Protein AF-0000000087239636 (afdb_homodimer)

Solvent-accessible surface area (backbone atoms only — not comparable to full-atom values): 55950 Å² total; per-residue (Å²): 143,91,92,87,86,74,82,86,79,92,82,90,76,90,77,84,86,87,84,78,79,79,79,90,83,82,78,82,91,84,83,82,78,88,88,88,77,83,84,79,74,84,72,77,82,78,76,79,67,70,75,72,63,36,63,81,48,81,76,76,79,69,88,56,81,91,77,60,37,50,24,34,42,52,69,35,76,38,72,22,85,84,66,43,61,43,68,26,36,24,16,64,66,66,44,73,73,48,64,28,27,37,25,31,50,69,42,42,49,53,30,48,52,30,9,44,47,19,49,77,70,35,60,63,55,71,46,54,41,63,57,53,19,52,31,32,41,43,25,22,51,50,49,59,74,41,32,66,47,46,13,38,43,48,18,47,31,32,14,37,24,30,64,50,29,47,69,46,47,49,52,47,35,28,50,38,28,42,52,28,26,64,41,25,77,66,76,72,60,46,78,48,77,46,91,48,65,40,48,35,37,37,47,80,71,53,84,44,27,32,33,35,38,37,41,50,74,50,42,57,54,48,44,41,71,50,51,31,56,39,48,38,51,37,30,15,28,37,32,31,38,22,63,55,35,44,53,40,58,47,49,53,49,53,47,36,43,73,33,59,51,62,58,8,34,58,17,40,43,35,26,48,58,84,43,23,46,44,39,51,47,38,35,78,80,40,47,27,37,40,38,39,44,51,55,70,57,47,29,51,44,42,32,33,15,25,73,48,70,59,36,54,72,47,79,44,51,53,27,65,8,35,26,37,38,44,71,68,33,60,58,72,59,48,39,54,49,49,48,47,36,24,35,46,64,38,9,43,41,51,60,20,32,31,39,27,35,27,22,59,89,42,32,66,62,47,53,53,52,40,45,55,51,46,67,66,56,39,60,30,50,24,76,42,86,82,34,63,22,22,26,36,60,36,69,67,58,37,53,49,38,54,51,43,46,50,48,34,51,75,70,62,28,42,76,71,38,63,70,42,71,41,69,90,54,39,30,29,61,36,57,22,36,32,35,72,42,52,78,85,40,65,63,61,68,51,67,68,62,33,37,57,39,32,29,27,72,41,86,45,73,70,56,49,49,54,57,58,52,68,53,99,46,40,51,25,34,31,38,31,56,73,45,66,69,58,52,56,50,49,68,68,66,52,65,35,28,28,35,19,35,67,46,71,89,78,80,44,80,73,58,65,72,80,81,41,33,32,40,38,33,57,51,79,85,62,92,68,115,150,71,91,93,85,80,85,91,78,91,81,89,82,90,80,88,86,89,77,86,89,83,82,88,89,82,86,84,90,88,79,84,94,88,75,87,84,80,91,77,78,87,74,78,85,73,78,79,68,70,73,74,63,36,66,79,49,81,75,77,78,69,86,57,80,91,77,59,37,51,25,34,42,52,70,35,77,36,72,23,85,85,66,43,61,44,68,27,36,24,15,65,65,65,45,72,73,47,63,27,26,37,26,31,49,68,43,42,50,54,28,48,52,31,9,43,47,20,48,77,71,36,59,63,56,72,46,54,41,63,58,54,19,50,31,33,41,43,26,23,51,50,50,58,74,42,31,66,47,47,12,38,44,47,19,48,32,32,14,38,23,29,64,51,28,47,69,46,48,50,52,46,35,29,50,38,27,44,52,27,24,64,42,26,77,64,74,71,61,46,78,48,78,47,90,49,65,40,49,35,38,36,48,80,71,55,84,43,28,32,32,36,37,38,41,50,74,49,41,56,53,48,43,39,71,48,51,29,56,39,48,39,52,37,30,14,28,39,32,31,38,23,63,54,35,43,51,42,58,47,49,51,49,52,47,36,43,72,34,59,52,62,55,7,33,58,17,38,42,35,24,48,60,86,42,24,46,43,40,51,49,38,34,78,80,41,49,28,40,40,38,38,45,52,55,69,57,47,28,51,45,43,31,33,15,25,73,48,70,59,36,57,71,46,79,44,52,53,25,66,7,33,25,38,38,44,72,69,34,59,57,72,57,48,40,53,49,48,48,47,37,22,35,46,66,36,8,42,41,50,60,22,30,30,38,27,36,25,24,57,88,42,32,66,61,47,52,53,50,40,45,54,52,45,66,66,56,40,60,31,51,24,76,43,86,80,36,62,24,22,26,35,61,36,68,68,59,37,52,50,38,53,51,44,45,49,48,33,51,74,71,63,28,42,76,73,40,63,70,42,71,39,68,90,54,40,30,28,62,37,58,20,36,31,36,72,42,51,78,86,38,64,64,61,67,49,69,69,61,33,38,54,38,32,30,28,73,40,88,46,74,70,55,49,51,54,57,58,50,68,50,98,46,40,51,23,35,31,38,30,58,71,46,66,68,56,51,55,50,48,67,68,66,50,66,35,29,30,33,20,35,67,46,70,90,79,81,44,81,75,59,66,71,81,82,42,33,32,41,38,31,57,50,78,85,61,94,67,114

Structure (mmCIF, N/CA/C/O backbone):
data_AF-0000000087239636-model_v1
#
loop_
_entity.id
_entity.type
_entity.pdbx_description
1 polymer 'Aldehyde dehydrogenase domain-containing protein'
#
loop_
_atom_site.group_PDB
_atom_site.id
_atom_site.type_symbol
_atom_site.label_atom_id
_atom_site.label_alt_id
_atom_site.label_comp_id
_atom_site.label_asym_id
_atom_site.label_entity_id
_atom_site.label_seq_id
_atom_site.pdbx_PDB_ins_code
_atom_site.Cartn_x
_atom_site.Cartn_y
_atom_site.Cartn_z
_atom_site.occupancy
_atom_site.B_iso_or_equiv
_atom_site.auth_seq_id
_atom_site.auth_comp_id
_atom_site.auth_asym_id
_atom_site.auth_atom_id
_atom_site.pdbx_PDB_model_num
ATOM 1 N N . MET A 1 1 ? -4.008 -42.906 54.188 1 15.11 1 MET A N 1
ATOM 2 C CA . MET A 1 1 ? -4.32 -42 55.281 1 15.11 1 MET A CA 1
ATOM 3 C C . MET A 1 1 ? -4.051 -40.562 54.906 1 15.11 1 MET A C 1
ATOM 5 O O . MET A 1 1 ? -3.043 -40.25 54.25 1 15.11 1 MET A O 1
ATOM 9 N N . ALA A 1 2 ? -5.16 -39.594 55 1 17.3 2 ALA A N 1
ATOM 10 C CA . ALA A 1 2 ? -6.555 -39.312 54.656 1 17.3 2 ALA A CA 1
ATOM 11 C C . ALA A 1 2 ? -6.871 -37.812 54.844 1 17.3 2 ALA A C 1
ATOM 13 O O . ALA A 1 2 ? -8.023 -37.406 54.719 1 17.3 2 ALA A O 1
ATOM 14 N N . ALA A 1 3 ? -5.672 -36.906 55.312 1 15.58 3 ALA A N 1
ATOM 15 C CA . ALA A 1 3 ? -5.449 -35.938 56.406 1 15.58 3 ALA A CA 1
ATOM 16 C C . ALA A 1 3 ? -6.086 -34.594 56.062 1 15.58 3 ALA A C 1
ATOM 18 O O . ALA A 1 3 ? -5.84 -34.031 54.969 1 15.58 3 ALA A O 1
ATOM 19 N N . ALA A 1 4 ? -6.949 -33.875 56.875 1 15.89 4 ALA A N 1
ATOM 20 C CA . ALA A 1 4 ? -8.148 -33.188 57.375 1 15.89 4 ALA A CA 1
ATOM 21 C C . ALA A 1 4 ? -7.918 -31.672 57.438 1 15.89 4 ALA A C 1
ATOM 23 O O . ALA A 1 4 ? -6.805 -31.234 57.719 1 15.89 4 ALA A O 1
ATOM 24 N N . ALA A 1 5 ? -8.93 -30.703 57.125 1 16.06 5 ALA A N 1
ATOM 25 C CA . ALA A 1 5 ? -9.555 -29.469 56.656 1 16.06 5 ALA A CA 1
ATOM 26 C C . ALA A 1 5 ? -9.555 -28.406 57.75 1 16.06 5 ALA A C 1
ATOM 28 O O . ALA A 1 5 ? -10 -27.266 57.531 1 16.06 5 ALA A O 1
ATOM 29 N N . THR A 1 6 ? -9.359 -28.719 59.156 1 15.34 6 THR A N 1
ATOM 30 C CA . THR A 1 6 ? -10.172 -28.016 60.156 1 15.34 6 THR A CA 1
ATOM 31 C C . THR A 1 6 ? -9.594 -26.625 60.438 1 15.34 6 THR A C 1
ATOM 33 O O . THR A 1 6 ? -10.055 -25.938 61.344 1 15.34 6 THR A O 1
ATOM 36 N N . ARG A 1 7 ? -8.789 -25.984 59.656 1 15.04 7 ARG A N 1
ATOM 37 C CA . ARG A 1 7 ? -7.949 -25.141 60.5 1 15.04 7 ARG A CA 1
ATOM 38 C C . ARG A 1 7 ? -8.781 -24.141 61.281 1 15.04 7 ARG A C 1
ATOM 40 O O . ARG A 1 7 ? -9.828 -23.688 60.781 1 15.04 7 ARG A O 1
ATOM 47 N N . ARG A 1 8 ? -8.461 -23.734 62.5 1 14.34 8 ARG A N 1
ATOM 48 C CA . ARG A 1 8 ? -8.641 -23.25 63.844 1 14.34 8 ARG A CA 1
ATOM 49 C C . ARG A 1 8 ? -9.102 -21.797 63.844 1 14.34 8 ARG A C 1
ATOM 51 O O . ARG A 1 8 ? -8.977 -21.094 62.844 1 14.34 8 ARG A O 1
ATOM 58 N N . ALA A 1 9 ? -8.984 -21 64.938 1 14.69 9 ALA A N 1
ATOM 59 C CA . ALA A 1 9 ? -9.617 -20.391 66.062 1 14.69 9 ALA A CA 1
ATOM 60 C C . ALA A 1 9 ? -9.5 -18.875 66.062 1 14.69 9 ALA A C 1
ATOM 62 O O . ALA A 1 9 ? -10.445 -18.172 66.375 1 14.69 9 ALA A O 1
ATOM 63 N N . ALA A 1 10 ? -8.312 -18.266 65.875 1 14.41 10 ALA A N 1
ATOM 64 C CA . ALA A 1 10 ? -7.902 -17.422 67 1 14.41 10 ALA A CA 1
ATOM 65 C C . ALA A 1 10 ? -8.719 -16.141 67 1 14.41 10 ALA A C 1
ATOM 67 O O . ALA A 1 10 ? -9.211 -15.672 66 1 14.41 10 ALA A O 1
ATOM 68 N N . SER A 1 11 ? -8.734 -15.289 68.188 1 14.64 11 SER A N 1
ATOM 69 C CA . SER A 1 11 ? -9.383 -14.555 69.25 1 14.64 11 SER A CA 1
ATOM 70 C C . SER A 1 11 ? -9.508 -13.078 68.938 1 14.64 11 SER A C 1
ATOM 72 O O . SER A 1 11 ? -10.594 -12.5 69 1 14.64 11 SER A O 1
ATOM 74 N N . SER A 1 12 ? -8.422 -12.172 69.062 1 14.97 12 SER A N 1
ATOM 75 C CA . SER A 1 12 ? -8.438 -11.219 70.188 1 14.97 12 SER A CA 1
ATOM 76 C C . SER A 1 12 ? -9.172 -9.938 69.812 1 14.97 12 SER A C 1
ATOM 78 O O . SER A 1 12 ? -9.398 -9.68 68.625 1 14.97 12 SER A O 1
ATOM 80 N N . LEU A 1 13 ? -9.102 -8.781 70.688 1 14.69 13 LEU A N 1
ATOM 81 C CA . LEU A 1 13 ? -9.805 -7.82 71.562 1 14.69 13 LEU A CA 1
ATOM 82 C C . LEU A 1 13 ? -9.844 -6.445 70.875 1 14.69 13 LEU A C 1
ATOM 84 O O . LEU A 1 13 ? -10.695 -5.621 71.188 1 14.69 13 LEU A O 1
ATOM 88 N N . ALA A 1 14 ? -8.844 -5.992 70.062 1 14.68 14 ALA A N 1
ATOM 89 C CA . ALA A 1 14 ? -8.398 -4.695 70.562 1 14.68 14 ALA A CA 1
ATOM 90 C C . ALA A 1 14 ? -9.484 -3.637 70.375 1 14.68 14 ALA A C 1
ATOM 92 O O . ALA A 1 14 ? -10.125 -3.566 69.312 1 14.68 14 ALA A O 1
ATOM 93 N N . SER A 1 15 ? -9.766 -2.707 71.375 1 13.91 15 SER A N 1
ATOM 94 C CA . SER A 1 15 ? -10.688 -1.779 72.062 1 13.91 15 SER A CA 1
ATOM 95 C C . SER A 1 15 ? -10.773 -0.463 71.25 1 13.91 15 SER A C 1
ATOM 97 O O . SER A 1 15 ? -11.844 0.151 71.188 1 13.91 15 SER A O 1
ATOM 99 N N . ARG A 1 16 ? -9.656 0.141 70.75 1 14.48 16 ARG A N 1
ATOM 100 C CA . ARG A 1 16 ? -9.484 1.444 71.375 1 14.48 16 ARG A CA 1
ATOM 101 C C . ARG A 1 16 ? -10.578 2.412 70.938 1 14.48 16 ARG A C 1
ATOM 103 O O . ARG A 1 16 ? -11.258 2.184 69.938 1 14.48 16 ARG A O 1
ATOM 110 N N . CYS A 1 17 ? -10.125 3.865 70.812 1 14.55 17 CYS A N 1
ATOM 111 C CA . CYS A 1 17 ? -10.438 5.098 71.562 1 14.55 17 CYS A CA 1
ATOM 112 C C . CYS A 1 17 ? -11.469 5.922 70.812 1 14.55 17 CYS A C 1
ATOM 114 O O . CYS A 1 17 ? -11.758 5.645 69.625 1 14.55 17 CYS A O 1
ATOM 116 N N . LEU A 1 18 ? -11.102 7.25 70.5 1 14.93 18 LEU A N 1
ATOM 117 C CA . LEU A 1 18 ? -11.562 8.461 71.188 1 14.93 18 LEU A CA 1
ATOM 118 C C . LEU A 1 18 ? -12.656 9.148 70.375 1 14.93 18 LEU A C 1
ATOM 120 O O . LEU A 1 18 ? -12.852 8.844 69.188 1 14.93 18 LEU A O 1
ATOM 124 N N . LEU A 1 19 ? -12.523 10.555 70.312 1 14.55 19 LEU A N 1
ATOM 125 C CA . LEU A 1 19 ? -13.219 11.742 70.812 1 14.55 19 LEU A CA 1
ATOM 126 C C . LEU A 1 19 ? -14.078 12.367 69.688 1 14.55 19 LEU A C 1
ATOM 128 O O . LEU A 1 19 ? -13.719 12.328 68.5 1 14.55 19 LEU A O 1
ATOM 132 N N . ALA A 1 20 ? -15.289 12.711 69.938 1 15.23 20 ALA A N 1
ATOM 133 C CA . ALA A 1 20 ? -16.625 13.195 69.625 1 15.23 20 ALA A CA 1
ATOM 134 C C . ALA A 1 20 ? -16.578 14.641 69.125 1 15.23 20 ALA A C 1
ATOM 136 O O . ALA A 1 20 ? -17.609 15.242 68.812 1 15.23 20 ALA A O 1
ATOM 137 N N . ARG A 1 21 ? -15.297 15.328 68.938 1 14.8 21 ARG A N 1
ATOM 138 C CA . ARG A 1 21 ? -15.609 16.672 69.438 1 14.8 21 ARG A CA 1
ATOM 139 C C . ARG A 1 21 ? -16.781 17.266 68.688 1 14.8 21 ARG A C 1
ATOM 141 O O . ARG A 1 21 ? -17.047 16.891 67.5 1 14.8 21 ARG A O 1
ATOM 148 N N . PRO A 1 22 ? -17.375 18.453 69.25 1 15.51 22 PRO A N 1
ATOM 149 C CA . PRO A 1 22 ? -18.625 19.219 69.312 1 15.51 22 PRO A CA 1
ATOM 150 C C . PRO A 1 22 ? -18.75 20.219 68.125 1 15.51 22 PRO A C 1
ATOM 152 O O . PRO A 1 22 ? -19.781 20.906 68.062 1 15.51 22 PRO A O 1
ATOM 155 N N . ALA A 1 23 ? -17.766 20.016 67.125 1 13.84 23 ALA A N 1
ATOM 156 C CA . ALA A 1 23 ? -17.562 21.422 66.812 1 13.84 23 ALA A CA 1
ATOM 157 C C . ALA A 1 23 ? -18.891 22.156 66.625 1 13.84 23 ALA A C 1
ATOM 159 O O . ALA A 1 23 ? -19.922 21.531 66.375 1 13.84 23 ALA A O 1
ATOM 160 N N . ALA A 1 24 ? -18.609 23.547 66.125 1 14.71 24 ALA A N 1
ATOM 161 C CA . ALA A 1 24 ? -18.875 24.953 66.375 1 14.71 24 ALA A CA 1
ATOM 162 C C . ALA A 1 24 ? -20.219 25.375 65.75 1 14.71 24 ALA A C 1
ATOM 164 O O . ALA A 1 24 ? -20.75 24.703 64.875 1 14.71 24 ALA A O 1
ATOM 165 N N . SER A 1 25 ? -20.219 26.797 65.688 1 14.62 25 SER A N 1
ATOM 166 C CA . SER A 1 25 ? -21.047 27.938 66.062 1 14.62 25 SER A CA 1
ATOM 167 C C . SER A 1 25 ? -21.922 28.391 64.875 1 14.62 25 SER A C 1
ATOM 169 O O . SER A 1 25 ? -21.562 28.172 63.719 1 14.62 25 SER A O 1
ATOM 171 N N . PRO A 1 26 ? -23.047 28.938 65.188 1 16.83 26 PRO A N 1
ATOM 172 C CA . PRO A 1 26 ? -24.328 29.375 64.625 1 16.83 26 PRO A CA 1
ATOM 173 C C . PRO A 1 26 ? -24.219 30.641 63.812 1 16.83 26 PRO A C 1
ATOM 175 O O . PRO A 1 26 ? -25.234 31.156 63.344 1 16.83 26 PRO A O 1
ATOM 178 N N . ALA A 1 27 ? -22.797 31.078 63.719 1 14.95 27 ALA A N 1
ATOM 179 C CA . ALA A 1 27 ? -22.938 32.531 63.781 1 14.95 27 ALA A CA 1
ATOM 180 C C . ALA A 1 27 ? -24.031 33.031 62.844 1 14.95 27 ALA A C 1
ATOM 182 O O . ALA A 1 27 ? -24.406 32.312 61.906 1 14.95 27 ALA A O 1
ATOM 183 N N . ALA A 1 28 ? -23.828 34.375 62.594 1 15.34 28 ALA A N 1
ATOM 184 C CA . ALA A 1 28 ? -24.438 35.688 62.75 1 15.34 28 ALA A CA 1
ATOM 185 C C . ALA A 1 28 ? -25.078 36.156 61.438 1 15.34 28 ALA A C 1
ATOM 187 O O . ALA A 1 28 ? -26.234 36.531 61.406 1 15.34 28 ALA A O 1
ATOM 188 N N . VAL A 1 29 ? -24.266 37.094 60.531 1 15.99 29 VAL A N 1
ATOM 189 C CA . VAL A 1 29 ? -24.609 38.5 60.531 1 15.99 29 VAL A CA 1
ATOM 190 C C . VAL A 1 29 ? -25.625 38.812 59.438 1 15.99 29 VAL A C 1
ATOM 192 O O . VAL A 1 29 ? -25.766 38.031 58.469 1 15.99 29 VAL A O 1
ATOM 195 N N . PRO A 1 30 ? -25.516 40.094 58.938 1 16.41 30 PRO A N 1
ATOM 196 C CA . PRO A 1 30 ? -26.375 41.281 58.938 1 16.41 30 PRO A CA 1
ATOM 197 C C . PRO A 1 30 ? -27.062 41.5 57.594 1 16.41 30 PRO A C 1
ATOM 199 O O . PRO A 1 30 ? -28.281 41.594 57.5 1 16.41 30 PRO A O 1
ATOM 202 N N . SER A 1 31 ? -26.5 42.531 56.844 1 15.21 31 SER A N 1
ATOM 203 C CA . SER A 1 31 ? -27 43.844 56.438 1 15.21 31 SER A CA 1
ATOM 204 C C . SER A 1 31 ? -27.547 43.812 55 1 15.21 31 SER A C 1
ATOM 206 O O . SER A 1 31 ? -26.922 43.25 54.094 1 15.21 31 SER A O 1
ATOM 208 N N . ALA A 1 32 ? -28.812 43.938 54.875 1 17.52 32 ALA A N 1
ATOM 209 C CA . ALA A 1 32 ? -29.891 44.094 53.938 1 17.52 32 ALA A CA 1
ATOM 210 C C . ALA A 1 32 ? -29.641 45.281 53 1 17.52 32 ALA A C 1
ATOM 212 O O . ALA A 1 32 ? -30.281 46.312 53.094 1 17.52 32 ALA A O 1
ATOM 213 N N . LEU A 1 33 ? -28.266 45.469 52.562 1 15.98 33 LEU A N 1
ATOM 214 C CA . LEU A 1 33 ? -28.094 46.781 51.938 1 15.98 33 LEU A CA 1
ATOM 215 C C . LEU A 1 33 ? -29.109 47 50.812 1 15.98 33 LEU A C 1
ATOM 217 O O . LEU A 1 33 ? -29.594 46.031 50.219 1 15.98 33 LEU A O 1
ATOM 221 N N . ARG A 1 34 ? -29.062 48.281 50.219 1 17.22 34 ARG A N 1
ATOM 222 C CA . ARG A 1 34 ? -29.75 49.5 49.75 1 17.22 34 ARG A CA 1
ATOM 223 C C . ARG A 1 34 ? -30.172 49.344 48.281 1 17.22 34 ARG A C 1
ATOM 225 O O . ARG A 1 34 ? -29.719 48.438 47.594 1 17.22 34 ARG A O 1
ATOM 232 N N . ARG A 1 35 ? -29.953 50.375 47.406 1 16.45 35 ARG A N 1
ATOM 233 C CA . ARG A 1 35 ? -30.703 51.375 46.656 1 16.45 35 ARG A CA 1
ATOM 234 C C . ARG A 1 35 ? -30.891 50.969 45.219 1 16.45 35 ARG A C 1
ATOM 236 O O . ARG A 1 35 ? -30.078 50.219 44.688 1 16.45 35 ARG A O 1
ATOM 243 N N . ALA A 1 36 ? -31.922 51.469 44.625 1 18.31 36 ALA A N 1
ATOM 244 C CA . ALA A 1 36 ? -32.938 51.438 43.562 1 18.31 36 ALA A CA 1
ATOM 245 C C . ALA A 1 36 ? -32.344 51.594 42.188 1 18.31 36 ALA A C 1
ATOM 247 O O . ALA A 1 36 ? -32.438 50.688 41.344 1 18.31 36 ALA A O 1
ATOM 248 N N . ASP A 1 37 ? -32.625 52.688 41.375 1 17.73 37 ASP A N 1
ATOM 249 C CA . ASP A 1 37 ? -33.375 52.938 40.156 1 17.73 37 ASP A CA 1
ATOM 250 C C . ASP A 1 37 ? -32.438 53.281 39 1 17.73 37 ASP A C 1
ATOM 252 O O . ASP A 1 37 ? -32.812 53.188 37.844 1 17.73 37 ASP A O 1
ATOM 256 N N . GLY A 1 38 ? -31.359 54.062 39.125 1 17.42 38 GLY A N 1
ATOM 257 C CA . GLY A 1 38 ? -31.25 55.188 38.188 1 17.42 38 GLY A CA 1
ATOM 258 C C . GLY A 1 38 ? -30.984 54.75 36.781 1 17.42 38 GLY A C 1
ATOM 259 O O . GLY A 1 38 ? -30.578 53.594 36.531 1 17.42 38 GLY A O 1
ATOM 260 N N . ALA A 1 39 ? -31.344 55.656 35.75 1 23.52 39 ALA A N 1
ATOM 261 C CA . ALA A 1 39 ? -31.469 56.125 34.375 1 23.52 39 ALA A CA 1
ATOM 262 C C . ALA A 1 39 ? -30.141 56.062 33.656 1 23.52 39 ALA A C 1
ATOM 264 O O . ALA A 1 39 ? -29.5 57.094 33.438 1 23.52 39 ALA A O 1
ATOM 265 N N . ARG A 1 40 ? -29.078 55.125 34.031 1 20.47 40 ARG A N 1
ATOM 266 C CA . ARG A 1 40 ? -27.797 55.594 33.5 1 20.47 40 ARG A CA 1
ATOM 267 C C . ARG A 1 40 ? -27.781 55.562 31.984 1 20.47 40 ARG A C 1
ATOM 269 O O . ARG A 1 40 ? -28.547 54.812 31.359 1 20.47 40 ARG A O 1
ATOM 276 N N . GLY A 1 41 ? -27.016 56.562 31.469 1 21.22 41 GLY A N 1
ATOM 277 C CA . GLY A 1 41 ? -26.547 57.156 30.234 1 21.22 41 GLY A CA 1
ATOM 278 C C . GLY A 1 41 ? -25.969 56.156 29.266 1 21.22 41 GLY A C 1
ATOM 279 O O . GLY A 1 41 ? -25.453 55.125 29.672 1 21.22 41 GLY A O 1
ATOM 280 N N . LEU A 1 42 ? -26.438 56.219 28.016 1 24.45 42 LEU A N 1
ATOM 281 C CA . LEU A 1 42 ? -26.188 55.562 26.734 1 24.45 42 LEU A CA 1
ATOM 282 C C . LEU A 1 42 ? -24.688 55.438 26.469 1 24.45 42 LEU A C 1
ATOM 284 O O . LEU A 1 42 ? -24.016 56.438 26.203 1 24.45 42 LEU A O 1
ATOM 288 N N . LEU A 1 43 ? -23.906 54.719 27.359 1 23 43 LEU A N 1
ATOM 289 C CA . LEU A 1 43 ? -22.5 54.812 27.016 1 23 43 LEU A CA 1
ATOM 290 C C . LEU A 1 43 ? -22.266 54.375 25.578 1 23 43 LEU A C 1
ATOM 292 O O . LEU A 1 43 ? -22.922 53.469 25.062 1 23 43 LEU A O 1
ATOM 296 N N . PRO A 1 44 ? -21.516 55.25 24.812 1 27.34 44 PRO A N 1
ATOM 297 C CA . PRO A 1 44 ? -21.078 55.156 23.422 1 27.34 44 PRO A CA 1
ATOM 298 C C . PRO A 1 44 ? -20.484 53.812 23.078 1 27.34 44 PRO A C 1
ATOM 300 O O . PRO A 1 44 ? -19.969 53.094 23.953 1 27.34 44 PRO A O 1
ATOM 303 N N . GLY A 1 45 ? -21.062 53.062 22.094 1 25.61 45 GLY A N 1
ATOM 304 C CA . GLY A 1 45 ? -20.75 51.781 21.484 1 25.61 45 GLY A CA 1
ATOM 305 C C . GLY A 1 45 ? -19.25 51.594 21.297 1 25.61 45 GLY A C 1
ATOM 306 O O . GLY A 1 45 ? -18.594 52.406 20.672 1 25.61 45 GLY A O 1
ATOM 307 N N . LEU A 1 46 ? -18.469 51.062 22.328 1 25.14 46 LEU A N 1
ATOM 308 C CA . LEU A 1 46 ? -17.062 50.719 22.219 1 25.14 46 LEU A CA 1
ATOM 309 C C . LEU A 1 46 ? -16.797 49.906 20.953 1 25.14 46 LEU A C 1
ATOM 311 O O . LEU A 1 46 ? -17.266 48.781 20.797 1 25.14 46 LEU A O 1
ATOM 315 N N . LEU A 1 47 ? -16.719 50.531 19.781 1 28.81 47 LEU A N 1
ATOM 316 C CA . LEU A 1 47 ? -16.078 50.031 18.562 1 28.81 47 LEU A CA 1
ATOM 317 C C . LEU A 1 47 ? -14.852 49.188 18.906 1 28.81 47 LEU A C 1
ATOM 319 O O . LEU A 1 47 ? -13.891 49.688 19.484 1 28.81 47 LEU A O 1
ATOM 323 N N . GLN A 1 48 ? -15.031 47.938 19.328 1 30.05 48 GLN A N 1
ATOM 324 C CA . GLN A 1 48 ? -14.039 46.906 19.625 1 30.05 48 GLN A CA 1
ATOM 325 C C . GLN A 1 48 ? -12.953 46.875 18.562 1 30.05 48 GLN A C 1
ATOM 327 O O . GLN A 1 48 ? -13.242 46.594 17.391 1 30.05 48 GLN A O 1
ATOM 332 N N . ARG A 1 49 ? -11.953 47.781 18.609 1 32.44 49 ARG A N 1
ATOM 333 C CA . ARG A 1 49 ? -10.719 47.938 17.844 1 32.44 49 ARG A CA 1
ATOM 334 C C . ARG A 1 49 ? -9.984 46.594 17.703 1 32.44 49 ARG A C 1
ATOM 336 O O . ARG A 1 49 ? -9.609 46 18.688 1 32.44 49 ARG A O 1
ATOM 343 N N . PHE A 1 50 ? -10.273 45.75 16.766 1 37.34 50 PHE A N 1
ATOM 344 C CA . PHE A 1 50 ? -9.234 44.812 16.391 1 37.34 50 PHE A CA 1
ATOM 345 C C . PHE A 1 50 ? -7.852 45.406 16.609 1 37.34 50 PHE A C 1
ATOM 347 O O . PHE A 1 50 ? -7.586 46.531 16.172 1 37.34 50 PHE A O 1
ATOM 354 N N . GLY A 1 51 ? -7.352 45.438 17.797 1 34.97 51 GLY A N 1
ATOM 355 C CA . GLY A 1 51 ? -6.016 45.969 17.984 1 34.97 51 GLY A CA 1
ATOM 356 C C . GLY A 1 51 ? -5.141 45.844 16.75 1 34.97 51 GLY A C 1
ATOM 357 O O . GLY A 1 51 ? -4.832 44.719 16.312 1 34.97 51 GLY A O 1
ATOM 358 N N . THR A 1 52 ? -5.305 46.719 15.742 1 39.88 52 THR A N 1
ATOM 359 C CA . THR A 1 52 ? -4.445 46.938 14.594 1 39.88 52 THR A CA 1
ATOM 360 C C . THR A 1 52 ? -2.98 47.031 15.016 1 39.88 52 THR A C 1
ATOM 362 O O . THR A 1 52 ? -2.314 48.031 14.758 1 39.88 52 THR A O 1
ATOM 365 N N . ALA A 1 53 ? -2.637 46.625 16.094 1 43.19 53 ALA A N 1
ATOM 366 C CA . ALA A 1 53 ? -1.209 46.75 16.375 1 43.19 53 ALA A CA 1
ATOM 367 C C . ALA A 1 53 ? -0.378 46.094 15.273 1 43.19 53 ALA A C 1
ATOM 369 O O . ALA A 1 53 ? 0.838 46.281 15.211 1 43.19 53 ALA A O 1
ATOM 370 N N . ALA A 1 54 ? -0.8 45.188 14.594 1 48.69 54 ALA A N 1
ATOM 371 C CA . ALA A 1 54 ? -0.009 44.188 13.875 1 48.69 54 ALA A CA 1
ATOM 372 C C . ALA A 1 54 ? 0.7 44.812 12.68 1 48.69 54 ALA A C 1
ATOM 374 O O . ALA A 1 54 ? 1.872 44.531 12.422 1 48.69 54 ALA A O 1
ATOM 375 N N . ALA A 1 55 ? -0.112 45.469 11.758 1 49.75 55 ALA A N 1
ATOM 376 C CA . ALA A 1 55 ? 0.45 45.719 10.43 1 49.75 55 ALA A CA 1
ATOM 377 C C . ALA A 1 55 ? 1.492 46.844 10.477 1 49.75 55 ALA A C 1
ATOM 379 O O . ALA A 1 55 ? 2.355 46.938 9.602 1 49.75 55 ALA A O 1
ATOM 380 N N . ALA A 1 56 ? 1.293 47.75 11.445 1 50.81 56 ALA A N 1
ATOM 381 C CA . ALA A 1 56 ? 2.033 49 11.273 1 50.81 56 ALA A CA 1
ATOM 382 C C . ALA A 1 56 ? 3.416 48.906 11.914 1 50.81 56 ALA A C 1
ATOM 384 O O . ALA A 1 56 ? 4.281 49.75 11.656 1 50.81 56 ALA A O 1
ATOM 385 N N . GLU A 1 57 ? 3.531 47.812 12.703 1 68.69 57 GLU A N 1
ATOM 386 C CA . GLU A 1 57 ? 4.816 47.844 13.391 1 68.69 57 GLU A CA 1
ATOM 387 C C . GLU A 1 57 ? 5.852 47 12.633 1 68.69 57 GLU A C 1
ATOM 389 O O . GLU A 1 57 ? 5.5 46.062 11.93 1 68.69 57 GLU A O 1
ATOM 394 N N . GLU A 1 58 ? 7.062 47.469 12.547 1 83.19 58 GLU A N 1
ATOM 395 C CA . GLU A 1 58 ? 8.188 46.781 11.945 1 83.19 58 GLU A CA 1
ATOM 396 C C . GLU A 1 58 ? 8.297 45.344 12.469 1 83.19 58 GLU A C 1
ATOM 398 O O . GLU A 1 58 ? 8.234 45.125 13.68 1 83.19 58 GLU A O 1
ATOM 403 N N . PRO A 1 59 ? 8.359 44.375 11.57 1 91.06 59 PRO A N 1
ATOM 404 C CA . PRO A 1 59 ? 8.461 42.969 11.992 1 91.06 59 PRO A CA 1
ATOM 405 C C . PRO A 1 59 ? 9.703 42.719 12.844 1 91.06 59 PRO A C 1
ATOM 407 O O . PRO A 1 59 ? 10.758 43.312 12.617 1 91.06 59 PRO A O 1
ATOM 410 N N . ILE A 1 60 ? 9.57 41.875 13.789 1 95 60 ILE A N 1
ATOM 411 C CA . ILE A 1 60 ? 10.68 41.438 14.633 1 95 60 ILE A CA 1
ATOM 412 C C . ILE A 1 60 ? 11.664 40.625 13.82 1 95 60 ILE A C 1
ATOM 414 O O . ILE A 1 60 ? 11.266 39.688 13.102 1 95 60 ILE A O 1
ATOM 418 N N . SER A 1 61 ? 12.945 41 13.953 1 93.62 61 SER A N 1
ATOM 419 C CA . SER A 1 61 ? 13.969 40.25 13.25 1 93.62 61 SER A CA 1
ATOM 420 C C . SER A 1 61 ? 14.219 38.906 13.938 1 93.62 61 SER A C 1
ATOM 422 O O . SER A 1 61 ? 14.461 38.844 15.141 1 93.62 61 SER A O 1
ATOM 424 N N . PRO A 1 62 ? 14.164 37.812 13.164 1 94.06 62 PRO A N 1
ATOM 425 C CA . PRO A 1 62 ? 14.438 36.5 13.773 1 94.06 62 PRO A CA 1
ATOM 426 C C . PRO A 1 62 ? 15.859 36.406 14.312 1 94.06 62 PRO A C 1
ATOM 428 O O . PRO A 1 62 ? 16.797 36.938 13.727 1 94.06 62 PRO A O 1
ATOM 431 N N . SER A 1 63 ? 16.016 35.656 15.375 1 90.75 63 SER A N 1
ATOM 432 C CA . SER A 1 63 ? 17.312 35.469 16.031 1 90.75 63 SER A CA 1
ATOM 433 C C . SER A 1 63 ? 18.062 34.281 15.477 1 90.75 63 SER A C 1
ATOM 435 O O . SER A 1 63 ? 18.516 33.406 16.234 1 90.75 63 SER A O 1
ATOM 437 N N . VAL A 1 64 ? 18.141 34.125 14.242 1 93.69 64 VAL A N 1
ATOM 438 C CA . VAL A 1 64 ? 18.844 33.031 13.602 1 93.69 64 VAL A CA 1
ATOM 439 C C . VAL A 1 64 ? 19.422 33.5 12.266 1 93.69 64 VAL A C 1
ATOM 441 O O . VAL A 1 64 ? 18.906 34.406 11.648 1 93.69 64 VAL A O 1
ATOM 444 N N . GLN A 1 65 ? 20.578 32.938 11.961 1 92.75 65 GLN A N 1
ATOM 445 C CA . GLN A 1 65 ? 21.156 33.188 10.641 1 92.75 65 GLN A CA 1
ATOM 446 C C . GLN A 1 65 ? 20.938 31.969 9.727 1 92.75 65 GLN A C 1
ATOM 448 O O . GLN A 1 65 ? 21.047 30.828 10.164 1 92.75 65 GLN A O 1
ATOM 453 N N . VAL A 1 66 ? 20.547 32.312 8.484 1 94.12 66 VAL A N 1
ATOM 454 C CA . VAL A 1 66 ? 20.391 31.25 7.504 1 94.12 66 VAL A CA 1
ATOM 455 C C . VAL A 1 66 ? 21.766 30.828 6.988 1 94.12 66 VAL A C 1
ATOM 457 O O . VAL A 1 66 ? 22.5 31.625 6.43 1 94.12 66 VAL A O 1
ATOM 460 N N . GLY A 1 67 ? 22.062 29.562 7.16 1 91.19 67 GLY A N 1
ATOM 461 C CA . GLY A 1 67 ? 23.344 29.047 6.746 1 91.19 67 GLY A CA 1
ATOM 462 C C . GLY A 1 67 ? 23.266 28.062 5.598 1 91.19 67 GLY A C 1
ATOM 463 O O . GLY A 1 67 ? 23.969 28.203 4.598 1 91.19 67 GLY A O 1
ATOM 464 N N . GLU A 1 68 ? 22.422 27.156 5.688 1 91.75 68 GLU A N 1
ATOM 465 C CA . GLU A 1 68 ? 22.312 26.078 4.715 1 91.75 68 GLU A CA 1
ATOM 466 C C . GLU A 1 68 ? 21.281 26.406 3.645 1 91.75 68 GLU A C 1
ATOM 468 O O . GLU A 1 68 ? 20.078 26.422 3.926 1 91.75 68 GLU A O 1
ATOM 473 N N . THR A 1 69 ? 21.766 26.578 2.395 1 97.31 69 THR A N 1
ATOM 474 C CA . THR A 1 69 ? 20.859 26.922 1.294 1 97.31 69 THR A CA 1
ATOM 475 C C . THR A 1 69 ? 21.156 26.047 0.073 1 97.31 69 THR A C 1
ATOM 477 O O . THR A 1 69 ? 20.484 26.172 -0.955 1 97.31 69 THR A O 1
ATOM 480 N N . GLN A 1 70 ? 22.141 25.219 0.23 1 98.5 70 GLN A N 1
ATOM 481 C CA . GLN A 1 70 ? 22.531 24.312 -0.849 1 98.5 70 GLN A CA 1
ATOM 482 C C . GLN A 1 70 ? 21.812 22.969 -0.728 1 98.5 70 GLN A C 1
ATOM 484 O O . GLN A 1 70 ? 21.094 22.734 0.243 1 98.5 70 GLN A O 1
ATOM 489 N N . LEU A 1 71 ? 22.016 22.125 -1.773 1 98.81 71 LEU A N 1
ATOM 490 C CA . LEU A 1 71 ? 21.562 20.75 -1.672 1 98.81 71 LEU A CA 1
ATOM 491 C C . LEU A 1 71 ? 22.469 19.938 -0.763 1 98.81 71 LEU A C 1
ATOM 493 O O . LEU A 1 71 ? 23.656 20.234 -0.65 1 98.81 71 LEU A O 1
ATOM 497 N N . LEU A 1 72 ? 21.906 18.984 -0.079 1 98.88 72 LEU A N 1
ATOM 498 C CA . LEU A 1 72 ? 22.719 18.031 0.662 1 98.88 72 LEU A CA 1
ATOM 499 C C . LEU A 1 72 ? 22.812 16.703 -0.089 1 98.88 72 LEU A C 1
ATOM 501 O O . LEU A 1 72 ? 21.828 15.961 -0.185 1 98.88 72 LEU A O 1
ATOM 505 N N . ILE A 1 73 ? 23.969 16.391 -0.637 1 98.81 73 ILE A N 1
ATOM 506 C CA . ILE A 1 73 ? 24.188 15.164 -1.399 1 98.81 73 ILE A CA 1
ATOM 507 C C . ILE A 1 73 ? 25.484 14.5 -0.949 1 98.81 73 ILE A C 1
ATOM 509 O O . ILE A 1 73 ? 26.547 15.117 -0.965 1 98.81 73 ILE A O 1
ATOM 513 N N . ASN A 1 74 ? 25.359 13.305 -0.516 1 98.62 74 ASN A N 1
ATOM 514 C CA . ASN A 1 74 ? 26.5 12.484 -0.096 1 98.62 74 ASN A CA 1
ATOM 515 C C . ASN A 1 74 ? 27.312 13.164 1.002 1 98.62 74 ASN A C 1
ATOM 517 O O . ASN A 1 74 ? 28.531 13.195 0.942 1 98.62 74 ASN A O 1
ATOM 521 N N . GLY A 1 75 ? 26.609 13.758 1.88 1 98 75 GLY A N 1
ATOM 522 C CA . GLY A 1 75 ? 27.219 14.32 3.072 1 98 75 GLY A CA 1
ATOM 523 C C . GLY A 1 75 ? 27.812 15.703 2.842 1 98 75 GLY A C 1
ATOM 524 O O . GLY A 1 75 ? 28.406 16.281 3.746 1 98 75 GLY A O 1
ATOM 525 N N . LYS A 1 76 ? 27.562 16.25 1.681 1 98.31 76 LYS A N 1
ATOM 526 C CA . LYS A 1 76 ? 28.125 17.562 1.346 1 98.31 76 LYS A CA 1
ATOM 527 C C . LYS A 1 76 ? 27.031 18.516 0.862 1 98.31 76 LYS A C 1
ATOM 529 O O . LYS A 1 76 ? 26.125 18.109 0.139 1 98.31 76 LYS A O 1
ATOM 534 N N . PHE A 1 77 ? 27.156 19.719 1.331 1 98.56 77 PHE A N 1
ATOM 535 C CA . PHE A 1 77 ? 26.328 20.781 0.77 1 98.56 77 PHE A CA 1
ATOM 536 C C . PHE A 1 77 ? 26.891 21.266 -0.556 1 98.56 77 PHE A C 1
ATOM 538 O O . PHE A 1 77 ? 28.031 21.75 -0.613 1 98.56 77 PHE A O 1
ATOM 545 N N . VAL A 1 78 ? 26.078 21.141 -1.643 1 98.69 78 VAL A N 1
ATOM 546 C CA . VAL A 1 78 ? 26.562 21.438 -2.986 1 98.69 78 VAL A CA 1
ATOM 547 C C . VAL A 1 78 ? 25.531 22.297 -3.729 1 98.69 78 VAL A C 1
ATOM 549 O O . VAL A 1 78 ? 24.344 22.25 -3.428 1 98.69 78 VAL A O 1
ATOM 552 N N . ASP A 1 79 ? 26 23.031 -4.66 1 98.56 79 ASP A N 1
ATOM 553 C CA . ASP A 1 79 ? 25.094 23.781 -5.539 1 98.56 79 ASP A CA 1
ATOM 554 C C . ASP A 1 79 ? 24.344 22.844 -6.473 1 98.56 79 ASP A C 1
ATOM 556 O O . ASP A 1 79 ? 24.75 21.703 -6.684 1 98.56 79 ASP A O 1
ATOM 560 N N . ALA A 1 80 ? 23.25 23.328 -6.977 1 98.75 80 ALA A N 1
ATOM 561 C CA . ALA A 1 80 ? 22.578 22.578 -8.039 1 98.75 80 ALA A CA 1
ATOM 562 C C . ALA A 1 80 ? 23.469 22.438 -9.266 1 98.75 80 ALA A C 1
ATOM 564 O O . ALA A 1 80 ? 24.281 23.328 -9.555 1 98.75 80 ALA A O 1
ATOM 565 N N . ALA A 1 81 ? 23.281 21.375 -9.945 1 98.56 81 ALA A N 1
ATOM 566 C CA . ALA A 1 81 ? 24.078 21.156 -11.156 1 98.56 81 ALA A CA 1
ATOM 567 C C . ALA A 1 81 ? 23.906 22.312 -12.141 1 98.56 81 ALA A C 1
ATOM 569 O O . ALA A 1 81 ? 24.859 22.703 -12.828 1 98.56 81 ALA A O 1
ATOM 570 N N . SER A 1 82 ? 22.766 22.875 -12.234 1 98.12 82 SER A N 1
ATOM 571 C CA . SER A 1 82 ? 22.453 23.953 -13.164 1 98.12 82 SER A CA 1
ATOM 572 C C . SER A 1 82 ? 22.984 25.297 -12.664 1 98.12 82 SER A C 1
ATOM 574 O O . SER A 1 82 ? 23.078 26.25 -13.422 1 98.12 82 SER A O 1
ATOM 576 N N . GLY A 1 83 ? 23.203 25.438 -11.383 1 98.31 83 GLY A N 1
ATOM 577 C CA . GLY A 1 83 ? 23.578 26.703 -10.75 1 98.31 83 GLY A CA 1
ATOM 578 C C . GLY A 1 83 ? 22.391 27.562 -10.383 1 98.31 83 GLY A C 1
ATOM 579 O O . GLY A 1 83 ? 22.547 28.609 -9.75 1 98.31 83 GLY A O 1
ATOM 580 N N . LYS A 1 84 ? 21.219 27.078 -10.68 1 98.5 84 LYS A N 1
ATOM 581 C CA . LYS A 1 84 ? 20.016 27.875 -10.422 1 98.5 84 LYS A CA 1
ATOM 582 C C . LYS A 1 84 ? 19.672 27.891 -8.938 1 98.5 84 LYS A C 1
ATOM 584 O O . LYS A 1 84 ? 20.031 26.953 -8.203 1 98.5 84 LYS A O 1
ATOM 589 N N . THR A 1 85 ? 19.031 28.938 -8.453 1 98.56 85 THR A N 1
ATOM 590 C CA . THR A 1 85 ? 18.469 29.094 -7.113 1 98.56 85 THR A CA 1
ATOM 591 C C . THR A 1 85 ? 17.047 29.641 -7.176 1 98.56 85 THR A C 1
ATOM 593 O O . THR A 1 85 ? 16.625 30.141 -8.219 1 98.56 85 THR A O 1
ATOM 596 N N . PHE A 1 86 ? 16.328 29.453 -6.188 1 98.38 86 PHE A N 1
ATOM 597 C CA . PHE A 1 86 ? 15.016 30.078 -6.055 1 98.38 86 PHE A CA 1
ATOM 598 C C . PHE A 1 86 ? 14.867 30.734 -4.684 1 98.38 86 PHE A C 1
ATOM 600 O O . PHE A 1 86 ? 15.531 30.344 -3.727 1 98.38 86 PHE A O 1
ATOM 607 N N . PRO A 1 87 ? 14.039 31.734 -4.594 1 97.88 87 PRO A N 1
ATOM 608 C CA . PRO A 1 87 ? 13.906 32.469 -3.332 1 97.88 87 PRO A CA 1
ATOM 609 C C . PRO A 1 87 ? 12.969 31.766 -2.346 1 97.88 87 PRO A C 1
ATOM 611 O O . PRO A 1 87 ? 11.961 31.172 -2.752 1 97.88 87 PRO A O 1
ATOM 614 N N . THR A 1 88 ? 13.328 31.75 -1.114 1 97.06 88 THR A N 1
ATOM 615 C CA . THR A 1 88 ? 12.391 31.562 -0.015 1 97.06 88 THR A CA 1
ATOM 616 C C . THR A 1 88 ? 11.984 32.906 0.584 1 97.06 88 THR A C 1
ATOM 618 O O . THR A 1 88 ? 12.836 33.781 0.815 1 97.06 88 THR A O 1
ATOM 621 N N . VAL A 1 89 ? 10.703 33.062 0.818 1 97.38 89 VAL A N 1
ATOM 622 C CA . VAL A 1 89 ? 10.18 34.375 1.096 1 97.38 89 VAL A CA 1
ATOM 623 C C . VAL A 1 89 ? 9.609 34.438 2.51 1 97.38 89 VAL A C 1
ATOM 625 O O . VAL A 1 89 ? 9.055 33.438 2.996 1 97.38 89 VAL A O 1
ATOM 628 N N . ASP A 1 90 ? 9.797 35.594 3.15 1 97.75 90 ASP A N 1
ATOM 629 C CA . ASP A 1 90 ? 9.148 35.906 4.418 1 97.75 90 ASP A CA 1
ATOM 630 C C . ASP A 1 90 ? 7.68 36.281 4.207 1 97.75 90 ASP A C 1
ATOM 632 O O . ASP A 1 90 ? 7.371 37.344 3.664 1 97.75 90 ASP A O 1
ATOM 636 N N . PRO A 1 91 ? 6.723 35.438 4.703 1 98.19 91 PRO A N 1
ATOM 637 C CA . PRO A 1 91 ? 5.309 35.719 4.426 1 98.19 91 PRO A CA 1
ATOM 638 C C . PRO A 1 91 ? 4.797 36.969 5.141 1 98.19 91 PRO A C 1
ATOM 640 O O . PRO A 1 91 ? 3.723 37.469 4.812 1 98.19 91 PRO A O 1
ATOM 643 N N . ARG A 1 92 ? 5.52 37.5 6.109 1 97.19 92 ARG A N 1
ATOM 644 C CA . ARG A 1 92 ? 5.133 38.719 6.848 1 97.19 92 ARG A CA 1
ATOM 645 C C . ARG A 1 92 ? 5.258 39.938 5.98 1 97.19 92 ARG A C 1
ATOM 647 O O . ARG A 1 92 ? 4.531 40.938 6.172 1 97.19 92 ARG A O 1
ATOM 654 N N . THR A 1 93 ? 6.238 39.812 5.051 1 95.69 93 THR A N 1
ATOM 655 C CA . THR A 1 93 ? 6.582 41.031 4.332 1 95.69 93 THR A CA 1
ATOM 656 C C . THR A 1 93 ? 6.609 40.781 2.824 1 95.69 93 THR A C 1
ATOM 658 O O . THR A 1 93 ? 6.551 41.719 2.033 1 95.69 93 THR A O 1
ATOM 661 N N . GLY A 1 94 ? 6.797 39.594 2.418 1 95.19 94 GLY A N 1
ATOM 662 C CA . GLY A 1 94 ? 6.988 39.25 1.014 1 95.19 94 GLY A CA 1
ATOM 663 C C . GLY A 1 94 ? 8.43 39.406 0.562 1 95.19 94 GLY A C 1
ATOM 664 O O . GLY A 1 94 ? 8.742 39.156 -0.606 1 95.19 94 GLY A O 1
ATOM 665 N N . GLU A 1 95 ? 9.305 39.656 1.439 1 95.88 95 GLU A N 1
ATOM 666 C CA . GLU A 1 95 ? 10.719 39.844 1.109 1 95.88 95 GLU A CA 1
ATOM 667 C C . GLU A 1 95 ? 11.461 38.531 1.088 1 95.88 95 GLU A C 1
ATOM 669 O O . GLU A 1 95 ? 11.086 37.562 1.79 1 95.88 95 GLU A O 1
ATOM 674 N N . VAL A 1 96 ? 12.547 38.5 0.364 1 97.56 96 VAL A N 1
ATOM 675 C CA . VAL A 1 96 ? 13.344 37.281 0.224 1 97.56 96 VAL A CA 1
ATOM 676 C C . VAL A 1 96 ? 14.188 37.062 1.479 1 97.56 96 VAL A C 1
ATOM 678 O O . VAL A 1 96 ? 14.898 37.969 1.918 1 97.56 96 VAL A O 1
ATOM 681 N N . ILE A 1 97 ? 14.094 35.938 2.051 1 97.56 97 ILE A N 1
ATOM 682 C CA . ILE A 1 97 ? 14.914 35.562 3.197 1 97.56 97 ILE A CA 1
ATOM 683 C C . ILE A 1 97 ? 16.297 35.094 2.719 1 97.56 97 ILE A C 1
ATOM 685 O O . ILE A 1 97 ? 17.312 35.594 3.211 1 97.56 97 ILE A O 1
ATOM 689 N N . ALA A 1 98 ? 16.25 34.156 1.768 1 97.62 98 ALA A N 1
ATOM 690 C CA . ALA A 1 98 ? 17.453 33.594 1.182 1 97.62 98 ALA A CA 1
ATOM 691 C C . ALA A 1 98 ? 17.141 32.938 -0.171 1 97.62 98 ALA A C 1
ATOM 693 O O . ALA A 1 98 ? 15.984 32.781 -0.544 1 97.62 98 ALA A O 1
ATOM 694 N N . ARG A 1 99 ? 18.219 32.719 -0.892 1 98.19 99 ARG A N 1
ATOM 695 C CA . ARG A 1 99 ? 18.094 31.922 -2.115 1 98.19 99 ARG A CA 1
ATOM 696 C C . ARG A 1 99 ? 18.625 30.516 -1.915 1 98.19 99 ARG A C 1
ATOM 698 O O . ARG A 1 99 ? 19.703 30.328 -1.349 1 98.19 99 ARG A O 1
ATOM 705 N N . VAL A 1 100 ? 17.875 29.547 -2.332 1 98.44 100 VAL A N 1
ATOM 706 C CA . VAL A 1 100 ? 18.172 28.141 -2.105 1 98.44 100 VAL A CA 1
ATOM 707 C C . VAL A 1 100 ? 18.469 27.453 -3.436 1 98.44 100 VAL A C 1
ATOM 709 O O . VAL A 1 100 ? 17.859 27.766 -4.457 1 98.44 100 VAL A O 1
ATOM 712 N N . ALA A 1 101 ? 19.406 26.516 -3.41 1 98.81 101 ALA A N 1
ATOM 713 C CA . ALA A 1 101 ? 19.75 25.766 -4.617 1 98.81 101 ALA A CA 1
ATOM 714 C C . ALA A 1 101 ? 18.516 25.078 -5.191 1 98.81 101 ALA A C 1
ATOM 716 O O . ALA A 1 101 ? 17.719 24.484 -4.449 1 98.81 101 ALA A O 1
ATOM 717 N N . GLU A 1 102 ? 18.297 25.266 -6.488 1 98.75 102 GLU A N 1
ATOM 718 C CA . GLU A 1 102 ? 17.156 24.688 -7.18 1 98.75 102 GLU A CA 1
ATOM 719 C C . GLU A 1 102 ? 17.5 23.359 -7.832 1 98.75 102 GLU A C 1
ATOM 721 O O . GLU A 1 102 ? 17.953 23.328 -8.977 1 98.75 102 GLU A O 1
ATOM 726 N N . GLY A 1 103 ? 17.281 22.281 -7.062 1 98.62 103 GLY A N 1
ATOM 727 C CA . GLY A 1 103 ? 17.547 20.953 -7.598 1 98.62 103 GLY A CA 1
ATOM 728 C C . GLY A 1 103 ? 16.641 20.594 -8.758 1 98.62 103 GLY A C 1
ATOM 729 O O . GLY A 1 103 ? 15.477 20.984 -8.789 1 98.62 103 GLY A O 1
ATOM 730 N N . ASP A 1 104 ? 17.188 19.859 -9.633 1 98.19 104 ASP A N 1
ATOM 731 C CA . ASP A 1 104 ? 16.484 19.328 -10.797 1 98.19 104 ASP A CA 1
ATOM 732 C C . ASP A 1 104 ? 16.797 17.844 -11 1 98.19 104 ASP A C 1
ATOM 734 O O . ASP A 1 104 ? 17.297 17.188 -10.094 1 98.19 104 ASP A O 1
ATOM 738 N N . ALA A 1 105 ? 16.422 17.281 -12.164 1 98.5 105 ALA A N 1
ATOM 739 C CA . ALA A 1 105 ? 16.531 15.844 -12.438 1 98.5 105 ALA A CA 1
ATOM 740 C C . ALA A 1 105 ? 17.969 15.359 -12.234 1 98.5 105 ALA A C 1
ATOM 742 O O . ALA A 1 105 ? 18.188 14.281 -11.672 1 98.5 105 ALA A O 1
ATOM 743 N N . GLU A 1 106 ? 18.875 16.109 -12.68 1 98.69 106 GLU A N 1
ATOM 744 C CA . GLU A 1 106 ? 20.281 15.727 -12.539 1 98.69 106 GLU A CA 1
ATOM 745 C C . GLU A 1 106 ? 20.672 15.625 -11.07 1 98.69 106 GLU A C 1
ATOM 747 O O . GLU A 1 106 ? 21.406 14.711 -10.68 1 98.69 106 GLU A O 1
ATOM 752 N N . ASP A 1 107 ? 20.281 16.578 -10.297 1 98.88 107 ASP A N 1
ATOM 753 C CA . ASP A 1 107 ? 20.594 16.578 -8.875 1 98.88 107 ASP A CA 1
ATOM 754 C C . ASP A 1 107 ? 19.922 15.43 -8.156 1 98.88 107 ASP A C 1
ATOM 756 O O . ASP A 1 107 ? 20.484 14.828 -7.246 1 98.88 107 ASP A O 1
ATOM 760 N N . VAL A 1 108 ? 18.672 15.141 -8.547 1 98.94 108 VAL A N 1
ATOM 761 C CA . VAL A 1 108 ? 17.969 13.984 -8.008 1 98.94 108 VAL A CA 1
ATOM 762 C C . VAL A 1 108 ? 18.734 12.711 -8.336 1 98.94 108 VAL A C 1
ATOM 764 O O . VAL A 1 108 ? 18.922 11.844 -7.473 1 98.94 108 VAL A O 1
ATOM 767 N N . ASP A 1 109 ? 19.188 12.602 -9.523 1 98.81 109 ASP A N 1
ATOM 768 C CA . ASP A 1 109 ? 19.969 11.43 -9.93 1 98.81 109 ASP A CA 1
ATOM 769 C C . ASP A 1 109 ? 21.219 11.281 -9.078 1 98.81 109 ASP A C 1
ATOM 771 O O . ASP A 1 109 ? 21.531 10.188 -8.594 1 98.81 109 ASP A O 1
ATOM 775 N N . ARG A 1 110 ? 21.938 12.344 -8.875 1 98.81 110 ARG A N 1
ATOM 776 C CA . ARG A 1 110 ? 23.141 12.328 -8.047 1 98.81 110 ARG A CA 1
ATOM 777 C C . ARG A 1 110 ? 22.812 11.898 -6.621 1 98.81 110 ARG A C 1
ATOM 779 O O . ARG A 1 110 ? 23.547 11.117 -6.016 1 98.81 110 ARG A O 1
ATOM 786 N N . ALA A 1 111 ? 21.75 12.453 -6.109 1 98.94 111 ALA A N 1
ATOM 787 C CA . ALA A 1 111 ? 21.328 12.109 -4.754 1 98.94 111 ALA A CA 1
ATOM 788 C C . ALA A 1 111 ? 20.953 10.633 -4.652 1 98.94 111 ALA A C 1
ATOM 790 O O . ALA A 1 111 ? 21.297 9.961 -3.678 1 98.94 111 ALA A O 1
ATOM 791 N N . VAL A 1 112 ? 20.203 10.102 -5.645 1 98.94 112 VAL A N 1
ATOM 792 C CA . VAL A 1 112 ? 19.781 8.711 -5.641 1 98.94 112 VAL A CA 1
ATOM 793 C C . VAL A 1 112 ? 20.984 7.793 -5.762 1 98.94 112 VAL A C 1
ATOM 795 O O . VAL A 1 112 ? 21.062 6.758 -5.098 1 98.94 112 VAL A O 1
ATOM 798 N N . VAL A 1 113 ? 21.969 8.133 -6.609 1 98.81 113 VAL A N 1
ATOM 799 C CA . VAL A 1 113 ? 23.188 7.359 -6.742 1 98.81 113 VAL A CA 1
ATOM 800 C C . VAL A 1 113 ? 23.906 7.285 -5.391 1 98.81 113 VAL A C 1
ATOM 802 O O . VAL A 1 113 ? 24.359 6.219 -4.98 1 98.81 113 VAL A O 1
ATOM 805 N N . ALA A 1 114 ? 23.969 8.406 -4.73 1 98.88 114 ALA A N 1
ATOM 806 C CA . ALA A 1 114 ? 24.594 8.453 -3.41 1 98.88 114 ALA A CA 1
ATOM 807 C C . ALA A 1 114 ? 23.844 7.574 -2.416 1 98.88 114 ALA A C 1
ATOM 809 O O . ALA A 1 114 ? 24.453 6.809 -1.667 1 98.88 114 ALA A O 1
ATOM 810 N N . ALA A 1 115 ? 22.562 7.707 -2.389 1 98.88 115 ALA A N 1
ATOM 811 C CA . ALA A 1 115 ? 21.734 6.922 -1.481 1 98.88 115 ALA A CA 1
ATOM 812 C C . ALA A 1 115 ? 21.859 5.43 -1.775 1 98.88 115 ALA A C 1
ATOM 814 O O . ALA A 1 115 ? 21.938 4.613 -0.854 1 98.88 115 ALA A O 1
ATOM 815 N N . ARG A 1 116 ? 21.844 5.078 -3.047 1 98.25 116 ARG A N 1
ATOM 816 C CA . ARG A 1 116 ? 21.969 3.686 -3.471 1 98.25 116 ARG A CA 1
ATOM 817 C C . ARG A 1 116 ? 23.297 3.092 -3.037 1 98.25 116 ARG A C 1
ATOM 819 O O . ARG A 1 116 ? 23.344 1.978 -2.514 1 98.25 116 ARG A O 1
ATOM 826 N N . LYS A 1 117 ? 24.359 3.809 -3.242 1 98 117 LYS A N 1
ATOM 827 C CA . LYS A 1 117 ? 25.672 3.359 -2.805 1 98 117 LYS A CA 1
ATOM 828 C C . LYS A 1 117 ? 25.719 3.184 -1.289 1 98 117 LYS A C 1
ATOM 830 O O . LYS A 1 117 ? 26.25 2.184 -0.79 1 98 117 LYS A O 1
ATOM 835 N N . ALA A 1 118 ? 25.141 4.137 -0.592 1 98.31 118 ALA A N 1
ATOM 836 C CA . ALA A 1 118 ? 25.109 4.07 0.866 1 98.31 118 ALA A CA 1
ATOM 837 C C . ALA A 1 118 ? 24.312 2.846 1.334 1 98.31 118 ALA A C 1
ATOM 839 O O . ALA A 1 118 ? 24.672 2.221 2.338 1 98.31 118 ALA A O 1
ATOM 840 N N . PHE A 1 119 ? 23.312 2.477 0.644 1 96.94 119 PHE A N 1
ATOM 841 C CA . PHE A 1 119 ? 22.484 1.341 1.031 1 96.94 119 PHE A CA 1
ATOM 842 C C . PHE A 1 119 ? 23.172 0.026 0.68 1 96.94 119 PHE A C 1
ATOM 844 O O . PHE A 1 119 ? 23.266 -0.874 1.518 1 96.94 119 PHE A O 1
ATOM 851 N N . ASP A 1 120 ? 23.625 -0.082 -0.489 1 92.81 120 ASP A N 1
ATOM 852 C CA . ASP A 1 120 ? 24.125 -1.35 -1.026 1 92.81 120 ASP A CA 1
ATOM 853 C C . ASP A 1 120 ? 25.516 -1.676 -0.489 1 92.81 120 ASP A C 1
ATOM 855 O O . ASP A 1 120 ? 25.859 -2.848 -0.313 1 92.81 120 ASP A O 1
ATOM 859 N N . GLU A 1 121 ? 26.266 -0.624 -0.25 1 92.5 121 GLU A N 1
ATOM 860 C CA . GLU A 1 121 ? 27.672 -0.854 0.073 1 92.5 121 GLU A CA 1
ATOM 861 C C . GLU A 1 121 ? 28.031 -0.22 1.411 1 92.5 121 GLU A C 1
ATOM 863 O O . GLU A 1 121 ? 29.047 -0.575 2.014 1 92.5 121 GLU A O 1
ATOM 868 N N . GLY A 1 122 ? 27.266 0.737 1.844 1 94.12 122 GLY A N 1
ATOM 869 C CA . GLY A 1 122 ? 27.625 1.513 3.02 1 94.12 122 GLY A CA 1
ATOM 870 C C . GLY A 1 122 ? 27.312 0.797 4.324 1 94.12 122 GLY A C 1
ATOM 871 O O . GLY A 1 122 ? 26.781 -0.315 4.316 1 94.12 122 GLY A O 1
ATOM 872 N N . PRO A 1 123 ? 27.641 1.375 5.336 1 95.44 123 PRO A N 1
ATOM 873 C CA . PRO A 1 123 ? 27.547 0.724 6.645 1 95.44 123 PRO A CA 1
ATOM 874 C C . PRO A 1 123 ? 26.125 0.769 7.227 1 95.44 123 PRO A C 1
ATOM 876 O O . PRO A 1 123 ? 25.797 -0.048 8.086 1 95.44 123 PRO A O 1
ATOM 879 N N . TRP A 1 124 ? 25.297 1.577 6.812 1 96.12 124 TRP A N 1
ATOM 880 C CA . TRP A 1 124 ? 24.078 1.896 7.551 1 96.12 124 TRP A CA 1
ATOM 881 C C . TRP A 1 124 ? 23.188 0.662 7.711 1 96.12 124 TRP A C 1
ATOM 883 O O . TRP A 1 124 ? 22.844 0.279 8.828 1 96.12 124 TRP A O 1
ATOM 893 N N . PRO A 1 125 ? 22.891 0.005 6.59 1 93.56 125 PRO A N 1
ATOM 894 C CA . PRO A 1 125 ? 22.047 -1.187 6.77 1 93.56 125 PRO A CA 1
ATOM 895 C C . PRO A 1 125 ? 22.797 -2.326 7.461 1 93.56 125 PRO A C 1
ATOM 897 O O . PRO A 1 125 ? 22.172 -3.293 7.906 1 93.56 125 PRO A O 1
ATOM 900 N N . ARG A 1 126 ? 24.062 -2.211 7.605 1 91.62 126 ARG A N 1
ATOM 901 C CA . ARG A 1 126 ? 24.891 -3.273 8.18 1 91.62 126 ARG A CA 1
ATOM 902 C C . ARG A 1 126 ? 25.219 -2.98 9.633 1 91.62 126 ARG A C 1
ATOM 904 O O . ARG A 1 126 ? 25.734 -3.846 10.344 1 91.62 126 ARG A O 1
ATOM 911 N N . MET A 1 127 ? 24.859 -1.821 10.055 1 93.44 127 MET A N 1
ATOM 912 C CA . MET A 1 127 ? 25.016 -1.48 11.469 1 93.44 127 MET A CA 1
ATOM 913 C C . MET A 1 127 ? 24.047 -2.287 12.328 1 93.44 127 MET A C 1
ATOM 915 O O . MET A 1 127 ? 22.969 -2.682 11.867 1 93.44 127 MET A O 1
ATOM 919 N N . THR A 1 128 ? 24.531 -2.48 13.586 1 92.69 128 THR A N 1
ATOM 920 C CA . THR A 1 128 ? 23.562 -3.068 14.508 1 92.69 128 THR A CA 1
ATOM 921 C C . THR A 1 128 ? 22.391 -2.111 14.75 1 92.69 128 THR A C 1
ATOM 923 O O . THR A 1 128 ? 22.547 -0.894 14.648 1 92.69 128 THR A O 1
ATOM 926 N N . ALA A 1 129 ? 21.266 -2.697 15.102 1 94.75 129 ALA A N 1
ATOM 927 C CA . ALA A 1 129 ? 20.109 -1.878 15.438 1 94.75 129 ALA A CA 1
ATOM 928 C C . ALA A 1 129 ? 20.438 -0.882 16.547 1 94.75 129 ALA A C 1
ATOM 930 O O . ALA A 1 129 ? 19.984 0.262 16.516 1 94.75 129 ALA A O 1
ATOM 931 N N . TYR A 1 130 ? 21.25 -1.319 17.422 1 95.5 130 TYR A N 1
ATOM 932 C CA . TYR A 1 130 ? 21.625 -0.475 18.547 1 95.5 130 TYR A CA 1
ATOM 933 C C . TYR A 1 130 ? 22.469 0.706 18.094 1 95.5 130 TYR A C 1
ATOM 935 O O . TYR A 1 130 ? 22.297 1.827 18.578 1 95.5 130 TYR A O 1
ATOM 943 N N . GLU A 1 131 ? 23.344 0.512 17.172 1 96.12 131 GLU A N 1
ATOM 944 C CA . GLU A 1 131 ? 24.172 1.599 16.656 1 96.12 131 GLU A CA 1
ATOM 945 C C . GLU A 1 131 ? 23.312 2.646 15.945 1 96.12 131 GLU A C 1
ATOM 947 O O . GLU A 1 131 ? 23.516 3.848 16.125 1 96.12 131 GLU A O 1
ATOM 952 N N . ARG A 1 132 ? 22.359 2.201 15.188 1 97.81 132 ARG A N 1
ATOM 953 C CA . ARG A 1 132 ? 21.453 3.137 14.531 1 97.81 132 ARG A CA 1
ATOM 954 C C . ARG A 1 132 ? 20.625 3.9 15.562 1 97.81 132 ARG A C 1
ATOM 956 O O . ARG A 1 132 ? 20.422 5.109 15.43 1 97.81 132 ARG A O 1
ATOM 963 N N . SER A 1 133 ? 20.188 3.143 16.609 1 98.31 133 SER A N 1
ATOM 964 C CA . SER A 1 133 ? 19.438 3.766 17.688 1 98.31 133 SER A CA 1
ATOM 965 C C . SER A 1 133 ? 20.234 4.902 18.328 1 98.31 133 SER A C 1
ATOM 967 O O . SER A 1 133 ? 19.703 5.988 18.547 1 98.31 133 SER A O 1
ATOM 969 N N . ARG A 1 134 ? 21.438 4.684 18.594 1 98.5 134 ARG A N 1
ATOM 970 C CA . ARG A 1 134 ? 22.297 5.668 19.25 1 98.5 134 ARG A CA 1
ATOM 971 C C . ARG A 1 134 ? 22.453 6.918 18.406 1 98.5 134 ARG A C 1
ATOM 973 O O . ARG A 1 134 ? 22.484 8.039 18.922 1 98.5 134 ARG A O 1
ATOM 980 N N . ILE A 1 135 ? 22.562 6.758 17.125 1 98.69 135 ILE A N 1
ATOM 981 C CA . ILE A 1 135 ? 22.688 7.895 16.219 1 98.69 135 ILE A CA 1
ATOM 982 C C . ILE A 1 135 ? 21.406 8.727 16.25 1 98.69 135 ILE A C 1
ATOM 984 O O . ILE A 1 135 ? 21.453 9.953 16.328 1 98.69 135 ILE A O 1
ATOM 988 N N . LEU A 1 136 ? 20.25 8.086 16.281 1 98.81 136 LEU A N 1
ATOM 989 C CA . LEU A 1 136 ? 18.969 8.781 16.328 1 98.81 136 LEU A CA 1
ATOM 990 C C . LEU A 1 136 ? 18.781 9.508 17.656 1 98.81 136 LEU A C 1
ATOM 992 O O . LEU A 1 136 ? 18.203 10.594 17.703 1 98.81 136 LEU A O 1
ATOM 996 N N . LEU A 1 137 ? 19.266 8.898 18.703 1 98.75 137 LEU A N 1
ATOM 997 C CA . LEU A 1 137 ? 19.172 9.531 20.016 1 98.75 137 LEU A CA 1
ATOM 998 C C . LEU A 1 137 ? 20.062 10.773 20.094 1 98.75 137 LEU A C 1
ATOM 1000 O O . LEU A 1 137 ? 19.641 11.805 20.625 1 98.75 137 LEU A O 1
ATOM 1004 N N . ARG A 1 138 ? 21.234 10.688 19.547 1 98.88 138 ARG A N 1
ATOM 1005 C CA . ARG A 1 138 ? 22.094 11.859 19.5 1 98.88 138 ARG A CA 1
ATOM 1006 C C . ARG A 1 138 ? 21.484 12.961 18.641 1 98.88 138 ARG A C 1
ATOM 1008 O O . ARG A 1 138 ? 21.578 14.148 18.984 1 98.88 138 ARG A O 1
ATOM 1015 N N . PHE A 1 139 ? 20.922 12.531 17.562 1 98.81 139 PHE A N 1
ATOM 1016 C CA . PHE A 1 139 ? 20.219 13.477 16.719 1 98.81 139 PHE A CA 1
ATOM 1017 C C . PHE A 1 139 ? 19.125 14.211 17.5 1 98.81 139 PHE A C 1
ATOM 1019 O O . PHE A 1 139 ? 19.031 15.438 17.438 1 98.81 139 PHE A O 1
ATOM 1026 N N . ALA A 1 140 ? 18.328 13.438 18.266 1 98.81 140 ALA A N 1
ATOM 1027 C CA . ALA A 1 140 ? 17.281 14.031 19.094 1 98.81 140 ALA A CA 1
ATOM 1028 C C . ALA A 1 140 ? 17.875 15.039 20.078 1 98.81 140 ALA A C 1
ATOM 1030 O O . ALA A 1 140 ? 17.328 16.125 20.266 1 98.81 140 ALA A O 1
ATOM 1031 N N . ASP A 1 141 ? 18.953 14.719 20.641 1 98.81 141 ASP A N 1
ATOM 1032 C CA . ASP A 1 141 ? 19.625 15.617 21.578 1 98.81 141 ASP A CA 1
ATOM 1033 C C . ASP A 1 141 ? 20.062 16.906 20.891 1 98.81 141 ASP A C 1
ATOM 1035 O O . ASP A 1 141 ? 19.922 18 21.453 1 98.81 141 ASP A O 1
ATOM 1039 N N . LEU A 1 142 ? 20.578 16.781 19.719 1 98.88 142 LEU A N 1
ATOM 1040 C CA . LEU A 1 142 ? 21.047 17.938 18.984 1 98.88 142 LEU A CA 1
ATOM 1041 C C . LEU A 1 142 ? 19.891 18.844 18.578 1 98.88 142 LEU A C 1
ATOM 1043 O O . LEU A 1 142 ? 20 20.062 18.625 1 98.88 142 LEU A O 1
ATOM 1047 N N . ILE A 1 143 ? 18.812 18.25 18.172 1 98.81 143 ILE A N 1
ATOM 1048 C CA . ILE A 1 143 ? 17.625 19.047 17.859 1 98.81 143 ILE A CA 1
ATOM 1049 C C . ILE A 1 143 ? 17.188 19.828 19.094 1 98.81 143 ILE A C 1
ATOM 1051 O O . ILE A 1 143 ? 16.891 21.031 19 1 98.81 143 ILE A O 1
ATOM 1055 N N . GLU A 1 144 ? 17.141 19.156 20.172 1 98.56 144 GLU A N 1
ATOM 1056 C CA . GLU A 1 144 ? 16.719 19.797 21.422 1 98.56 144 GLU A CA 1
ATOM 1057 C C . GLU A 1 144 ? 17.656 20.953 21.781 1 98.56 144 GLU A C 1
ATOM 1059 O O . GLU A 1 144 ? 17.188 22.016 22.188 1 98.56 144 GLU A O 1
ATOM 1064 N N . LYS A 1 145 ? 18.875 20.766 21.609 1 98.62 145 LYS A N 1
ATOM 1065 C CA . LYS A 1 145 ? 19.891 21.766 21.906 1 98.62 145 LYS A CA 1
ATOM 1066 C C . LYS A 1 145 ? 19.719 23 21.031 1 98.62 145 LYS A C 1
ATOM 1068 O O . LYS A 1 145 ? 19.969 24.125 21.469 1 98.62 145 LYS A O 1
ATOM 1073 N N . HIS A 1 146 ? 19.281 22.844 19.828 1 98.44 146 HIS A N 1
ATOM 1074 C CA . HIS A 1 146 ? 19.188 23.922 18.859 1 98.44 146 HIS A CA 1
ATOM 1075 C C . HIS A 1 146 ? 17.75 24.344 18.641 1 98.44 146 HIS A C 1
ATOM 1077 O O . HIS A 1 146 ? 17.391 24.859 17.578 1 98.44 146 HIS A O 1
ATOM 1083 N N . ASN A 1 147 ? 16.922 24.078 19.578 1 98.62 147 ASN A N 1
ATOM 1084 C CA . ASN A 1 147 ? 15.477 24.312 19.5 1 98.62 147 ASN A CA 1
ATOM 1085 C C . ASN A 1 147 ? 15.156 25.719 19 1 98.62 147 ASN A C 1
ATOM 1087 O O . ASN A 1 147 ? 14.367 25.875 18.062 1 98.62 147 ASN A O 1
ATOM 1091 N N . ASP A 1 148 ? 15.797 26.734 19.547 1 98.25 148 ASP A N 1
ATOM 1092 C CA . ASP A 1 148 ? 15.43 28.109 19.266 1 98.25 148 ASP A CA 1
ATOM 1093 C C . ASP A 1 148 ? 15.781 28.484 17.828 1 98.25 148 ASP A C 1
ATOM 1095 O O . ASP A 1 148 ? 15 29.156 17.141 1 98.25 148 ASP A O 1
ATOM 1099 N N . ASP A 1 149 ? 16.922 28.062 17.375 1 98.19 149 ASP A N 1
ATOM 1100 C CA . ASP A 1 149 ? 17.312 28.328 16 1 98.19 149 ASP A CA 1
ATOM 1101 C C . ASP A 1 149 ? 16.375 27.641 15.016 1 98.19 149 ASP A C 1
ATOM 1103 O O . ASP A 1 149 ? 15.945 28.234 14.023 1 98.19 149 ASP A O 1
ATOM 1107 N N . ILE A 1 150 ? 16.062 26.422 15.312 1 98.56 150 ILE A N 1
ATOM 1108 C CA . ILE A 1 150 ? 15.195 25.625 14.453 1 98.56 150 ILE A CA 1
ATOM 1109 C C . ILE A 1 150 ? 13.805 26.266 14.406 1 98.56 150 ILE A C 1
ATOM 1111 O O . ILE A 1 150 ? 13.227 26.438 13.336 1 98.56 150 ILE A O 1
ATOM 1115 N N . ALA A 1 151 ? 13.289 26.625 15.547 1 98.56 151 ALA A N 1
ATOM 1116 C CA . ALA A 1 151 ? 11.969 27.234 15.633 1 98.56 151 ALA A CA 1
ATOM 1117 C C . ALA A 1 151 ? 11.914 28.547 14.875 1 98.56 151 ALA A C 1
ATOM 1119 O O . ALA A 1 151 ? 10.914 28.859 14.219 1 98.56 151 ALA A O 1
ATOM 1120 N N . ALA A 1 152 ? 12.953 29.297 15.016 1 98.5 152 ALA A N 1
ATOM 1121 C CA . ALA A 1 152 ? 13.023 30.578 14.305 1 98.5 152 ALA A CA 1
ATOM 1122 C C . ALA A 1 152 ? 12.969 30.375 12.797 1 98.5 152 ALA A C 1
ATOM 1124 O O . ALA A 1 152 ? 12.266 31.094 12.094 1 98.5 152 ALA A O 1
ATOM 1125 N N . LEU A 1 153 ? 13.688 29.422 12.297 1 98.06 153 LEU A N 1
ATOM 1126 C CA . LEU A 1 153 ? 13.672 29.125 10.867 1 98.06 153 LEU A CA 1
ATOM 1127 C C . LEU A 1 153 ? 12.289 28.656 10.422 1 98.06 153 LEU A C 1
ATOM 1129 O O . LEU A 1 153 ? 11.797 29.094 9.375 1 98.06 153 LEU A O 1
ATOM 1133 N N . GLU A 1 154 ? 11.625 27.781 11.219 1 97.56 154 GLU A N 1
ATOM 1134 C CA . GLU A 1 154 ? 10.281 27.297 10.93 1 97.56 154 GLU A CA 1
ATOM 1135 C C . GLU A 1 154 ? 9.281 28.453 10.836 1 97.56 154 GLU A C 1
ATOM 1137 O O . GLU A 1 154 ? 8.406 28.453 9.977 1 97.56 154 GLU A O 1
ATOM 1142 N N . THR A 1 155 ? 9.477 29.375 11.703 1 98.31 155 THR A N 1
ATOM 1143 C CA . THR A 1 155 ? 8.57 30.516 11.758 1 98.31 155 THR A CA 1
ATOM 1144 C C . THR A 1 155 ? 8.844 31.469 10.602 1 98.31 155 THR A C 1
ATOM 1146 O O . THR A 1 155 ? 7.91 31.953 9.953 1 98.31 155 THR A O 1
ATOM 1149 N N . TRP A 1 156 ? 10.062 31.672 10.297 1 98 156 TRP A N 1
ATOM 1150 C CA . TRP A 1 156 ? 10.5 32.719 9.383 1 98 156 TRP A CA 1
ATOM 1151 C C . TRP A 1 156 ? 10.016 32.438 7.965 1 98 156 TRP A C 1
ATOM 1153 O O . TRP A 1 156 ? 9.422 33.312 7.324 1 98 156 TRP A O 1
ATOM 1163 N N . ASP A 1 157 ? 10.148 31.281 7.496 1 96.12 157 ASP A N 1
ATOM 1164 C CA . ASP A 1 157 ? 9.758 31.031 6.113 1 96.12 157 ASP A CA 1
ATOM 1165 C C . ASP A 1 157 ? 8.391 30.344 6.047 1 96.12 157 ASP A C 1
ATOM 1167 O O . ASP A 1 157 ? 7.934 29.969 4.969 1 96.12 157 ASP A O 1
ATOM 1171 N N . ASN A 1 158 ? 7.723 30.125 7.113 1 97.88 158 ASN A N 1
ATOM 1172 C CA . ASN A 1 158 ? 6.406 29.484 7.152 1 97.88 158 ASN A CA 1
ATOM 1173 C C . ASN A 1 158 ? 5.328 30.469 7.598 1 97.88 158 ASN A C 1
ATOM 1175 O O . ASN A 1 158 ? 4.188 30.406 7.137 1 97.88 158 ASN A O 1
ATOM 1179 N N . GLY A 1 159 ? 5.613 31.359 8.516 1 98 159 GLY A N 1
ATOM 1180 C CA . GLY A 1 159 ? 4.668 32.344 9.016 1 98 159 GLY A CA 1
ATOM 1181 C C . GLY A 1 159 ? 3.949 31.891 10.273 1 98 159 GLY A C 1
ATOM 1182 O O . GLY A 1 159 ? 3.23 32.688 10.898 1 98 159 GLY A O 1
ATOM 1183 N N . LYS A 1 160 ? 4.141 30.672 10.758 1 98.38 160 LYS A N 1
ATOM 1184 C CA . LYS A 1 160 ? 3.508 30.188 11.977 1 98.38 160 LYS A CA 1
ATOM 1185 C C . LYS A 1 160 ? 4.074 30.891 13.211 1 98.38 160 LYS A C 1
ATOM 1187 O O . LYS A 1 160 ? 5.219 31.344 13.195 1 98.3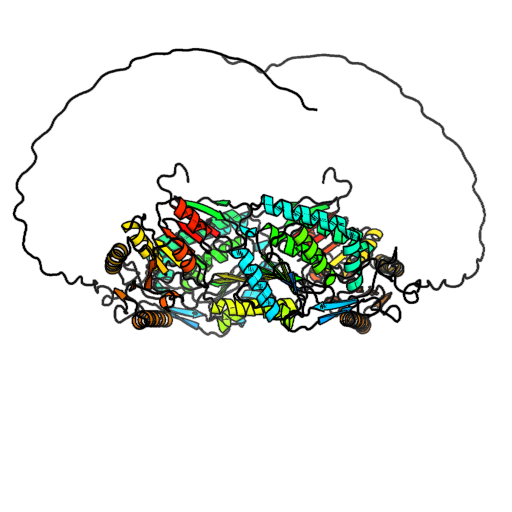8 160 LYS A O 1
ATOM 1192 N N . PRO A 1 161 ? 3.375 30.969 14.312 1 98.12 161 PRO A N 1
ATOM 1193 C CA . PRO A 1 161 ? 3.904 31.594 15.523 1 98.12 161 PRO A CA 1
ATOM 1194 C C . PRO A 1 161 ? 5.156 30.891 16.047 1 98.12 161 PRO A C 1
ATOM 1196 O O . PRO A 1 161 ? 5.223 29.672 16.062 1 98.12 161 PRO A O 1
ATOM 1199 N N . TYR A 1 162 ? 6.102 31.672 16.453 1 98.25 162 TYR A N 1
ATOM 1200 C CA . TYR A 1 162 ? 7.348 31.156 17.016 1 98.25 162 TYR A CA 1
ATOM 1201 C C . TYR A 1 162 ? 7.074 30.234 18.203 1 98.25 162 TYR A C 1
ATOM 1203 O O . TYR A 1 162 ? 7.703 29.188 18.328 1 98.25 162 TYR A O 1
ATOM 1211 N N . GLU A 1 163 ? 6.133 30.609 19.016 1 97.38 163 GLU A N 1
ATOM 1212 C CA . GLU A 1 163 ? 5.812 29.812 20.188 1 97.38 163 GLU A CA 1
ATOM 1213 C C . GLU A 1 163 ? 5.285 28.438 19.812 1 97.38 163 GLU A C 1
ATOM 1215 O O . GLU A 1 163 ? 5.57 27.438 20.484 1 97.38 163 GLU A O 1
ATOM 1220 N N . GLN A 1 164 ? 4.543 28.359 18.781 1 97.31 164 GLN A N 1
ATOM 1221 C CA . GLN A 1 164 ? 4.078 27.078 18.25 1 97.31 164 GLN A CA 1
ATOM 1222 C C . GLN A 1 164 ? 5.25 26.203 17.812 1 97.31 164 GLN A C 1
ATOM 1224 O O . GLN A 1 164 ? 5.32 25.031 18.172 1 97.31 164 GLN A O 1
ATOM 1229 N N . ALA A 1 165 ? 6.156 26.75 17.047 1 98.12 165 ALA A N 1
ATOM 1230 C CA . ALA A 1 165 ? 7.324 26 16.562 1 98.12 165 ALA A CA 1
ATOM 1231 C C . ALA A 1 165 ? 8.211 25.578 17.734 1 98.12 165 ALA A C 1
ATOM 1233 O O . ALA A 1 165 ? 8.586 24.406 17.828 1 98.12 165 ALA A O 1
ATOM 1234 N N . ALA A 1 166 ? 8.422 26.469 18.656 1 98.12 166 ALA A N 1
ATOM 1235 C CA . ALA A 1 166 ? 9.422 26.281 19.703 1 98.12 166 ALA A CA 1
ATOM 1236 C C . ALA A 1 166 ? 8.906 25.344 20.781 1 98.12 166 ALA A C 1
ATOM 1238 O O . ALA A 1 166 ? 9.68 24.594 21.375 1 98.12 166 ALA A O 1
ATOM 1239 N N . HIS A 1 167 ? 7.637 25.453 21.047 1 97.44 167 HIS A N 1
ATOM 1240 C CA . HIS A 1 167 ? 7.148 24.766 22.234 1 97.44 167 HIS A CA 1
ATOM 1241 C C . HIS A 1 167 ? 6.305 23.562 21.875 1 97.44 167 HIS A C 1
ATOM 1243 O O . HIS A 1 167 ? 6.023 22.703 22.719 1 97.44 167 HIS A O 1
ATOM 1249 N N . ILE A 1 168 ? 5.965 23.391 20.641 1 96 168 ILE A N 1
ATOM 1250 C CA . ILE A 1 168 ? 5.125 22.266 20.266 1 96 168 ILE A CA 1
ATOM 1251 C C . ILE A 1 168 ? 5.828 21.422 19.203 1 96 168 ILE A C 1
ATOM 1253 O O . ILE A 1 168 ? 6.18 20.266 19.438 1 96 168 ILE A O 1
ATOM 1257 N N . GLU A 1 169 ? 6.203 22 18.094 1 97.06 169 GLU A N 1
ATOM 1258 C CA . GLU A 1 169 ? 6.633 21.234 16.938 1 97.06 169 GLU A CA 1
ATOM 1259 C C . GLU A 1 169 ? 8.047 20.703 17.125 1 97.06 169 GLU A C 1
ATOM 1261 O O . GLU A 1 169 ? 8.312 19.516 16.875 1 97.06 169 GLU A O 1
ATOM 1266 N N . VAL A 1 170 ? 9 21.562 17.5 1 98.44 170 VAL A N 1
ATOM 1267 C CA . VAL A 1 170 ? 10.383 21.109 17.641 1 98.44 170 VAL A CA 1
ATOM 1268 C C . VAL A 1 170 ? 10.461 20.062 18.75 1 98.44 170 VAL A C 1
ATOM 1270 O O . VAL A 1 170 ? 11.047 19 18.578 1 98.44 170 VAL A O 1
ATOM 1273 N N . PRO A 1 171 ? 9.812 20.312 19.891 1 97.62 171 PRO A N 1
ATOM 1274 C CA . PRO A 1 171 ? 9.805 19.266 20.906 1 97.62 171 PRO A CA 1
ATOM 1275 C C . PRO A 1 171 ? 9.156 17.969 20.422 1 97.62 171 PRO A C 1
ATOM 1277 O O . PRO A 1 171 ? 9.602 16.875 20.766 1 97.62 171 PRO A O 1
ATOM 1280 N N . MET A 1 172 ? 8.156 18.078 19.656 1 96.56 172 MET A N 1
ATOM 1281 C CA . MET A 1 172 ? 7.523 16.875 19.109 1 96.56 172 MET A CA 1
ATOM 1282 C C . MET A 1 172 ? 8.477 16.141 18.188 1 96.56 172 MET A C 1
ATOM 1284 O O . MET A 1 172 ? 8.5 14.898 18.172 1 96.56 172 MET A O 1
ATOM 1288 N N . LEU A 1 173 ? 9.211 16.859 17.406 1 97.75 173 LEU A N 1
ATOM 1289 C CA . LEU A 1 173 ? 10.219 16.234 16.547 1 97.75 173 LEU A CA 1
ATOM 1290 C C . LEU A 1 173 ? 11.227 15.453 17.391 1 97.75 173 LEU A C 1
ATOM 1292 O O . LEU A 1 173 ? 11.594 14.328 17.047 1 97.75 173 LEU A O 1
ATOM 1296 N N . VAL A 1 174 ? 11.617 16.062 18.5 1 98.12 174 VAL A N 1
ATOM 1297 C CA . VAL A 1 174 ? 12.531 15.398 19.422 1 98.12 174 VAL A CA 1
ATOM 1298 C C . VAL A 1 174 ? 11.906 14.102 19.922 1 98.12 174 VAL A C 1
ATOM 1300 O O . VAL A 1 174 ? 12.547 13.047 19.906 1 98.12 174 VAL A O 1
ATOM 1303 N N . ARG A 1 175 ? 10.719 14.219 20.312 1 96.81 175 ARG A N 1
ATOM 1304 C CA . ARG A 1 175 ? 9.992 13.062 20.828 1 96.81 175 ARG A CA 1
ATOM 1305 C C . ARG A 1 175 ? 9.867 11.969 19.781 1 96.81 175 ARG A C 1
ATOM 1307 O O . ARG A 1 175 ? 10.047 10.789 20.078 1 96.81 175 ARG A O 1
ATOM 1314 N N . LEU A 1 176 ? 9.633 12.352 18.578 1 96.12 176 LEU A N 1
ATOM 1315 C CA . LEU A 1 176 ? 9.5 11.406 17.469 1 96.12 176 LEU A CA 1
ATOM 1316 C C . LEU A 1 176 ? 10.812 10.672 17.219 1 96.12 176 LEU A C 1
ATOM 1318 O O . LEU A 1 176 ? 10.828 9.453 17.062 1 96.12 176 LEU A O 1
ATOM 1322 N N . MET A 1 177 ? 11.883 11.398 17.188 1 97.94 177 MET A N 1
ATOM 1323 C CA . MET A 1 177 ? 13.172 10.766 16.922 1 97.94 177 MET A CA 1
ATOM 1324 C C . MET A 1 177 ? 13.539 9.781 18.031 1 97.94 177 MET A C 1
ATOM 1326 O O . MET A 1 177 ? 14.062 8.703 17.75 1 97.94 177 MET A O 1
ATOM 1330 N N . ARG A 1 178 ? 13.203 10.141 19.25 1 97.69 178 ARG A N 1
ATOM 1331 C CA . ARG A 1 178 ? 13.453 9.219 20.344 1 97.69 178 ARG A CA 1
ATOM 1332 C C . ARG A 1 178 ? 12.555 7.992 20.25 1 97.69 178 ARG A C 1
ATOM 1334 O O . ARG A 1 178 ? 12.977 6.875 20.547 1 97.69 178 ARG A O 1
ATOM 1341 N N . TYR A 1 179 ? 11.375 8.211 19.875 1 96.44 179 TYR A N 1
ATOM 1342 C CA . TYR A 1 179 ? 10.438 7.113 19.703 1 96.44 179 TYR A CA 1
ATOM 1343 C C . TYR A 1 179 ? 10.945 6.121 18.672 1 96.44 179 TYR A C 1
ATOM 1345 O O . TYR A 1 179 ? 11.016 4.918 18.922 1 96.44 179 TYR A O 1
ATOM 1353 N N . TYR A 1 180 ? 11.352 6.586 17.531 1 97.12 180 TYR A N 1
ATOM 1354 C CA . TYR A 1 180 ? 11.805 5.703 16.453 1 97.12 180 TYR A CA 1
ATOM 1355 C C . TYR A 1 180 ? 13.148 5.07 16.812 1 97.12 180 TYR A C 1
ATOM 1357 O O . TYR A 1 180 ? 13.43 3.934 16.406 1 97.12 180 TYR A O 1
ATOM 1365 N N . ALA A 1 181 ? 13.953 5.824 17.5 1 97.81 181 ALA A N 1
ATOM 1366 C CA . ALA A 1 181 ? 15.18 5.211 18.016 1 97.81 181 ALA A CA 1
ATOM 1367 C C . ALA A 1 181 ? 14.859 3.963 18.828 1 97.81 181 ALA A C 1
ATOM 1369 O O . ALA A 1 181 ? 15.586 2.969 18.766 1 97.81 181 ALA A O 1
ATOM 1370 N N . GLY A 1 182 ? 13.805 4.066 19.562 1 96.31 182 GLY A N 1
ATOM 1371 C CA . GLY A 1 182 ? 13.375 2.943 20.391 1 96.31 182 GLY A CA 1
ATOM 1372 C C . GLY A 1 182 ? 12.906 1.754 19.578 1 96.31 182 GLY A C 1
ATOM 1373 O O . GLY A 1 182 ? 12.945 0.616 20.047 1 96.31 182 GLY A O 1
ATOM 1374 N N . TRP A 1 183 ? 12.562 1.917 18.359 1 95.44 183 TRP A N 1
ATOM 1375 C CA . TRP A 1 183 ? 11.992 0.868 17.531 1 95.44 183 TRP A CA 1
ATOM 1376 C C . TRP A 1 183 ? 13.086 0.063 16.828 1 95.44 183 TRP A C 1
ATOM 1378 O O . TRP A 1 183 ? 12.852 -1.07 16.406 1 95.44 183 TRP A O 1
ATOM 1388 N N . THR A 1 184 ? 14.273 0.549 16.719 1 95.5 184 THR A N 1
ATOM 1389 C CA . THR A 1 184 ? 15.305 -0.028 15.859 1 95.5 184 THR A CA 1
ATOM 1390 C C . THR A 1 184 ? 15.539 -1.497 16.203 1 95.5 184 THR A C 1
ATOM 1392 O O . THR A 1 184 ? 15.75 -2.324 15.32 1 95.5 184 THR A O 1
ATOM 1395 N N . ASP A 1 185 ? 15.516 -1.844 17.469 1 93.31 185 ASP A N 1
ATOM 1396 C CA . ASP A 1 185 ? 15.805 -3.221 17.844 1 93.31 185 ASP A CA 1
ATOM 1397 C C . ASP A 1 185 ? 14.539 -3.945 18.297 1 93.31 185 ASP A C 1
ATOM 1399 O O . ASP A 1 185 ? 14.602 -4.926 19.047 1 93.31 185 ASP A O 1
ATOM 1403 N N . LYS A 1 186 ? 13.383 -3.447 18 1 94.31 186 LYS A N 1
ATOM 1404 C CA . LYS A 1 186 ? 12.109 -4.078 18.344 1 94.31 186 LYS A CA 1
ATOM 1405 C C . LYS A 1 186 ? 11.375 -4.531 17.078 1 94.31 186 LYS A C 1
ATOM 1407 O O . LYS A 1 186 ? 10.242 -5.02 17.156 1 94.31 186 LYS A O 1
ATOM 1412 N N . ILE A 1 187 ? 11.945 -4.387 15.906 1 92.31 187 ILE A N 1
ATOM 1413 C CA . ILE A 1 187 ? 11.375 -4.891 14.664 1 92.31 187 ILE A CA 1
ATOM 1414 C C . ILE A 1 187 ? 11.742 -6.359 14.484 1 92.31 187 ILE A C 1
ATOM 1416 O O . ILE A 1 187 ? 12.844 -6.684 14.039 1 92.31 187 ILE A O 1
ATOM 1420 N N . HIS A 1 188 ? 10.797 -7.191 14.805 1 89.88 188 HIS A N 1
ATOM 1421 C CA . HIS A 1 188 ? 11.062 -8.625 14.844 1 89.88 188 HIS A CA 1
ATOM 1422 C C . HIS A 1 188 ? 10.375 -9.344 13.688 1 89.88 188 HIS A C 1
ATOM 1424 O O . HIS A 1 188 ? 9.312 -8.922 13.227 1 89.88 188 HIS A O 1
ATOM 1430 N N . GLY A 1 189 ? 11.07 -10.422 13.234 1 87.38 189 GLY A N 1
ATOM 1431 C CA . GLY A 1 189 ? 10.398 -11.367 12.359 1 87.38 189 GLY A CA 1
ATOM 1432 C C . GLY A 1 189 ? 9.547 -12.375 13.109 1 87.38 189 GLY A C 1
ATOM 1433 O O . GLY A 1 189 ? 9.258 -12.195 14.289 1 87.38 189 GLY A O 1
ATOM 1434 N N . LEU A 1 190 ? 8.953 -13.344 12.32 1 87.75 190 LEU A N 1
ATOM 1435 C CA . LEU A 1 190 ? 8.102 -14.383 12.898 1 87.75 190 LEU A CA 1
ATOM 1436 C C . LEU A 1 190 ? 8.555 -15.766 12.469 1 87.75 190 LEU A C 1
ATOM 1438 O O . LEU A 1 190 ? 9.141 -15.922 11.391 1 87.75 190 LEU A O 1
ATOM 1442 N N . ILE A 1 191 ? 8.438 -16.656 13.375 1 85.25 191 ILE A N 1
ATOM 1443 C CA . ILE A 1 191 ? 8.43 -18.062 13.031 1 85.25 191 ILE A CA 1
ATOM 1444 C C . ILE A 1 191 ? 6.992 -18.578 12.953 1 85.25 191 ILE A C 1
ATOM 1446 O O . ILE A 1 191 ? 6.223 -18.422 13.898 1 85.25 191 ILE A O 1
ATOM 1450 N N . VAL A 1 192 ? 6.664 -19.109 11.844 1 84.44 192 VAL A N 1
ATOM 1451 C CA . VAL A 1 192 ? 5.281 -19.531 11.633 1 84.44 192 VAL A CA 1
ATOM 1452 C C . VAL A 1 192 ? 5.207 -21.047 11.469 1 84.44 192 VAL A C 1
ATOM 1454 O O . VAL A 1 192 ? 6.098 -21.656 10.867 1 84.44 192 VAL A O 1
ATOM 1457 N N . PRO A 1 193 ? 4.102 -21.594 11.992 1 81.94 193 PRO A N 1
ATOM 1458 C CA . PRO A 1 193 ? 3.938 -23.031 11.789 1 81.94 193 PRO A CA 1
ATOM 1459 C C . PRO A 1 193 ? 3.719 -23.391 10.328 1 81.94 193 PRO A C 1
ATOM 1461 O O . PRO A 1 193 ? 3.139 -22.609 9.57 1 81.94 193 PRO A O 1
ATOM 1464 N N . ALA A 1 194 ? 4.246 -24.516 10.055 1 81.56 194 ALA A N 1
ATOM 1465 C CA . ALA A 1 194 ? 4.031 -25.062 8.719 1 81.56 194 ALA A CA 1
ATOM 1466 C C . ALA A 1 194 ? 3.102 -26.266 8.758 1 81.56 194 ALA A C 1
ATOM 1468 O O . ALA A 1 194 ? 2.949 -26.906 9.805 1 81.56 194 ALA A O 1
ATOM 1469 N N . ASP A 1 195 ? 2.459 -26.562 7.633 1 81.81 195 ASP A N 1
ATOM 1470 C CA . ASP A 1 195 ? 1.595 -27.734 7.523 1 81.81 195 ASP A CA 1
ATOM 1471 C C . ASP A 1 195 ? 2.414 -29 7.297 1 81.81 195 ASP A C 1
ATOM 1473 O O . ASP A 1 195 ? 1.863 -30.094 7.25 1 81.81 195 ASP A O 1
ATOM 1477 N N . GLY A 1 196 ? 3.693 -28.938 7.168 1 83.06 196 GLY A N 1
ATOM 1478 C CA . GLY A 1 196 ? 4.613 -30.047 6.949 1 83.06 196 GLY A CA 1
ATOM 1479 C C . GLY A 1 196 ? 5.969 -29.828 7.59 1 83.06 196 GLY A C 1
ATOM 1480 O O . GLY A 1 196 ? 6.137 -28.938 8.422 1 83.06 196 GLY A O 1
ATOM 1481 N N . PRO A 1 197 ? 6.875 -30.703 7.164 1 85.62 197 PRO A N 1
ATOM 1482 C CA . PRO A 1 197 ? 8.195 -30.625 7.793 1 85.62 197 PRO A CA 1
ATOM 1483 C C . PRO A 1 197 ? 9.055 -29.5 7.227 1 85.62 197 PRO A C 1
ATOM 1485 O O . PRO A 1 197 ? 10.102 -29.766 6.625 1 85.62 197 PRO A O 1
ATOM 1488 N N . HIS A 1 198 ? 8.594 -28.312 7.578 1 88.5 198 HIS A N 1
ATOM 1489 C CA . HIS A 1 198 ? 9.289 -27.109 7.109 1 88.5 198 HIS A CA 1
ATOM 1490 C C . HIS A 1 198 ? 9.43 -26.078 8.227 1 88.5 198 HIS A C 1
ATOM 1492 O O . HIS A 1 198 ? 8.562 -25.984 9.094 1 88.5 198 HIS A O 1
ATOM 1498 N N . HIS A 1 199 ? 10.578 -25.5 8.211 1 87.31 199 HIS A N 1
ATOM 1499 C CA . HIS A 1 199 ? 10.789 -24.328 9.039 1 87.31 199 HIS A CA 1
ATOM 1500 C C . HIS A 1 199 ? 10.516 -23.047 8.258 1 87.31 199 HIS A C 1
ATOM 1502 O O . HIS A 1 199 ? 11.102 -22.812 7.199 1 87.31 199 HIS A O 1
ATOM 1508 N N . VAL A 1 200 ? 9.555 -22.297 8.781 1 87.56 200 VAL A N 1
ATOM 1509 C CA . VAL A 1 200 ? 9.156 -21.094 8.062 1 87.56 200 VAL A CA 1
ATOM 1510 C C . VAL A 1 200 ? 9.469 -19.859 8.906 1 87.56 200 VAL A C 1
ATOM 1512 O O . VAL A 1 200 ? 9.031 -19.766 10.055 1 87.56 200 VAL A O 1
ATOM 1515 N N . GLN A 1 201 ? 10.219 -19 8.273 1 87.94 201 GLN A N 1
ATOM 1516 C CA . GLN A 1 201 ? 10.539 -17.719 8.906 1 87.94 201 GLN A CA 1
ATOM 1517 C C . GLN A 1 201 ? 10.055 -16.547 8.062 1 87.94 201 GLN A C 1
ATOM 1519 O O . GLN A 1 201 ? 10.125 -16.594 6.832 1 87.94 201 GLN A O 1
ATOM 1524 N N . VAL A 1 202 ? 9.547 -15.508 8.805 1 89.75 202 VAL A N 1
ATOM 1525 C CA . VAL A 1 202 ? 9.219 -14.234 8.18 1 89.75 202 VAL A CA 1
ATOM 1526 C C . VAL A 1 202 ? 10.227 -13.172 8.617 1 89.75 202 VAL A C 1
ATOM 1528 O O . VAL A 1 202 ? 10.469 -12.984 9.805 1 89.75 202 VAL A O 1
ATOM 1531 N N . LEU A 1 203 ? 10.828 -12.539 7.598 1 87.62 203 LEU A N 1
ATOM 1532 C CA . LEU A 1 203 ? 11.859 -11.547 7.871 1 87.62 203 LEU A CA 1
ATOM 1533 C C . LEU A 1 203 ? 11.406 -10.148 7.453 1 87.62 203 LEU A C 1
ATOM 1535 O O . LEU A 1 203 ? 10.734 -9.992 6.43 1 87.62 203 LEU A O 1
ATOM 1539 N N . HIS A 1 204 ? 11.742 -9.203 8.312 1 90.25 204 HIS A N 1
ATOM 1540 C CA . HIS A 1 204 ? 11.586 -7.801 7.953 1 90.25 204 HIS A CA 1
ATOM 1541 C C . HIS A 1 204 ? 12.914 -7.188 7.535 1 90.25 204 HIS A C 1
ATOM 1543 O O . HIS A 1 204 ? 13.875 -7.195 8.312 1 90.25 204 HIS A O 1
ATOM 1549 N N . GLU A 1 205 ? 12.961 -6.766 6.355 1 90.56 205 GLU A N 1
ATOM 1550 C CA . GLU A 1 205 ? 14.156 -6.145 5.801 1 90.56 205 GLU A CA 1
ATOM 1551 C C . GLU A 1 205 ? 13.875 -4.73 5.305 1 90.56 205 GLU A C 1
ATOM 1553 O O . GLU A 1 205 ? 12.727 -4.398 4.996 1 90.56 205 GLU A O 1
ATOM 1558 N N . PRO A 1 206 ? 14.961 -3.855 5.316 1 93.94 206 PRO A N 1
ATOM 1559 C CA . PRO A 1 206 ? 14.742 -2.525 4.746 1 93.94 206 PRO A CA 1
ATOM 1560 C C . PRO A 1 206 ? 14.289 -2.576 3.289 1 93.94 206 PRO A C 1
ATOM 1562 O O . PRO A 1 206 ? 14.703 -3.465 2.541 1 93.94 206 PRO A O 1
ATOM 1565 N N . ILE A 1 207 ? 13.516 -1.62 2.916 1 94.38 207 ILE A N 1
ATOM 1566 C CA . ILE A 1 207 ? 12.992 -1.529 1.559 1 94.38 207 ILE A CA 1
ATOM 1567 C C . ILE A 1 207 ? 14.109 -1.151 0.594 1 94.38 207 ILE A C 1
ATOM 1569 O O . ILE A 1 207 ? 14.172 -1.662 -0.526 1 94.38 207 ILE A O 1
ATOM 1573 N N . GLY A 1 208 ? 14.969 -0.201 0.979 1 96.69 208 GLY A N 1
ATOM 1574 C CA . GLY A 1 208 ? 16.062 0.262 0.139 1 96.69 208 GLY A CA 1
ATOM 1575 C C . GLY A 1 208 ? 16.234 1.77 0.162 1 96.69 208 GLY A C 1
ATOM 1576 O O . GLY A 1 208 ? 16.359 2.369 1.231 1 96.69 208 GLY A O 1
ATOM 1577 N N . VAL A 1 209 ? 16.219 2.367 -1.053 1 98.56 209 VAL A N 1
ATOM 1578 C CA . VAL A 1 209 ? 16.25 3.818 -1.2 1 98.56 209 VAL A CA 1
ATOM 1579 C C . VAL A 1 209 ? 14.828 4.371 -1.246 1 98.56 209 VAL A C 1
ATOM 1581 O O . VAL A 1 209 ? 14.055 4.031 -2.145 1 98.56 209 VAL A O 1
ATOM 1584 N N . VAL A 1 210 ? 14.531 5.215 -0.281 1 98.75 210 VAL A N 1
ATOM 1585 C CA . VAL A 1 210 ? 13.164 5.723 -0.216 1 98.75 210 VAL A CA 1
ATOM 1586 C C . VAL A 1 210 ? 13.156 7.219 -0.516 1 98.75 210 VAL A C 1
ATOM 1588 O O . VAL A 1 210 ? 13.969 7.969 0.02 1 98.75 210 VAL A O 1
ATOM 1591 N N . GLY A 1 211 ? 12.297 7.609 -1.443 1 98.88 211 GLY A N 1
ATOM 1592 C CA . GLY A 1 211 ? 12.039 9.008 -1.726 1 98.88 211 GLY A CA 1
ATOM 1593 C C . GLY A 1 211 ? 10.969 9.617 -0.835 1 98.88 211 GLY A C 1
ATOM 1594 O O . GLY A 1 211 ? 9.898 9.031 -0.659 1 98.88 211 GLY A O 1
ATOM 1595 N N . GLN A 1 212 ? 11.289 10.773 -0.285 1 98.56 212 GLN A N 1
ATOM 1596 C CA . GLN A 1 212 ? 10.352 11.461 0.594 1 98.56 212 GLN A CA 1
ATOM 1597 C C . GLN A 1 212 ? 10.062 12.875 0.092 1 98.56 212 GLN A C 1
ATOM 1599 O O . GLN A 1 212 ? 10.984 13.625 -0.234 1 98.56 212 GLN A O 1
ATOM 1604 N N . ILE A 1 213 ? 8.766 13.188 -0.007 1 98.69 213 ILE A N 1
ATOM 1605 C CA . ILE A 1 213 ? 8.344 14.516 -0.429 1 98.69 213 ILE A CA 1
ATOM 1606 C C . ILE A 1 213 ? 7.434 15.133 0.637 1 98.69 213 ILE A C 1
ATOM 1608 O O . ILE A 1 213 ? 6.359 14.602 0.925 1 98.69 213 ILE A O 1
ATOM 1612 N N . ILE A 1 214 ? 7.863 16.266 1.185 1 98.38 214 ILE A N 1
ATOM 1613 C CA . ILE A 1 214 ? 7.152 16.781 2.35 1 98.38 214 ILE A CA 1
ATOM 1614 C C . ILE A 1 214 ? 6.52 18.125 2.012 1 98.38 214 ILE A C 1
ATOM 1616 O O . ILE A 1 214 ? 7.031 18.875 1.166 1 98.38 214 ILE A O 1
ATOM 1620 N N . PRO A 1 215 ? 5.438 18.516 2.68 1 97.94 215 PRO A N 1
ATOM 1621 C CA . PRO A 1 215 ? 4.734 19.781 2.459 1 97.94 215 PRO A CA 1
ATOM 1622 C C . PRO A 1 215 ? 5.316 20.922 3.281 1 97.94 215 PRO A C 1
ATOM 1624 O O . PRO A 1 215 ? 6.27 20.734 4.035 1 97.94 215 PRO A O 1
ATOM 1627 N N . TRP A 1 216 ? 4.684 22.094 3.135 1 98.38 216 TRP A N 1
ATOM 1628 C CA . TRP A 1 216 ? 5.266 23.312 3.697 1 98.38 216 TRP A CA 1
ATOM 1629 C C . TRP A 1 216 ? 4.645 23.625 5.051 1 98.38 216 TRP A C 1
ATOM 1631 O O . TRP A 1 216 ? 5.172 24.453 5.805 1 98.38 216 TRP A O 1
ATOM 1641 N N . ASN A 1 217 ? 3.549 23.016 5.398 1 97.75 217 ASN A N 1
ATOM 1642 C CA . ASN A 1 217 ? 2.805 23.531 6.535 1 97.75 217 ASN A CA 1
ATOM 1643 C C . ASN A 1 217 ? 3.42 23.094 7.859 1 97.75 217 ASN A C 1
ATOM 1645 O O . ASN A 1 217 ? 3.369 23.828 8.852 1 97.75 217 ASN A O 1
ATOM 1649 N N . PHE A 1 218 ? 3.939 21.891 7.91 1 97.62 218 PHE A N 1
ATOM 1650 C CA . PHE A 1 218 ? 4.707 21.375 9.039 1 97.62 218 PHE A CA 1
ATOM 1651 C C . PHE A 1 218 ? 6 20.719 8.562 1 97.62 218 PHE A C 1
ATOM 1653 O O . PHE A 1 218 ? 6.195 19.516 8.758 1 97.62 218 PHE A O 1
ATOM 1660 N N . PRO A 1 219 ? 6.895 21.5 8.125 1 97.81 219 PRO A N 1
ATOM 1661 C CA . PRO A 1 219 ? 8.047 20.922 7.434 1 97.81 219 PRO A CA 1
ATOM 1662 C C . PRO A 1 219 ? 8.797 19.891 8.289 1 97.81 219 PRO A C 1
ATOM 1664 O O . PRO A 1 219 ? 9.039 18.766 7.848 1 97.81 219 PRO A O 1
ATOM 1667 N N . LEU A 1 220 ? 9.055 20.188 9.508 1 97.94 220 LEU A N 1
ATOM 1668 C CA . LEU A 1 220 ? 9.922 19.328 10.289 1 97.94 220 LEU A CA 1
ATOM 1669 C C . LEU A 1 220 ? 9.141 18.156 10.875 1 97.94 220 LEU A C 1
ATOM 1671 O O . LEU A 1 220 ? 9.688 17.062 11.062 1 97.94 220 LEU A O 1
ATOM 1675 N N . LEU A 1 221 ? 7.914 18.359 11.203 1 97 221 LEU A N 1
ATOM 1676 C CA . LEU A 1 221 ? 7.133 17.219 11.648 1 97 221 LEU A CA 1
ATOM 1677 C C . LEU A 1 221 ? 6.98 16.203 10.523 1 97 221 LEU A C 1
ATOM 1679 O O . LEU A 1 221 ? 7.102 14.992 10.75 1 97 221 LEU A O 1
ATOM 1683 N N . MET A 1 222 ? 6.727 16.703 9.344 1 97.31 222 MET A N 1
ATOM 1684 C CA . MET A 1 222 ? 6.648 15.812 8.188 1 97.31 222 MET A CA 1
ATOM 1685 C C . MET A 1 222 ? 7.996 15.156 7.918 1 97.31 222 MET A C 1
ATOM 1687 O O . MET A 1 222 ? 8.055 13.977 7.562 1 97.31 222 MET A O 1
ATOM 1691 N N . TYR A 1 223 ? 9.055 15.961 8.086 1 98.06 223 TYR A N 1
ATOM 1692 C CA . TYR A 1 223 ? 10.414 15.422 8.039 1 98.06 223 TYR A CA 1
ATOM 1693 C C . TYR A 1 223 ? 10.578 14.273 9.031 1 98.06 223 TYR A C 1
ATOM 1695 O O . TYR A 1 223 ? 11.023 13.188 8.656 1 98.06 223 TYR A O 1
ATOM 1703 N N . GLY A 1 224 ? 10.172 14.469 10.242 1 97.88 224 GLY A N 1
ATOM 1704 C CA . GLY A 1 224 ? 10.328 13.469 11.281 1 97.88 224 GLY A CA 1
ATOM 1705 C C . GLY A 1 224 ? 9.523 12.211 11.023 1 97.88 224 GLY A C 1
ATOM 1706 O O . GLY A 1 224 ? 10 11.102 11.258 1 97.88 224 GLY A O 1
ATOM 1707 N N . TRP A 1 225 ? 8.336 12.328 10.562 1 96.25 225 TRP A N 1
ATOM 1708 C CA . TRP A 1 225 ? 7.418 11.219 10.344 1 96.25 225 TRP A CA 1
ATOM 1709 C C . TRP A 1 225 ? 7.863 10.367 9.164 1 96.25 225 TRP A C 1
ATOM 1711 O O . TRP A 1 225 ? 7.375 9.25 8.977 1 96.25 225 TRP A O 1
ATOM 1721 N N . LYS A 1 226 ? 8.727 10.875 8.352 1 97.56 226 LYS A N 1
ATOM 1722 C CA . LYS A 1 226 ? 9.195 10.109 7.199 1 97.56 226 LYS A CA 1
ATOM 1723 C C . LYS A 1 226 ? 10.633 9.648 7.391 1 97.56 226 LYS A C 1
ATOM 1725 O O . LYS A 1 226 ? 10.938 8.461 7.242 1 97.56 226 LYS A O 1
ATOM 1730 N N . VAL A 1 227 ? 11.492 10.516 7.863 1 98.44 227 VAL A N 1
ATOM 1731 C CA . VAL A 1 227 ? 12.914 10.211 8.023 1 98.44 227 VAL A CA 1
ATOM 1732 C C . VAL A 1 227 ? 13.117 9.25 9.195 1 98.44 227 VAL A C 1
ATOM 1734 O O . VAL A 1 227 ? 13.891 8.297 9.094 1 98.44 227 VAL A O 1
ATOM 1737 N N . GLY A 1 228 ? 12.422 9.492 10.273 1 98.06 228 GLY A N 1
ATOM 1738 C CA . GLY A 1 228 ? 12.57 8.68 11.477 1 98.06 228 GLY A CA 1
ATOM 1739 C C . GLY A 1 228 ? 12.367 7.199 11.219 1 98.06 228 GLY A C 1
ATOM 1740 O O . GLY A 1 228 ? 13.297 6.406 11.391 1 98.06 228 GLY A O 1
ATOM 1741 N N . PRO A 1 229 ? 11.156 6.84 10.773 1 97.19 229 PRO A N 1
ATOM 1742 C CA . PRO A 1 229 ? 10.922 5.41 10.555 1 97.19 229 PRO A CA 1
ATOM 1743 C C . PRO A 1 229 ? 11.797 4.828 9.445 1 97.19 229 PRO A C 1
ATOM 1745 O O . PRO A 1 229 ? 12.203 3.67 9.523 1 97.19 229 PRO A O 1
ATOM 1748 N N . ALA A 1 230 ? 12.094 5.59 8.406 1 98.12 230 ALA A N 1
ATOM 1749 C CA . ALA A 1 230 ? 12.945 5.094 7.332 1 98.12 230 ALA A CA 1
ATOM 1750 C C . ALA A 1 230 ? 14.336 4.746 7.852 1 98.12 230 ALA A C 1
ATOM 1752 O O . ALA A 1 230 ? 14.867 3.674 7.555 1 98.12 230 ALA A O 1
ATOM 1753 N N . LEU A 1 231 ? 14.859 5.598 8.664 1 98.56 231 LEU A N 1
ATOM 1754 C CA . LEU A 1 231 ? 16.188 5.355 9.211 1 98.56 231 LEU A CA 1
ATOM 1755 C C . LEU A 1 231 ? 16.172 4.211 10.219 1 98.56 231 LEU A C 1
ATOM 1757 O O . LEU A 1 231 ? 17.062 3.365 10.227 1 98.56 231 LEU A O 1
ATOM 1761 N N . ALA A 1 232 ? 15.133 4.223 11.031 1 97.69 232 ALA A N 1
ATOM 1762 C CA . ALA A 1 232 ? 15.023 3.166 12.031 1 97.69 232 ALA A CA 1
ATOM 1763 C C . ALA A 1 232 ? 15.008 1.787 11.383 1 97.69 232 ALA A C 1
ATOM 1765 O O . ALA A 1 232 ? 15.539 0.825 11.938 1 97.69 232 ALA A O 1
ATOM 1766 N N . CYS A 1 233 ? 14.477 1.711 10.203 1 96.5 233 CYS A N 1
ATOM 1767 C CA . CYS A 1 233 ? 14.344 0.434 9.516 1 96.5 233 CYS A CA 1
ATOM 1768 C C . CYS A 1 233 ? 15.578 0.136 8.672 1 96.5 233 CYS A C 1
ATOM 1770 O O . CYS A 1 233 ? 15.672 -0.923 8.047 1 96.5 233 CYS A O 1
ATOM 1772 N N . GLY A 1 234 ? 16.5 1.057 8.57 1 97.25 234 GLY A N 1
ATOM 1773 C CA . GLY A 1 234 ? 17.766 0.8 7.898 1 97.25 234 GLY A CA 1
ATOM 1774 C C . GLY A 1 234 ? 17.781 1.274 6.457 1 97.25 234 GLY A C 1
ATOM 1775 O O . GLY A 1 234 ? 18.672 0.911 5.688 1 97.25 234 GLY A O 1
ATOM 1776 N N . ASN A 1 235 ? 16.828 2.07 6.043 1 98.31 235 ASN A N 1
ATOM 1777 C CA . ASN A 1 235 ? 16.75 2.59 4.684 1 98.31 235 ASN A CA 1
ATOM 1778 C C . ASN A 1 235 ? 17.656 3.809 4.496 1 98.31 235 ASN A C 1
ATOM 1780 O O . ASN A 1 235 ? 18.109 4.398 5.473 1 98.31 235 ASN A O 1
ATOM 1784 N N . THR A 1 236 ? 17.906 4.133 3.246 1 98.75 236 THR A N 1
ATOM 1785 C CA . THR A 1 236 ? 18.5 5.414 2.887 1 98.75 236 THR A CA 1
ATOM 1786 C C . THR A 1 236 ? 17.484 6.309 2.191 1 98.75 236 THR A C 1
ATOM 1788 O O . THR A 1 236 ? 16.422 5.836 1.76 1 98.75 236 THR A O 1
ATOM 1791 N N . ILE A 1 237 ? 17.797 7.652 2.15 1 98.94 237 ILE A N 1
ATOM 1792 C CA . ILE A 1 237 ? 16.688 8.57 1.885 1 98.94 237 ILE A CA 1
ATOM 1793 C C . ILE A 1 237 ? 17.141 9.648 0.905 1 98.94 237 ILE A C 1
ATOM 1795 O O . ILE A 1 237 ? 18.25 10.18 1.019 1 98.94 237 ILE A O 1
ATOM 1799 N N . VAL A 1 238 ? 16.297 9.961 -0.026 1 98.94 238 VAL A N 1
ATOM 1800 C CA . VAL A 1 238 ? 16.312 11.219 -0.765 1 98.94 238 VAL A CA 1
ATOM 1801 C C . VAL A 1 238 ? 15.039 12.008 -0.481 1 98.94 238 VAL A C 1
ATOM 1803 O O . VAL A 1 238 ? 13.938 11.555 -0.804 1 98.94 238 VAL A O 1
ATOM 1806 N N . LEU A 1 239 ? 15.211 13.164 0.109 1 98.94 239 LEU A N 1
ATOM 1807 C CA . LEU A 1 239 ? 14.055 13.953 0.531 1 98.94 239 LEU A CA 1
ATOM 1808 C C . LEU A 1 239 ? 13.969 15.258 -0.251 1 98.94 239 LEU A C 1
ATOM 1810 O O . LEU A 1 239 ? 14.969 15.961 -0.394 1 98.94 239 LEU A O 1
ATOM 1814 N N . LYS A 1 240 ? 12.852 15.5 -0.814 1 98.88 240 LYS A N 1
ATOM 1815 C CA . LYS A 1 240 ? 12.562 16.781 -1.432 1 98.88 240 LYS A CA 1
ATOM 1816 C C . LYS A 1 240 ? 11.758 17.688 -0.486 1 98.88 240 LYS A C 1
ATOM 1818 O O . LYS A 1 240 ? 10.688 17.297 -0.021 1 98.88 240 LYS A O 1
ATOM 1823 N N . THR A 1 241 ? 12.234 18.844 -0.25 1 98.69 241 THR A N 1
ATOM 1824 C CA . THR A 1 241 ? 11.531 19.812 0.59 1 98.69 241 THR A CA 1
ATOM 1825 C C . THR A 1 241 ? 10.484 20.562 -0.219 1 98.69 241 THR A C 1
ATOM 1827 O O . THR A 1 241 ? 10.508 20.547 -1.451 1 98.69 241 THR A O 1
ATOM 1830 N N . ALA A 1 242 ? 9.547 21.141 0.49 1 98.31 242 ALA A N 1
ATOM 1831 C CA . ALA A 1 242 ? 8.672 22.109 -0.165 1 98.31 242 ALA A CA 1
ATOM 1832 C C . ALA A 1 242 ? 9.445 23.359 -0.562 1 98.31 242 ALA A C 1
ATOM 1834 O O . ALA A 1 242 ? 10.336 23.812 0.169 1 98.31 242 ALA A O 1
ATOM 1835 N N . GLU A 1 243 ? 9.086 23.938 -1.621 1 96.88 243 GLU A N 1
ATOM 1836 C CA . GLU A 1 243 ? 9.805 25.109 -2.123 1 96.88 243 GLU A CA 1
ATOM 1837 C C . GLU A 1 243 ? 9.617 26.312 -1.204 1 96.88 243 GLU A C 1
ATOM 1839 O O . GLU A 1 243 ? 10.492 27.172 -1.109 1 96.88 243 GLU A O 1
ATOM 1844 N N . GLN A 1 244 ? 8.539 26.344 -0.453 1 97.69 244 GLN A N 1
ATOM 1845 C CA . GLN A 1 244 ? 8.234 27.484 0.396 1 97.69 244 GLN A CA 1
ATOM 1846 C C . GLN A 1 244 ? 9.047 27.438 1.688 1 97.69 244 GLN A C 1
ATOM 1848 O O . GLN A 1 244 ? 9.344 28.484 2.275 1 97.69 244 GLN A O 1
ATOM 1853 N N . THR A 1 245 ? 9.352 26.203 2.119 1 98.38 245 THR A N 1
ATOM 1854 C CA . THR A 1 245 ? 9.922 26.094 3.457 1 98.38 245 THR A CA 1
ATOM 1855 C C . THR A 1 245 ? 11.094 25.109 3.467 1 98.38 245 THR A C 1
ATOM 1857 O O . THR A 1 245 ? 11.109 24.156 4.25 1 98.38 245 THR A O 1
ATOM 1860 N N . PRO A 1 246 ? 12.148 25.312 2.801 1 98.25 246 PRO A N 1
ATOM 1861 C CA . PRO A 1 246 ? 13.258 24.359 2.699 1 98.25 246 PRO A CA 1
ATOM 1862 C C . PRO A 1 246 ? 14.273 24.516 3.834 1 98.25 246 PRO A C 1
ATOM 1864 O O . PRO A 1 246 ? 15.094 23.625 4.055 1 98.25 246 PRO A O 1
ATOM 1867 N N . LEU A 1 247 ? 14.234 25.594 4.59 1 98.12 247 LEU A N 1
ATOM 1868 C CA . LEU A 1 247 ? 15.367 26.031 5.398 1 98.12 247 LEU A CA 1
ATOM 1869 C C . LEU A 1 247 ? 15.562 25.125 6.605 1 98.12 247 LEU A C 1
ATOM 1871 O O . LEU A 1 247 ? 16.688 24.719 6.902 1 98.12 247 LEU A O 1
ATOM 1875 N N . SER A 1 248 ? 14.5 24.797 7.27 1 98.19 248 SER A N 1
ATOM 1876 C CA . SER A 1 248 ? 14.625 24.047 8.516 1 98.19 248 SER A CA 1
ATOM 1877 C C . SER A 1 248 ? 15.094 22.625 8.266 1 98.19 248 SER A C 1
ATOM 1879 O O . SER A 1 248 ? 15.898 22.078 9.023 1 98.19 248 SER A O 1
ATOM 1881 N N . ALA A 1 249 ? 14.633 21.969 7.23 1 98.38 249 ALA A N 1
ATOM 1882 C CA . ALA A 1 249 ? 15.039 20.609 6.906 1 98.38 249 ALA A CA 1
ATOM 1883 C C . ALA A 1 249 ? 16.531 20.547 6.594 1 98.38 249 ALA A C 1
ATOM 1885 O O . ALA A 1 249 ? 17.219 19.609 7 1 98.38 249 ALA A O 1
ATOM 1886 N N . LEU A 1 250 ? 17 21.516 5.855 1 98.44 250 LEU A N 1
ATOM 1887 C CA . LEU A 1 250 ? 18.422 21.578 5.547 1 98.44 250 LEU A CA 1
ATOM 1888 C C . LEU A 1 250 ? 19.25 21.734 6.82 1 98.44 250 LEU A C 1
ATOM 1890 O O . LEU A 1 250 ? 20.25 21.031 7.004 1 98.44 250 LEU A O 1
ATOM 1894 N N . TYR A 1 251 ? 18.781 22.578 7.703 1 98.38 251 TYR A N 1
ATOM 1895 C CA . TYR A 1 251 ? 19.484 22.844 8.961 1 98.38 251 TYR A CA 1
ATOM 1896 C C . TYR A 1 251 ? 19.547 21.578 9.812 1 98.38 251 TYR A C 1
ATOM 1898 O O . TYR A 1 251 ? 20.625 21.188 10.289 1 98.38 251 TYR A O 1
ATOM 1906 N N . VAL A 1 252 ? 18.438 20.906 9.984 1 98.69 252 VAL A N 1
ATOM 1907 C CA . VAL A 1 252 ? 18.406 19.766 10.898 1 98.69 252 VAL A CA 1
ATOM 1908 C C . VAL A 1 252 ? 19.141 18.578 10.273 1 98.69 252 VAL A C 1
ATOM 1910 O O . VAL A 1 252 ? 19.656 17.719 10.984 1 98.69 252 VAL A O 1
ATOM 1913 N N . SER A 1 253 ? 19.203 18.516 8.977 1 98.69 253 SER A N 1
ATOM 1914 C CA . SER A 1 253 ? 19.938 17.438 8.328 1 98.69 253 SER A CA 1
ATOM 1915 C C . SER A 1 253 ? 21.438 17.578 8.562 1 98.69 253 SER A C 1
ATOM 1917 O O . SER A 1 253 ? 22.156 16.578 8.648 1 98.69 253 SER A O 1
ATOM 1919 N N . LYS A 1 254 ? 21.891 18.797 8.625 1 98.31 254 LYS A N 1
ATOM 1920 C CA . LYS A 1 254 ? 23.266 19.031 9.047 1 98.31 254 LYS A CA 1
ATOM 1921 C C . LYS A 1 254 ? 23.531 18.469 10.445 1 98.31 254 LYS A C 1
ATOM 1923 O O . LYS A 1 254 ? 24.547 17.828 10.68 1 98.31 254 LYS A O 1
ATOM 1928 N N . LEU A 1 255 ? 22.578 18.734 11.336 1 98.62 255 LEU A N 1
ATOM 1929 C CA . LEU A 1 255 ? 22.688 18.219 12.695 1 98.62 255 LEU A CA 1
ATOM 1930 C C . LEU A 1 255 ? 22.703 16.688 12.695 1 98.62 255 LEU A C 1
ATOM 1932 O O . LEU A 1 255 ? 23.375 16.078 13.531 1 98.62 255 LEU A O 1
ATOM 1936 N N . LEU A 1 256 ? 21.906 16.062 11.812 1 98.75 256 LEU A N 1
ATOM 1937 C CA . LEU A 1 256 ? 21.859 14.609 11.742 1 98.75 256 LEU A CA 1
ATOM 1938 C C . LEU A 1 256 ? 23.219 14.039 11.312 1 98.75 256 LEU A C 1
ATOM 1940 O O . LEU A 1 256 ? 23.641 13 11.82 1 98.75 256 LEU A O 1
ATOM 1944 N N . HIS A 1 257 ? 23.938 14.688 10.461 1 98 257 HIS A N 1
ATOM 1945 C CA . HIS A 1 257 ? 25.297 14.289 10.109 1 98 257 HIS A CA 1
ATOM 1946 C C . HIS A 1 257 ? 26.234 14.445 11.297 1 98 257 HIS A C 1
ATOM 1948 O O . HIS A 1 257 ? 27.094 13.586 11.539 1 98 257 HIS A O 1
ATOM 1954 N N . GLU A 1 258 ? 26.047 15.5 12.016 1 98.19 258 GLU A N 1
ATOM 1955 C CA . GLU A 1 258 ? 26.828 15.703 13.227 1 98.19 258 GLU A CA 1
ATOM 1956 C C . GLU A 1 258 ? 26.594 14.586 14.234 1 98.19 258 GLU A C 1
ATOM 1958 O O . GLU A 1 258 ? 27.5 14.219 14.984 1 98.19 258 GLU A O 1
ATOM 1963 N N . ALA A 1 259 ? 25.406 14.094 14.188 1 98.69 259 ALA A N 1
ATOM 1964 C CA . ALA A 1 259 ? 25.047 13.016 15.102 1 98.69 259 ALA A CA 1
ATOM 1965 C C . ALA A 1 259 ? 25.719 11.711 14.711 1 98.69 259 ALA A C 1
ATOM 1967 O O . ALA A 1 259 ? 25.719 10.75 15.484 1 98.69 259 ALA A O 1
ATOM 1968 N N . GLY A 1 260 ? 26.219 11.617 13.477 1 98.5 260 GLY A N 1
ATOM 1969 C CA . GLY A 1 260 ? 26.984 10.438 13.086 1 98.5 260 GLY A CA 1
ATOM 1970 C C . GLY A 1 260 ? 26.375 9.688 11.922 1 98.5 260 GLY A C 1
ATOM 1971 O O . GLY A 1 260 ? 26.766 8.555 11.625 1 98.5 260 GLY A O 1
ATOM 1972 N N . LEU A 1 261 ? 25.438 10.25 11.258 1 98.69 261 LEU A N 1
ATOM 1973 C CA . LEU A 1 261 ? 24.844 9.57 10.109 1 98.69 261 LEU A CA 1
ATOM 1974 C C . LEU A 1 261 ? 25.859 9.445 8.977 1 98.69 261 LEU A C 1
ATOM 1976 O O . LEU A 1 261 ? 26.484 10.438 8.57 1 98.69 261 LEU A O 1
ATOM 1980 N N . PRO A 1 262 ? 26.047 8.25 8.453 1 98.56 262 PRO A N 1
ATOM 1981 C CA . PRO A 1 262 ? 26.984 8.086 7.344 1 98.56 262 PRO A CA 1
ATOM 1982 C C . PRO A 1 262 ? 26.578 8.891 6.105 1 98.56 262 PRO A C 1
ATOM 1984 O O . PRO A 1 262 ? 25.391 9.156 5.902 1 98.56 262 PRO A O 1
ATOM 1987 N N . GLU A 1 263 ? 27.594 9.195 5.293 1 98.5 263 GLU A N 1
ATOM 1988 C CA . GLU A 1 263 ? 27.359 9.945 4.066 1 98.5 263 GLU A CA 1
ATOM 1989 C C . GLU A 1 263 ? 26.438 9.188 3.115 1 98.5 263 GLU A C 1
ATOM 1991 O O . GLU A 1 263 ? 26.5 7.961 3.025 1 98.5 263 GLU A O 1
ATOM 1996 N N . GLY A 1 264 ? 25.594 9.922 2.492 1 98.75 264 GLY A N 1
ATOM 1997 C CA . GLY A 1 264 ? 24.734 9.352 1.463 1 98.75 264 GLY A CA 1
ATOM 1998 C C . GLY A 1 264 ? 23.453 8.75 2.016 1 98.75 264 GLY A C 1
ATOM 1999 O O . GLY A 1 264 ? 22.516 8.477 1.263 1 98.75 264 GLY A O 1
ATOM 2000 N N . VAL A 1 265 ? 23.328 8.492 3.324 1 98.88 265 VAL A N 1
ATOM 2001 C CA . VAL A 1 265 ? 22.156 7.867 3.922 1 98.88 265 VAL A CA 1
ATOM 2002 C C . VAL A 1 265 ? 20.969 8.812 3.842 1 98.88 265 VAL A C 1
ATOM 2004 O O . VAL A 1 265 ? 19.828 8.383 3.625 1 98.88 265 VAL A O 1
ATOM 2007 N N . LEU A 1 266 ? 21.219 10.055 4.012 1 98.94 266 LEU A N 1
ATOM 2008 C CA . LEU A 1 266 ? 20.203 11.094 3.828 1 98.94 266 LEU A CA 1
ATOM 2009 C C . LEU A 1 266 ? 20.688 12.148 2.838 1 98.94 266 LEU A C 1
ATOM 2011 O O . LEU A 1 266 ? 21.797 12.672 2.967 1 98.94 266 LEU A O 1
ATOM 2015 N N . ASN A 1 267 ? 19.906 12.391 1.871 1 98.94 267 ASN A N 1
ATOM 2016 C CA . ASN A 1 267 ? 20.109 13.438 0.882 1 98.94 267 ASN A CA 1
ATOM 2017 C C . ASN A 1 267 ? 18.906 14.352 0.764 1 98.94 267 ASN A C 1
ATOM 2019 O O . ASN A 1 267 ? 17.766 13.883 0.771 1 98.94 267 ASN A O 1
ATOM 2023 N N . ILE A 1 268 ? 19.156 15.656 0.723 1 98.88 268 ILE A N 1
ATOM 2024 C CA . ILE A 1 268 ? 18.094 16.641 0.614 1 98.88 268 ILE A CA 1
ATOM 2025 C C . ILE A 1 268 ? 18.203 17.391 -0.714 1 98.88 268 ILE A C 1
ATOM 2027 O O . ILE A 1 268 ? 19.25 17.984 -1.009 1 98.88 268 ILE A O 1
ATOM 2031 N N . VAL A 1 269 ? 17.156 17.312 -1.473 1 98.88 269 VAL A N 1
ATOM 2032 C CA . VAL A 1 269 ? 17.094 18.031 -2.74 1 98.88 269 VAL A CA 1
ATOM 2033 C C . VAL A 1 269 ? 15.891 18.984 -2.736 1 98.88 269 VAL A C 1
ATOM 2035 O O . VAL A 1 269 ? 14.758 18.562 -2.982 1 98.88 269 VAL A O 1
ATOM 2038 N N . SER A 1 270 ? 16.188 20.266 -2.525 1 98.69 270 SER A N 1
ATOM 2039 C CA . SER A 1 270 ? 15.133 21.266 -2.676 1 98.69 270 SER A CA 1
ATOM 2040 C C . SER A 1 270 ? 14.906 21.609 -4.145 1 98.69 270 SER A C 1
ATOM 2042 O O . SER A 1 270 ? 15.859 21.719 -4.918 1 98.69 270 SER A O 1
ATOM 2044 N N . GLY A 1 271 ? 13.711 21.688 -4.527 1 98.06 271 GLY A N 1
ATOM 2045 C CA . GLY A 1 271 ? 13.328 21.984 -5.902 1 98.06 271 GLY A CA 1
ATOM 2046 C C . GLY A 1 271 ? 11.828 21.984 -6.113 1 98.06 271 GLY A C 1
ATOM 2047 O O . GLY A 1 271 ? 11.055 21.891 -5.152 1 98.06 271 GLY A O 1
ATOM 2048 N N . PHE A 1 272 ? 11.445 22.141 -7.395 1 98.06 272 PHE A N 1
ATOM 2049 C CA . PHE A 1 272 ? 10.031 22.25 -7.727 1 98.06 272 PHE A CA 1
ATOM 2050 C C . PHE A 1 272 ? 9.438 20.891 -8.023 1 98.06 272 PHE A C 1
ATOM 2052 O O . PHE A 1 272 ? 10.148 19.953 -8.414 1 98.06 272 PHE A O 1
ATOM 2059 N N . GLY A 1 273 ? 8.086 20.75 -7.844 1 97.06 273 GLY A N 1
ATOM 2060 C CA . GLY A 1 273 ? 7.348 19.516 -8.062 1 97.06 273 GLY A CA 1
ATOM 2061 C C . GLY A 1 273 ? 7.543 18.938 -9.453 1 97.06 273 GLY A C 1
ATOM 2062 O O . GLY A 1 273 ? 7.965 17.797 -9.602 1 97.06 273 GLY A O 1
ATOM 2063 N N . PRO A 1 274 ? 7.352 19.688 -10.5 1 96.81 274 PRO A N 1
ATOM 2064 C CA . PRO A 1 274 ? 7.398 19.172 -11.867 1 96.81 274 PRO A CA 1
ATOM 2065 C C . PRO A 1 274 ? 8.805 18.734 -12.289 1 96.81 274 PRO A C 1
ATOM 2067 O O . PRO A 1 274 ? 8.953 17.938 -13.211 1 96.81 274 PRO A O 1
ATOM 2070 N N . THR A 1 275 ? 9.828 19.266 -11.609 1 97.5 275 THR A N 1
ATOM 2071 C CA . THR A 1 275 ? 11.188 18.938 -12.016 1 97.5 275 THR A CA 1
ATOM 2072 C C . THR A 1 275 ? 11.836 17.984 -11.016 1 97.5 275 THR A C 1
ATOM 2074 O O . THR A 1 275 ? 11.891 16.781 -11.25 1 97.5 275 THR A O 1
ATOM 2077 N N . ALA A 1 276 ? 12.086 18.469 -9.766 1 98.44 276 ALA A N 1
ATOM 2078 C CA . ALA A 1 276 ? 12.727 17.625 -8.766 1 98.44 276 ALA A CA 1
ATOM 2079 C C . ALA A 1 276 ? 11.766 16.547 -8.258 1 98.44 276 ALA A C 1
ATOM 2081 O O . ALA A 1 276 ? 12.141 15.383 -8.141 1 98.44 276 ALA A O 1
ATOM 2082 N N . GLY A 1 277 ? 10.578 16.969 -7.969 1 98.56 277 GLY A N 1
ATOM 2083 C CA . GLY A 1 277 ? 9.594 16.016 -7.461 1 98.56 277 GLY A CA 1
ATOM 2084 C C . GLY A 1 277 ? 9.273 14.906 -8.445 1 98.56 277 GLY A C 1
ATOM 2085 O O . GLY A 1 277 ? 9.25 13.734 -8.07 1 98.56 277 GLY A O 1
ATOM 2086 N N . ALA A 1 278 ? 9.008 15.258 -9.625 1 98.44 278 ALA A N 1
ATOM 2087 C CA . ALA A 1 278 ? 8.672 14.281 -10.664 1 98.44 278 ALA A CA 1
ATOM 2088 C C . ALA A 1 278 ? 9.844 13.352 -10.938 1 98.44 278 ALA A C 1
ATOM 2090 O O . ALA A 1 278 ? 9.656 12.148 -11.133 1 98.44 278 ALA A O 1
ATOM 2091 N N . ALA A 1 279 ? 11.055 13.891 -10.945 1 98.75 279 ALA A N 1
ATOM 2092 C CA . ALA A 1 279 ? 12.25 13.086 -11.164 1 98.75 279 ALA A CA 1
ATOM 2093 C C . ALA A 1 279 ? 12.422 12.047 -10.062 1 98.75 279 ALA A C 1
ATOM 2095 O O . ALA A 1 279 ? 12.75 10.891 -10.336 1 98.75 279 ALA A O 1
ATOM 2096 N N . LEU A 1 280 ? 12.18 12.438 -8.867 1 98.81 280 LEU A N 1
ATOM 2097 C CA . LEU A 1 280 ? 12.305 11.531 -7.73 1 98.81 280 LEU A CA 1
ATOM 2098 C C . LEU A 1 280 ? 11.258 10.43 -7.793 1 98.81 280 LEU A C 1
ATOM 2100 O O . LEU A 1 280 ? 11.578 9.25 -7.648 1 98.81 280 LEU A O 1
ATOM 2104 N N . ALA A 1 281 ? 10.023 10.797 -8.078 1 98.5 281 ALA A N 1
ATOM 2105 C CA . ALA A 1 281 ? 8.898 9.859 -8.078 1 98.5 281 ALA A CA 1
ATOM 2106 C C . ALA A 1 281 ? 9.016 8.859 -9.219 1 98.5 281 ALA A C 1
ATOM 2108 O O . ALA A 1 281 ? 8.539 7.727 -9.117 1 98.5 281 ALA A O 1
ATOM 2109 N N . SER A 1 282 ? 9.68 9.219 -10.266 1 98.19 282 SER A N 1
ATOM 2110 C CA . SER A 1 282 ? 9.766 8.367 -11.453 1 98.19 282 SER A CA 1
ATOM 2111 C C . SER A 1 282 ? 11.078 7.594 -11.484 1 98.19 282 SER A C 1
ATOM 2113 O O . SER A 1 282 ? 11.297 6.766 -12.367 1 98.19 282 SER A O 1
ATOM 2115 N N . HIS A 1 283 ? 11.922 7.871 -10.578 1 98.69 283 HIS A N 1
ATOM 2116 C CA . HIS A 1 283 ? 13.273 7.324 -10.656 1 98.69 283 HIS A CA 1
ATOM 2117 C C . HIS A 1 283 ? 13.258 5.809 -10.492 1 98.69 283 HIS A C 1
ATOM 2119 O O . HIS A 1 283 ? 12.719 5.289 -9.508 1 98.69 283 HIS A O 1
ATOM 2125 N N . MET A 1 284 ? 14.008 5.102 -11.297 1 97.38 284 MET A N 1
ATOM 2126 C CA . MET A 1 284 ? 13.953 3.643 -11.352 1 97.38 284 MET A CA 1
ATOM 2127 C C . MET A 1 284 ? 14.711 3.027 -10.18 1 97.38 284 MET A C 1
ATOM 2129 O O . MET A 1 284 ? 14.5 1.863 -9.836 1 97.38 284 MET A O 1
ATOM 2133 N N . ASP A 1 285 ? 15.602 3.779 -9.562 1 97.69 285 ASP A N 1
ATOM 2134 C CA . ASP A 1 285 ? 16.422 3.225 -8.484 1 97.69 285 ASP A CA 1
ATOM 2135 C C . ASP A 1 285 ? 15.906 3.674 -7.117 1 97.69 285 ASP A C 1
ATOM 2137 O O . ASP A 1 285 ? 16.609 3.559 -6.113 1 97.69 285 ASP A O 1
ATOM 2141 N N . VAL A 1 286 ? 14.766 4.273 -7.074 1 98.56 286 VAL A N 1
ATOM 2142 C CA . VAL A 1 286 ? 14.047 4.539 -5.836 1 98.56 286 VAL A CA 1
ATOM 2143 C C . VAL A 1 286 ? 13.031 3.43 -5.578 1 98.56 286 VAL A C 1
ATOM 2145 O O . VAL A 1 286 ? 12.266 3.062 -6.473 1 98.56 286 VAL A O 1
ATOM 2148 N N . ASP A 1 287 ? 13.031 3.004 -4.324 1 97.06 287 ASP A N 1
ATOM 2149 C CA . ASP A 1 287 ? 12.305 1.77 -4.055 1 97.06 287 ASP A CA 1
ATOM 2150 C C . ASP A 1 287 ? 10.93 2.064 -3.445 1 97.06 287 ASP A C 1
ATOM 2152 O O . ASP A 1 287 ? 10.07 1.187 -3.393 1 97.06 287 ASP A O 1
ATOM 2156 N N . LYS A 1 288 ? 10.703 3.229 -3.002 1 98.19 288 LYS A N 1
ATOM 2157 C CA . LYS A 1 288 ? 9.453 3.66 -2.387 1 98.19 288 LYS A CA 1
ATOM 2158 C C . LYS A 1 288 ? 9.336 5.18 -2.381 1 98.19 288 LYS A C 1
ATOM 2160 O O . LYS A 1 288 ? 10.344 5.883 -2.287 1 98.19 288 LYS A O 1
ATOM 2165 N N . ILE A 1 289 ? 8.07 5.652 -2.469 1 98.38 289 ILE A N 1
ATOM 2166 C CA . ILE A 1 289 ? 7.828 7.082 -2.307 1 98.38 289 ILE A CA 1
ATOM 2167 C C . ILE A 1 289 ? 6.836 7.309 -1.167 1 98.38 289 ILE A C 1
ATOM 2169 O O . ILE A 1 289 ? 5.84 6.594 -1.051 1 98.38 289 ILE A O 1
ATOM 2173 N N . ALA A 1 290 ? 7.141 8.195 -0.301 1 98.06 290 ALA A N 1
ATOM 2174 C CA . ALA A 1 290 ? 6.188 8.734 0.665 1 98.06 290 ALA A CA 1
ATOM 2175 C C . ALA A 1 290 ? 5.918 10.211 0.405 1 98.06 290 ALA A C 1
ATOM 2177 O O . ALA A 1 290 ? 6.852 11.008 0.274 1 98.06 290 ALA A O 1
ATOM 2178 N N . PHE A 1 291 ? 4.66 10.539 0.299 1 97.69 291 PHE A N 1
ATOM 2179 C CA . PHE A 1 291 ? 4.273 11.898 -0.059 1 97.69 291 PHE A CA 1
ATOM 2180 C C . PHE A 1 291 ? 3.182 12.414 0.87 1 97.69 291 PHE A C 1
ATOM 2182 O O . PHE A 1 291 ? 2.225 11.695 1.172 1 97.69 291 PHE A O 1
ATOM 2189 N N . THR A 1 292 ? 3.34 13.578 1.323 1 97.06 292 THR A N 1
ATOM 2190 C CA . THR A 1 292 ? 2.275 14.352 1.958 1 97.06 292 THR A CA 1
ATOM 2191 C C . THR A 1 292 ? 2.025 15.648 1.204 1 97.06 292 THR A C 1
ATOM 2193 O O . THR A 1 292 ? 2.959 16.406 0.944 1 97.06 292 THR A O 1
ATOM 2196 N N . GLY A 1 293 ? 0.81 15.898 0.808 1 95.75 293 GLY A N 1
ATOM 2197 C CA . GLY A 1 293 ? 0.452 17.094 0.061 1 95.75 293 GLY A CA 1
ATOM 2198 C C . GLY A 1 293 ? -0.953 17.031 -0.508 1 95.75 293 GLY A C 1
ATOM 2199 O O . GLY A 1 293 ? -1.853 16.453 0.097 1 95.75 293 GLY A O 1
ATOM 2200 N N . SER A 1 294 ? -1.159 17.719 -1.636 1 94.06 294 SER A N 1
ATOM 2201 C CA . SER A 1 294 ? -2.494 17.812 -2.219 1 94.06 294 SER A CA 1
ATOM 2202 C C . SER A 1 294 ? -2.885 16.516 -2.91 1 94.06 294 SER A C 1
ATOM 2204 O O . SER A 1 294 ? -2.02 15.742 -3.34 1 94.06 294 SER A O 1
ATOM 2206 N N . THR A 1 295 ? -4.184 16.312 -3.018 1 92.88 295 THR A N 1
ATOM 2207 C CA . THR A 1 295 ? -4.723 15.125 -3.686 1 92.88 295 THR A CA 1
ATOM 2208 C C . THR A 1 295 ? -4.297 15.086 -5.148 1 92.88 295 THR A C 1
ATOM 2210 O O . THR A 1 295 ? -3.896 14.039 -5.66 1 92.88 295 THR A O 1
ATOM 2213 N N . ASP A 1 296 ? -4.32 16.188 -5.789 1 94 296 ASP A N 1
ATOM 2214 C CA . ASP A 1 296 ? -3.961 16.25 -7.203 1 94 296 ASP A CA 1
ATOM 2215 C C . ASP A 1 296 ? -2.51 15.828 -7.422 1 94 296 ASP A C 1
ATOM 2217 O O . ASP A 1 296 ? -2.213 15.062 -8.344 1 94 296 ASP A O 1
ATOM 2221 N N . THR A 1 297 ? -1.657 16.375 -6.598 1 95.94 297 THR A N 1
ATOM 2222 C CA . THR A 1 297 ? -0.255 15.984 -6.707 1 95.94 297 THR A CA 1
ATOM 2223 C C . THR A 1 297 ? -0.073 14.508 -6.367 1 95.94 297 THR A C 1
ATOM 2225 O O . THR A 1 297 ? 0.736 13.82 -6.992 1 95.94 297 THR A O 1
ATOM 2228 N N . GLY A 1 298 ? -0.816 14.062 -5.352 1 96.5 298 GLY A N 1
ATOM 2229 C CA . GLY A 1 298 ? -0.785 12.648 -5.02 1 96.5 298 GLY A CA 1
ATOM 2230 C C . GLY A 1 298 ? -1.139 11.75 -6.191 1 96.5 298 GLY A C 1
ATOM 2231 O O . GLY A 1 298 ? -0.504 10.719 -6.398 1 96.5 298 GLY A O 1
ATOM 2232 N N . LYS A 1 299 ? -2.127 12.086 -6.941 1 95.88 299 LYS A N 1
ATOM 2233 C CA . LYS A 1 299 ? -2.525 11.328 -8.125 1 95.88 299 LYS A CA 1
ATOM 2234 C C . LYS A 1 299 ? -1.396 11.273 -9.148 1 95.88 299 LYS A C 1
ATOM 2236 O O . LYS A 1 299 ? -1.122 10.219 -9.727 1 95.88 299 LYS A O 1
ATOM 2241 N N . VAL A 1 300 ? -0.726 12.359 -9.336 1 97.38 300 VAL A N 1
ATOM 2242 C CA . VAL A 1 300 ? 0.386 12.438 -10.273 1 97.38 300 VAL A CA 1
ATOM 2243 C C . VAL A 1 300 ? 1.508 11.5 -9.828 1 97.38 300 VAL A C 1
ATOM 2245 O O . VAL A 1 300 ? 2.064 10.758 -10.641 1 97.38 300 VAL A O 1
ATOM 2248 N N . ILE A 1 301 ? 1.824 11.562 -8.57 1 97.31 301 ILE A N 1
ATOM 2249 C CA . ILE A 1 301 ? 2.912 10.758 -8.023 1 97.31 301 ILE A CA 1
ATOM 2250 C C . ILE A 1 301 ? 2.594 9.273 -8.195 1 97.31 301 ILE A C 1
ATOM 2252 O O . ILE A 1 301 ? 3.461 8.492 -8.586 1 97.31 301 ILE A O 1
ATOM 2256 N N . LEU A 1 302 ? 1.375 8.883 -7.887 1 96.81 302 LEU A N 1
ATOM 2257 C CA . LEU A 1 302 ? 0.982 7.484 -8.055 1 96.81 302 LEU A CA 1
ATOM 2258 C C . LEU A 1 302 ? 1.066 7.066 -9.516 1 96.81 302 LEU A C 1
ATOM 2260 O O . LEU A 1 302 ? 1.49 5.949 -9.82 1 96.81 302 LEU A O 1
ATOM 2264 N N . GLU A 1 303 ? 0.701 7.902 -10.398 1 96.88 303 GLU A N 1
ATOM 2265 C CA . GLU A 1 303 ? 0.812 7.621 -11.828 1 96.88 303 GLU A CA 1
ATOM 2266 C C . GLU A 1 303 ? 2.268 7.426 -12.242 1 96.88 303 GLU A C 1
ATOM 2268 O O . GLU A 1 303 ? 2.576 6.551 -13.055 1 96.88 303 GLU A O 1
ATOM 2273 N N . LEU A 1 304 ? 3.109 8.305 -11.727 1 97.44 304 LEU A N 1
ATOM 2274 C CA . LEU A 1 304 ? 4.527 8.188 -12.047 1 97.44 304 LEU A CA 1
ATOM 2275 C C . LEU A 1 304 ? 5.098 6.867 -11.547 1 97.44 304 LEU A C 1
ATOM 2277 O O . LEU A 1 304 ? 5.93 6.254 -12.219 1 97.44 304 LEU A O 1
ATOM 2281 N N . SER A 1 305 ? 4.68 6.473 -10.383 1 96 305 SER A N 1
ATOM 2282 C CA . SER A 1 305 ? 5.059 5.152 -9.891 1 96 305 SER A CA 1
ATOM 2283 C C . SER A 1 305 ? 4.59 4.051 -10.836 1 96 305 SER A C 1
ATOM 2285 O O . SER A 1 305 ? 5.359 3.154 -11.188 1 96 305 SER A O 1
ATOM 2287 N N . ALA A 1 306 ? 3.352 4.129 -11.242 1 94.94 306 ALA A N 1
ATOM 2288 C CA . ALA A 1 306 ? 2.766 3.135 -12.133 1 94.94 306 ALA A CA 1
ATOM 2289 C C . ALA A 1 306 ? 3.555 3.037 -13.438 1 94.94 306 ALA A C 1
ATOM 2291 O O . ALA A 1 306 ? 3.793 1.939 -13.945 1 94.94 306 ALA A O 1
ATOM 2292 N N . ARG A 1 307 ? 4.012 4.102 -13.945 1 95.75 307 ARG A N 1
ATOM 2293 C CA . ARG A 1 307 ? 4.664 4.168 -15.25 1 95.75 307 ARG A CA 1
ATOM 2294 C C . ARG A 1 307 ? 6.141 3.789 -15.141 1 95.75 307 ARG A C 1
ATOM 2296 O O . ARG A 1 307 ? 6.781 3.473 -16.141 1 95.75 307 ARG A O 1
ATOM 2303 N N . SER A 1 308 ? 6.625 3.863 -13.938 1 96 308 SER A N 1
ATOM 2304 C CA . SER A 1 308 ? 8.047 3.576 -13.766 1 96 308 SER A CA 1
ATOM 2305 C C . SER A 1 308 ? 8.266 2.16 -13.242 1 96 308 SER A C 1
ATOM 2307 O O . SER A 1 308 ? 8.156 1.19 -14 1 96 308 SER A O 1
ATOM 2309 N N . ASN A 1 309 ? 8.375 1.994 -11.961 1 94.88 309 ASN A N 1
ATOM 2310 C CA . ASN A 1 309 ? 8.789 0.683 -11.477 1 94.88 309 ASN A CA 1
ATOM 2311 C C . ASN A 1 309 ? 7.805 0.119 -10.453 1 94.88 309 ASN A C 1
ATOM 2313 O O . ASN A 1 309 ? 8.141 -0.796 -9.703 1 94.88 309 ASN A O 1
ATOM 2317 N N . LEU A 1 310 ? 6.629 0.658 -10.352 1 94.75 310 LEU A N 1
ATOM 2318 C CA . LEU A 1 310 ? 5.551 0.16 -9.5 1 94.75 310 LEU A CA 1
ATOM 2319 C C . LEU A 1 310 ? 5.953 0.206 -8.031 1 94.75 310 LEU A C 1
ATOM 2321 O O . LEU A 1 310 ? 5.465 -0.592 -7.227 1 94.75 310 LEU A O 1
ATOM 2325 N N . LYS A 1 311 ? 6.91 1.096 -7.703 1 95.06 311 LYS A N 1
ATOM 2326 C CA . LYS A 1 311 ? 7.297 1.233 -6.301 1 95.06 311 LYS A CA 1
ATOM 2327 C C . LYS A 1 311 ? 6.09 1.568 -5.43 1 95.06 311 LYS A C 1
ATOM 2329 O O . LYS A 1 311 ? 5.215 2.338 -5.836 1 95.06 311 LYS A O 1
ATOM 2334 N N . PRO A 1 312 ? 6.113 0.99 -4.207 1 95.25 312 PRO A N 1
ATOM 2335 C CA . PRO A 1 312 ? 5.035 1.378 -3.295 1 95.25 312 PRO A CA 1
ATOM 2336 C C . PRO A 1 312 ? 5.035 2.873 -2.982 1 95.25 312 PRO A C 1
ATOM 2338 O O . PRO A 1 312 ? 6.102 3.48 -2.859 1 95.25 312 PRO A O 1
ATOM 2341 N N . VAL A 1 313 ? 3.785 3.408 -2.895 1 96.25 313 VAL A N 1
ATOM 2342 C CA . VAL A 1 313 ? 3.604 4.824 -2.604 1 96.25 313 VAL A CA 1
ATOM 2343 C C . VAL A 1 313 ? 2.701 4.992 -1.384 1 96.25 313 VAL A C 1
ATOM 2345 O O . VAL A 1 313 ? 1.625 4.395 -1.313 1 96.25 313 VAL A O 1
ATOM 2348 N N . THR A 1 314 ? 3.205 5.719 -0.403 1 95.38 314 THR A N 1
ATOM 2349 C CA . THR A 1 314 ? 2.377 6.145 0.719 1 95.38 314 THR A CA 1
ATOM 2350 C C . THR A 1 314 ? 1.942 7.598 0.547 1 95.38 314 THR A C 1
ATOM 2352 O O . THR A 1 314 ? 2.781 8.484 0.385 1 95.38 314 THR A O 1
ATOM 2355 N N . LEU A 1 315 ? 0.62 7.758 0.609 1 94.38 315 LEU A N 1
ATOM 2356 C CA . LEU A 1 315 ? 0.054 9.078 0.343 1 94.38 315 LEU A CA 1
ATOM 2357 C C . LEU A 1 315 ? -0.72 9.594 1.553 1 94.38 315 LEU A C 1
ATOM 2359 O O . LEU A 1 315 ? -1.604 8.898 2.066 1 94.38 315 LEU A O 1
ATOM 2363 N N . GLU A 1 316 ? -0.329 10.68 2.043 1 93.62 316 GLU A N 1
ATOM 2364 C CA . GLU A 1 316 ? -1.115 11.484 2.973 1 93.62 316 GLU A CA 1
ATOM 2365 C C . GLU A 1 316 ? -1.563 12.789 2.324 1 93.62 316 GLU A C 1
ATOM 2367 O O . GLU A 1 316 ? -0.742 13.672 2.053 1 93.62 316 GLU A O 1
ATOM 2372 N N . LEU A 1 317 ? -2.861 12.938 2.252 1 94 317 LEU A N 1
ATOM 2373 C CA . LEU A 1 317 ? -3.33 13.984 1.352 1 94 317 LEU A CA 1
ATOM 2374 C C . LEU A 1 317 ? -4.27 14.945 2.074 1 94 317 LEU A C 1
ATOM 2376 O O . LEU A 1 317 ? -4.055 15.258 3.248 1 94 317 LEU A O 1
ATOM 2380 N N . GLY A 1 318 ? -5.145 15.578 1.379 1 91.5 318 GLY A N 1
ATOM 2381 C CA . GLY A 1 318 ? -5.949 16.656 1.945 1 91.5 318 GLY A CA 1
ATOM 2382 C C . GLY A 1 318 ? -7.043 16.156 2.869 1 91.5 318 GLY A C 1
ATOM 2383 O O . GLY A 1 318 ? -7.207 14.945 3.049 1 91.5 318 GLY A O 1
ATOM 2384 N N . GLY A 1 319 ? -7.719 17.188 3.484 1 92.69 319 GLY A N 1
ATOM 2385 C CA . GLY A 1 319 ? -8.773 16.859 4.426 1 92.69 319 GLY A CA 1
ATOM 2386 C C . GLY A 1 319 ? -9.852 17.922 4.508 1 92.69 319 GLY A C 1
ATOM 2387 O O . GLY A 1 319 ? -9.625 19.078 4.117 1 92.69 319 GLY A O 1
ATOM 2388 N N . LYS A 1 320 ? -10.984 17.547 4.887 1 96.19 320 LYS A N 1
ATOM 2389 C CA . LYS A 1 320 ? -12.148 18.344 5.242 1 96.19 320 LYS A CA 1
ATOM 2390 C C . LYS A 1 320 ? -12.898 17.75 6.422 1 96.19 320 LYS A C 1
ATOM 2392 O O . LYS A 1 320 ? -14.047 17.297 6.273 1 96.19 320 LYS A O 1
ATOM 2397 N N . SER A 1 321 ? -12.289 17.812 7.547 1 97.06 321 SER A N 1
ATOM 2398 C CA . SER A 1 321 ? -12.664 17 8.695 1 97.06 321 SER A CA 1
ATOM 2399 C C . SER A 1 321 ? -13.914 17.547 9.383 1 97.06 321 SER A C 1
ATOM 2401 O O . SER A 1 321 ? -14.008 18.75 9.625 1 97.06 321 SER A O 1
ATOM 2403 N N . PRO A 1 322 ? -14.875 16.641 9.742 1 98.12 322 PRO A N 1
ATOM 2404 C CA . PRO A 1 322 ? -16.016 17.062 10.547 1 98.12 322 PRO A CA 1
ATOM 2405 C C . PRO A 1 322 ? -15.672 17.219 12.031 1 98.12 322 PRO A C 1
ATOM 2407 O O . PRO A 1 322 ? -14.875 16.438 12.562 1 98.12 322 PRO A O 1
ATOM 2410 N N . PHE A 1 323 ? -16.141 18.266 12.617 1 98.44 323 PHE A N 1
ATOM 2411 C CA . PHE A 1 323 ? -16.141 18.531 14.047 1 98.44 323 PHE A CA 1
ATOM 2412 C C . PHE A 1 323 ? -17.578 18.625 14.57 1 98.44 323 PHE A C 1
ATOM 2414 O O . PHE A 1 323 ? -18.266 19.609 14.328 1 98.44 323 PHE A O 1
ATOM 2421 N N . ILE A 1 324 ? -17.984 17.562 15.289 1 98.69 324 ILE A N 1
ATOM 2422 C CA . ILE A 1 324 ? -19.391 17.422 15.617 1 98.69 324 ILE A CA 1
ATOM 2423 C C . ILE A 1 324 ? -19.625 17.797 17.078 1 98.69 324 ILE A C 1
ATOM 2425 O O . ILE A 1 324 ? -19.062 17.172 17.984 1 98.69 324 ILE A O 1
ATOM 2429 N N . VAL A 1 325 ? -20.516 18.781 17.344 1 98.69 325 VAL A N 1
ATOM 2430 C CA . VAL A 1 325 ? -20.875 19.219 18.688 1 98.69 325 VAL A CA 1
ATOM 2431 C C . VAL A 1 325 ? -22.312 18.797 19 1 98.69 325 VAL A C 1
ATOM 2433 O O . VAL A 1 325 ? -23.266 19.328 18.406 1 98.69 325 VAL A O 1
ATOM 2436 N N . MET A 1 326 ? -22.453 17.922 19.906 1 97.81 326 MET A N 1
ATOM 2437 C CA . MET A 1 326 ? -23.781 17.469 20.328 1 97.81 326 MET A CA 1
ATOM 2438 C C . MET A 1 326 ? -24.391 18.422 21.344 1 97.81 326 MET A C 1
ATOM 2440 O O . MET A 1 326 ? -23.703 19.281 21.891 1 97.81 326 MET A O 1
ATOM 2444 N N . ASP A 1 327 ? -25.703 18.219 21.656 1 97.12 327 ASP A N 1
ATOM 2445 C CA . ASP A 1 327 ? -26.438 19.172 22.5 1 97.12 327 ASP A CA 1
ATOM 2446 C C . ASP A 1 327 ? -26.078 18.969 23.969 1 97.12 327 ASP A C 1
ATOM 2448 O O . ASP A 1 327 ? -26.391 19.812 24.812 1 97.12 327 ASP A O 1
ATOM 2452 N N . ASP A 1 328 ? -25.406 17.891 24.312 1 96.56 328 ASP A N 1
ATOM 2453 C CA . ASP A 1 328 ? -25.016 17.641 25.688 1 96.56 328 ASP A CA 1
ATOM 2454 C C . ASP A 1 328 ? -23.578 18.078 25.953 1 96.56 328 ASP A C 1
ATOM 2456 O O . ASP A 1 328 ? -23.047 17.891 27.047 1 96.56 328 ASP A O 1
ATOM 2460 N N . ALA A 1 329 ? -22.938 18.625 24.984 1 95.62 329 ALA A N 1
ATOM 2461 C CA . ALA A 1 329 ? -21.547 19.047 25.094 1 95.62 329 ALA A CA 1
ATOM 2462 C C . ALA A 1 329 ? -21.406 20.281 25.984 1 95.62 329 ALA A C 1
ATOM 2464 O O . ALA A 1 329 ? -22.359 21.047 26.125 1 95.62 329 ALA A O 1
ATOM 2465 N N . ASP A 1 330 ? -20.234 20.438 26.609 1 95.62 330 ASP A N 1
ATOM 2466 C CA . ASP A 1 330 ? -19.828 21.703 27.188 1 95.62 330 ASP A CA 1
ATOM 2467 C C . ASP A 1 330 ? -19.516 22.734 26.094 1 95.62 330 ASP A C 1
ATOM 2469 O O . ASP A 1 330 ? -18.453 22.672 25.469 1 95.62 330 ASP A O 1
ATOM 2473 N N . ILE A 1 331 ? -20.328 23.641 25.984 1 97.19 331 ILE A N 1
ATOM 2474 C CA . ILE A 1 331 ? -20.266 24.516 24.812 1 97.19 331 ILE A CA 1
ATOM 2475 C C . ILE A 1 331 ? -19.016 25.391 24.875 1 97.19 331 ILE A C 1
ATOM 2477 O O . ILE A 1 331 ? -18.375 25.641 23.859 1 97.19 331 ILE A O 1
ATOM 2481 N N . ASP A 1 332 ? -18.719 25.922 26.078 1 97.5 332 ASP A N 1
ATOM 2482 C CA . ASP A 1 332 ? -17.516 26.734 26.219 1 97.5 332 ASP A CA 1
ATOM 2483 C C . ASP A 1 332 ? -16.281 25.953 25.797 1 97.5 332 ASP A C 1
ATOM 2485 O O . ASP A 1 332 ? -15.438 26.469 25.047 1 97.5 332 ASP A O 1
ATOM 2489 N N . GLN A 1 333 ? -16.234 24.766 26.219 1 96.62 333 GLN A N 1
ATOM 2490 C CA . GLN A 1 333 ? -15.117 23.922 25.859 1 96.62 333 GLN A CA 1
ATOM 2491 C C . GLN A 1 333 ? -15.141 23.594 24.359 1 96.62 333 GLN A C 1
ATOM 2493 O O . GLN A 1 333 ? -14.094 23.578 23.703 1 96.62 333 GLN A O 1
ATOM 2498 N N . ALA A 1 334 ? -16.297 23.266 23.906 1 97.5 334 ALA A N 1
ATOM 2499 C CA . ALA A 1 334 ? -16.453 22.938 22.484 1 97.5 334 ALA A CA 1
ATOM 2500 C C . ALA A 1 334 ? -16 24.094 21.609 1 97.5 334 ALA A C 1
ATOM 2502 O O . ALA A 1 334 ? -15.359 23.891 20.578 1 97.5 334 ALA A O 1
ATOM 2503 N N . VAL A 1 335 ? -16.359 25.312 21.984 1 98.31 335 VAL A N 1
ATOM 2504 C CA . VAL A 1 335 ? -15.984 26.5 21.234 1 98.31 335 VAL A CA 1
ATOM 2505 C C . VAL A 1 335 ? -14.461 26.656 21.203 1 98.31 335 VAL A C 1
ATOM 2507 O O . VAL A 1 335 ? -13.875 26.875 20.141 1 98.31 335 VAL A O 1
ATOM 2510 N N . GLU A 1 336 ? -13.875 26.516 22.359 1 97.69 336 GLU A N 1
ATOM 2511 C CA . GLU A 1 336 ? -12.422 26.641 22.438 1 97.69 336 GLU A CA 1
ATOM 2512 C C . GLU A 1 336 ? -11.742 25.578 21.594 1 97.69 336 GLU A C 1
ATOM 2514 O O . GLU A 1 336 ? -10.781 25.875 20.859 1 97.69 336 GLU A O 1
ATOM 2519 N N . LEU A 1 337 ? -12.211 24.391 21.672 1 96.62 337 LEU A N 1
ATOM 2520 C CA . LEU A 1 337 ? -11.594 23.297 20.938 1 96.62 337 LEU A CA 1
ATOM 2521 C C . LEU A 1 337 ? -11.836 23.438 19.438 1 96.62 337 LEU A C 1
ATOM 2523 O O . LEU A 1 337 ? -10.961 23.141 18.641 1 96.62 337 LEU A O 1
ATOM 2527 N N . ALA A 1 338 ? -13.008 23.781 19.062 1 98.12 338 ALA A N 1
ATOM 2528 C CA . ALA A 1 338 ? -13.305 24.016 17.656 1 98.12 338 ALA A CA 1
ATOM 2529 C C . ALA A 1 338 ? -12.43 25.125 17.094 1 98.12 338 ALA A C 1
ATOM 2531 O O . ALA A 1 338 ? -11.977 25.047 15.945 1 98.12 338 ALA A O 1
ATOM 2532 N N . HIS A 1 339 ? -12.297 26.203 17.891 1 98.12 339 HIS A N 1
ATOM 2533 C CA . HIS A 1 339 ? -11.414 27.297 17.516 1 98.12 339 HIS A CA 1
ATOM 2534 C C . HIS A 1 339 ? -9.992 26.797 17.266 1 98.12 339 HIS A C 1
ATOM 2536 O O . HIS A 1 339 ? -9.391 27.109 16.234 1 98.12 339 HIS A O 1
ATOM 2542 N N . PHE A 1 340 ? -9.531 26.062 18.156 1 97.25 340 PHE A N 1
ATOM 2543 C CA . PHE A 1 340 ? -8.203 25.484 18.031 1 97.25 340 PHE A CA 1
ATOM 2544 C C . PHE A 1 340 ? -8.133 24.547 16.828 1 97.25 340 PHE A C 1
ATOM 2546 O O . PHE A 1 340 ? -7.18 24.609 16.047 1 97.25 340 PHE A O 1
ATOM 2553 N N . ALA A 1 341 ? -9.133 23.719 16.656 1 97.06 341 ALA A N 1
ATOM 2554 C CA . ALA A 1 341 ? -9.188 22.703 15.617 1 97.06 341 ALA A CA 1
ATOM 2555 C C . ALA A 1 341 ? -9.07 23.328 14.234 1 97.06 341 ALA A C 1
ATOM 2557 O O . ALA A 1 341 ? -8.57 22.719 13.289 1 97.06 341 ALA A O 1
ATOM 2558 N N . LEU A 1 342 ? -9.438 24.516 14.094 1 97.44 342 LEU A N 1
ATOM 2559 C CA . LEU A 1 342 ? -9.453 25.141 12.773 1 97.44 342 LEU A CA 1
ATOM 2560 C C . LEU A 1 342 ? -8.32 26.156 12.641 1 97.44 342 LEU A C 1
ATOM 2562 O O . LEU A 1 342 ? -7.594 26.141 11.641 1 97.44 342 LEU A O 1
ATOM 2566 N N . PHE A 1 343 ? -8.148 27 13.617 1 97.94 343 PHE A N 1
ATOM 2567 C CA . PHE A 1 343 ? -7.328 28.188 13.414 1 97.94 343 PHE A CA 1
ATOM 2568 C C . PHE A 1 343 ? -5.875 27.906 13.797 1 97.94 343 PHE A C 1
ATOM 2570 O O . PHE A 1 343 ? -4.992 28.719 13.5 1 97.94 343 PHE A O 1
ATOM 2577 N N . PHE A 1 344 ? -5.664 26.766 14.445 1 96.62 344 PHE A N 1
ATOM 2578 C CA . PHE A 1 344 ? -4.289 26.344 14.672 1 96.62 344 PHE A CA 1
ATOM 2579 C C . PHE A 1 344 ? -3.498 26.359 13.367 1 96.62 344 PHE A C 1
ATOM 2581 O O . PHE A 1 344 ? -3.998 25.922 12.328 1 96.62 344 PHE A O 1
ATOM 2588 N N . ASN A 1 345 ? -2.25 26.953 13.438 1 97.69 345 ASN A N 1
ATOM 2589 C CA . ASN A 1 345 ? -1.385 27.062 12.266 1 97.69 345 ASN A CA 1
ATOM 2590 C C . ASN A 1 345 ? -2.074 27.828 11.141 1 97.69 345 ASN A C 1
ATOM 2592 O O . ASN A 1 345 ? -1.906 27.484 9.969 1 97.69 345 ASN A O 1
ATOM 2596 N N . GLN A 1 346 ? -2.893 28.906 11.578 1 97.25 346 GLN A N 1
ATOM 2597 C CA . GLN A 1 346 ? -3.652 29.781 10.695 1 97.25 346 GLN A CA 1
ATOM 2598 C C . GLN A 1 346 ? -4.547 28.969 9.758 1 97.25 346 GLN A C 1
ATOM 2600 O O . GLN A 1 346 ? -4.75 29.359 8.602 1 97.25 346 GLN A O 1
ATOM 2605 N N . GLY A 1 347 ? -5.016 27.844 10.148 1 97.81 347 GLY A N 1
ATOM 2606 C CA . GLY A 1 347 ? -5.93 27.016 9.375 1 97.81 347 GLY A CA 1
ATOM 2607 C C . GLY A 1 347 ? -5.234 26.156 8.336 1 97.81 347 GLY A C 1
ATOM 2608 O O . GLY A 1 347 ? -5.883 25.422 7.586 1 97.81 347 GLY A O 1
ATOM 2609 N N . GLN A 1 348 ? -3.939 26.219 8.227 1 97.88 348 GLN A N 1
ATOM 2610 C CA . GLN A 1 348 ? -3.168 25.453 7.254 1 97.88 348 GLN A CA 1
ATOM 2611 C C . GLN A 1 348 ? -2.77 24.094 7.816 1 97.88 348 GLN A C 1
ATOM 2613 O O . GLN A 1 348 ? -1.583 23.766 7.895 1 97.88 348 GLN A O 1
ATOM 2618 N N . CYS A 1 349 ? -3.75 23.328 8.125 1 96.5 349 CYS A N 1
ATOM 2619 C CA . CYS A 1 349 ? -3.633 22 8.695 1 96.5 349 CYS A CA 1
ATOM 2620 C C . CYS A 1 349 ? -4.555 21.016 7.98 1 96.5 349 CYS A C 1
ATOM 2622 O O . CYS A 1 349 ? -5.754 21.266 7.844 1 96.5 349 CYS A O 1
ATOM 2624 N N . CYS A 1 350 ? -4.051 19.922 7.613 1 94.06 350 CYS A N 1
ATOM 2625 C CA . CYS A 1 350 ? -4.812 18.953 6.828 1 94.06 350 CYS A CA 1
ATOM 2626 C C . CYS A 1 350 ? -5.93 18.344 7.656 1 94.06 350 CYS A C 1
ATOM 2628 O O . CYS A 1 350 ? -6.992 18 7.129 1 94.06 350 CYS A O 1
ATOM 2630 N N . CYS A 1 351 ? -5.715 18.219 8.938 1 93.88 351 CYS A N 1
ATOM 2631 C CA . CYS A 1 351 ? -6.719 17.609 9.797 1 93.88 351 CYS A CA 1
ATOM 2632 C C . CYS A 1 351 ? -7.645 18.672 10.391 1 93.88 351 CYS A C 1
ATOM 2634 O O . CYS A 1 351 ? -8.469 18.359 11.25 1 93.88 351 CYS A O 1
ATOM 2636 N N . ALA A 1 352 ? -7.594 19.844 10.008 1 96.25 352 ALA A N 1
ATOM 2637 C CA . ALA A 1 352 ? -8.375 20.922 10.602 1 96.25 352 ALA A CA 1
ATOM 2638 C C . ALA A 1 352 ? -9.859 20.562 10.648 1 96.25 352 ALA A C 1
ATOM 2640 O O . ALA A 1 352 ? -10.391 19.984 9.695 1 96.25 352 ALA A O 1
ATOM 2641 N N . GLY A 1 353 ? -10.547 20.875 11.766 1 96.44 353 GLY A N 1
ATOM 2642 C CA . GLY A 1 353 ? -11.984 20.703 11.883 1 96.44 353 GLY A CA 1
ATOM 2643 C C . GLY A 1 353 ? -12.781 21.766 11.141 1 96.44 353 GLY A C 1
ATOM 2644 O O . GLY A 1 353 ? -13.555 22.5 11.75 1 96.44 353 GLY A O 1
ATOM 2645 N N . SER A 1 354 ? -12.695 21.781 9.867 1 95.94 354 SER A N 1
ATOM 2646 C CA . SER A 1 354 ? -13.18 22.906 9.078 1 95.94 354 SER A CA 1
ATOM 2647 C C . SER A 1 354 ? -14.672 22.781 8.797 1 95.94 354 SER A C 1
ATOM 2649 O O . SER A 1 354 ? -15.312 23.75 8.375 1 95.94 354 SER A O 1
ATOM 2651 N N . ARG A 1 355 ? -15.25 21.625 8.914 1 98.06 355 ARG A N 1
ATOM 2652 C CA . ARG A 1 355 ? -16.703 21.438 8.875 1 98.06 355 ARG A CA 1
ATOM 2653 C C . ARG A 1 355 ? -17.25 21.219 10.281 1 98.06 355 ARG A C 1
ATOM 2655 O O . ARG A 1 355 ? -17.344 20.078 10.75 1 98.06 355 ARG A O 1
ATOM 2662 N N . THR A 1 356 ? -17.719 22.297 10.867 1 98.75 356 THR A N 1
ATOM 2663 C CA . THR A 1 356 ? -18.219 22.219 12.242 1 98.75 356 THR A CA 1
ATOM 2664 C C . THR A 1 356 ? -19.719 22.031 12.258 1 98.75 356 THR A C 1
ATOM 2666 O O . THR A 1 356 ? -20.484 22.953 11.945 1 98.75 356 THR A O 1
ATOM 2669 N N . PHE A 1 357 ? -20.109 20.828 12.609 1 98.81 357 PHE A N 1
ATOM 2670 C CA . PHE A 1 357 ? -21.531 20.5 12.766 1 98.81 357 PHE A CA 1
ATOM 2671 C C . PHE A 1 357 ? -21.984 20.75 14.195 1 98.81 357 PHE A C 1
ATOM 2673 O O . PHE A 1 357 ? -21.453 20.156 15.133 1 98.81 357 PHE A O 1
ATOM 2680 N N . VAL A 1 358 ? -23.031 21.594 14.367 1 98.81 358 VAL A N 1
ATOM 2681 C CA . VAL A 1 358 ? -23.516 21.922 15.703 1 98.81 358 VAL A CA 1
ATOM 2682 C C . VAL A 1 358 ? -25 21.578 15.812 1 98.81 358 VAL A C 1
ATOM 2684 O O . VAL A 1 358 ? -25.797 21.938 14.938 1 98.81 358 VAL A O 1
ATOM 2687 N N . HIS A 1 359 ? -25.359 20.859 16.844 1 98.56 359 HIS A N 1
ATOM 2688 C CA . HIS A 1 359 ? -26.766 20.5 17.078 1 98.56 359 HIS A CA 1
ATOM 2689 C C . HIS A 1 359 ? -27.641 21.734 17.188 1 98.56 359 HIS A C 1
ATOM 2691 O O . HIS A 1 359 ? -27.25 22.719 17.812 1 98.56 359 HIS A O 1
ATOM 2697 N N . GLU A 1 360 ? -28.812 21.656 16.75 1 98.31 360 GLU A N 1
ATOM 2698 C CA . GLU A 1 360 ? -29.703 22.797 16.625 1 98.31 360 GLU A CA 1
ATOM 2699 C C . GLU A 1 360 ? -29.984 23.422 17.984 1 98.31 360 GLU A C 1
ATOM 2701 O O . GLU A 1 360 ? -30.156 24.641 18.094 1 98.31 360 GLU A O 1
ATOM 2706 N N . ARG A 1 361 ? -30 22.672 19.016 1 98.19 361 ARG A N 1
ATOM 2707 C CA . ARG A 1 361 ? -30.375 23.125 20.344 1 98.19 361 ARG A CA 1
ATOM 2708 C C . ARG A 1 361 ? -29.312 24.031 20.938 1 98.19 361 ARG A C 1
ATOM 2710 O O . ARG A 1 361 ? -29.578 24.812 21.859 1 98.19 361 ARG A O 1
ATOM 2717 N N . VAL A 1 362 ? -28.125 23.953 20.469 1 98.31 362 VAL A N 1
ATOM 2718 C CA . VAL A 1 362 ? -27.047 24.75 21.016 1 98.31 362 VAL A CA 1
ATOM 2719 C C . VAL A 1 362 ? -26.406 25.578 19.906 1 98.31 362 VAL A C 1
ATOM 2721 O O . VAL A 1 362 ? -25.328 26.172 20.109 1 98.31 362 VAL A O 1
ATOM 2724 N N . TYR A 1 363 ? -26.969 25.656 18.75 1 98.5 363 TYR A N 1
ATOM 2725 C CA . TYR A 1 363 ? -26.391 26.25 17.547 1 98.5 363 TYR A CA 1
ATOM 2726 C C . TYR A 1 363 ? -26.141 27.734 17.734 1 98.5 363 TYR A C 1
ATOM 2728 O O . TYR A 1 363 ? -25.016 28.219 17.516 1 98.5 363 TYR A O 1
ATOM 2736 N N . ASP A 1 364 ? -27.141 28.453 18.25 1 98.44 364 ASP A N 1
ATOM 2737 C CA . ASP A 1 364 ? -27.031 29.906 18.375 1 98.44 364 ASP A CA 1
ATOM 2738 C C . ASP A 1 364 ? -25.984 30.281 19.422 1 98.44 364 ASP A C 1
ATOM 2740 O O . ASP A 1 364 ? -25.188 31.188 19.203 1 98.44 364 ASP A O 1
ATOM 2744 N N . GLU A 1 365 ? -26.062 29.609 20.484 1 98.56 365 GLU A N 1
ATOM 2745 C CA . GLU A 1 365 ? -25.062 29.859 21.531 1 98.56 365 GLU A CA 1
ATOM 2746 C C . GLU A 1 365 ? -23.656 29.594 21.031 1 98.56 365 GLU A C 1
ATOM 2748 O O . GLU A 1 365 ? -22.75 30.406 21.266 1 98.56 365 GLU A O 1
ATOM 2753 N N . PHE A 1 366 ? -23.484 28.484 20.375 1 98.62 366 PHE A N 1
ATOM 2754 C CA . PHE A 1 366 ? -22.188 28.109 19.859 1 98.62 366 PHE A CA 1
ATOM 2755 C C . PHE A 1 366 ? -21.672 29.156 18.859 1 98.62 366 PHE A C 1
ATOM 2757 O O . PHE A 1 366 ? -20.516 29.547 18.922 1 98.62 366 PHE A O 1
ATOM 2764 N N . VAL A 1 367 ? -22.484 29.656 17.938 1 98.69 367 VAL A N 1
ATOM 2765 C CA . VAL A 1 367 ? -22.094 30.609 16.906 1 98.69 367 VAL A CA 1
ATOM 2766 C C . VAL A 1 367 ? -21.688 31.922 17.562 1 98.69 367 VAL A C 1
ATOM 2768 O O . VAL A 1 367 ? -20.672 32.5 17.203 1 98.69 367 VAL A O 1
ATOM 2771 N N . GLU A 1 368 ? -22.469 32.344 18.531 1 98.69 368 GLU A N 1
ATOM 2772 C CA . GLU A 1 368 ? -22.188 33.594 19.219 1 98.69 368 GLU A CA 1
ATOM 2773 C C . GLU A 1 368 ? -20.859 33.531 19.953 1 98.69 368 GLU A C 1
ATOM 2775 O O . GLU A 1 368 ? -20.047 34.438 19.859 1 98.69 368 GLU A O 1
ATOM 2780 N N . LYS A 1 369 ? -20.688 32.531 20.656 1 98.69 369 LYS A N 1
ATOM 2781 C CA . LYS A 1 369 ? -19.453 32.375 21.438 1 98.69 369 LYS A CA 1
ATOM 2782 C C . LYS A 1 369 ? -18.25 32.156 20.516 1 98.69 369 LYS A C 1
ATOM 2784 O O . LYS A 1 369 ? -17.141 32.625 20.812 1 98.69 369 LYS A O 1
ATOM 2789 N N . SER A 1 370 ? -18.422 31.422 19.406 1 98.56 370 SER A N 1
ATOM 2790 C CA . SER A 1 370 ? -17.359 31.25 18.422 1 98.56 370 SER A CA 1
ATOM 2791 C C . SER A 1 370 ? -16.922 32.594 17.828 1 98.56 370 SER A C 1
ATOM 2793 O O . SER A 1 370 ? -15.734 32.844 17.656 1 98.56 370 SER A O 1
ATOM 2795 N N . LYS A 1 371 ? -17.938 33.438 17.562 1 98.56 371 LYS A N 1
ATOM 2796 C CA . LYS A 1 371 ? -17.641 34.781 17.078 1 98.56 371 LYS A CA 1
ATOM 2797 C C . LYS A 1 371 ? -16.812 35.562 18.078 1 98.56 371 LYS A C 1
ATOM 2799 O O . LYS A 1 371 ? -15.781 36.156 17.703 1 98.56 371 LYS A O 1
ATOM 2804 N N . ALA A 1 372 ? -17.266 35.531 19.266 1 98.56 372 ALA A N 1
ATOM 2805 C CA . ALA A 1 372 ? -16.562 36.281 20.312 1 98.56 372 ALA A CA 1
ATOM 2806 C C . ALA A 1 372 ? -15.117 35.781 20.453 1 98.56 372 ALA A C 1
ATOM 2808 O O . ALA A 1 372 ? -14.195 36.594 20.609 1 98.56 372 ALA A O 1
ATOM 2809 N N . ARG A 1 373 ? -15 34.5 20.422 1 98.25 373 ARG A N 1
ATOM 2810 C CA . ARG A 1 373 ? -13.664 33.938 20.562 1 98.25 373 ARG A CA 1
ATOM 2811 C C . ARG A 1 373 ? -12.781 34.281 19.375 1 98.25 373 ARG A C 1
ATOM 2813 O O . ARG A 1 373 ? -11.594 34.562 19.547 1 98.25 373 ARG A O 1
ATOM 2820 N N . ALA A 1 374 ? -13.273 34.25 18.156 1 97.88 374 ALA A N 1
ATOM 2821 C CA . ALA A 1 374 ? -12.531 34.594 16.938 1 97.88 374 ALA A CA 1
ATOM 2822 C C . ALA A 1 374 ? -12.07 36.062 16.953 1 97.88 374 ALA A C 1
ATOM 2824 O O . ALA A 1 374 ? -10.961 36.375 16.531 1 97.88 374 ALA A O 1
ATOM 2825 N N . LEU A 1 375 ? -12.898 36.875 17.516 1 97.25 375 LEU A N 1
ATOM 2826 C CA . LEU A 1 375 ? -12.594 38.281 17.578 1 97.25 375 LEU A CA 1
ATOM 2827 C C . LEU A 1 375 ? -11.461 38.562 18.562 1 97.25 375 LEU A C 1
ATOM 2829 O O . LEU A 1 375 ? -10.758 39.562 18.438 1 97.25 375 LEU A O 1
ATOM 2833 N N . LYS A 1 376 ? -11.328 37.719 19.5 1 97.06 376 LYS A N 1
ATOM 2834 C CA . LYS A 1 376 ? -10.289 37.875 20.5 1 97.06 376 LYS A CA 1
ATOM 2835 C C . LYS A 1 376 ? -8.953 37.312 20 1 97.06 376 LYS A C 1
ATOM 2837 O O . LYS A 1 376 ? -7.906 37.562 20.609 1 97.06 376 LYS A O 1
ATOM 2842 N N . ARG A 1 377 ? -8.961 36.5 19 1 97.12 377 ARG A N 1
ATOM 2843 C CA . ARG A 1 377 ? -7.723 35.906 18.5 1 97.12 377 ARG A CA 1
ATOM 2844 C C . ARG A 1 377 ? -6.758 36.969 18 1 97.12 377 ARG A C 1
ATOM 2846 O O . ARG A 1 377 ? -7.141 37.844 17.219 1 97.12 377 ARG A O 1
ATOM 2853 N N . VAL A 1 378 ? -5.531 36.969 18.422 1 97.38 378 VAL A N 1
ATOM 2854 C CA . VAL A 1 378 ? -4.535 37.969 18.094 1 97.38 378 VAL A CA 1
ATOM 2855 C C . VAL A 1 378 ? -3.803 37.562 16.812 1 97.38 378 VAL A C 1
ATOM 2857 O O . VAL A 1 378 ? -3.088 36.562 16.781 1 97.38 378 VAL A O 1
ATOM 2860 N N . VAL A 1 379 ? -3.977 38.344 15.758 1 97.5 379 VAL A N 1
ATOM 2861 C CA . VAL A 1 379 ? -3.301 38.156 14.477 1 97.5 379 VAL A CA 1
ATOM 2862 C C . VAL A 1 379 ? -2.172 39.156 14.336 1 97.5 379 VAL A C 1
ATOM 2864 O O . VAL A 1 379 ? -2.373 40.375 14.57 1 97.5 379 VAL A O 1
ATOM 2867 N N . GLY A 1 380 ? -0.977 38.719 14.055 1 96.94 380 GLY A N 1
ATOM 2868 C CA . GLY A 1 380 ? 0.126 39.656 13.914 1 96.94 380 GLY A CA 1
ATOM 2869 C C . GLY A 1 380 ? 1.455 38.969 13.641 1 96.94 380 GLY A C 1
ATOM 2870 O O . GLY A 1 380 ? 1.496 37.875 13.07 1 96.94 380 GLY A O 1
ATOM 2871 N N . ASP A 1 381 ? 2.547 39.688 13.953 1 97.56 381 ASP A N 1
ATOM 2872 C CA . ASP A 1 381 ? 3.898 39.156 13.758 1 97.56 381 ASP A CA 1
ATOM 2873 C C . ASP A 1 381 ? 4.113 37.875 14.57 1 97.56 381 ASP A C 1
ATOM 2875 O O . ASP A 1 381 ? 4.051 37.906 15.797 1 97.56 381 ASP A O 1
ATOM 2879 N N . PRO A 1 382 ? 4.441 36.844 13.875 1 97.88 382 PRO A N 1
ATOM 2880 C CA . PRO A 1 382 ? 4.504 35.531 14.57 1 97.88 382 PRO A CA 1
ATOM 2881 C C . PRO A 1 382 ? 5.641 35.469 15.586 1 97.88 382 PRO A C 1
ATOM 2883 O O . PRO A 1 382 ? 5.676 34.562 16.406 1 97.88 382 PRO A O 1
ATOM 2886 N N . PHE A 1 383 ? 6.562 36.312 15.547 1 97.81 383 PHE A N 1
ATOM 2887 C CA . PHE A 1 383 ? 7.672 36.344 16.5 1 97.81 383 PHE A CA 1
ATOM 2888 C C . PHE A 1 383 ? 7.305 37.094 17.766 1 97.81 383 PHE A C 1
ATOM 2890 O O . PHE A 1 383 ? 8.047 37.094 18.734 1 97.81 383 PHE A O 1
ATOM 2897 N N . ARG A 1 384 ? 6.195 37.781 17.719 1 96.69 384 ARG A N 1
ATOM 2898 C CA . ARG A 1 384 ? 5.746 38.531 18.891 1 96.69 384 ARG A CA 1
ATOM 2899 C C . ARG A 1 384 ? 5.023 37.625 19.875 1 96.69 384 ARG A C 1
ATOM 2901 O O . ARG A 1 384 ? 4.191 36.781 19.484 1 96.69 384 ARG A O 1
ATOM 2908 N N . LYS A 1 385 ? 5.316 37.844 21.125 1 94.69 385 LYS A N 1
ATOM 2909 C CA . LYS A 1 385 ? 4.668 37.062 22.172 1 94.69 385 LYS A CA 1
ATOM 2910 C C . LYS A 1 385 ? 3.168 37.344 22.203 1 94.69 385 LYS A C 1
ATOM 2912 O O . LYS A 1 385 ? 2.736 38.5 22.078 1 94.69 385 LYS A O 1
ATOM 2917 N N . GLY A 1 386 ? 2.434 36.281 22.312 1 94.25 386 GLY A N 1
ATOM 2918 C CA . GLY A 1 386 ? 0.993 36.406 22.453 1 94.25 386 GLY A CA 1
ATOM 2919 C C . GLY A 1 386 ? 0.255 36.281 21.125 1 94.25 386 GLY A C 1
ATOM 2920 O O . GLY A 1 386 ? -0.964 36.094 21.109 1 94.25 386 GLY A O 1
ATOM 2921 N N . VAL A 1 387 ? 0.932 36.469 20.047 1 96.81 387 VAL A N 1
ATOM 2922 C CA . VAL A 1 387 ? 0.307 36.312 18.734 1 96.81 387 VAL A CA 1
ATOM 2923 C C . VAL A 1 387 ? -0.112 34.844 18.547 1 96.81 387 VAL A C 1
ATOM 2925 O O . VAL A 1 387 ? 0.676 33.938 18.797 1 96.81 387 VAL A O 1
ATOM 2928 N N . GLU A 1 388 ? -1.353 34.625 18.125 1 97.25 388 GLU A N 1
ATOM 2929 C CA . GLU A 1 388 ? -1.911 33.281 17.953 1 97.25 388 GLU A CA 1
ATOM 2930 C C . GLU A 1 388 ? -1.949 32.875 16.484 1 97.25 388 GLU A C 1
ATOM 2932 O O . GLU A 1 388 ? -2.08 31.703 16.156 1 97.25 388 GLU A O 1
ATOM 2937 N N . GLN A 1 389 ? -1.887 33.875 15.68 1 98.06 389 GLN A N 1
ATOM 2938 C CA . GLN A 1 389 ? -2.047 33.625 14.25 1 98.06 389 GLN A CA 1
ATOM 2939 C C . GLN A 1 389 ? -1.118 34.5 13.43 1 98.06 389 GLN A C 1
ATOM 2941 O O . GLN A 1 389 ? -1.104 35.719 13.602 1 98.06 389 GLN A O 1
ATOM 2946 N N . GLY A 1 390 ? -0.297 33.844 12.609 1 98.25 390 GLY A N 1
ATOM 2947 C CA . GLY A 1 390 ? 0.552 34.562 11.672 1 98.25 390 GLY A CA 1
ATOM 2948 C C . GLY A 1 390 ? -0.035 34.656 10.273 1 98.25 390 GLY A C 1
ATOM 2949 O O . GLY A 1 390 ? -1.244 34.5 10.094 1 98.25 390 GLY A O 1
ATOM 2950 N N . PRO A 1 391 ? 0.809 35.031 9.32 1 98.5 391 PRO A N 1
ATOM 2951 C CA . PRO A 1 391 ? 0.354 35.125 7.93 1 98.5 391 PRO A CA 1
ATOM 2952 C C . PRO A 1 391 ? 0.233 33.75 7.273 1 98.5 391 PRO A C 1
ATOM 2954 O O . PRO A 1 391 ? 0.774 32.75 7.785 1 98.5 391 PRO A O 1
ATOM 2957 N N . GLN A 1 392 ? -0.51 33.719 6.141 1 98.56 392 GLN A N 1
ATOM 2958 C CA . GLN A 1 392 ? -0.535 32.531 5.285 1 98.56 392 GLN A CA 1
ATOM 2959 C C . GLN A 1 392 ? 0.809 32.344 4.594 1 98.56 392 GLN A C 1
ATOM 2961 O O . GLN A 1 392 ? 1.655 33.219 4.59 1 98.56 392 GLN A O 1
ATOM 2966 N N . ILE A 1 393 ? 1.046 31.172 3.975 1 98.44 393 ILE A N 1
ATOM 2967 C CA . ILE A 1 393 ? 2.346 30.688 3.533 1 98.44 393 ILE A CA 1
ATOM 2968 C C . ILE A 1 393 ? 2.865 31.547 2.389 1 98.44 393 ILE A C 1
ATOM 2970 O O . ILE A 1 393 ? 4.059 31.844 2.318 1 98.44 393 ILE A O 1
ATOM 2974 N N . ASP A 1 394 ? 1.964 31.906 1.471 1 97.75 394 ASP A N 1
ATOM 2975 C CA . ASP A 1 394 ? 2.396 32.688 0.325 1 97.75 394 ASP A CA 1
ATOM 2976 C C . ASP A 1 394 ? 1.208 33.375 -0.348 1 97.75 394 ASP A C 1
ATOM 2978 O O . ASP A 1 394 ? 0.075 33.281 0.127 1 97.75 394 ASP A O 1
ATOM 2982 N N . ASP A 1 395 ? 1.529 34.062 -1.434 1 97.38 395 ASP A N 1
ATOM 2983 C CA . ASP A 1 395 ? 0.542 34.875 -2.129 1 97.38 395 ASP A CA 1
ATOM 2984 C C . ASP A 1 395 ? -0.528 34 -2.787 1 97.38 395 ASP A C 1
ATOM 2986 O O . ASP A 1 395 ? -1.712 34.344 -2.766 1 97.38 395 ASP A O 1
ATOM 2990 N N . GLU A 1 396 ? -0.129 32.938 -3.348 1 97.12 396 GLU A N 1
ATOM 2991 C CA . GLU A 1 396 ? -1.072 32.031 -4.012 1 97.12 396 GLU A CA 1
ATOM 2992 C C . GLU A 1 396 ? -2.111 31.516 -3.029 1 97.12 396 GLU A C 1
ATOM 2994 O O . GLU A 1 396 ? -3.312 31.547 -3.307 1 97.12 396 GLU A O 1
ATOM 2999 N N . GLN A 1 397 ? -1.669 31 -1.944 1 97.88 397 GLN A N 1
ATOM 3000 C CA . GLN A 1 397 ? -2.572 30.5 -0.92 1 97.88 397 GLN A CA 1
ATOM 3001 C C . GLN A 1 397 ? -3.447 31.609 -0.351 1 97.88 397 GLN A C 1
ATOM 3003 O O . GLN A 1 397 ? -4.637 31.406 -0.099 1 97.88 397 GLN A O 1
ATOM 3008 N N . PHE A 1 398 ? -2.842 32.75 -0.137 1 98.25 398 PHE A N 1
ATOM 3009 C CA . PHE A 1 398 ? -3.541 33.938 0.351 1 98.25 398 PHE A CA 1
ATOM 3010 C C . PHE A 1 398 ? -4.719 34.281 -0.551 1 98.25 398 PHE A C 1
ATOM 3012 O O . PHE A 1 398 ? -5.855 34.406 -0.082 1 98.25 398 PHE A O 1
ATOM 3019 N N . LYS A 1 399 ? -4.512 34.344 -1.791 1 98.5 399 LYS A N 1
ATOM 3020 C CA . LYS A 1 399 ? -5.543 34.688 -2.766 1 98.5 399 LYS A CA 1
ATOM 3021 C C . LYS A 1 399 ? -6.582 33.594 -2.881 1 98.5 399 LYS A C 1
ATOM 3023 O O . LYS A 1 399 ? -7.773 33.844 -3.041 1 98.5 399 LYS A O 1
ATOM 3028 N N . LYS A 1 400 ? -6.137 32.406 -2.789 1 98.25 400 LYS A N 1
ATOM 3029 C CA . LYS A 1 400 ? -7.039 31.25 -2.828 1 98.25 400 LYS A CA 1
ATOM 3030 C C . LYS A 1 400 ? -8.055 31.312 -1.692 1 98.25 400 LYS A C 1
ATOM 3032 O O . LYS A 1 400 ? -9.258 31.141 -1.915 1 98.25 400 LYS A O 1
ATOM 3037 N N . ILE A 1 401 ? -7.605 31.609 -0.541 1 98.62 401 ILE A N 1
ATOM 3038 C CA . ILE A 1 401 ? -8.469 31.641 0.635 1 98.62 401 ILE A CA 1
ATOM 3039 C C . ILE A 1 401 ? -9.484 32.781 0.489 1 98.62 401 ILE A C 1
ATOM 3041 O O . ILE A 1 401 ? -10.672 32.594 0.77 1 98.62 401 ILE A O 1
ATOM 3045 N N . LEU A 1 402 ? -8.992 33.906 0.032 1 98.62 402 LEU A N 1
ATOM 3046 C CA . LEU A 1 402 ? -9.898 35.031 -0.155 1 98.62 402 LEU A CA 1
ATOM 3047 C C . LEU A 1 402 ? -10.977 34.688 -1.187 1 98.62 402 LEU A C 1
ATOM 3049 O O . LEU A 1 402 ? -12.117 35.125 -1.054 1 98.62 402 LEU A O 1
ATOM 3053 N N . ARG A 1 403 ? -10.656 33.938 -2.203 1 98.62 403 ARG A N 1
ATOM 3054 C CA . ARG A 1 403 ? -11.641 33.5 -3.189 1 98.62 403 ARG A CA 1
ATOM 3055 C C . ARG A 1 403 ? -12.68 32.594 -2.557 1 98.62 403 ARG A C 1
ATOM 3057 O O . ARG A 1 403 ? -13.867 32.656 -2.885 1 98.62 403 ARG A O 1
ATOM 3064 N N . TYR A 1 404 ? -12.273 31.734 -1.692 1 98.69 404 TYR A N 1
ATOM 3065 C CA . TYR A 1 404 ? -13.219 30.875 -1.004 1 98.69 404 TYR A CA 1
ATOM 3066 C C . TYR A 1 404 ? -14.148 31.672 -0.104 1 98.69 404 TYR A C 1
ATOM 3068 O O . TYR A 1 404 ? -15.344 31.375 -0.018 1 98.69 404 TYR A O 1
ATOM 3076 N N . ILE A 1 405 ? -13.57 32.656 0.572 1 98.69 405 ILE A N 1
ATOM 3077 C CA . ILE A 1 405 ? -14.391 33.5 1.42 1 98.69 405 ILE A CA 1
ATOM 3078 C C . ILE A 1 405 ? -15.461 34.188 0.577 1 98.69 405 ILE A C 1
ATOM 3080 O O . ILE A 1 405 ? -16.641 34.188 0.941 1 98.69 405 ILE A O 1
ATOM 3084 N N . LYS A 1 406 ? -15.047 34.688 -0.507 1 98.69 406 LYS A N 1
ATOM 3085 C CA . LYS A 1 406 ? -16 35.312 -1.418 1 98.69 406 LYS A CA 1
ATOM 3086 C C . LYS A 1 406 ? -17.062 34.312 -1.869 1 98.69 406 LYS A C 1
ATOM 3088 O O . LYS A 1 406 ? -18.25 34.656 -1.937 1 98.69 406 LYS A O 1
ATOM 3093 N N . SER A 1 407 ? -16.672 33.156 -2.16 1 98.62 407 SER A N 1
ATOM 3094 C CA . SER A 1 407 ? -17.594 32.094 -2.588 1 98.62 407 SER A CA 1
ATOM 3095 C C . SER A 1 407 ? -18.625 31.797 -1.504 1 98.62 407 SER A C 1
ATOM 3097 O O . SER A 1 407 ? -19.781 31.516 -1.804 1 98.62 407 SER A O 1
ATOM 3099 N N . GLY A 1 408 ? -18.156 31.766 -0.26 1 98.38 408 GLY A N 1
ATOM 3100 C CA . GLY A 1 408 ? -19.078 31.562 0.845 1 98.38 408 GLY A CA 1
ATOM 3101 C C . GLY A 1 408 ? -20.172 32.625 0.921 1 98.38 408 GLY A C 1
ATOM 3102 O O . GLY A 1 408 ? -21.344 32.312 1.06 1 98.38 408 GLY A O 1
ATOM 3103 N N . VAL A 1 409 ? -19.781 33.812 0.767 1 98.31 409 VAL A N 1
ATOM 3104 C CA . VAL A 1 409 ? -20.719 34.938 0.787 1 98.31 409 VAL A CA 1
ATOM 3105 C C . VAL A 1 409 ? -21.672 34.812 -0.406 1 98.31 409 VAL A C 1
ATOM 3107 O O . VAL A 1 409 ? -22.891 34.938 -0.247 1 98.31 409 VAL A O 1
ATOM 3110 N N . ASP A 1 410 ? -21.109 34.562 -1.581 1 98.25 410 ASP A N 1
ATOM 3111 C CA . ASP A 1 410 ? -21.891 34.531 -2.818 1 98.25 410 ASP A CA 1
ATOM 3112 C C . ASP A 1 410 ? -22.891 33.375 -2.789 1 98.25 410 ASP A C 1
ATOM 3114 O O . ASP A 1 410 ? -23.953 33.469 -3.42 1 98.25 410 ASP A O 1
ATOM 3118 N N . SER A 1 411 ? -22.562 32.406 -2.057 1 98 411 SER A N 1
ATOM 3119 C CA . SER A 1 411 ? -23.406 31.219 -2.043 1 98 411 SER A CA 1
ATOM 3120 C C . SER A 1 411 ? -24.469 31.312 -0.955 1 98 411 SER A C 1
ATOM 3122 O O . SER A 1 411 ? -25.297 30.406 -0.795 1 98 411 SER A O 1
ATOM 3124 N N . GLY A 1 412 ? -24.438 32.281 -0.142 1 97.88 412 GLY A N 1
ATOM 3125 C CA . GLY A 1 412 ? -25.547 32.562 0.771 1 97.88 412 GLY A CA 1
ATOM 3126 C C . GLY A 1 412 ? -25.219 32.219 2.211 1 97.88 412 GLY A C 1
ATOM 3127 O O . GLY A 1 412 ? -26.078 32.312 3.086 1 97.88 412 GLY A O 1
ATOM 3128 N N . ALA A 1 413 ? -24.062 31.781 2.52 1 98.44 413 ALA A N 1
ATOM 3129 C CA . ALA A 1 413 ? -23.672 31.578 3.914 1 98.44 413 ALA A CA 1
ATOM 3130 C C . ALA A 1 413 ? -23.578 32.906 4.656 1 98.44 413 ALA A C 1
ATOM 3132 O O . ALA A 1 413 ? -23.312 33.938 4.051 1 98.44 413 ALA A O 1
ATOM 3133 N N . THR A 1 414 ? -23.812 32.875 5.902 1 98.69 414 THR A N 1
ATOM 3134 C CA . THR A 1 414 ? -23.734 34.062 6.707 1 98.69 414 THR A CA 1
ATOM 3135 C C . THR A 1 414 ? -22.297 34.312 7.195 1 98.69 414 THR A C 1
ATOM 3137 O O . THR A 1 414 ? -21.75 33.5 7.938 1 98.69 414 THR A O 1
ATOM 3140 N N . LEU A 1 415 ? -21.734 35.344 6.766 1 98.75 415 LEU A N 1
ATOM 3141 C CA . LEU A 1 415 ? -20.422 35.75 7.297 1 98.75 415 LEU A CA 1
ATOM 3142 C C . LEU A 1 415 ? -20.562 36.312 8.703 1 98.75 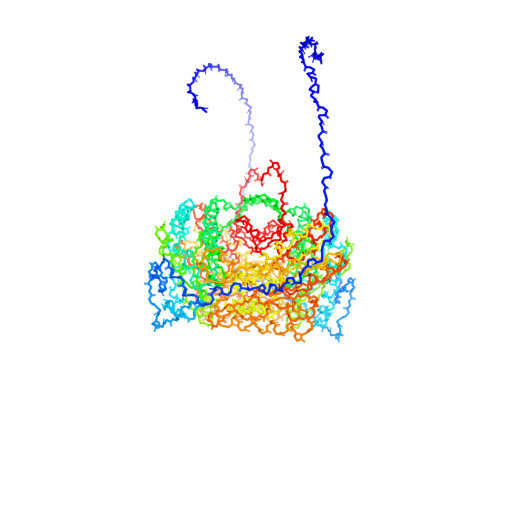415 LEU A C 1
ATOM 3144 O O . LEU A 1 415 ? -21.031 37.438 8.883 1 98.75 415 LEU A O 1
ATOM 3148 N N . VAL A 1 416 ? -20.172 35.625 9.695 1 98.62 416 VAL A N 1
ATOM 3149 C CA . VAL A 1 416 ? -20.359 35.969 11.102 1 98.62 416 VAL A CA 1
ATOM 3150 C C . VAL A 1 416 ? -19.281 36.969 11.539 1 98.62 416 VAL A C 1
ATOM 3152 O O . VAL A 1 416 ? -19.578 37.906 12.273 1 98.62 416 VAL A O 1
ATOM 3155 N N . THR A 1 417 ? -18.094 36.75 11.18 1 98.19 417 THR A N 1
ATOM 3156 C CA . THR A 1 417 ? -16.984 37.625 11.469 1 98.19 417 THR A CA 1
ATOM 3157 C C . THR A 1 417 ? -15.836 37.406 10.484 1 98.19 417 THR A C 1
ATOM 3159 O O . THR A 1 417 ? -15.82 36.375 9.773 1 98.19 417 THR A O 1
ATOM 3162 N N . GLY A 1 418 ? -14.945 38.375 10.398 1 98.12 418 GLY A N 1
ATOM 3163 C CA . GLY A 1 418 ? -13.789 38.281 9.523 1 98.12 418 GLY A CA 1
ATOM 3164 C C . GLY A 1 418 ? -14.141 38.438 8.055 1 98.12 418 GLY A C 1
ATOM 3165 O O . GLY A 1 418 ? -14.953 39.281 7.691 1 98.12 418 GLY A O 1
ATOM 3166 N N . GLY A 1 419 ? -13.406 37.688 7.207 1 97.62 419 GLY A N 1
ATOM 3167 C CA . GLY A 1 419 ? -13.766 37.625 5.801 1 97.62 419 GLY A CA 1
ATOM 3168 C C . GLY A 1 419 ? -12.859 38.469 4.922 1 97.62 419 GLY A C 1
ATOM 3169 O O . GLY A 1 419 ? -13.094 38.594 3.717 1 97.62 419 GLY A O 1
ATOM 3170 N N . ASP A 1 420 ? -11.859 39 5.523 1 97.31 420 ASP A N 1
ATOM 3171 C CA . ASP A 1 420 ? -11.008 39.875 4.723 1 97.31 420 ASP A CA 1
ATOM 3172 C C . ASP A 1 420 ? -9.539 39.719 5.102 1 97.31 420 ASP A C 1
ATOM 3174 O O . ASP A 1 420 ? -9.219 39.062 6.094 1 97.31 420 ASP A O 1
ATOM 3178 N N . LYS A 1 421 ? -8.75 40.281 4.238 1 97.5 421 LYS A N 1
ATOM 3179 C CA . LYS A 1 421 ? -7.336 40.375 4.586 1 97.5 421 LYS A CA 1
ATOM 3180 C C . LYS A 1 421 ? -7.129 41.281 5.797 1 97.5 421 LYS A C 1
ATOM 3182 O O . LYS A 1 421 ? -8.008 42.094 6.145 1 97.5 421 LYS A O 1
ATOM 3187 N N . LEU A 1 422 ? -6.066 41.188 6.461 1 96.44 422 LEU A N 1
ATOM 3188 C CA . LEU A 1 422 ? -5.676 42.062 7.559 1 96.44 422 LEU A CA 1
ATOM 3189 C C . LEU A 1 422 ? -4.387 42.812 7.23 1 96.44 422 LEU A C 1
ATOM 3191 O O . LEU A 1 422 ? -3.355 42.188 6.965 1 96.44 422 LEU A O 1
ATOM 3195 N N . GLY A 1 423 ? -4.488 44.094 7.234 1 91.44 423 GLY A N 1
ATOM 3196 C CA . GLY A 1 423 ? -3.322 44.906 6.93 1 91.44 423 GLY A CA 1
ATOM 3197 C C . GLY A 1 423 ? -3.031 45 5.441 1 91.44 423 GLY A C 1
ATOM 3198 O O . GLY A 1 423 ? -3.766 44.438 4.625 1 91.44 423 GLY A O 1
ATOM 3199 N N . ASP A 1 424 ? -1.887 45.719 5.105 1 90.5 424 ASP A N 1
ATOM 3200 C CA . ASP A 1 424 ? -1.564 46 3.705 1 90.5 424 ASP A CA 1
ATOM 3201 C C . ASP A 1 424 ? -0.292 45.25 3.289 1 90.5 424 ASP A C 1
ATOM 3203 O O . ASP A 1 424 ? 0.051 45.219 2.107 1 90.5 424 ASP A O 1
ATOM 3207 N N . LYS A 1 425 ? 0.364 44.781 4.258 1 93.25 425 LYS A N 1
ATOM 3208 C CA . LYS A 1 425 ? 1.589 44.031 3.979 1 93.25 425 LYS A CA 1
ATOM 3209 C C . LYS A 1 425 ? 1.531 42.625 4.582 1 93.25 425 LYS A C 1
ATOM 3211 O O . LYS A 1 425 ? 1.063 42.469 5.707 1 93.25 425 LYS A O 1
ATOM 3216 N N . GLY A 1 426 ? 2.07 41.688 3.758 1 95.75 426 GLY A N 1
ATOM 3217 C CA . GLY A 1 426 ? 2.072 40.312 4.227 1 95.75 426 GLY A CA 1
ATOM 3218 C C . GLY A 1 426 ? 0.784 39.562 3.914 1 95.75 426 GLY A C 1
ATOM 3219 O O . GLY A 1 426 ? -0.175 40.156 3.418 1 95.75 426 GLY A O 1
ATOM 3220 N N . TYR A 1 427 ? 0.756 38.312 4.195 1 98.06 427 TYR A N 1
ATOM 3221 C CA . TYR A 1 427 ? -0.36 37.469 3.801 1 98.06 427 TYR A CA 1
ATOM 3222 C C . TYR A 1 427 ? -1.246 37.156 4.996 1 98.06 427 TYR A C 1
ATOM 3224 O O . TYR A 1 427 ? -1.459 35.969 5.32 1 98.06 427 TYR A O 1
ATOM 3232 N N . TYR A 1 428 ? -1.75 38.188 5.645 1 98.31 428 TYR A N 1
ATOM 3233 C CA . TYR A 1 428 ? -2.564 38.062 6.848 1 98.31 428 TYR A CA 1
ATOM 3234 C C . TYR A 1 428 ? -4.047 38.031 6.5 1 98.31 428 TYR A C 1
ATOM 3236 O O . TYR A 1 428 ? -4.52 38.875 5.723 1 98.31 428 TYR A O 1
ATOM 3244 N N . ILE A 1 429 ? -4.754 37.094 7.031 1 98.5 429 ILE A N 1
ATOM 3245 C CA . ILE A 1 429 ? -6.199 36.969 6.863 1 98.5 429 ILE A CA 1
ATOM 3246 C C . ILE A 1 429 ? -6.879 36.969 8.227 1 98.5 429 ILE A C 1
ATOM 3248 O O . ILE A 1 429 ? -6.391 36.312 9.164 1 98.5 429 ILE A O 1
ATOM 3252 N N . GLN A 1 430 ? -7.953 37.625 8.328 1 98.31 430 GLN A N 1
ATOM 3253 C CA . GLN A 1 430 ? -8.734 37.625 9.562 1 98.31 430 GLN A CA 1
ATOM 3254 C C . GLN A 1 430 ? -9.32 36.25 9.844 1 98.31 430 GLN A C 1
ATOM 3256 O O . GLN A 1 430 ? -9.742 35.562 8.93 1 98.31 430 GLN A O 1
ATOM 3261 N N . PRO A 1 431 ? -9.336 35.875 11.203 1 98.5 431 PRO A N 1
ATOM 3262 C CA . PRO A 1 431 ? -10.133 34.688 11.508 1 98.5 431 PRO A CA 1
ATOM 3263 C C . PRO A 1 431 ? -11.57 34.812 11 1 98.5 431 PRO A C 1
ATOM 3265 O O . PRO A 1 431 ? -12.289 35.719 11.367 1 98.5 431 PRO A O 1
ATOM 3268 N N . THR A 1 432 ? -11.992 33.844 10.164 1 98.81 432 THR A N 1
ATOM 3269 C CA . THR A 1 432 ? -13.266 33.969 9.453 1 98.81 432 THR A CA 1
ATOM 3270 C C . THR A 1 432 ? -14.211 32.844 9.844 1 98.81 432 THR A C 1
ATOM 3272 O O . THR A 1 432 ? -13.812 31.656 9.867 1 98.81 432 THR A O 1
ATOM 3275 N N . ILE A 1 433 ? -15.43 33.219 10.188 1 98.81 433 ILE A N 1
ATOM 3276 C CA . ILE A 1 433 ? -16.438 32.219 10.539 1 98.81 433 ILE A CA 1
ATOM 3277 C C . ILE A 1 433 ? -17.672 32.406 9.672 1 98.81 433 ILE A C 1
ATOM 3279 O O . ILE A 1 433 ? -18.203 33.531 9.57 1 98.81 433 ILE A O 1
ATOM 3283 N N . PHE A 1 434 ? -18.094 31.359 8.992 1 98.88 434 PHE A N 1
ATOM 3284 C CA . PHE A 1 434 ? -19.391 31.297 8.312 1 98.88 434 PHE A CA 1
ATOM 3285 C C . PHE A 1 434 ? -20.375 30.453 9.109 1 98.88 434 PHE A C 1
ATOM 3287 O O . PHE A 1 434 ? -20.031 29.359 9.578 1 98.88 434 PHE A O 1
ATOM 3294 N N . SER A 1 435 ? -21.531 30.922 9.312 1 98.62 435 SER A N 1
ATOM 3295 C CA . SER A 1 435 ? -22.656 30.141 9.82 1 98.62 435 SER A CA 1
ATOM 3296 C C . SER A 1 435 ? -23.672 29.859 8.727 1 98.62 435 SER A C 1
ATOM 3298 O O . SER A 1 435 ? -23.547 30.359 7.609 1 98.62 435 SER A O 1
ATOM 3300 N N . ASP A 1 436 ? -24.625 28.906 9.023 1 98.19 436 ASP A N 1
ATOM 3301 C CA . ASP A 1 436 ? -25.703 28.531 8.102 1 98.19 436 ASP A CA 1
ATOM 3302 C C . ASP A 1 436 ? -25.141 27.969 6.801 1 98.19 436 ASP A C 1
ATOM 3304 O O . ASP A 1 436 ? -25.672 28.234 5.719 1 98.19 436 ASP A O 1
ATOM 3308 N N . VAL A 1 437 ? -24.078 27.375 6.887 1 98.62 437 VAL A N 1
ATOM 3309 C CA . VAL A 1 437 ? -23.469 26.766 5.715 1 98.62 437 VAL A CA 1
ATOM 3310 C C . VAL A 1 437 ? -24.266 25.531 5.289 1 98.62 437 VAL A C 1
ATOM 3312 O O . VAL A 1 437 ? -24.719 24.766 6.133 1 98.62 437 VAL A O 1
ATOM 3315 N N . GLN A 1 438 ? -24.375 25.359 4.012 1 98.19 438 GLN A N 1
ATOM 3316 C CA . GLN A 1 438 ? -25.047 24.203 3.438 1 98.19 438 GLN A CA 1
ATOM 3317 C C . GLN A 1 438 ? -24.031 23.266 2.781 1 98.19 438 GLN A C 1
ATOM 3319 O O . GLN A 1 438 ? -23 23.703 2.291 1 98.19 438 GLN A O 1
ATOM 3324 N N . ASP A 1 439 ? -24.438 21.969 2.701 1 97.56 439 ASP A N 1
ATOM 3325 C CA . ASP A 1 439 ? -23.5 20.906 2.309 1 97.56 439 ASP A CA 1
ATOM 3326 C C . ASP A 1 439 ? -23.031 21.094 0.867 1 97.56 439 ASP A C 1
ATOM 3328 O O . ASP A 1 439 ? -21.938 20.688 0.508 1 97.56 439 ASP A O 1
ATOM 3332 N N . GLY A 1 440 ? -23.75 21.719 0.043 1 97.06 440 GLY A N 1
ATOM 3333 C CA . GLY A 1 440 ? -23.453 21.828 -1.375 1 97.06 440 GLY A CA 1
ATOM 3334 C C . GLY A 1 440 ? -22.516 22.984 -1.697 1 97.06 440 GLY A C 1
ATOM 3335 O O . GLY A 1 440 ? -22.016 23.078 -2.818 1 97.06 440 GLY A O 1
ATOM 3336 N N . MET A 1 441 ? -22.25 23.891 -0.719 1 98 441 MET A N 1
ATOM 3337 C CA . MET A 1 441 ? -21.391 25.062 -0.932 1 98 441 MET A CA 1
ATOM 3338 C C . MET A 1 441 ? -19.938 24.656 -1.105 1 98 441 MET A C 1
ATOM 3340 O O . MET A 1 441 ? -19.484 23.672 -0.51 1 98 441 MET A O 1
ATOM 3344 N N . LYS A 1 442 ? -19.172 25.422 -1.845 1 98 442 LYS A N 1
ATOM 3345 C CA . LYS A 1 442 ? -17.766 25.172 -2.076 1 98 442 LYS A CA 1
ATOM 3346 C C . LYS A 1 442 ? -16.984 25.172 -0.763 1 98 442 LYS A C 1
ATOM 3348 O O . LYS A 1 442 ? -16.062 24.359 -0.578 1 98 442 LYS A O 1
ATOM 3353 N N . ILE A 1 443 ? -17.297 26.047 0.175 1 98.38 443 ILE A N 1
ATOM 3354 C CA . ILE A 1 443 ? -16.594 26.172 1.446 1 98.38 443 ILE A CA 1
ATOM 3355 C C . ILE A 1 443 ? -16.906 24.969 2.332 1 98.38 443 ILE A C 1
ATOM 3357 O O . ILE A 1 443 ? -16.25 24.75 3.354 1 98.38 443 ILE A O 1
ATOM 3361 N N . ALA A 1 444 ? -17.922 24.188 1.956 1 97.94 444 ALA A N 1
ATOM 3362 C CA . ALA A 1 444 ? -18.266 22.938 2.654 1 97.94 444 ALA A CA 1
ATOM 3363 C C . ALA A 1 444 ? -17.562 21.75 2.029 1 97.94 444 ALA A C 1
ATOM 3365 O O . ALA A 1 444 ? -17.172 20.812 2.732 1 97.94 444 ALA A O 1
ATOM 3366 N N . GLN A 1 445 ? -17.344 21.766 0.775 1 96.88 445 GLN A N 1
ATOM 3367 C CA . GLN A 1 445 ? -16.953 20.562 0.03 1 96.88 445 GLN A CA 1
ATOM 3368 C C . GLN A 1 445 ? -15.445 20.516 -0.185 1 96.88 445 GLN A C 1
ATOM 3370 O O . GLN A 1 445 ? -14.852 19.438 -0.163 1 96.88 445 GLN A O 1
ATOM 3375 N N . GLU A 1 446 ? -14.828 21.609 -0.416 1 97 446 GLU A N 1
ATOM 3376 C CA . GLU A 1 446 ? -13.43 21.641 -0.833 1 97 446 GLU A CA 1
ATOM 3377 C C . GLU A 1 446 ? -12.523 22.078 0.311 1 97 446 GLU A C 1
ATOM 3379 O O . GLU A 1 446 ? -12.945 22.844 1.181 1 97 446 GLU A O 1
ATOM 3384 N N . GLU A 1 447 ? -11.305 21.609 0.334 1 96.88 447 GLU A N 1
ATOM 3385 C CA . GLU A 1 447 ? -10.32 22.031 1.323 1 96.88 447 GLU A CA 1
ATOM 3386 C C . GLU A 1 447 ? -9.828 23.438 1.05 1 96.88 447 GLU A C 1
ATOM 3388 O O . GLU A 1 447 ? -9.258 23.719 -0.01 1 96.88 447 GLU A O 1
ATOM 3393 N N . ILE A 1 448 ? -10.008 24.297 2.006 1 97.81 448 ILE A N 1
ATOM 3394 C CA . ILE A 1 448 ? -9.609 25.703 1.89 1 97.81 448 ILE A CA 1
ATOM 3395 C C . ILE A 1 448 ? -8.164 25.859 2.344 1 97.81 448 ILE A C 1
ATOM 3397 O O . ILE A 1 448 ? -7.379 26.562 1.696 1 97.81 448 ILE A O 1
ATOM 3401 N N . PHE A 1 449 ? -7.852 25.172 3.385 1 97.88 449 PHE A N 1
ATOM 3402 C CA . PHE A 1 449 ? -6.512 25.188 3.955 1 97.88 449 PHE A CA 1
ATOM 3403 C C . PHE A 1 449 ? -6.137 26.594 4.402 1 97.88 449 PHE A C 1
ATOM 3405 O O . PHE A 1 449 ? -5.09 27.125 4.02 1 97.88 449 PHE A O 1
ATOM 3412 N N . GLY A 1 450 ? -7 27.25 5.191 1 98.44 450 GLY A N 1
ATOM 3413 C CA . GLY A 1 450 ? -6.895 28.578 5.746 1 98.44 450 GLY A CA 1
ATOM 3414 C C . GLY A 1 450 ? -7.805 28.812 6.938 1 98.44 450 GLY A C 1
ATOM 3415 O O . GLY A 1 450 ? -8.523 27.906 7.363 1 98.44 450 GLY A O 1
ATOM 3416 N N . PRO A 1 451 ? -7.738 30.016 7.504 1 98.56 451 PRO A N 1
ATOM 3417 C CA . PRO A 1 451 ? -8.469 30.281 8.742 1 98.56 451 PRO A CA 1
ATOM 3418 C C . PRO A 1 451 ? -9.938 30.625 8.5 1 98.56 451 PRO A C 1
ATOM 3420 O O . PRO A 1 451 ? -10.398 31.703 8.883 1 98.56 451 PRO A O 1
ATOM 3423 N N . VAL A 1 452 ? -10.656 29.656 7.934 1 98.81 452 VAL A N 1
ATOM 3424 C CA . VAL A 1 452 ? -12.07 29.812 7.594 1 98.81 452 VAL A CA 1
ATOM 3425 C C . VAL A 1 452 ? -12.867 28.641 8.164 1 98.81 452 VAL A C 1
ATOM 3427 O O . VAL A 1 452 ? -12.758 27.516 7.68 1 98.81 452 VAL A O 1
ATOM 3430 N N . GLN A 1 453 ? -13.688 28.938 9.148 1 98.5 453 GLN A N 1
ATOM 3431 C CA . GLN A 1 453 ? -14.531 27.938 9.781 1 98.5 453 GLN A CA 1
ATOM 3432 C C . GLN A 1 453 ? -15.93 27.922 9.172 1 98.5 453 GLN A C 1
ATOM 3434 O O . GLN A 1 453 ? -16.562 28.984 9.039 1 98.5 453 GLN A O 1
ATOM 3439 N N . SER A 1 454 ? -16.422 26.781 8.781 1 98.75 454 SER A N 1
ATOM 3440 C CA . SER A 1 454 ? -17.781 26.594 8.289 1 98.75 454 SER A CA 1
ATOM 3441 C C . SER A 1 454 ? -18.641 25.875 9.32 1 98.75 454 SER A C 1
ATOM 3443 O O . SER A 1 454 ? -18.391 24.719 9.656 1 98.75 454 SER A O 1
ATOM 3445 N N . ILE A 1 455 ? -19.672 26.562 9.773 1 98.81 455 ILE A N 1
ATOM 3446 C CA . ILE A 1 455 ? -20.531 25.984 10.812 1 98.81 455 ILE A CA 1
ATOM 3447 C C . ILE A 1 455 ? -21.859 25.547 10.195 1 98.81 455 ILE A C 1
ATOM 3449 O O . ILE A 1 455 ? -22.516 26.328 9.5 1 98.81 455 ILE A O 1
ATOM 3453 N N . PHE A 1 456 ? -22.234 24.312 10.438 1 98.56 456 PHE A N 1
ATOM 3454 C CA . PHE A 1 456 ? -23.453 23.656 9.977 1 98.56 456 PHE A CA 1
ATOM 3455 C C . PHE A 1 456 ? -24.375 23.359 11.156 1 98.56 456 PHE A C 1
ATOM 3457 O O . PHE A 1 456 ? -23.922 23.109 12.266 1 98.56 456 PHE A O 1
ATOM 3464 N N . LYS A 1 457 ? -25.641 23.422 10.836 1 98.38 457 LYS A N 1
ATOM 3465 C CA . LYS A 1 457 ? -26.641 23.016 11.812 1 98.38 457 LYS A CA 1
ATOM 3466 C C . LYS A 1 457 ? -27.188 21.625 11.5 1 98.38 457 LYS A C 1
ATOM 3468 O O . LYS A 1 457 ? -27.422 21.281 10.336 1 98.38 457 LYS A O 1
ATOM 3473 N N . PHE A 1 458 ? -27.422 20.781 12.555 1 98.06 458 PHE A N 1
ATOM 3474 C CA . PHE A 1 458 ? -28.062 19.484 12.367 1 98.06 458 PHE A CA 1
ATOM 3475 C C . PHE A 1 458 ? -29 19.188 13.531 1 98.06 458 PHE A C 1
ATOM 3477 O O . PHE A 1 458 ? -29 19.906 14.539 1 98.06 458 PHE A O 1
ATOM 3484 N N . ASN A 1 459 ? -29.906 18.094 13.43 1 95.69 459 ASN A N 1
ATOM 3485 C CA . ASN A 1 459 ? -30.844 17.844 14.516 1 95.69 459 ASN A CA 1
ATOM 3486 C C . ASN A 1 459 ? -30.922 16.359 14.852 1 95.69 459 ASN A C 1
ATOM 3488 O O . ASN A 1 459 ? -31.5 15.977 15.867 1 95.69 459 ASN A O 1
ATOM 3492 N N . ASP A 1 460 ? -30.312 15.555 13.977 1 92.88 460 ASP A N 1
ATOM 3493 C CA . ASP A 1 460 ? -30.438 14.109 14.148 1 92.88 460 ASP A CA 1
ATOM 3494 C C . ASP A 1 460 ? -29.078 13.43 14.008 1 92.88 460 ASP A C 1
ATOM 3496 O O . ASP A 1 460 ? -28.266 13.812 13.164 1 92.88 460 ASP A O 1
ATOM 3500 N N . LEU A 1 461 ? -28.922 12.375 14.891 1 94.62 461 LEU A N 1
ATOM 3501 C CA . LEU A 1 461 ? -27.641 11.656 14.898 1 94.62 461 LEU A CA 1
ATOM 3502 C C . LEU A 1 461 ? -27.391 10.984 13.555 1 94.62 461 LEU A C 1
ATOM 3504 O O . LEU A 1 461 ? -26.297 11.078 13.008 1 94.62 461 LEU A O 1
ATOM 3508 N N . ASN A 1 462 ? -28.344 10.305 13.008 1 93.44 462 ASN A N 1
ATOM 3509 C CA . ASN A 1 462 ? -28.188 9.625 11.727 1 93.44 462 ASN A CA 1
ATOM 3510 C C . ASN A 1 462 ? -27.922 10.617 10.594 1 93.44 462 ASN A C 1
ATOM 3512 O O . ASN A 1 462 ? -27.141 10.336 9.68 1 93.44 462 ASN A O 1
ATOM 3516 N N . GLU A 1 463 ? -28.531 11.68 10.695 1 95.62 463 GLU A N 1
ATOM 3517 C CA . GLU A 1 463 ? -28.344 12.719 9.695 1 95.62 463 GLU A CA 1
ATOM 3518 C C . GLU A 1 463 ? -26.906 13.227 9.688 1 95.62 463 GLU A C 1
ATOM 3520 O O . GLU A 1 463 ? -26.281 13.359 8.625 1 95.62 463 GLU A O 1
ATOM 3525 N N . VAL A 1 464 ? -26.375 13.609 10.875 1 97.31 464 VAL A N 1
ATOM 3526 C CA . VAL A 1 464 ? -25.047 14.195 10.945 1 97.31 464 VAL A CA 1
ATOM 3527 C C . VAL A 1 464 ? -24 13.156 10.523 1 97.31 464 VAL A C 1
ATOM 3529 O O . VAL A 1 464 ? -22.984 13.508 9.922 1 97.31 464 VAL A O 1
ATOM 3532 N N . ILE A 1 465 ? -24.25 11.867 10.805 1 95.06 465 ILE A N 1
ATOM 3533 C CA . ILE A 1 465 ? -23.359 10.805 10.367 1 95.06 465 ILE A CA 1
ATOM 3534 C C . ILE A 1 465 ? -23.312 10.781 8.836 1 95.06 465 ILE A C 1
ATOM 3536 O O . ILE A 1 465 ? -22.219 10.758 8.25 1 95.06 465 ILE A O 1
ATOM 3540 N N . LYS A 1 466 ? -24.453 10.789 8.227 1 94.81 466 LYS A N 1
ATOM 3541 C CA . LYS A 1 466 ? -24.547 10.773 6.766 1 94.81 466 LYS A CA 1
ATOM 3542 C C . LYS A 1 466 ? -23.828 11.977 6.16 1 94.81 466 LYS A C 1
ATOM 3544 O O . LYS A 1 466 ? -23.047 11.828 5.219 1 94.81 466 LYS A O 1
ATOM 3549 N N . ARG A 1 467 ? -24.094 13.133 6.691 1 97.38 467 ARG A N 1
ATOM 3550 C CA . ARG A 1 467 ? -23.516 14.367 6.172 1 97.38 467 ARG A CA 1
ATOM 3551 C C . ARG A 1 467 ? -22.016 14.422 6.406 1 97.38 467 ARG A C 1
ATOM 3553 O O . ARG A 1 467 ? -21.266 14.859 5.535 1 97.38 467 ARG A O 1
ATOM 3560 N N . ALA A 1 468 ? -21.578 14 7.566 1 97 468 ALA A N 1
ATOM 3561 C CA . ALA A 1 468 ? -20.156 13.969 7.898 1 97 468 ALA A CA 1
ATOM 3562 C C . ALA A 1 468 ? -19.391 13.031 6.961 1 97 468 ALA A C 1
ATOM 3564 O O . ALA A 1 468 ? -18.266 13.328 6.562 1 97 468 ALA A O 1
ATOM 3565 N N . ASN A 1 469 ? -19.969 11.953 6.57 1 93.5 469 ASN A N 1
ATOM 3566 C CA . ASN A 1 469 ? -19.328 10.945 5.727 1 93.5 469 ASN A CA 1
ATOM 3567 C C . ASN A 1 469 ? -19.422 11.312 4.25 1 93.5 469 ASN A C 1
ATOM 3569 O O . ASN A 1 469 ? -18.766 10.703 3.41 1 93.5 469 ASN A O 1
ATOM 3573 N N . ALA A 1 470 ? -20.25 12.289 3.941 1 93.62 470 ALA A N 1
ATOM 3574 C CA . ALA A 1 470 ? -20.406 12.727 2.557 1 93.62 470 ALA A CA 1
ATOM 3575 C C . ALA A 1 470 ? -19.266 13.656 2.141 1 93.62 470 ALA A C 1
ATOM 3577 O O . ALA A 1 470 ? -19.484 14.836 1.864 1 93.62 470 ALA A O 1
ATOM 3578 N N . SER A 1 471 ? -18.062 13.141 2.076 1 92.25 471 SER A N 1
ATOM 3579 C CA . SER A 1 471 ? -16.844 13.836 1.713 1 92.25 471 SER A CA 1
ATOM 3580 C C . SER A 1 471 ? -15.875 12.914 0.975 1 92.25 471 SER A C 1
ATOM 3582 O O . SER A 1 471 ? -15.859 11.703 1.22 1 92.25 471 SER A O 1
ATOM 3584 N N . GLN A 1 472 ? -15.148 13.438 0.055 1 90.75 472 GLN A N 1
ATOM 3585 C CA . GLN A 1 472 ? -14.117 12.641 -0.607 1 90.75 472 GLN A CA 1
ATOM 3586 C C . GLN A 1 472 ? -12.898 12.461 0.289 1 90.75 472 GLN A C 1
ATOM 3588 O O . GLN A 1 472 ? -12.008 11.664 -0.015 1 90.75 472 GLN A O 1
ATOM 3593 N N . TYR A 1 473 ? -12.883 13.188 1.406 1 91.56 473 TYR A N 1
ATOM 3594 C CA . TYR A 1 473 ? -11.781 13.125 2.355 1 91.56 473 TYR A CA 1
ATOM 3595 C C . TYR A 1 473 ? -12.102 12.188 3.514 1 91.56 473 TYR A C 1
ATOM 3597 O O . TYR A 1 473 ? -13.258 11.797 3.695 1 91.56 473 TYR A O 1
ATOM 3605 N N . GLY A 1 474 ? -11.055 11.773 4.289 1 91.25 474 GLY A N 1
ATOM 3606 C CA . GLY A 1 474 ? -11.258 10.867 5.41 1 91.25 474 GLY A CA 1
ATOM 3607 C C . GLY A 1 474 ? -10.125 10.898 6.418 1 91.25 474 GLY A C 1
ATOM 3608 O O . GLY A 1 474 ? -9.883 9.922 7.125 1 91.25 474 GLY A O 1
ATOM 3609 N N . LEU A 1 475 ? -9.508 12.023 6.594 1 91.31 475 LEU A N 1
ATOM 3610 C CA . LEU A 1 475 ? -8.297 12.094 7.41 1 91.31 475 LEU A CA 1
ATOM 3611 C C . LEU A 1 475 ? -8.648 12.078 8.898 1 91.31 475 LEU A C 1
ATOM 3613 O O . LEU A 1 475 ? -8.078 11.305 9.664 1 91.31 475 LEU A O 1
ATOM 3617 N N . ALA A 1 476 ? -9.609 12.945 9.281 1 94.25 476 ALA A N 1
ATOM 3618 C CA . ALA A 1 476 ? -9.852 13.086 10.711 1 94.25 476 ALA A CA 1
ATOM 3619 C C . ALA A 1 476 ? -11.297 13.5 10.984 1 94.25 476 ALA A C 1
ATOM 3621 O O . ALA A 1 476 ? -12.016 13.914 10.07 1 94.25 476 ALA A O 1
ATOM 3622 N N . ALA A 1 477 ? -11.703 13.305 12.273 1 96.44 477 ALA A N 1
ATOM 3623 C CA . ALA A 1 477 ? -12.984 13.781 12.773 1 96.44 477 ALA A CA 1
ATOM 3624 C C . ALA A 1 477 ? -12.906 14.102 14.266 1 96.44 477 ALA A C 1
ATOM 3626 O O . ALA A 1 477 ? -12.062 13.555 14.977 1 96.44 477 ALA A O 1
ATOM 3627 N N . GLY A 1 478 ? -13.703 15.031 14.711 1 96.81 478 GLY A N 1
ATOM 3628 C CA . GLY A 1 478 ? -13.875 15.352 16.125 1 96.81 478 GLY A CA 1
ATOM 3629 C C . GLY A 1 478 ? -15.312 15.195 16.594 1 96.81 478 GLY A C 1
ATOM 3630 O O . GLY A 1 478 ? -16.25 15.539 15.875 1 96.81 478 GLY A O 1
ATOM 3631 N N . VAL A 1 479 ? -15.422 14.633 17.75 1 96.94 479 VAL A N 1
ATOM 3632 C CA . VAL A 1 479 ? -16.719 14.422 18.375 1 96.94 479 VAL A CA 1
ATOM 3633 C C . VAL A 1 479 ? -16.734 15.023 19.766 1 96.94 479 VAL A C 1
ATOM 3635 O O . VAL A 1 479 ? -15.852 14.734 20.578 1 96.94 479 VAL A O 1
ATOM 3638 N N . PHE A 1 480 ? -17.734 15.828 20.078 1 97.19 480 PHE A N 1
ATOM 3639 C CA . PHE A 1 480 ? -17.859 16.453 21.391 1 97.19 480 PHE A CA 1
ATOM 3640 C C . PHE A 1 480 ? -19.219 16.141 22.016 1 97.19 480 PHE A C 1
ATOM 3642 O O . PHE A 1 480 ? -20.25 16.656 21.578 1 97.19 480 PHE A O 1
ATOM 3649 N N . THR A 1 481 ? -19.219 15.336 22.938 1 96.5 481 THR A N 1
ATOM 3650 C CA . THR A 1 481 ? -20.422 14.859 23.609 1 96.5 481 THR A CA 1
ATOM 3651 C C . THR A 1 481 ? -20.078 14.312 25 1 96.5 481 THR A C 1
ATOM 3653 O O . THR A 1 481 ? -18.953 13.883 25.234 1 96.5 481 THR A O 1
ATOM 3656 N N . ASN A 1 482 ? -21.031 14.406 25.891 1 94.56 482 ASN A N 1
ATOM 3657 C CA . ASN A 1 482 ? -20.891 13.781 27.203 1 94.56 482 ASN A CA 1
ATOM 3658 C C . ASN A 1 482 ? -21.688 12.484 27.281 1 94.56 482 ASN A C 1
ATOM 3660 O O . ASN A 1 482 ? -21.734 11.844 28.344 1 94.56 482 ASN A O 1
ATOM 3664 N N . ASN A 1 483 ? -22.281 12.141 26.188 1 93.81 483 ASN A N 1
ATOM 3665 C CA . ASN A 1 483 ? -23.078 10.922 26.141 1 93.81 483 ASN A CA 1
ATOM 3666 C C . ASN A 1 483 ? -22.266 9.742 25.641 1 93.81 483 ASN A C 1
ATOM 3668 O O . ASN A 1 483 ? -21.766 9.758 24.5 1 93.81 483 ASN A O 1
ATOM 3672 N N . LEU A 1 484 ? -22.172 8.766 26.453 1 90.5 484 LEU A N 1
ATOM 3673 C CA . LEU A 1 484 ? -21.359 7.594 26.141 1 90.5 484 LEU A CA 1
ATOM 3674 C C . LEU A 1 484 ? -21.891 6.891 24.891 1 90.5 484 LEU A C 1
ATOM 3676 O O . LEU A 1 484 ? -21.109 6.492 24.016 1 90.5 484 LEU A O 1
ATOM 3680 N N . ASP A 1 485 ? -23.172 6.656 24.781 1 91.31 485 ASP A N 1
ATOM 3681 C CA . ASP A 1 485 ? -23.766 5.957 23.641 1 91.31 485 ASP A CA 1
ATOM 3682 C C . ASP A 1 485 ? -23.516 6.719 22.344 1 91.31 485 ASP A C 1
ATOM 3684 O O . ASP A 1 485 ? -23.219 6.113 21.312 1 91.31 485 ASP A O 1
ATOM 3688 N N . THR A 1 486 ? -23.641 8.031 22.453 1 93.19 486 THR A N 1
ATOM 3689 C CA . THR A 1 486 ? -23.391 8.875 21.297 1 93.19 486 THR A CA 1
ATOM 3690 C C . THR A 1 486 ? -21.938 8.766 20.859 1 93.19 486 THR A C 1
ATOM 3692 O O . THR A 1 486 ? -21.656 8.594 19.672 1 93.19 486 THR A O 1
ATOM 3695 N N . ALA A 1 487 ? -21.031 8.867 21.797 1 92.5 487 ALA A N 1
ATOM 3696 C CA . ALA A 1 487 ? -19.609 8.734 21.484 1 92.5 487 ALA A CA 1
ATOM 3697 C C . ALA A 1 487 ? -19.312 7.402 20.812 1 92.5 487 ALA A C 1
ATOM 3699 O O . ALA A 1 487 ? -18.594 7.355 19.797 1 92.5 487 ALA A O 1
ATOM 3700 N N . ASN A 1 488 ? -19.875 6.363 21.344 1 90.94 488 ASN A N 1
ATOM 3701 C CA . ASN A 1 488 ? -19.656 5.031 20.781 1 90.94 488 ASN A CA 1
ATOM 3702 C C . ASN A 1 488 ? -20.203 4.914 19.375 1 90.94 488 ASN A C 1
ATOM 3704 O O . ASN A 1 488 ? -19.547 4.363 18.484 1 90.94 488 ASN A O 1
ATOM 3708 N N . THR A 1 489 ? -21.359 5.406 19.172 1 91.81 489 THR A N 1
ATOM 3709 C CA . THR A 1 489 ? -21.984 5.355 17.844 1 91.81 489 THR A CA 1
ATOM 3710 C C . THR A 1 489 ? -21.156 6.137 16.828 1 91.81 489 THR A C 1
ATOM 3712 O O . THR A 1 489 ? -20.844 5.621 15.758 1 91.81 489 THR A O 1
ATOM 3715 N N . LEU A 1 490 ? -20.766 7.316 17.156 1 92.44 490 LEU A N 1
ATOM 3716 C CA . LEU A 1 490 ? -20.062 8.195 16.219 1 92.44 490 LEU A CA 1
ATOM 3717 C C . LEU A 1 490 ? -18.672 7.672 15.906 1 92.44 490 LEU A C 1
ATOM 3719 O O . LEU A 1 490 ? -18.234 7.711 14.758 1 92.44 490 LEU A O 1
ATOM 3723 N N . THR A 1 491 ? -17.938 7.191 16.859 1 91.38 491 THR A N 1
ATOM 3724 C CA . THR A 1 491 ? -16.578 6.723 16.656 1 91.38 491 THR A CA 1
ATOM 3725 C C . THR A 1 491 ? -16.547 5.523 15.703 1 91.38 491 THR A C 1
ATOM 3727 O O . THR A 1 491 ? -15.57 5.312 14.984 1 91.38 491 THR A O 1
ATOM 3730 N N . ARG A 1 492 ? -17.641 4.82 15.617 1 88.25 492 ARG A N 1
ATOM 3731 C CA . ARG A 1 492 ? -17.719 3.652 14.75 1 88.25 492 ARG A CA 1
ATOM 3732 C C . ARG A 1 492 ? -18.312 4.016 13.391 1 88.25 492 ARG A C 1
ATOM 3734 O O . ARG A 1 492 ? -18 3.387 12.383 1 88.25 492 ARG A O 1
ATOM 3741 N N . ALA A 1 493 ? -19.125 4.984 13.398 1 90.38 493 ALA A N 1
ATOM 3742 C CA . ALA A 1 493 ? -19.891 5.305 12.195 1 90.38 493 ALA A CA 1
ATOM 3743 C C . ALA A 1 493 ? -19.109 6.238 11.273 1 90.38 493 ALA A C 1
ATOM 3745 O O . ALA A 1 493 ? -19.266 6.199 10.055 1 90.38 493 ALA A O 1
ATOM 3746 N N . LEU A 1 494 ? -18.25 7.074 11.836 1 92.94 494 LEU A N 1
ATOM 3747 C CA . LEU A 1 494 ? -17.531 8.055 11.031 1 92.94 494 LEU A CA 1
ATOM 3748 C C . LEU A 1 494 ? -16.406 7.383 10.242 1 92.94 494 LEU A C 1
ATOM 3750 O O . LEU A 1 494 ? -15.656 6.578 10.789 1 92.94 494 LEU A O 1
ATOM 3754 N N . ARG A 1 495 ? -16.375 7.703 8.969 1 90.94 495 ARG A N 1
ATOM 3755 C CA . ARG A 1 495 ? -15.336 7.184 8.086 1 90.94 495 ARG A CA 1
ATOM 3756 C C . ARG A 1 495 ? -14.117 8.102 8.07 1 90.94 495 ARG A C 1
ATOM 3758 O O . ARG A 1 495 ? -13.938 8.875 7.129 1 90.94 495 ARG A O 1
ATOM 3765 N N . ALA A 1 496 ? -13.312 8.047 9.07 1 92.75 496 ALA A N 1
ATOM 3766 C CA . ALA A 1 496 ? -12.117 8.859 9.25 1 92.75 496 ALA A CA 1
ATOM 3767 C C . ALA A 1 496 ? -10.977 8.039 9.844 1 92.75 496 ALA A C 1
ATOM 3769 O O . ALA A 1 496 ? -11.211 7.102 10.609 1 92.75 496 ALA A O 1
ATOM 3770 N N . GLY A 1 497 ? -9.766 8.438 9.43 1 91.38 497 GLY A N 1
ATOM 3771 C CA . GLY A 1 497 ? -8.594 7.734 9.938 1 91.38 497 GLY A CA 1
ATOM 3772 C C . GLY A 1 497 ? -8.367 7.949 11.422 1 91.38 497 GLY A C 1
ATOM 3773 O O . GLY A 1 497 ? -7.875 7.055 12.117 1 91.38 497 GLY A O 1
ATOM 3774 N N . THR A 1 498 ? -8.68 9.109 11.906 1 93.06 498 THR A N 1
ATOM 3775 C CA . THR A 1 498 ? -8.578 9.43 13.32 1 93.06 498 THR A CA 1
ATOM 3776 C C . THR A 1 498 ? -9.844 10.125 13.812 1 93.06 498 THR A C 1
ATOM 3778 O O . THR A 1 498 ? -10.336 11.055 13.172 1 93.06 498 THR A O 1
ATOM 3781 N N . VAL A 1 499 ? -10.367 9.617 14.938 1 94.12 499 VAL A N 1
ATOM 3782 C CA . VAL A 1 499 ? -11.508 10.266 15.57 1 94.12 499 VAL A CA 1
ATOM 3783 C C . VAL A 1 499 ? -11.133 10.703 16.984 1 94.12 499 VAL A C 1
ATOM 3785 O O . VAL A 1 499 ? -10.758 9.875 17.828 1 94.12 499 VAL A O 1
ATOM 3788 N N . TRP A 1 500 ? -11.195 11.953 17.281 1 94.62 500 TRP A N 1
ATOM 3789 C CA . TRP A 1 500 ? -10.969 12.516 18.609 1 94.62 500 TRP A CA 1
ATOM 3790 C C . TRP A 1 500 ? -12.289 12.758 19.328 1 94.62 500 TRP A C 1
ATOM 3792 O O . TRP A 1 500 ? -13.203 13.375 18.781 1 94.62 500 TRP A O 1
ATOM 3802 N N . VAL A 1 501 ? -12.383 12.266 20.531 1 94.19 501 VAL A N 1
ATOM 3803 C CA . VAL A 1 501 ? -13.57 12.484 21.344 1 94.19 501 VAL A CA 1
ATOM 3804 C C . VAL A 1 501 ? -13.242 13.438 22.5 1 94.19 501 VAL A C 1
ATOM 3806 O O . VAL A 1 501 ? -12.445 13.094 23.375 1 94.19 501 VAL A O 1
ATOM 3809 N N . ASN A 1 502 ? -13.773 14.648 22.5 1 94 502 ASN A N 1
ATOM 3810 C CA . ASN A 1 502 ? -13.594 15.711 23.484 1 94 502 ASN A CA 1
ATOM 3811 C C . ASN A 1 502 ? -12.148 16.172 23.562 1 94 502 ASN A C 1
ATOM 3813 O O . ASN A 1 502 ? -11.656 16.531 24.625 1 94 502 ASN A O 1
ATOM 3817 N N . CYS A 1 503 ? -11.508 16.016 22.562 1 91.56 503 CYS A N 1
ATOM 3818 C CA . CYS A 1 503 ? -10.172 16.531 22.266 1 91.56 503 CYS A CA 1
ATOM 3819 C C . CYS A 1 503 ? -9.945 16.641 20.766 1 91.56 503 CYS A C 1
ATOM 3821 O O . CYS A 1 503 ? -10.812 16.25 19.969 1 91.56 503 CYS A O 1
ATOM 3823 N N . PHE A 1 504 ? -8.906 17.234 20.406 1 91.31 504 PHE A N 1
ATOM 3824 C CA . PHE A 1 504 ? -8.617 17.375 18.984 1 91.31 504 PHE A CA 1
ATOM 3825 C C . PHE A 1 504 ? -7.121 17.594 18.766 1 91.31 504 PHE A C 1
ATOM 3827 O O . PHE A 1 504 ? -6.461 18.266 19.562 1 91.31 504 PHE A O 1
ATOM 3834 N N . ASP A 1 505 ? -6.555 17.047 17.688 1 89.75 505 ASP A N 1
ATOM 3835 C CA . ASP A 1 505 ? -5.18 17.219 17.234 1 89.75 505 ASP A CA 1
ATOM 3836 C C . ASP A 1 505 ? -4.188 16.672 18.25 1 89.75 505 ASP A C 1
ATOM 3838 O O . ASP A 1 505 ? -3.184 17.312 18.562 1 89.75 505 ASP A O 1
ATOM 3842 N N . ILE A 1 506 ? -4.543 15.688 18.828 1 81.25 506 ILE A N 1
ATOM 3843 C CA . ILE A 1 506 ? -3.615 14.977 19.703 1 81.25 506 ILE A CA 1
ATOM 3844 C C . ILE A 1 506 ? -2.736 14.047 18.875 1 81.25 506 ILE A C 1
ATOM 3846 O O . ILE A 1 506 ? -3.195 13 18.406 1 81.25 506 ILE A O 1
ATOM 3850 N N . PHE A 1 507 ? -1.477 14.461 18.656 1 78.06 507 PHE A N 1
ATOM 3851 C CA . PHE A 1 507 ? -0.556 13.703 17.812 1 78.06 507 PHE A CA 1
ATOM 3852 C C . PHE A 1 507 ? 0.496 13 18.656 1 78.06 507 PHE A C 1
ATOM 3854 O O . PHE A 1 507 ? 1.48 13.617 19.078 1 78.06 507 PHE A O 1
ATOM 3861 N N . ASP A 1 508 ? 0.148 11.961 19.359 1 69.75 508 ASP A N 1
ATOM 3862 C CA . ASP A 1 508 ? 1.138 11.227 20.125 1 69.75 508 ASP A CA 1
ATOM 3863 C C . ASP A 1 508 ? 2.031 10.383 19.234 1 69.75 508 ASP A C 1
ATOM 3865 O O . ASP A 1 508 ? 1.625 10 18.125 1 69.75 508 ASP A O 1
ATOM 3869 N N . SER A 1 509 ? 3.266 10.305 19.656 1 59.66 509 SER A N 1
ATOM 3870 C CA . SER A 1 509 ? 4.293 9.586 18.922 1 59.66 509 SER A CA 1
ATOM 3871 C C . SER A 1 509 ? 3.836 8.172 18.562 1 59.66 509 SER A C 1
ATOM 3873 O O . SER A 1 509 ? 4.332 7.574 17.609 1 59.66 509 SER A O 1
ATOM 3875 N N . LEU A 1 510 ? 2.996 7.715 19.312 1 56.84 510 LEU A N 1
ATOM 3876 C CA . LEU A 1 510 ? 2.65 6.305 19.141 1 56.84 510 LEU A CA 1
ATOM 3877 C C . LEU A 1 510 ? 1.588 6.137 18.047 1 56.84 510 LEU A C 1
ATOM 3879 O O . LEU A 1 510 ? 1.29 5.016 17.641 1 56.84 510 LEU A O 1
ATOM 3883 N N . LYS A 1 511 ? 1.128 7.281 17.562 1 55.12 511 LYS A N 1
ATOM 3884 C CA . LYS A 1 511 ? 0.014 7.164 16.625 1 55.12 511 LYS A CA 1
ATOM 3885 C C . LYS A 1 511 ? 0.515 6.977 15.195 1 55.12 511 LYS A C 1
ATOM 3887 O O . LYS A 1 511 ? 1.269 7.809 14.68 1 55.12 511 LYS A O 1
ATOM 3892 N N . ASN A 1 512 ? 0.362 5.785 14.82 1 52.5 512 ASN A N 1
ATOM 3893 C CA . ASN A 1 512 ? 0.57 5.535 13.398 1 52.5 512 ASN A CA 1
ATOM 3894 C C . ASN A 1 512 ? -0.576 6.09 12.555 1 52.5 512 ASN A C 1
ATOM 3896 O O . ASN A 1 512 ? -1.689 5.566 12.594 1 52.5 512 ASN A O 1
ATOM 3900 N N . TYR A 1 513 ? -0.599 7.336 12.18 1 49.31 513 TYR A N 1
ATOM 3901 C CA . TYR A 1 513 ? -1.64 8.109 11.516 1 49.31 513 TYR A CA 1
ATOM 3902 C C . TYR A 1 513 ? -2.105 7.418 10.234 1 49.31 513 TYR A C 1
ATOM 3904 O O . TYR A 1 513 ? -3.217 7.66 9.766 1 49.31 513 TYR A O 1
ATOM 3912 N N . LEU A 1 514 ? -1.417 6.512 9.586 1 50.75 514 LEU A N 1
ATOM 3913 C CA . LEU A 1 514 ? -1.714 6.477 8.156 1 50.75 514 LEU A CA 1
ATOM 3914 C C . LEU A 1 514 ? -2.424 5.18 7.785 1 50.75 514 LEU A C 1
ATOM 3916 O O . LEU A 1 514 ? -3.08 5.105 6.746 1 50.75 514 LEU A O 1
ATOM 3920 N N . GLN A 1 515 ? -2.611 4.297 8.656 1 59.09 515 GLN A N 1
ATOM 3921 C CA . GLN A 1 515 ? -3.113 3.162 7.887 1 59.09 515 GLN A CA 1
ATOM 3922 C C . GLN A 1 515 ? -4.164 2.387 8.68 1 59.09 515 GLN A C 1
ATOM 3924 O O . GLN A 1 515 ? -4.773 1.45 8.156 1 59.09 515 GLN A O 1
ATOM 3929 N N . VAL A 1 516 ? -4.387 2.967 9.828 1 64.94 516 VAL A N 1
ATOM 3930 C CA . VAL A 1 516 ? -5.398 2.311 10.648 1 64.94 516 VAL A CA 1
ATOM 3931 C C . VAL A 1 516 ? -6.172 3.355 11.453 1 64.94 516 VAL A C 1
ATOM 3933 O O . VAL A 1 516 ? -5.605 4.371 11.867 1 64.94 516 VAL A O 1
ATOM 3936 N N . LYS A 1 517 ? -7.477 3.105 11.602 1 78.69 517 LYS A N 1
ATOM 3937 C CA . LYS A 1 517 ? -8.32 4.039 12.344 1 78.69 517 LYS A CA 1
ATOM 3938 C C . LYS A 1 517 ? -7.883 4.133 13.805 1 78.69 517 LYS A C 1
ATOM 3940 O O . LYS A 1 517 ? -7.605 3.113 14.438 1 78.69 517 LYS A O 1
ATOM 3945 N N . ALA A 1 518 ? -7.762 5.332 14.234 1 77.25 518 ALA A N 1
ATOM 3946 C CA . ALA A 1 518 ? -7.461 5.586 15.641 1 77.25 518 ALA A CA 1
ATOM 3947 C C . ALA A 1 518 ? -8.562 6.414 16.297 1 77.25 518 ALA A C 1
ATOM 3949 O O . ALA A 1 518 ? -9.102 7.332 15.68 1 77.25 518 ALA A O 1
ATOM 3950 N N . VAL A 1 519 ? -8.922 6.02 17.469 1 75.75 519 VAL A N 1
ATOM 3951 C CA . VAL A 1 519 ? -9.844 6.789 18.297 1 75.75 519 VAL A CA 1
ATOM 3952 C C . VAL A 1 519 ? -9.133 7.285 19.547 1 75.75 519 VAL A C 1
ATOM 3954 O O . VAL A 1 519 ? -8.555 6.492 20.297 1 75.75 519 VAL A O 1
ATOM 3957 N N . VAL A 1 520 ? -9.117 8.508 19.797 1 79.94 520 VAL A N 1
ATOM 3958 C CA . VAL A 1 520 ? -8.469 9.133 20.953 1 79.94 520 VAL A CA 1
ATOM 3959 C C . VAL A 1 520 ? -9.516 9.844 21.797 1 79.94 520 VAL A C 1
ATOM 3961 O O . VAL A 1 520 ? -10.234 10.727 21.312 1 79.94 520 VAL A O 1
ATOM 3964 N N . THR A 1 521 ? -9.656 9.414 23 1 77.38 521 THR A N 1
ATOM 3965 C CA . THR A 1 521 ? -10.641 9.984 23.922 1 77.38 521 THR A CA 1
ATOM 3966 C C . THR A 1 521 ? -9.953 10.656 25.109 1 77.38 521 THR A C 1
ATOM 3968 O O . THR A 1 521 ? -9.078 10.07 25.734 1 77.38 521 THR A O 1
ATOM 3971 N N . ALA A 1 522 ? -10.297 11.875 25.375 1 79.44 522 ALA A N 1
ATOM 3972 C CA . ALA A 1 522 ? -9.781 12.578 26.547 1 79.44 522 ALA A CA 1
ATOM 3973 C C . ALA A 1 522 ? -10.289 11.938 27.828 1 79.44 522 ALA A C 1
ATOM 3975 O O . ALA A 1 522 ? -11.461 11.562 27.922 1 79.44 522 ALA A O 1
ATOM 3976 N N . LEU A 1 523 ? -9.383 11.797 28.812 1 62.41 523 LEU A N 1
ATOM 3977 C CA . LEU A 1 523 ? -9.734 11.211 30.109 1 62.41 523 LEU A CA 1
ATOM 3978 C C . LEU A 1 523 ? -9.719 12.266 31.203 1 62.41 523 LEU A C 1
ATOM 3980 O O . LEU A 1 523 ? -8.852 13.148 31.203 1 62.41 523 LEU A O 1
ATOM 3984 N N . LYS A 1 524 ? -10.672 12.141 31.969 1 68.62 524 LYS A N 1
ATOM 3985 C CA . LYS A 1 524 ? -10.711 12.969 33.156 1 68.62 524 LYS A CA 1
ATOM 3986 C C . LYS A 1 524 ? -10.281 12.172 34.406 1 68.62 524 LYS A C 1
ATOM 3988 O O . LYS A 1 524 ? -10.867 11.133 34.719 1 68.62 524 LYS A O 1
ATOM 3993 N N . ASN A 1 525 ? -9.305 12.578 35.062 1 66.94 525 ASN A N 1
ATOM 3994 C CA . ASN A 1 525 ? -8.789 12 36.312 1 66.94 525 ASN A CA 1
ATOM 3995 C C . ASN A 1 525 ? -8.594 10.492 36.156 1 66.94 525 ASN A C 1
ATOM 3997 O O . ASN A 1 525 ? -9.117 9.719 36.969 1 66.94 525 ASN A O 1
ATOM 4001 N N . PRO A 1 526 ? -7.742 10.062 35.25 1 62.94 526 PRO A N 1
ATOM 4002 C CA . PRO A 1 526 ? -7.559 8.617 35.094 1 62.94 526 PRO A CA 1
ATOM 4003 C C . PRO A 1 526 ? -6.75 7.996 36.219 1 62.94 526 PRO A C 1
ATOM 4005 O O . PRO A 1 526 ? -5.879 8.656 36.781 1 62.94 526 PRO A O 1
ATOM 4008 N N . ALA A 1 527 ? -7.121 6.914 36.594 1 63.81 527 ALA A N 1
ATOM 4009 C CA . ALA A 1 527 ? -6.363 6.207 37.625 1 63.81 527 ALA A CA 1
ATOM 4010 C C . ALA A 1 527 ? -4.949 5.895 37.156 1 63.81 527 ALA A C 1
ATOM 4012 O O . ALA A 1 527 ? -4.004 5.867 37.938 1 63.81 527 ALA A O 1
ATOM 4013 N N . TRP A 1 528 ? -4.848 5.559 35.906 1 65.06 528 TRP A N 1
ATOM 4014 C CA . TRP A 1 528 ? -3.576 5.277 35.25 1 65.06 528 TRP A CA 1
ATOM 4015 C C . TRP A 1 528 ? -3.566 5.82 33.844 1 65.06 528 TRP A C 1
ATOM 4017 O O . TRP A 1 528 ? -4.625 6.051 33.25 1 65.06 528 TRP A O 1
ATOM 4027 N N . LEU A 1 529 ? -2.377 6.125 33.375 1 63.41 529 LEU A N 1
ATOM 4028 C CA . LEU A 1 529 ? -2.213 6.488 31.953 1 63.41 529 LEU A CA 1
ATOM 4029 C C . LEU A 1 529 ? -1.829 5.273 31.125 1 63.41 529 LEU A C 1
ATOM 4031 O O . LEU A 1 529 ? -1.037 4.438 31.562 1 63.41 529 LEU A O 1
ATOM 4035 N N . MET B 1 1 ? 17.188 0.657 47.688 1 15.13 1 MET B N 1
ATOM 4036 C CA . MET B 1 1 ? 18.469 0.14 48.156 1 15.13 1 MET B CA 1
ATOM 4037 C C . MET B 1 1 ? 18.594 -1.348 47.844 1 15.13 1 MET B C 1
ATOM 4039 O O . MET B 1 1 ? 17.609 -2.068 47.812 1 15.13 1 MET B O 1
ATOM 4043 N N . ALA B 1 2 ? 20.047 -1.991 47.656 1 14.97 2 ALA B N 1
ATOM 4044 C CA . ALA B 1 2 ? 21.25 -2.57 47.062 1 14.97 2 ALA B CA 1
ATOM 4045 C C . ALA B 1 2 ? 21.5 -3.977 47.594 1 14.97 2 ALA B C 1
ATOM 4047 O O . ALA B 1 2 ? 22.188 -4.777 46.969 1 14.97 2 ALA B O 1
ATOM 4048 N N . ALA B 1 3 ? 21.672 -4.188 48.844 1 15.62 3 ALA B N 1
ATOM 4049 C CA . ALA B 1 3 ? 22.953 -4.883 48.844 1 15.62 3 ALA B CA 1
ATOM 4050 C C . ALA B 1 3 ? 22.906 -6.145 48 1 15.62 3 ALA B C 1
ATOM 4052 O O . ALA B 1 3 ? 23.766 -6.34 47.125 1 15.62 3 ALA B O 1
ATOM 4053 N N . ALA B 1 4 ? 23.156 -7.551 48.469 1 14.66 4 ALA B N 1
ATOM 4054 C CA . ALA B 1 4 ? 24.234 -8.312 49.094 1 14.66 4 ALA B CA 1
ATOM 4055 C C . ALA B 1 4 ? 24.359 -9.695 48.469 1 14.66 4 ALA B C 1
ATOM 4057 O O . ALA B 1 4 ? 23.359 -10.273 48.031 1 14.66 4 ALA B O 1
ATOM 4058 N N . ALA B 1 5 ? 25.547 -10.523 48.594 1 15.25 5 ALA B N 1
ATOM 4059 C CA . ALA B 1 5 ? 26.719 -11.305 48.25 1 15.25 5 ALA B CA 1
ATOM 4060 C C . ALA B 1 5 ? 26.406 -12.797 48.219 1 15.25 5 ALA B C 1
ATOM 4062 O O . ALA B 1 5 ? 26.703 -13.484 47.25 1 15.25 5 ALA B O 1
ATOM 4063 N N . THR B 1 6 ? 26.812 -13.531 49.344 1 14.55 6 THR B N 1
ATOM 4064 C CA . THR B 1 6 ? 27.906 -14.492 49.344 1 14.55 6 THR B CA 1
ATOM 4065 C C . THR B 1 6 ? 27.406 -15.898 49.031 1 14.55 6 THR B C 1
ATOM 4067 O O . THR B 1 6 ? 28.016 -16.609 48.25 1 14.55 6 THR B O 1
ATOM 4070 N N . ARG B 1 7 ? 26.656 -16.656 49.875 1 14.4 7 ARG B N 1
ATOM 4071 C CA . ARG B 1 7 ? 27.234 -17.734 50.656 1 14.4 7 ARG B CA 1
ATOM 4072 C C . ARG B 1 7 ? 27.188 -19.047 49.906 1 14.4 7 ARG B C 1
ATOM 4074 O O . ARG B 1 7 ? 26.438 -19.188 48.938 1 14.4 7 ARG B O 1
ATOM 4081 N N . ARG B 1 8 ? 26.984 -20.188 50.562 1 14.35 8 ARG B N 1
ATOM 4082 C CA . ARG B 1 8 ? 27.75 -21.359 51 1 14.35 8 ARG B CA 1
ATOM 4083 C C . ARG B 1 8 ? 27.578 -22.516 50.031 1 14.35 8 ARG B C 1
ATOM 4085 O O . ARG B 1 8 ? 26.672 -22.5 49.188 1 14.35 8 ARG B O 1
ATOM 4092 N N . ALA B 1 9 ? 27.5 -23.875 50.5 1 14.54 9 ALA B N 1
ATOM 4093 C CA . ALA B 1 9 ? 28.344 -25.047 50.719 1 14.54 9 ALA B CA 1
ATOM 4094 C C . ALA B 1 9 ? 27.828 -26.266 49.969 1 14.54 9 ALA B C 1
ATOM 4096 O O . ALA B 1 9 ? 28.625 -27.062 49.438 1 14.54 9 ALA B O 1
ATOM 4097 N N . ALA B 1 10 ? 26.562 -26.672 49.938 1 14.18 10 ALA B N 1
ATOM 4098 C CA . ALA B 1 10 ? 26.422 -28.031 50.438 1 14.18 10 ALA B CA 1
ATOM 4099 C C . ALA B 1 10 ? 26.875 -29.047 49.406 1 14.18 10 ALA B C 1
ATOM 4101 O O . ALA B 1 10 ? 26.672 -28.859 48.219 1 14.18 10 ALA B O 1
ATOM 4102 N N . SER B 1 11 ? 27.266 -30.359 49.812 1 14.59 11 SER B N 1
ATOM 4103 C CA . SER B 1 11 ? 28.156 -31.516 49.844 1 14.59 11 SER B CA 1
ATOM 4104 C C . SER B 1 11 ? 27.75 -32.562 48.812 1 14.59 11 SER B C 1
ATOM 4106 O O . SER B 1 11 ? 28.562 -33 48 1 14.59 11 SER B O 1
ATOM 4108 N N . SER B 1 12 ? 27.016 -33.625 49.219 1 14.73 12 SER B N 1
ATOM 4109 C CA . SER B 1 12 ? 27.562 -34.969 49.406 1 14.73 12 SER B CA 1
ATOM 4110 C C . SER B 1 12 ? 27.422 -35.812 48.156 1 14.73 12 SER B C 1
ATOM 4112 O O . SER B 1 12 ? 26.672 -35.469 47.25 1 14.73 12 SER B O 1
ATOM 4114 N N . LEU B 1 13 ? 27.359 -37.25 48.375 1 14.86 13 LEU B N 1
ATOM 4115 C CA . LEU B 1 13 ? 28.109 -38.469 48.188 1 14.86 13 LEU B CA 1
ATOM 4116 C C . LEU B 1 13 ? 27.531 -39.312 47.062 1 14.86 13 LEU B C 1
ATOM 4118 O O . LEU B 1 13 ? 28.266 -39.844 46.219 1 14.86 13 LEU B O 1
ATOM 4122 N N . ALA B 1 14 ? 26.25 -39.875 47.125 1 14.36 14 ALA B N 1
ATOM 4123 C CA . ALA B 1 14 ? 26.219 -41.344 47.281 1 14.36 14 ALA B CA 1
ATOM 4124 C C . ALA B 1 14 ? 26.359 -42.031 45.906 1 14.36 14 ALA B C 1
ATOM 4126 O O . ALA B 1 14 ? 26 -41.438 44.875 1 14.36 14 ALA B O 1
ATOM 4127 N N . SER B 1 15 ? 26.578 -43.438 45.906 1 13.98 15 SER B N 1
ATOM 4128 C CA . SER B 1 15 ? 27.359 -44.594 45.469 1 13.98 15 SER B CA 1
ATOM 4129 C C . SER B 1 15 ? 26.703 -45.312 44.312 1 13.98 15 SER B C 1
ATOM 4131 O O . SER B 1 15 ? 27.391 -45.906 43.469 1 13.98 15 SER B O 1
ATOM 4133 N N . ARG B 1 16 ? 25.344 -45.531 44.219 1 14.45 16 ARG B N 1
ATOM 4134 C CA . ARG B 1 16 ? 25.047 -46.938 44.156 1 14.45 16 ARG B CA 1
ATOM 4135 C C . ARG B 1 16 ? 25.453 -47.531 42.812 1 14.45 16 ARG B C 1
ATOM 4137 O O . ARG B 1 16 ? 25.531 -46.812 41.812 1 14.45 16 ARG B O 1
ATOM 4144 N N . CYS B 1 17 ? 25.25 -48.969 42.688 1 14.56 17 CYS B N 1
ATOM 4145 C CA . CYS B 1 17 ? 25.828 -50.281 42.344 1 14.56 17 CYS B CA 1
ATOM 4146 C C . CYS B 1 17 ? 25.578 -50.625 40.906 1 14.56 17 CYS B C 1
ATOM 4148 O O . CYS B 1 17 ? 26.516 -50.938 40.156 1 14.56 17 CYS B O 1
ATOM 4150 N N . LEU B 1 18 ? 24.672 -51.688 40.625 1 14.71 18 LEU B N 1
ATOM 4151 C CA . LEU B 1 18 ? 25.031 -53.062 40.344 1 14.71 18 LEU B CA 1
ATOM 4152 C C . LEU B 1 18 ? 24.969 -53.344 38.844 1 14.71 18 LEU B C 1
ATOM 4154 O O . LEU B 1 18 ? 24.359 -52.594 38.094 1 14.71 18 LEU B O 1
ATOM 4158 N N . LEU B 1 19 ? 24.531 -54.688 38.438 1 14.33 19 LEU B N 1
ATOM 4159 C CA . LEU B 1 19 ? 25.031 -55.938 37.906 1 14.33 19 LEU B CA 1
ATOM 4160 C C . LEU B 1 19 ? 24.5 -56.188 36.5 1 14.33 19 LEU B C 1
ATOM 4162 O O . LEU B 1 19 ? 25.188 -56.812 35.688 1 14.33 19 LEU B O 1
ATOM 4166 N N . ALA B 1 20 ? 23.219 -55.938 36.094 1 14.12 20 ALA B N 1
ATOM 4167 C CA . ALA B 1 20 ? 22.672 -57.219 35.656 1 14.12 20 ALA B CA 1
ATOM 4168 C C . ALA B 1 20 ? 23.359 -57.719 34.406 1 14.12 20 ALA B C 1
ATOM 4170 O O . ALA B 1 20 ? 23.906 -56.906 33.625 1 14.12 20 ALA B O 1
ATOM 4171 N N . ARG B 1 21 ? 22.672 -58.812 33.844 1 14.44 21 ARG B N 1
ATOM 4172 C CA . ARG B 1 21 ? 22.859 -60.188 33.375 1 14.44 21 ARG B CA 1
ATOM 4173 C C . ARG B 1 21 ? 23.234 -60.219 31.891 1 14.44 21 ARG B C 1
ATOM 4175 O O . ARG B 1 21 ? 22.938 -59.281 31.156 1 14.44 21 ARG B O 1
ATOM 4182 N N . PRO B 1 22 ? 23.109 -61.531 31.359 1 14.58 22 PRO B N 1
ATOM 4183 C CA . PRO B 1 22 ? 23.922 -62.469 30.562 1 14.58 22 PRO B CA 1
ATOM 4184 C C . PRO B 1 22 ? 23.609 -62.406 29.062 1 14.58 22 PRO B C 1
ATOM 4186 O O . PRO B 1 22 ? 24.516 -62.312 28.234 1 14.58 22 PRO B O 1
ATOM 4189 N N . ALA B 1 23 ? 22.328 -62.781 28.797 1 13.91 23 ALA B N 1
ATOM 4190 C CA . ALA B 1 23 ? 22.219 -64.125 28.203 1 13.91 23 ALA B CA 1
ATOM 4191 C C . ALA B 1 23 ? 22.609 -64.062 26.734 1 13.91 23 ALA B C 1
ATOM 4193 O O . ALA B 1 23 ? 23.453 -64.875 26.281 1 13.91 23 ALA B O 1
ATOM 4194 N N . ALA B 1 24 ? 21.453 -64.25 25.828 1 14.19 24 ALA B N 1
ATOM 4195 C CA . ALA B 1 24 ? 21.109 -65.5 25.109 1 14.19 24 ALA B CA 1
ATOM 4196 C C . ALA B 1 24 ? 21.828 -65.5 23.75 1 14.19 24 ALA B C 1
ATOM 4198 O O . ALA B 1 24 ? 22.203 -64.5 23.219 1 14.19 24 ALA B O 1
ATOM 4199 N N . SER B 1 25 ? 21.375 -66.562 22.906 1 14.55 25 SER B N 1
ATOM 4200 C CA . SER B 1 25 ? 21.906 -67.75 22.172 1 14.55 25 SER B CA 1
ATOM 4201 C C . SER B 1 25 ? 22.172 -67.375 20.719 1 14.55 25 SER B C 1
ATOM 4203 O O . SER B 1 25 ? 21.703 -66.375 20.219 1 14.55 25 SER B O 1
ATOM 4205 N N . PRO B 1 26 ? 21.891 -68.438 19.859 1 15.48 26 PRO B N 1
ATOM 4206 C CA . PRO B 1 26 ? 22.734 -69.25 19 1 15.48 26 PRO B CA 1
ATOM 4207 C C . PRO B 1 26 ? 22.672 -68.875 17.531 1 15.48 26 PRO B C 1
ATOM 4209 O O . PRO B 1 26 ? 23.719 -68.75 16.875 1 15.48 26 PRO B O 1
ATOM 4212 N N . ALA B 1 27 ? 21.422 -69.125 17.031 1 14.48 27 ALA B N 1
ATOM 4213 C CA . ALA B 1 27 ? 21.266 -70.188 16.078 1 14.48 27 ALA B CA 1
ATOM 4214 C C . ALA B 1 27 ? 21.844 -69.812 14.719 1 14.48 27 ALA B C 1
ATOM 4216 O O . ALA B 1 27 ? 22.094 -68.688 14.43 1 14.48 27 ALA B O 1
ATOM 4217 N N . ALA B 1 28 ? 21.188 -70.375 13.562 1 14.95 28 ALA B N 1
ATOM 4218 C CA . ALA B 1 28 ? 21.344 -71.438 12.562 1 14.95 28 ALA B CA 1
ATOM 4219 C C . ALA B 1 28 ? 21.703 -70.812 11.203 1 14.95 28 ALA B C 1
ATOM 4221 O O . ALA B 1 28 ? 22.688 -71.25 10.578 1 14.95 28 ALA B O 1
ATOM 4222 N N . VAL B 1 29 ? 20.719 -70.75 10.031 1 15.85 29 VAL B N 1
ATOM 4223 C CA . VAL B 1 29 ? 20.703 -71.75 8.969 1 15.85 29 VAL B CA 1
ATOM 4224 C C . VAL B 1 29 ? 21.516 -71.25 7.77 1 15.85 29 VAL B C 1
ATOM 4226 O O . VAL B 1 29 ? 21.734 -70.062 7.629 1 15.85 29 VAL B O 1
ATOM 4229 N N . PRO B 1 30 ? 21.328 -71.875 6.461 1 16.56 30 PRO B N 1
ATOM 4230 C CA . PRO B 1 30 ? 21.953 -72.75 5.473 1 16.56 30 PRO B CA 1
ATOM 4231 C C . PRO B 1 30 ? 22.406 -72 4.219 1 16.56 30 PRO B C 1
ATOM 4233 O O . PRO B 1 30 ? 22.109 -70.812 4.062 1 16.56 30 PRO B O 1
ATOM 4236 N N . SER B 1 31 ? 22.047 -72.625 2.973 1 15.06 31 SER B N 1
ATOM 4237 C CA . SER B 1 31 ? 22.609 -73.312 1.812 1 15.06 31 SER B CA 1
ATOM 4238 C C . SER B 1 31 ? 22.531 -72.375 0.567 1 15.06 31 SER B C 1
ATOM 4240 O O . SER B 1 31 ? 23.031 -72.812 -0.497 1 15.06 31 SER B O 1
ATOM 4242 N N . ALA B 1 32 ? 21.641 -71.312 0.556 1 15.14 32 ALA B N 1
ATOM 4243 C CA . ALA B 1 32 ? 21 -71.312 -0.755 1 15.14 32 ALA B CA 1
ATOM 4244 C C . ALA B 1 32 ? 22.031 -71.188 -1.87 1 15.14 32 ALA B C 1
ATOM 4246 O O . ALA B 1 32 ? 23.125 -70.625 -1.65 1 15.14 32 ALA B O 1
ATOM 4247 N N . LEU B 1 33 ? 21.562 -70.938 -3.342 1 16.09 33 LEU B N 1
ATOM 4248 C CA . LEU B 1 33 ? 21.5 -71.438 -4.691 1 16.09 33 LEU B CA 1
ATOM 4249 C C . LEU B 1 33 ? 22.547 -70.812 -5.59 1 16.09 33 LEU B C 1
ATOM 4251 O O . LEU B 1 33 ? 23 -69.688 -5.32 1 16.09 33 LEU B O 1
ATOM 4255 N N . ARG B 1 34 ? 22.781 -71.375 -6.906 1 17.97 34 ARG B N 1
ATOM 4256 C CA . ARG B 1 34 ? 23.578 -71.812 -8.031 1 17.97 34 ARG B CA 1
ATOM 4257 C C . ARG B 1 34 ? 23.906 -70.688 -8.984 1 17.97 34 ARG B C 1
ATOM 4259 O O . ARG B 1 34 ? 25.078 -70.375 -9.234 1 17.97 34 ARG B O 1
ATOM 4266 N N . ARG B 1 35 ? 23.344 -70.625 -10.258 1 16.92 35 ARG B N 1
ATOM 4267 C CA . ARG B 1 35 ? 23.969 -70.938 -11.547 1 16.92 35 ARG B CA 1
ATOM 4268 C C . ARG B 1 35 ? 24.203 -69.625 -12.352 1 16.92 35 ARG B C 1
ATOM 4270 O O . ARG B 1 35 ? 24.938 -69.688 -13.344 1 16.92 35 ARG B O 1
ATOM 4277 N N . ALA B 1 36 ? 23.391 -68.5 -12.125 1 17.39 36 ALA B N 1
ATOM 4278 C CA . ALA B 1 36 ? 22.922 -68.062 -13.422 1 17.39 36 ALA B CA 1
ATOM 4279 C C . ALA B 1 36 ? 24.062 -67.5 -14.266 1 17.39 36 ALA B C 1
ATOM 4281 O O . ALA B 1 36 ? 24.938 -66.812 -13.75 1 17.39 36 ALA B O 1
ATOM 4282 N N . ASP B 1 37 ? 24.047 -67.812 -15.633 1 17.22 37 ASP B N 1
ATOM 4283 C CA . ASP B 1 37 ? 24.828 -67.938 -16.859 1 17.22 37 ASP B CA 1
ATOM 4284 C C . ASP B 1 37 ? 25.219 -66.5 -17.359 1 17.22 37 ASP B C 1
ATOM 4286 O O . ASP B 1 37 ? 24.656 -65.5 -16.906 1 17.22 37 ASP B O 1
ATOM 4290 N N . GLY B 1 38 ? 25.594 -66.375 -18.656 1 19.19 38 GLY B N 1
ATOM 4291 C CA . GLY B 1 38 ? 26.531 -65.812 -19.625 1 19.19 38 GLY B CA 1
ATOM 4292 C C . GLY B 1 38 ? 26.125 -64.438 -20.109 1 19.19 38 GLY B C 1
ATOM 4293 O O . GLY B 1 38 ? 24.953 -64.125 -20.312 1 19.19 38 GLY B O 1
ATOM 4294 N N . ALA B 1 39 ? 26.781 -63.406 -19.719 1 20.62 39 ALA B N 1
ATOM 4295 C CA . ALA B 1 39 ? 26.797 -61.969 -19.953 1 20.62 39 ALA B CA 1
ATOM 4296 C C . ALA B 1 39 ? 26.688 -61.656 -21.438 1 20.62 39 ALA B C 1
ATOM 4298 O O . ALA B 1 39 ? 27.609 -61.938 -22.203 1 20.62 39 ALA B O 1
ATOM 4299 N N . ARG B 1 40 ? 25.359 -61.625 -21.984 1 22.05 40 ARG B N 1
ATOM 4300 C CA . ARG B 1 40 ? 24.719 -61.344 -23.25 1 22.05 40 ARG B CA 1
ATOM 4301 C C . ARG B 1 40 ? 25.281 -60.062 -23.875 1 22.05 40 ARG B C 1
ATOM 4303 O O . ARG B 1 40 ? 25.828 -59.219 -23.172 1 22.05 40 ARG B O 1
ATOM 4310 N N . GLY B 1 41 ? 25.203 -60.062 -25.219 1 21.61 41 GLY B N 1
ATOM 4311 C CA . GLY B 1 41 ? 25.469 -59.375 -26.469 1 21.61 41 GLY B CA 1
ATOM 4312 C C . GLY B 1 41 ? 24.984 -57.938 -26.484 1 21.61 41 GLY B C 1
ATOM 4313 O O . GLY B 1 41 ? 24.141 -57.562 -25.656 1 21.61 41 GLY B O 1
ATOM 4314 N N . LEU B 1 42 ? 25.562 -57.062 -27.297 1 25.31 42 LEU B N 1
ATOM 4315 C CA . LEU B 1 42 ? 25.656 -55.656 -27.672 1 25.31 42 LEU B CA 1
ATOM 4316 C C . LEU B 1 42 ? 24.297 -55.125 -28.062 1 25.31 42 LEU B C 1
ATOM 4318 O O . LEU B 1 42 ? 23.781 -55.406 -29.141 1 25.31 42 LEU B O 1
ATOM 4322 N N . LEU B 1 43 ? 23.203 -55.219 -27.219 1 23.69 43 LEU B N 1
ATOM 4323 C CA . LEU B 1 43 ? 21.906 -54.875 -27.812 1 23.69 43 LEU B CA 1
ATOM 4324 C C . LEU B 1 43 ? 21.906 -53.469 -28.406 1 23.69 43 LEU B C 1
ATOM 4326 O O . LEU B 1 43 ? 22.625 -52.594 -27.922 1 23.69 43 LEU B O 1
ATOM 4330 N N . PRO B 1 44 ? 21.219 -53.281 -29.625 1 26.92 44 PRO B N 1
ATOM 4331 C CA . PRO B 1 44 ? 20.922 -52.188 -30.531 1 26.92 44 PRO B CA 1
ATOM 4332 C C . PRO B 1 44 ? 20.344 -50.969 -29.797 1 26.92 44 PRO B C 1
ATOM 4334 O O . PRO B 1 44 ? 19.75 -51.094 -28.719 1 26.92 44 PRO B O 1
ATOM 4337 N N . GLY B 1 45 ? 20.906 -49.719 -29.938 1 26.22 45 GLY B N 1
ATOM 4338 C CA . GLY B 1 45 ? 20.625 -48.375 -29.422 1 26.22 45 GLY B CA 1
ATOM 4339 C C . GLY B 1 45 ? 19.141 -48.031 -29.422 1 26.22 45 GLY B C 1
ATOM 4340 O O . GLY B 1 45 ? 18.5 -48.094 -30.453 1 26.22 45 GLY B O 1
ATOM 4341 N N . LEU B 1 46 ? 18.312 -48.438 -28.406 1 25.73 46 LEU B N 1
ATOM 4342 C CA . LEU B 1 46 ? 16.906 -48.156 -28.234 1 25.73 46 LEU B CA 1
ATOM 4343 C C . LEU B 1 46 ? 16.625 -46.656 -28.406 1 25.73 46 LEU B C 1
ATOM 4345 O O . LEU B 1 46 ? 17.109 -45.844 -27.625 1 25.73 46 LEU B O 1
ATOM 4349 N N . LEU B 1 47 ? 16.469 -46.156 -29.641 1 29.41 47 LEU B N 1
ATOM 4350 C CA . LEU B 1 47 ? 15.797 -44.906 -29.984 1 29.41 47 LEU B CA 1
ATOM 4351 C C . LEU B 1 47 ? 14.594 -44.656 -29.078 1 29.41 47 LEU B C 1
ATOM 4353 O O . LEU B 1 47 ? 13.656 -45.469 -29.062 1 29.41 47 LEU B O 1
ATOM 4357 N N . GLN B 1 48 ? 14.805 -44.188 -27.859 1 30.25 48 GLN B N 1
ATOM 4358 C CA . GLN B 1 48 ? 13.875 -43.812 -26.797 1 30.25 48 GLN B CA 1
ATOM 4359 C C . GLN B 1 48 ? 12.688 -43.031 -27.344 1 30.25 48 GLN B C 1
ATOM 4361 O O . GLN B 1 48 ? 12.859 -41.938 -27.906 1 30.25 48 GLN B O 1
ATOM 4366 N N . ARG B 1 49 ? 11.648 -43.688 -27.906 1 32.44 49 ARG B N 1
ATOM 4367 C CA . ARG B 1 49 ? 10.328 -43.281 -28.391 1 32.44 49 ARG B CA 1
ATOM 4368 C C . ARG B 1 49 ? 9.648 -42.344 -27.391 1 32.44 49 ARG B C 1
ATOM 4370 O O . ARG B 1 49 ? 9.414 -42.719 -26.234 1 32.44 49 ARG B O 1
ATOM 4377 N N . PHE B 1 50 ? 9.844 -41.062 -27.359 1 37.25 50 PHE B N 1
ATOM 4378 C CA . PHE B 1 50 ? 8.805 -40.219 -26.75 1 37.25 50 PHE B CA 1
ATOM 4379 C C . PHE B 1 50 ? 7.43 -40.875 -26.938 1 37.25 50 PHE B C 1
ATOM 4381 O O . PHE B 1 50 ? 7.043 -41.219 -28.047 1 37.25 50 PHE B O 1
ATOM 4388 N N . GLY B 1 51 ? 7.062 -41.844 -26.188 1 35.22 51 GLY B N 1
ATOM 4389 C CA . GLY B 1 51 ? 5.734 -42.438 -26.328 1 35.22 51 GLY B CA 1
ATOM 4390 C C . GLY B 1 51 ? 4.703 -41.438 -26.828 1 35.22 51 GLY B C 1
ATOM 4391 O O . GLY B 1 51 ? 4.422 -40.438 -26.172 1 35.22 51 GLY B O 1
ATOM 4392 N N . THR B 1 52 ? 4.656 -41.156 -28.141 1 39.75 52 THR B N 1
ATOM 4393 C CA . THR B 1 52 ? 3.619 -40.469 -28.891 1 39.75 52 THR B CA 1
ATOM 4394 C C . THR B 1 52 ? 2.232 -40.969 -28.5 1 39.75 52 THR B C 1
ATOM 4396 O O . THR B 1 52 ? 1.499 -41.5 -29.328 1 39.75 52 THR B O 1
ATOM 4399 N N . ALA B 1 53 ? 2.07 -41.562 -27.453 1 43.25 53 ALA B N 1
ATOM 4400 C CA . ALA B 1 53 ? 0.698 -41.969 -27.141 1 43.25 53 ALA B CA 1
ATOM 4401 C C . ALA B 1 53 ? -0.245 -40.781 -27.203 1 43.25 53 ALA B C 1
ATOM 4403 O O . ALA B 1 53 ? -1.468 -40.938 -27.188 1 43.25 53 ALA B O 1
ATOM 4404 N N . ALA B 1 54 ? 0.129 -39.656 -26.969 1 48.78 54 ALA B N 1
ATOM 4405 C CA . ALA B 1 54 ? -0.694 -38.531 -26.531 1 48.78 54 ALA B CA 1
ATOM 4406 C C . ALA B 1 54 ? -1.632 -38.062 -27.656 1 48.78 54 ALA B C 1
ATOM 4408 O O . ALA B 1 54 ? -2.807 -37.781 -27.406 1 48.78 54 ALA B O 1
ATOM 4409 N N . ALA B 1 55 ? -1.036 -37.719 -28.859 1 49.38 55 ALA B N 1
ATOM 4410 C CA . ALA B 1 55 ? -1.81 -36.875 -29.781 1 49.38 55 ALA B CA 1
ATOM 4411 C C . ALA B 1 55 ? -2.918 -37.688 -30.453 1 49.38 55 ALA B C 1
ATOM 4413 O O . ALA B 1 55 ? -3.893 -37.125 -30.953 1 49.38 55 ALA B O 1
ATOM 4414 N N . ALA B 1 56 ? -2.656 -39 -30.562 1 50.81 56 ALA B N 1
ATOM 4415 C CA . ALA B 1 56 ? -3.51 -39.688 -31.516 1 50.81 56 ALA B CA 1
ATOM 4416 C C . ALA B 1 56 ? -4.777 -40.219 -30.844 1 50.81 56 ALA B C 1
ATOM 4418 O O . ALA B 1 56 ? -5.738 -40.594 -31.516 1 50.81 56 ALA B O 1
ATOM 4419 N N . GLU B 1 57 ? -4.691 -40.188 -29.5 1 68.31 57 GLU B N 1
ATOM 4420 C CA . GLU B 1 57 ? -5.859 -40.812 -28.891 1 68.31 57 GLU B CA 1
ATOM 4421 C C . GLU B 1 57 ? -6.926 -39.781 -28.547 1 68.31 57 GLU B C 1
ATOM 4423 O O . GLU B 1 57 ? -6.609 -38.594 -28.297 1 68.31 57 GLU B O 1
ATOM 4428 N N . GLU B 1 58 ? -8.18 -40.094 -28.781 1 83.06 58 GLU B N 1
ATOM 4429 C CA . GLU B 1 58 ? -9.328 -39.25 -28.438 1 83.06 58 GLU B CA 1
ATOM 4430 C C . GLU B 1 58 ? -9.258 -38.781 -26.984 1 83.06 58 GLU B C 1
ATOM 4432 O O . GLU B 1 58 ? -9 -39.594 -26.078 1 83.06 58 GLU B O 1
ATOM 4437 N N . PRO B 1 59 ? -9.383 -37.469 -26.766 1 91 59 PRO B N 1
ATOM 4438 C CA . PRO B 1 59 ? -9.328 -36.938 -25.391 1 91 59 PRO B CA 1
ATOM 4439 C C . PRO B 1 59 ? -10.406 -37.531 -24.5 1 91 59 PRO B C 1
ATOM 4441 O O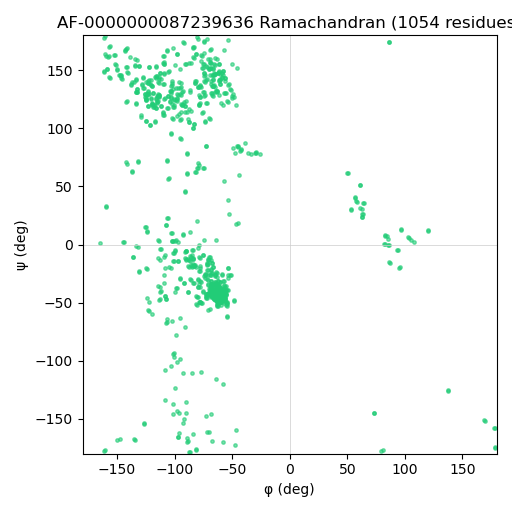 . PRO B 1 59 ? -11.523 -37.812 -24.953 1 91 59 PRO B O 1
ATOM 4444 N N . ILE B 1 60 ? -10.07 -37.75 -23.281 1 94.81 60 ILE B N 1
ATOM 4445 C CA . ILE B 1 60 ? -11.016 -38.25 -22.266 1 94.81 60 ILE B CA 1
ATOM 4446 C C . ILE B 1 60 ? -12.047 -37.156 -21.969 1 94.81 60 ILE B C 1
ATOM 4448 O O . ILE B 1 60 ? -11.688 -36 -21.734 1 94.81 60 ILE B O 1
ATOM 4452 N N . SER B 1 61 ? -13.32 -37.562 -22.016 1 93.5 61 SER B N 1
ATOM 4453 C CA . SER B 1 61 ? -14.375 -36.625 -21.688 1 93.5 61 SER B CA 1
ATOM 4454 C C . SER B 1 61 ? -14.43 -36.375 -20.188 1 93.5 61 SER B C 1
ATOM 4456 O O . SER B 1 61 ? -14.492 -37.281 -19.375 1 93.5 61 SER B O 1
ATOM 4458 N N . PRO B 1 62 ? -14.422 -35.094 -19.812 1 93.88 62 PRO B N 1
ATOM 4459 C CA . PRO B 1 62 ? -14.516 -34.781 -18.375 1 93.88 62 PRO B CA 1
ATOM 4460 C C . PRO B 1 62 ? -15.828 -35.25 -17.75 1 93.88 62 PRO B C 1
ATOM 4462 O O . PRO B 1 62 ? -16.875 -35.188 -18.406 1 93.88 62 PRO B O 1
ATOM 4465 N N . SER B 1 63 ? -15.773 -35.625 -16.5 1 90.5 63 SER B N 1
ATOM 4466 C CA . SER B 1 63 ? -16.938 -36.125 -15.781 1 90.5 63 SER B CA 1
ATOM 4467 C C . SER B 1 63 ? -17.688 -35 -15.078 1 90.5 63 SER B C 1
ATOM 4469 O O . SER B 1 63 ? -17.953 -35.094 -13.875 1 90.5 63 SER B O 1
ATOM 4471 N N . VAL B 1 64 ? -17.922 -33.938 -15.688 1 93.5 64 VAL B N 1
ATOM 4472 C CA . VAL B 1 64 ? -18.641 -32.812 -15.109 1 93.5 64 VAL B CA 1
ATOM 4473 C C . VAL B 1 64 ? -19.438 -32.094 -16.203 1 93.5 64 VAL B C 1
ATOM 4475 O O . VAL B 1 64 ? -19.062 -32.125 -17.375 1 93.5 64 VAL B O 1
ATOM 4478 N N . GLN B 1 65 ? -20.578 -31.594 -15.789 1 92.69 65 GLN B N 1
ATOM 4479 C CA . GLN B 1 65 ? -21.359 -30.75 -16.688 1 92.69 65 GLN B CA 1
ATOM 4480 C C . GLN B 1 65 ? -21.188 -29.266 -16.328 1 92.69 65 GLN B C 1
ATOM 4482 O O . GLN B 1 65 ? -21.141 -28.922 -15.148 1 92.69 65 GLN B O 1
ATOM 4487 N N . VAL B 1 66 ? -21.031 -28.5 -17.391 1 94.12 66 VAL B N 1
ATOM 4488 C CA . VAL B 1 66 ? -20.938 -27.047 -17.172 1 94.12 66 VAL B CA 1
ATOM 4489 C C . VAL B 1 66 ? -22.328 -26.469 -16.953 1 94.12 66 VAL B C 1
ATOM 4491 O O . VAL B 1 66 ? -23.203 -26.578 -17.812 1 94.12 66 VAL B O 1
ATOM 4494 N N . GLY B 1 67 ? -22.5 -25.859 -15.82 1 91.31 67 GLY B N 1
ATOM 4495 C CA . GLY B 1 67 ? -23.812 -25.312 -15.469 1 91.31 67 GLY B CA 1
ATOM 4496 C C . GLY B 1 67 ? -23.812 -23.797 -15.406 1 91.31 67 GLY B C 1
ATOM 4497 O O . GLY B 1 67 ? -24.688 -23.141 -15.984 1 91.31 67 GLY B O 1
ATOM 4498 N N . GLU B 1 68 ? -22.906 -23.234 -14.789 1 92 68 GLU B N 1
ATOM 4499 C CA . GLU B 1 68 ? -22.875 -21.797 -14.539 1 92 68 GLU B CA 1
ATOM 4500 C C . GLU B 1 68 ? -22.031 -21.078 -15.586 1 92 68 GLU B C 1
ATOM 4502 O O . GLU B 1 68 ? -20.797 -21.219 -15.594 1 92 68 GLU B O 1
ATOM 4507 N N . THR B 1 69 ? -22.703 -20.266 -16.422 1 97.38 69 THR B N 1
ATOM 4508 C CA . THR B 1 69 ? -22.016 -19.547 -17.484 1 97.38 69 THR B CA 1
ATOM 4509 C C . THR B 1 69 ? -22.422 -18.078 -17.5 1 97.38 69 THR B C 1
ATOM 4511 O O . THR B 1 69 ? -21.906 -17.297 -18.297 1 97.38 69 THR B O 1
ATOM 4514 N N . GLN B 1 70 ? -23.312 -17.75 -16.609 1 98.56 70 GLN B N 1
ATOM 4515 C CA . GLN B 1 70 ? -23.781 -16.375 -16.5 1 98.56 70 GLN B CA 1
ATOM 4516 C C . GLN B 1 70 ? -22.953 -15.594 -15.477 1 98.56 70 GLN B C 1
ATOM 4518 O O . GLN B 1 70 ? -22.078 -16.156 -14.812 1 98.56 70 GLN B O 1
ATOM 4523 N N . LEU B 1 71 ? -23.25 -14.258 -15.414 1 98.81 71 LEU B N 1
ATOM 4524 C CA . LEU B 1 71 ? -22.688 -13.461 -14.336 1 98.81 71 LEU B CA 1
ATOM 4525 C C . LEU B 1 71 ? -23.391 -13.734 -13.016 1 98.81 71 LEU B C 1
ATOM 4527 O O . LEU B 1 71 ? -24.578 -14.094 -13 1 98.81 71 LEU B O 1
ATOM 4531 N N . LEU B 1 72 ? -22.672 -13.641 -11.93 1 98.88 72 LEU B N 1
ATOM 4532 C CA . LEU B 1 72 ? -23.281 -13.68 -10.609 1 98.88 72 LEU B CA 1
ATOM 4533 C C . LEU B 1 72 ? -23.391 -12.281 -10.016 1 98.88 72 LEU B C 1
ATOM 4535 O O . LEU B 1 72 ? -22.391 -11.68 -9.641 1 98.88 72 LEU B O 1
ATOM 4539 N N . ILE B 1 73 ? -24.594 -11.742 -9.938 1 98.81 73 ILE B N 1
ATOM 4540 C CA . ILE B 1 73 ? -24.828 -10.406 -9.406 1 98.81 73 ILE B CA 1
ATOM 4541 C C . ILE B 1 73 ? -26 -10.438 -8.414 1 98.81 73 ILE B C 1
ATOM 4543 O O . ILE B 1 73 ? -27.094 -10.883 -8.758 1 98.81 73 ILE B O 1
ATOM 4547 N N . ASN B 1 74 ? -25.734 -10.047 -7.238 1 98.62 74 ASN B N 1
ATOM 4548 C CA . ASN B 1 74 ? -26.719 -9.953 -6.172 1 98.62 74 ASN B CA 1
ATOM 4549 C C . ASN B 1 74 ? -27.422 -11.289 -5.922 1 98.62 74 ASN B C 1
ATOM 4551 O O . ASN B 1 74 ? -28.641 -11.344 -5.801 1 98.62 74 ASN B O 1
ATOM 4555 N N . GLY B 1 75 ? -26.641 -12.297 -5.957 1 98 75 GLY B N 1
ATOM 4556 C CA . GLY B 1 75 ? -27.109 -13.617 -5.594 1 98 75 GLY B CA 1
ATOM 4557 C C . GLY B 1 75 ? -27.828 -14.336 -6.73 1 98 75 GLY B C 1
ATOM 4558 O O . GLY B 1 75 ? -28.344 -15.438 -6.551 1 98 75 GLY B O 1
ATOM 4559 N N . LYS B 1 76 ? -27.781 -13.734 -7.91 1 98.25 76 LYS B N 1
ATOM 4560 C CA . LYS B 1 76 ? -28.484 -14.312 -9.055 1 98.25 76 LYS B CA 1
ATOM 4561 C C . LYS B 1 76 ? -27.547 -14.445 -10.258 1 98.25 76 LYS B C 1
ATOM 4563 O O . LYS B 1 76 ? -26.719 -13.57 -10.508 1 98.25 76 LYS B O 1
ATOM 4568 N N . PHE B 1 77 ? -27.688 -15.578 -10.891 1 98.56 77 PHE B N 1
ATOM 4569 C CA . PHE B 1 77 ? -27.031 -15.727 -12.18 1 98.56 77 PHE B CA 1
ATOM 4570 C C . PHE B 1 77 ? -27.812 -15.031 -13.281 1 98.56 77 PHE B C 1
ATOM 4572 O O . PHE B 1 77 ? -28.984 -15.367 -13.523 1 98.56 77 PHE B O 1
ATOM 4579 N N . VAL B 1 78 ? -27.156 -14.039 -13.961 1 98.69 78 VAL B N 1
ATOM 4580 C CA . VAL B 1 78 ? -27.859 -13.211 -14.93 1 98.69 78 VAL B CA 1
ATOM 4581 C C . VAL B 1 78 ? -27.016 -13.078 -16.203 1 98.69 78 VAL B C 1
ATOM 4583 O O . VAL B 1 78 ? -25.797 -13.203 -16.156 1 98.69 78 VAL B O 1
ATOM 4586 N N . ASP B 1 79 ? -27.672 -12.852 -17.281 1 98.56 79 ASP B N 1
ATOM 4587 C CA . ASP B 1 79 ? -26.953 -12.555 -18.531 1 98.56 79 ASP B CA 1
ATOM 4588 C C . ASP B 1 79 ? -26.281 -11.188 -18.469 1 98.56 79 ASP B C 1
ATOM 4590 O O . ASP B 1 79 ? -26.641 -10.344 -17.641 1 98.56 79 ASP B O 1
ATOM 4594 N N . ALA B 1 80 ? -25.328 -11.016 -19.297 1 98.75 80 ALA B N 1
ATOM 4595 C CA . ALA B 1 80 ? -24.766 -9.68 -19.469 1 98.75 80 ALA B CA 1
ATOM 4596 C C . ALA B 1 80 ? -25.812 -8.695 -19.969 1 98.75 80 ALA B C 1
ATOM 4598 O O . ALA B 1 80 ? -26.719 -9.07 -20.719 1 98.75 80 ALA B O 1
ATOM 4599 N N . ALA B 1 81 ? -25.656 -7.488 -19.562 1 98.56 81 ALA B N 1
ATOM 4600 C CA . ALA B 1 81 ? -26.594 -6.465 -20 1 98.56 81 ALA B CA 1
ATOM 4601 C C . ALA B 1 81 ? -26.656 -6.387 -21.531 1 98.56 81 ALA B C 1
ATOM 4603 O O . ALA B 1 81 ? -27.719 -6.164 -22.109 1 98.56 81 ALA B O 1
ATOM 4604 N N . SER B 1 82 ? -25.562 -6.574 -22.188 1 98.06 82 SER B N 1
ATOM 4605 C CA . SER B 1 82 ? -25.469 -6.488 -23.641 1 98.06 82 SER B CA 1
ATOM 4606 C C . SER B 1 82 ? -26.016 -7.742 -24.312 1 98.06 82 SER B C 1
ATOM 4608 O O . SER B 1 82 ? -26.281 -7.746 -25.516 1 98.06 82 SER B O 1
ATOM 4610 N N . GLY B 1 83 ? -26.062 -8.859 -23.625 1 98.31 83 GLY B N 1
ATOM 4611 C CA . GLY B 1 83 ? -26.422 -10.156 -24.188 1 98.31 83 GLY B CA 1
ATOM 4612 C C . GLY B 1 83 ? -25.266 -10.891 -24.812 1 98.31 83 GLY B C 1
ATOM 4613 O O . GLY B 1 83 ? -25.391 -12.047 -25.219 1 98.31 83 GLY B O 1
ATOM 4614 N N . LYS B 1 84 ? -24.125 -10.281 -24.766 1 98.5 84 LYS B N 1
ATOM 4615 C CA . LYS B 1 84 ? -22.969 -10.883 -25.406 1 98.5 84 LYS B CA 1
ATOM 4616 C C . LYS B 1 84 ? -22.406 -12.031 -24.578 1 98.5 84 LYS B C 1
ATOM 4618 O O . LYS B 1 84 ? -22.578 -12.062 -23.359 1 98.5 84 LYS B O 1
ATOM 4623 N N . THR B 1 85 ? -21.766 -13.008 -25.203 1 98.56 85 THR B N 1
ATOM 4624 C CA . THR B 1 85 ? -21.031 -14.109 -24.594 1 98.56 85 THR B CA 1
ATOM 4625 C C . THR B 1 85 ? -19.672 -14.305 -25.281 1 98.56 85 THR B C 1
ATOM 4627 O O . THR B 1 85 ? -19.438 -13.758 -26.359 1 98.56 85 THR B O 1
ATOM 4630 N N . PHE B 1 86 ? -18.797 -14.914 -24.641 1 98.38 86 PHE B N 1
ATOM 4631 C CA . PHE B 1 86 ? -17.531 -15.312 -25.25 1 98.38 86 PHE B CA 1
ATOM 4632 C C . PHE B 1 86 ? -17.234 -16.781 -24.953 1 98.38 86 PHE B C 1
ATOM 4634 O O . PHE B 1 86 ? -17.719 -17.328 -23.969 1 98.38 86 PHE B O 1
ATOM 4641 N N . PRO B 1 87 ? -16.484 -17.406 -25.812 1 97.94 87 PRO B N 1
ATOM 4642 C CA . PRO B 1 87 ? -16.219 -18.844 -25.641 1 97.94 87 PRO B CA 1
ATOM 4643 C C . PRO B 1 87 ? -15.102 -19.109 -24.625 1 97.94 87 PRO B C 1
ATOM 4645 O O . PRO B 1 87 ? -14.117 -18.359 -24.562 1 97.94 87 PRO B O 1
ATOM 4648 N N . THR B 1 88 ? -15.266 -20.109 -23.828 1 97.12 88 THR B N 1
ATOM 4649 C CA . THR B 1 88 ? -14.164 -20.797 -23.141 1 97.12 88 THR B CA 1
ATOM 4650 C C . THR B 1 88 ? -13.781 -22.062 -23.891 1 97.12 88 THR B C 1
ATOM 4652 O O . THR B 1 88 ? -14.648 -22.844 -24.297 1 97.12 88 THR B O 1
ATOM 4655 N N . VAL B 1 89 ? -12.484 -22.234 -24.047 1 97.31 89 VAL B N 1
ATOM 4656 C CA . VAL B 1 89 ? -12.031 -23.234 -25 1 97.31 89 VAL B CA 1
ATOM 4657 C C . VAL B 1 89 ? -11.258 -24.328 -24.266 1 97.31 89 VAL B C 1
ATOM 4659 O O . VAL B 1 89 ? -10.562 -24.062 -23.281 1 97.31 89 VAL B O 1
ATOM 4662 N N . ASP B 1 90 ? -11.438 -25.578 -24.766 1 97.75 90 ASP B N 1
ATOM 4663 C CA . ASP B 1 90 ? -10.633 -26.719 -24.344 1 97.75 90 ASP B CA 1
ATOM 4664 C C . ASP B 1 90 ? -9.242 -26.656 -24.969 1 97.75 90 ASP B C 1
ATOM 4666 O O . ASP B 1 90 ? -9.094 -26.859 -26.188 1 97.75 90 ASP B O 1
ATOM 4670 N N . PRO B 1 91 ? -8.156 -26.469 -24.156 1 98.19 91 PRO B N 1
ATOM 4671 C CA . PRO B 1 91 ? -6.824 -26.312 -24.75 1 98.19 91 PRO B CA 1
ATOM 4672 C C . PRO B 1 91 ? -6.305 -27.609 -25.375 1 98.19 91 PRO B C 1
ATOM 4674 O O . PRO B 1 91 ? -5.328 -27.578 -26.125 1 98.19 91 PRO B O 1
ATOM 4677 N N . ARG B 1 92 ? -6.91 -28.75 -25.109 1 97.12 92 ARG B N 1
ATOM 4678 C CA . ARG B 1 92 ? -6.508 -30.047 -25.656 1 97.12 92 ARG B CA 1
ATOM 4679 C C . ARG B 1 92 ? -6.848 -30.141 -27.141 1 97.12 92 ARG B C 1
ATOM 4681 O O . ARG B 1 92 ? -6.168 -30.844 -27.891 1 97.12 92 ARG B O 1
ATOM 4688 N N . THR B 1 93 ? -7.938 -29.391 -27.438 1 95.62 93 THR B N 1
ATOM 4689 C CA . THR B 1 93 ? -8.477 -29.609 -28.781 1 95.62 93 THR B CA 1
ATOM 4690 C C . THR B 1 93 ? -8.711 -28.281 -29.484 1 95.62 93 THR B C 1
ATOM 4692 O O . THR B 1 93 ? -8.836 -28.234 -30.719 1 95.62 93 THR B O 1
ATOM 4695 N N . GLY B 1 94 ? -8.867 -27.234 -28.766 1 95.19 94 GLY B N 1
ATOM 4696 C CA . GLY B 1 94 ? -9.25 -25.938 -29.344 1 95.19 94 GLY B CA 1
ATOM 4697 C C . GLY B 1 94 ? -10.75 -25.781 -29.5 1 95.19 94 GLY B C 1
ATOM 4698 O O . GLY B 1 94 ? -11.219 -24.75 -29.984 1 95.19 94 GLY B O 1
ATOM 4699 N N . GLU B 1 95 ? -11.5 -26.703 -29.047 1 95.88 95 GLU B N 1
ATOM 4700 C CA . GLU B 1 95 ? -12.953 -26.672 -29.188 1 95.88 95 GLU B CA 1
ATOM 4701 C C . GLU B 1 95 ? -13.594 -25.875 -28.047 1 95.88 95 GLU B C 1
ATOM 4703 O O . GLU B 1 95 ? -13.047 -25.812 -26.953 1 95.88 95 GLU B O 1
ATOM 4708 N N . VAL B 1 96 ? -14.773 -25.375 -28.328 1 97.56 96 VAL B N 1
ATOM 4709 C CA . VAL B 1 96 ? -15.492 -24.562 -27.344 1 97.56 96 VAL B CA 1
ATOM 4710 C C . VAL B 1 96 ? -16.125 -25.484 -26.297 1 97.56 96 VAL B C 1
ATOM 4712 O O . VAL B 1 96 ? -16.828 -26.438 -26.641 1 97.56 96 VAL B O 1
ATOM 4715 N N . ILE B 1 97 ? -15.859 -25.219 -25.062 1 97.56 97 ILE B N 1
ATOM 4716 C CA . ILE B 1 97 ? -16.469 -25.938 -23.953 1 97.56 97 ILE B CA 1
ATOM 4717 C C . ILE B 1 97 ? -17.875 -25.391 -23.688 1 97.56 97 ILE B C 1
ATOM 4719 O O . ILE B 1 97 ? -18.844 -26.141 -23.625 1 97.56 97 ILE B O 1
ATOM 4723 N N . ALA B 1 98 ? -17.891 -24.047 -23.547 1 97.62 98 ALA B N 1
ATOM 4724 C CA . ALA B 1 98 ? -19.125 -23.312 -23.25 1 97.62 98 ALA B CA 1
ATOM 4725 C C . ALA B 1 98 ? -18.984 -21.844 -23.625 1 97.62 98 ALA B C 1
ATOM 4727 O O . ALA B 1 98 ? -17.875 -21.375 -23.891 1 97.62 98 ALA B O 1
ATOM 4728 N N . ARG B 1 99 ? -20.125 -21.219 -23.734 1 98.19 99 ARG B N 1
ATOM 4729 C CA . ARG B 1 99 ? -20.125 -19.766 -23.875 1 98.19 99 ARG B CA 1
ATOM 4730 C C . ARG B 1 99 ? -20.516 -19.078 -22.562 1 98.19 99 ARG B C 1
ATOM 4732 O O . ARG B 1 99 ? -21.484 -19.484 -21.922 1 98.19 99 ARG B O 1
ATOM 4739 N N . VAL B 1 100 ? -19.781 -18.109 -22.156 1 98.44 100 VAL B N 1
ATOM 4740 C CA . VAL B 1 100 ? -19.922 -17.438 -20.875 1 98.44 100 VAL B CA 1
ATOM 4741 C C . VAL B 1 100 ? -20.375 -15.992 -21.094 1 98.44 100 VAL B C 1
ATOM 4743 O O . VAL B 1 100 ? -19.938 -15.352 -22.062 1 98.44 100 VAL B O 1
ATOM 4746 N N . ALA B 1 101 ? -21.234 -15.5 -20.219 1 98.81 101 ALA B N 1
ATOM 4747 C CA . ALA B 1 101 ? -21.688 -14.117 -20.312 1 98.81 101 ALA B CA 1
ATOM 4748 C C . ALA B 1 101 ? -20.5 -13.148 -20.297 1 98.81 101 ALA B C 1
ATOM 4750 O O . ALA B 1 101 ? -19.562 -13.312 -19.5 1 98.81 101 ALA B O 1
ATOM 4751 N N . GLU B 1 102 ? -20.5 -12.234 -21.25 1 98.75 102 GLU B N 1
ATOM 4752 C CA . GLU B 1 102 ? -19.422 -11.258 -21.391 1 98.75 102 GLU B CA 1
ATOM 4753 C C . GLU B 1 102 ? -19.781 -9.945 -20.688 1 98.75 102 GLU B C 1
ATOM 4755 O O . GLU B 1 102 ? -20.391 -9.062 -21.297 1 98.75 102 GLU B O 1
ATOM 4760 N N . GLY B 1 103 ? -19.375 -9.859 -19.422 1 98.62 103 GLY B N 1
ATOM 4761 C CA . GLY B 1 103 ? -19.625 -8.641 -18.656 1 98.62 103 GLY B CA 1
ATOM 4762 C C . GLY B 1 103 ? -18.875 -7.441 -19.203 1 98.62 103 GLY B C 1
ATOM 4763 O O . GLY B 1 103 ? -17.766 -7.574 -19.703 1 98.62 103 GLY B O 1
ATOM 4764 N N . ASP B 1 104 ? -19.469 -6.348 -19.078 1 98.19 104 ASP B N 1
ATOM 4765 C CA . ASP B 1 104 ? -18.906 -5.059 -19.469 1 98.19 104 ASP B CA 1
ATOM 4766 C C . ASP B 1 104 ? -19.156 -4.008 -18.375 1 98.19 104 ASP B C 1
ATOM 4768 O O . ASP B 1 104 ? -19.453 -4.344 -17.234 1 98.19 104 ASP B O 1
ATOM 4772 N N . ALA B 1 105 ? -18.922 -2.723 -18.703 1 98.5 105 ALA B N 1
ATOM 4773 C CA . ALA B 1 105 ? -18.969 -1.632 -17.719 1 98.5 105 ALA B CA 1
ATOM 4774 C C . ALA B 1 105 ? -20.312 -1.593 -17.016 1 98.5 105 ALA B C 1
ATOM 4776 O O . ALA B 1 105 ? -20.375 -1.383 -15.797 1 98.5 105 ALA B O 1
ATOM 4777 N N . GLU B 1 106 ? -21.328 -1.771 -17.734 1 98.69 106 GLU B N 1
ATOM 4778 C CA . GLU B 1 106 ? -22.656 -1.741 -17.141 1 98.69 106 GLU B CA 1
ATOM 4779 C C . GLU B 1 106 ? -22.828 -2.857 -16.109 1 98.69 106 GLU B C 1
ATOM 4781 O O . GLU B 1 106 ? -23.438 -2.65 -15.055 1 98.69 106 GLU B O 1
ATOM 4786 N N . ASP B 1 107 ? -22.406 -4.02 -16.453 1 98.88 107 ASP B N 1
ATOM 4787 C CA . ASP B 1 107 ? -22.516 -5.16 -15.555 1 98.88 107 ASP B CA 1
ATOM 4788 C C . ASP B 1 107 ? -21.641 -4.961 -14.312 1 98.88 107 ASP B C 1
ATOM 4790 O O . ASP B 1 107 ? -22.031 -5.344 -13.211 1 98.88 107 ASP B O 1
ATOM 4794 N N . VAL B 1 108 ? -20.453 -4.395 -14.516 1 98.94 108 VAL B N 1
ATOM 4795 C CA . VAL B 1 108 ? -19.594 -4.055 -13.383 1 98.94 108 VAL B CA 1
ATOM 4796 C C . VAL B 1 108 ? -20.312 -3.066 -12.469 1 98.94 108 VAL B C 1
ATOM 4798 O O . VAL B 1 108 ? -20.297 -3.227 -11.242 1 98.94 108 VAL B O 1
ATOM 4801 N N . ASP B 1 109 ? -20.922 -2.094 -13.023 1 98.81 109 ASP B N 1
ATOM 4802 C CA . ASP B 1 109 ? -21.656 -1.108 -12.234 1 98.81 109 ASP B CA 1
ATOM 4803 C C . ASP B 1 109 ? -22.766 -1.774 -11.422 1 98.81 109 ASP B C 1
ATOM 4805 O O . ASP B 1 109 ? -22.906 -1.502 -10.227 1 98.81 109 ASP B O 1
ATOM 4809 N N . ARG B 1 110 ? -23.516 -2.645 -12.031 1 98.81 110 ARG B N 1
ATOM 4810 C CA . ARG B 1 110 ? -24.578 -3.371 -11.344 1 98.81 110 ARG B CA 1
ATOM 4811 C C . ARG B 1 110 ? -24.016 -4.199 -10.188 1 98.81 110 ARG B C 1
ATOM 4813 O O . ARG B 1 110 ? -24.594 -4.242 -9.102 1 98.81 110 ARG B O 1
ATOM 4820 N N . ALA B 1 111 ? -22.922 -4.871 -10.477 1 98.94 111 ALA B N 1
ATOM 4821 C CA . ALA B 1 111 ? -22.281 -5.688 -9.453 1 98.94 111 ALA B CA 1
ATOM 4822 C C . ALA B 1 111 ? -21.797 -4.832 -8.289 1 98.94 111 ALA B C 1
ATOM 4824 O O . ALA B 1 111 ? -21.938 -5.207 -7.129 1 98.94 111 ALA B O 1
ATOM 4825 N N . VAL B 1 112 ? -21.172 -3.674 -8.578 1 98.94 112 VAL B N 1
ATOM 4826 C CA . VAL B 1 112 ? -20.641 -2.783 -7.551 1 98.94 112 VAL B CA 1
ATOM 4827 C C . VAL B 1 112 ? -21.797 -2.211 -6.727 1 98.94 112 VAL B C 1
ATOM 4829 O O . VAL B 1 112 ? -21.688 -2.098 -5.5 1 98.94 112 VAL B O 1
ATOM 4832 N N . VAL B 1 113 ? -22.906 -1.828 -7.359 1 98.81 113 VAL B N 1
ATOM 4833 C CA . VAL B 1 113 ? -24.078 -1.341 -6.652 1 98.81 113 VAL B CA 1
ATOM 4834 C C . VAL B 1 113 ? -24.578 -2.404 -5.672 1 98.81 113 VAL B C 1
ATOM 4836 O O . VAL B 1 113 ? -24.891 -2.098 -4.523 1 98.81 113 VAL B O 1
ATOM 4839 N N . ALA B 1 114 ? -24.625 -3.611 -6.145 1 98.88 114 ALA B N 1
ATOM 4840 C CA . ALA B 1 114 ? -25.062 -4.719 -5.293 1 98.88 114 ALA B CA 1
ATOM 4841 C C . ALA B 1 114 ? -24.109 -4.902 -4.113 1 98.88 114 ALA B C 1
ATOM 4843 O O . ALA B 1 114 ? -24.547 -5.062 -2.973 1 98.88 114 ALA B O 1
ATOM 4844 N N . ALA B 1 115 ? -22.844 -4.914 -4.395 1 98.88 115 ALA B N 1
ATOM 4845 C CA . ALA B 1 115 ? -21.828 -5.082 -3.354 1 98.88 115 ALA B CA 1
ATOM 4846 C C . ALA B 1 115 ? -21.891 -3.939 -2.342 1 98.88 115 ALA B C 1
ATOM 4848 O O . ALA B 1 115 ? -21.766 -4.164 -1.136 1 98.88 115 ALA B O 1
ATOM 4849 N N . ARG B 1 116 ? -22.031 -2.723 -2.826 1 98.25 116 ARG B N 1
ATOM 4850 C CA . ARG B 1 116 ? -22.109 -1.541 -1.973 1 98.25 116 ARG B CA 1
ATOM 4851 C C . ARG B 1 116 ? -23.328 -1.611 -1.048 1 98.25 116 ARG B C 1
ATOM 4853 O O . ARG B 1 116 ? -23.219 -1.338 0.149 1 98.25 116 ARG B O 1
ATOM 4860 N N . LYS B 1 117 ? -24.453 -1.971 -1.583 1 98 117 LYS B N 1
ATOM 4861 C CA . LYS B 1 117 ? -25.656 -2.129 -0.772 1 98 117 LYS B CA 1
ATOM 4862 C C . LYS B 1 117 ? -25.469 -3.209 0.289 1 98 117 LYS B C 1
ATOM 4864 O O . LYS B 1 117 ? -25.828 -3.018 1.45 1 98 117 LYS B O 1
ATOM 4869 N N . ALA B 1 118 ? -24.875 -4.293 -0.124 1 98.31 118 ALA B N 1
ATOM 4870 C CA . ALA B 1 118 ? -24.609 -5.391 0.806 1 98.31 118 ALA B CA 1
ATOM 4871 C C . ALA B 1 118 ? -23.672 -4.945 1.93 1 98.31 118 ALA B C 1
ATOM 4873 O O . ALA B 1 118 ? -23.828 -5.371 3.076 1 98.31 118 ALA B O 1
ATOM 4874 N N . PHE B 1 119 ? -22.766 -4.094 1.648 1 96.94 119 PHE B N 1
ATOM 4875 C CA . PHE B 1 119 ? -21.797 -3.637 2.648 1 96.94 119 PHE B CA 1
ATOM 4876 C C . PHE B 1 119 ? -22.438 -2.598 3.566 1 96.94 119 PHE B C 1
ATOM 4878 O O . PHE B 1 119 ? -22.328 -2.703 4.793 1 96.94 119 PHE B O 1
ATOM 4885 N N . ASP B 1 120 ? -23.047 -1.654 3.023 1 92.75 120 ASP B N 1
ATOM 4886 C CA . ASP B 1 120 ? -23.516 -0.486 3.764 1 92.75 120 ASP B CA 1
ATOM 4887 C C . ASP B 1 120 ? -24.797 -0.805 4.551 1 92.75 120 ASP B C 1
ATOM 4889 O O . ASP B 1 120 ? -25.016 -0.242 5.621 1 92.75 120 ASP B O 1
ATOM 4893 N N . GLU B 1 121 ? -25.578 -1.706 3.986 1 92.44 121 GLU B N 1
ATOM 4894 C CA . GLU B 1 121 ? -26.891 -1.916 4.57 1 92.44 121 GLU B CA 1
ATOM 4895 C C . GLU B 1 121 ? -27.109 -3.383 4.934 1 92.44 121 GLU B C 1
ATOM 4897 O O . GLU B 1 121 ? -28 -3.707 5.727 1 92.44 121 GLU B O 1
ATOM 4902 N N . GLY B 1 122 ? -26.344 -4.262 4.332 1 94.12 122 GLY B N 1
ATOM 4903 C CA . GLY B 1 122 ? -26.594 -5.688 4.484 1 94.12 122 GLY B CA 1
ATOM 4904 C C . GLY B 1 122 ? -26.047 -6.246 5.789 1 94.12 122 GLY B C 1
ATOM 4905 O O . GLY B 1 122 ? -25.438 -5.52 6.578 1 94.12 122 GLY B O 1
ATOM 4906 N N . PRO B 1 123 ? -26.25 -7.426 5.992 1 95.5 123 PRO B N 1
ATOM 4907 C CA . PRO B 1 123 ? -25.922 -8.047 7.277 1 95.5 123 PRO B CA 1
ATOM 4908 C C . PRO B 1 123 ? -24.453 -8.43 7.383 1 95.5 123 PRO B C 1
ATOM 4910 O O . PRO B 1 123 ? -23.922 -8.578 8.492 1 95.5 123 PRO B O 1
ATOM 4913 N N . TRP B 1 124 ? -23.734 -8.531 6.367 1 96.19 124 TRP B N 1
ATOM 4914 C CA . TRP B 1 124 ? -22.453 -9.219 6.383 1 96.19 124 TRP B CA 1
ATOM 4915 C C . TRP B 1 124 ? -21.469 -8.516 7.312 1 96.19 124 TRP B C 1
ATOM 4917 O O . TRP B 1 124 ? -20.938 -9.133 8.234 1 96.19 124 TRP B O 1
ATOM 4927 N N . PRO B 1 125 ? -21.281 -7.215 7.113 1 93.56 125 PRO B N 1
ATOM 4928 C CA . PRO B 1 125 ? -20.359 -6.555 8.031 1 93.56 125 PRO B CA 1
ATOM 4929 C C . PRO B 1 125 ? -20.906 -6.445 9.453 1 93.56 125 PRO B C 1
ATOM 4931 O O . PRO B 1 125 ? -20.141 -6.148 10.383 1 93.56 125 PRO B O 1
ATOM 4934 N N . ARG B 1 126 ? -22.141 -6.723 9.641 1 91.69 126 ARG B N 1
ATOM 4935 C CA . ARG B 1 126 ? -22.781 -6.57 10.938 1 91.69 126 ARG B CA 1
ATOM 4936 C C . ARG B 1 126 ? -22.922 -7.918 11.641 1 91.69 126 ARG B C 1
ATOM 4938 O O . ARG B 1 126 ? -23.281 -7.973 12.828 1 91.69 126 ARG B O 1
ATOM 4945 N N . MET B 1 127 ? -22.594 -8.93 10.93 1 93.44 127 MET B N 1
ATOM 4946 C CA . MET B 1 127 ? -22.562 -10.258 11.547 1 93.44 127 MET B CA 1
ATOM 4947 C C . MET B 1 127 ? -21.422 -10.359 12.555 1 93.44 127 MET B C 1
ATOM 4949 O O . MET B 1 127 ? -20.406 -9.672 12.422 1 93.44 127 MET B O 1
ATOM 4953 N N . THR B 1 128 ? -21.703 -11.25 13.523 1 92.81 128 THR B N 1
ATOM 4954 C CA . THR B 1 128 ? -20.562 -11.539 14.398 1 92.81 128 THR B CA 1
ATOM 4955 C C . THR B 1 128 ? -19.453 -12.242 13.633 1 92.81 128 THR B C 1
ATOM 4957 O O . THR B 1 128 ? -19.719 -12.93 12.641 1 92.81 128 THR B O 1
ATOM 4960 N N . ALA B 1 129 ? -18.25 -12.094 14.133 1 94.75 129 ALA B N 1
ATOM 4961 C CA . ALA B 1 129 ? -17.109 -12.773 13.516 1 94.75 129 ALA B CA 1
ATOM 4962 C C . ALA B 1 129 ? -17.344 -14.281 13.461 1 94.75 129 ALA B C 1
ATOM 4964 O O . ALA B 1 129 ? -16.969 -14.938 12.484 1 94.75 129 ALA B O 1
ATOM 4965 N N . TYR B 1 130 ? -18 -14.75 14.461 1 95.62 130 TYR B N 1
ATOM 4966 C CA . TYR B 1 130 ? -18.25 -16.188 14.539 1 95.62 130 TYR B CA 1
ATOM 4967 C C . TYR B 1 130 ? -19.25 -16.609 13.461 1 95.62 130 TYR B C 1
ATOM 4969 O O . TYR B 1 130 ? -19.078 -17.672 12.852 1 95.62 130 TYR B O 1
ATOM 4977 N N . GLU B 1 131 ? -20.219 -15.844 13.188 1 96.19 131 GLU B N 1
ATOM 4978 C CA . GLU B 1 131 ? -21.188 -16.172 12.141 1 96.19 131 GLU B CA 1
ATOM 4979 C C . GLU B 1 131 ? -20.516 -16.203 10.766 1 96.19 131 GLU B C 1
ATOM 4981 O O . GLU B 1 131 ? -20.781 -17.094 9.961 1 96.19 131 GLU B O 1
ATOM 4986 N N . ARG B 1 132 ? -19.672 -15.266 10.508 1 97.75 132 ARG B N 1
ATOM 4987 C CA . ARG B 1 132 ? -18.938 -15.266 9.25 1 97.75 132 ARG B CA 1
ATOM 4988 C C . ARG B 1 132 ? -18.016 -16.484 9.148 1 97.75 132 ARG B C 1
ATOM 4990 O O . ARG B 1 132 ? -17.938 -17.109 8.094 1 97.75 132 ARG B O 1
ATOM 4997 N N . SER B 1 133 ? -17.391 -16.797 10.305 1 98.31 133 SER B N 1
ATOM 4998 C CA . SER B 1 133 ? -16.531 -17.984 10.359 1 98.31 133 SER B CA 1
ATOM 4999 C C . SER B 1 133 ? -17.297 -19.234 9.977 1 98.31 133 SER B C 1
ATOM 5001 O O . SER B 1 133 ? -16.812 -20.047 9.18 1 98.31 133 SER B O 1
ATOM 5003 N N . ARG B 1 134 ? -18.438 -19.391 10.477 1 98.5 134 ARG B N 1
ATOM 5004 C CA . ARG B 1 134 ? -19.25 -20.578 10.234 1 98.5 134 ARG B CA 1
ATOM 5005 C C . ARG B 1 134 ? -19.625 -20.688 8.758 1 98.5 134 ARG B C 1
ATOM 5007 O O . ARG B 1 134 ? -19.656 -21.797 8.203 1 98.5 134 ARG B O 1
ATOM 5014 N N . ILE B 1 135 ? -19.906 -19.609 8.141 1 98.69 135 ILE B N 1
ATOM 5015 C CA . ILE B 1 135 ? -20.25 -19.609 6.723 1 98.69 135 ILE B CA 1
ATOM 5016 C C . ILE B 1 135 ? -19.031 -20.062 5.906 1 98.69 135 ILE B C 1
ATOM 5018 O O . ILE B 1 135 ? -19.156 -20.891 5.004 1 98.69 135 ILE B O 1
ATOM 5022 N N . LEU B 1 136 ? -17.844 -19.609 6.254 1 98.81 136 LEU B N 1
ATOM 5023 C CA . LEU B 1 136 ? -16.625 -19.984 5.543 1 98.81 136 LEU B CA 1
ATOM 5024 C C . LEU B 1 136 ? -16.297 -21.453 5.754 1 98.81 136 LEU B C 1
ATOM 5026 O O . LEU B 1 136 ? -15.805 -22.125 4.84 1 98.81 136 LEU B O 1
ATOM 5030 N N . LEU B 1 137 ? -16.578 -21.938 6.934 1 98.75 137 LEU B N 1
ATOM 5031 C CA . LEU B 1 137 ? -16.344 -23.344 7.223 1 98.75 137 LEU B CA 1
ATOM 5032 C C . LEU B 1 137 ? -17.281 -24.234 6.426 1 98.75 137 LEU B C 1
ATOM 5034 O O . LEU B 1 137 ? -16.875 -25.266 5.879 1 98.75 137 LEU B O 1
ATOM 5038 N N . ARG B 1 138 ? -18.516 -23.844 6.324 1 98.88 138 ARG B N 1
ATOM 5039 C CA . ARG B 1 138 ? -19.469 -24.594 5.504 1 98.88 138 ARG B CA 1
ATOM 5040 C C . ARG B 1 138 ? -19.062 -24.562 4.035 1 98.88 138 ARG B C 1
ATOM 5042 O O . ARG B 1 138 ? -19.203 -25.562 3.324 1 98.88 138 ARG B O 1
ATOM 5049 N N . PHE B 1 139 ? -18.641 -23.406 3.639 1 98.81 139 PHE B N 1
ATOM 5050 C CA . PHE B 1 139 ? -18.141 -23.281 2.277 1 98.81 139 PHE B CA 1
ATOM 5051 C C . PHE B 1 139 ? -17 -24.266 2.023 1 98.81 139 PHE B C 1
ATOM 5053 O O . PHE B 1 139 ? -17 -24.969 1.012 1 98.81 139 PHE B O 1
ATOM 5060 N N . ALA B 1 140 ? -16.031 -24.328 2.963 1 98.81 140 ALA B N 1
ATOM 5061 C CA . ALA B 1 140 ? -14.922 -25.281 2.855 1 98.81 140 ALA B CA 1
ATOM 5062 C C . ALA B 1 140 ? -15.438 -26.719 2.744 1 98.81 140 ALA B C 1
ATOM 5064 O O . ALA B 1 140 ? -14.953 -27.5 1.92 1 98.81 140 ALA B O 1
ATOM 5065 N N . ASP B 1 141 ? -16.406 -27.031 3.496 1 98.81 141 ASP B N 1
ATOM 5066 C CA . ASP B 1 141 ? -17 -28.375 3.459 1 98.81 141 ASP B CA 1
ATOM 5067 C C . ASP B 1 141 ? -17.625 -28.656 2.094 1 98.81 141 ASP B C 1
ATOM 5069 O O . ASP B 1 141 ? -17.484 -29.766 1.56 1 98.81 141 ASP B O 1
ATOM 5073 N N . LEU B 1 142 ? -18.281 -27.703 1.561 1 98.88 142 LEU B N 1
ATOM 5074 C CA . LEU B 1 142 ? -18.938 -27.875 0.271 1 98.88 142 LEU B CA 1
ATOM 5075 C C . LEU B 1 142 ? -17.906 -28.031 -0.847 1 98.88 142 LEU B C 1
ATOM 5077 O O . LEU B 1 142 ? -18.109 -28.828 -1.762 1 98.88 142 LEU B O 1
ATOM 5081 N N . ILE B 1 143 ? -16.875 -27.266 -0.786 1 98.81 143 ILE B N 1
ATOM 5082 C CA . ILE B 1 143 ? -15.805 -27.422 -1.774 1 98.81 143 ILE B CA 1
ATOM 5083 C C . ILE B 1 143 ? -15.25 -28.844 -1.711 1 98.81 143 ILE B C 1
ATOM 5085 O O . ILE B 1 143 ? -15.062 -29.484 -2.744 1 98.81 143 ILE B O 1
ATOM 5089 N N . GLU B 1 144 ? -14.992 -29.266 -0.527 1 98.56 144 GLU B N 1
ATOM 5090 C CA . GLU B 1 144 ? -14.453 -30.609 -0.336 1 98.56 144 GLU B CA 1
ATOM 5091 C C . GLU B 1 144 ? -15.398 -31.672 -0.892 1 98.56 144 GLU B C 1
ATOM 5093 O O . GLU B 1 144 ? -14.961 -32.625 -1.551 1 98.56 144 GLU B O 1
ATOM 5098 N N . LYS B 1 145 ? -16.609 -31.5 -0.674 1 98.62 145 LYS B N 1
ATOM 5099 C CA . LYS B 1 145 ? -17.641 -32.438 -1.135 1 98.62 145 LYS B CA 1
ATOM 5100 C C . LYS B 1 145 ? -17.688 -32.5 -2.658 1 98.62 145 LYS B C 1
ATOM 5102 O O . LYS B 1 145 ? -17.953 -33.531 -3.24 1 98.62 145 LYS B O 1
ATOM 5107 N N . HIS B 1 146 ? -17.422 -31.422 -3.312 1 98.5 146 HIS B N 1
ATOM 5108 C CA . HIS B 1 146 ? -17.547 -31.328 -4.762 1 98.5 146 HIS B CA 1
ATOM 5109 C C . HIS B 1 146 ? -16.172 -31.328 -5.438 1 98.5 146 HIS B C 1
ATOM 5111 O O . HIS B 1 146 ? -16.016 -30.797 -6.539 1 98.5 146 HIS B O 1
ATOM 5117 N N . ASN B 1 147 ? -15.203 -31.844 -4.785 1 98.62 147 ASN B N 1
ATOM 5118 C CA . ASN B 1 147 ? -13.812 -31.812 -5.223 1 98.62 147 ASN B CA 1
ATOM 5119 C C . ASN B 1 147 ? -13.672 -32.25 -6.676 1 98.62 147 ASN B C 1
ATOM 5121 O O . ASN B 1 147 ? -13.039 -31.578 -7.48 1 98.62 147 ASN B O 1
ATOM 5125 N N . ASP B 1 148 ? -14.289 -33.375 -7.047 1 98.25 148 ASP B N 1
ATOM 5126 C CA . ASP B 1 148 ? -14.062 -33.969 -8.352 1 98.25 148 ASP B CA 1
ATOM 5127 C C . ASP B 1 148 ? -14.648 -33.094 -9.469 1 98.25 148 ASP B C 1
ATOM 5129 O O . ASP B 1 148 ? -14.023 -32.938 -10.516 1 98.25 148 ASP B O 1
ATOM 5133 N N . ASP B 1 149 ? -15.812 -32.594 -9.25 1 98.19 149 ASP B N 1
ATOM 5134 C CA . ASP B 1 149 ? -16.422 -31.688 -10.227 1 98.19 149 ASP B CA 1
ATOM 5135 C C . ASP B 1 149 ? -15.594 -30.422 -10.414 1 98.19 149 ASP B C 1
ATOM 5137 O O . ASP B 1 149 ? -15.359 -30 -11.547 1 98.19 149 ASP B O 1
ATOM 5141 N N . ILE B 1 150 ? -15.172 -29.891 -9.336 1 98.56 150 ILE B N 1
ATOM 5142 C CA . ILE B 1 150 ? -14.383 -28.656 -9.359 1 98.56 150 ILE B CA 1
ATOM 5143 C C . ILE B 1 150 ? -13.062 -28.906 -10.078 1 98.56 150 ILE B C 1
ATOM 5145 O O . ILE B 1 150 ? -12.664 -28.141 -10.953 1 98.56 150 ILE B O 1
ATOM 5149 N N . ALA B 1 151 ? -12.406 -29.984 -9.758 1 98.56 151 ALA B N 1
ATOM 5150 C CA . ALA B 1 151 ? -11.133 -30.344 -10.375 1 98.56 151 ALA B CA 1
ATOM 5151 C C . ALA B 1 151 ? -11.289 -30.562 -11.875 1 98.56 151 ALA B C 1
ATOM 5153 O O . ALA B 1 151 ? -10.414 -30.172 -12.656 1 98.56 151 ALA B O 1
ATOM 5154 N N . ALA B 1 152 ? -12.344 -31.203 -12.219 1 98.5 152 ALA B N 1
ATOM 5155 C CA . ALA B 1 152 ? -12.602 -31.438 -13.633 1 98.5 152 ALA B CA 1
ATOM 5156 C C . ALA B 1 152 ? -12.758 -30.125 -14.398 1 98.5 152 ALA B C 1
ATOM 5158 O O . ALA B 1 152 ? -12.219 -29.969 -15.492 1 98.5 152 ALA B O 1
ATOM 5159 N N . LEU B 1 153 ? -13.477 -29.203 -13.844 1 98.06 153 LEU B N 1
ATOM 5160 C CA . LEU B 1 153 ? -13.656 -27.891 -14.484 1 98.06 153 LEU B CA 1
ATOM 5161 C C . LEU B 1 153 ? -12.32 -27.156 -14.586 1 98.06 153 LEU B C 1
ATOM 5163 O O . LEU B 1 153 ? -12.016 -26.578 -15.633 1 98.06 153 LEU B O 1
ATOM 5167 N N . GLU B 1 154 ? -11.484 -27.203 -13.523 1 97.5 154 GLU B N 1
ATOM 5168 C CA . GLU B 1 154 ? -10.164 -26.578 -13.508 1 97.5 154 GLU B CA 1
ATOM 5169 C C . GLU B 1 154 ? -9.273 -27.141 -14.609 1 97.5 154 GLU B C 1
ATOM 5171 O O . GLU B 1 154 ? -8.531 -26.406 -15.258 1 97.5 154 GLU B O 1
ATOM 5176 N N . THR B 1 155 ? -9.406 -28.406 -14.789 1 98.31 155 THR B N 1
ATOM 5177 C CA . THR B 1 155 ? -8.594 -29.078 -15.781 1 98.31 155 THR B CA 1
ATOM 5178 C C . THR B 1 155 ? -9.102 -28.781 -17.188 1 98.31 155 THR B C 1
ATOM 5180 O O . THR B 1 155 ? -8.312 -28.516 -18.094 1 98.31 155 THR B O 1
ATOM 5183 N N . TRP B 1 156 ? -10.359 -28.766 -17.359 1 98 156 TRP B N 1
ATOM 5184 C CA . TRP B 1 156 ? -11 -28.719 -18.672 1 98 156 TRP B CA 1
ATOM 5185 C C . TRP B 1 156 ? -10.703 -27.406 -19.375 1 98 156 TRP B C 1
ATOM 5187 O O . TRP B 1 156 ? -10.273 -27.391 -20.531 1 98 156 TRP B O 1
ATOM 5197 N N . ASP B 1 157 ? -10.836 -26.328 -18.734 1 96.12 157 ASP B N 1
ATOM 5198 C CA . ASP B 1 157 ? -10.633 -25.047 -19.422 1 96.12 157 ASP B CA 1
ATOM 5199 C C . ASP B 1 157 ? -9.242 -24.484 -19.141 1 96.12 157 ASP B C 1
ATOM 5201 O O . ASP B 1 157 ? -8.93 -23.359 -19.531 1 96.12 157 ASP B O 1
ATOM 5205 N N . ASN B 1 158 ? -8.406 -25.156 -18.422 1 97.88 158 ASN B N 1
ATOM 5206 C CA . ASN B 1 158 ? -7.062 -24.688 -18.094 1 97.88 158 ASN B CA 1
ATOM 5207 C C . ASN B 1 158 ? -5.996 -25.562 -18.734 1 97.88 158 ASN B C 1
ATOM 5209 O O . ASN B 1 158 ? -4.938 -25.078 -19.141 1 97.88 158 ASN B O 1
ATOM 5213 N N . GLY B 1 159 ? -6.203 -26.844 -18.844 1 98 159 GLY B N 1
ATOM 5214 C CA . GLY B 1 159 ? -5.266 -27.781 -19.438 1 98 159 GLY B CA 1
ATOM 5215 C C . GLY B 1 159 ? -4.34 -28.438 -18.438 1 98 159 GLY B C 1
ATOM 5216 O O . GLY B 1 159 ? -3.598 -29.359 -18.781 1 98 159 GLY B O 1
ATOM 5217 N N . LYS B 1 160 ? -4.363 -28.062 -17.156 1 98.38 160 LYS B N 1
ATOM 5218 C CA . LYS B 1 160 ? -3.527 -28.688 -16.125 1 98.38 160 LYS B CA 1
ATOM 5219 C C . LYS B 1 160 ? -3.957 -30.125 -15.859 1 98.38 160 LYS B C 1
ATOM 5221 O O . LYS B 1 160 ? -5.121 -30.469 -16.062 1 98.38 160 LYS B O 1
ATOM 5226 N N . PRO B 1 161 ? -3.105 -30.984 -15.359 1 98.12 161 PRO B N 1
ATOM 5227 C CA . PRO B 1 161 ? -3.496 -32.344 -15.047 1 98.12 161 PRO B CA 1
ATOM 5228 C C . PRO B 1 161 ? -4.605 -32.438 -14 1 98.12 161 PRO B C 1
ATOM 5230 O O . PRO B 1 161 ? -4.586 -31.688 -13.016 1 98.12 161 PRO B O 1
ATOM 5233 N N . TYR B 1 162 ? -5.535 -33.312 -14.219 1 98.25 162 TYR B N 1
ATOM 5234 C CA . TYR B 1 162 ? -6.645 -33.5 -13.297 1 98.25 162 TYR B CA 1
ATOM 5235 C C . TYR B 1 162 ? -6.137 -33.844 -11.898 1 98.25 162 TYR B C 1
ATOM 5237 O O . TYR B 1 162 ? -6.664 -33.344 -10.898 1 98.25 162 TYR B O 1
ATOM 5245 N N . GLU B 1 163 ? -5.109 -34.656 -11.82 1 97.38 163 GLU B N 1
ATOM 5246 C CA . GLU B 1 163 ? -4.562 -35.062 -10.531 1 97.38 163 GLU B CA 1
ATOM 5247 C C . GLU B 1 163 ? -4.004 -33.875 -9.766 1 97.38 163 GLU B C 1
ATOM 5249 O O . GLU B 1 163 ? -4.113 -33.812 -8.539 1 97.38 163 GLU B O 1
ATOM 5254 N N . GLN B 1 164 ? -3.418 -32.969 -10.438 1 97.25 164 GLN B N 1
ATOM 5255 C CA . GLN B 1 164 ? -2.947 -31.719 -9.828 1 97.25 164 GLN B CA 1
ATOM 5256 C C . GLN B 1 164 ? -4.109 -30.922 -9.234 1 97.25 164 GLN B C 1
ATOM 5258 O O . GLN B 1 164 ? -4.043 -30.484 -8.086 1 97.25 164 GLN B O 1
ATOM 5263 N N . ALA B 1 165 ? -5.16 -30.734 -9.992 1 98.12 165 ALA B N 1
ATOM 5264 C CA . ALA B 1 165 ? -6.328 -29.984 -9.523 1 98.12 165 ALA B CA 1
ATOM 5265 C C . ALA B 1 165 ? -7.004 -30.703 -8.359 1 98.12 165 ALA B C 1
ATOM 5267 O O . ALA B 1 165 ? -7.273 -30.078 -7.324 1 98.12 165 ALA B O 1
ATOM 5268 N N . ALA B 1 166 ? -7.145 -31.984 -8.469 1 98.12 166 ALA B N 1
ATOM 5269 C CA . ALA B 1 166 ? -7.961 -32.75 -7.543 1 98.12 166 ALA B CA 1
ATOM 5270 C C . ALA B 1 166 ? -7.227 -33 -6.227 1 98.12 166 ALA B C 1
ATOM 5272 O O . ALA B 1 166 ? -7.844 -33.031 -5.16 1 98.12 166 ALA B O 1
ATOM 5273 N N . HIS B 1 167 ? -5.938 -33.156 -6.344 1 97.44 167 HIS B N 1
ATOM 5274 C CA . HIS B 1 167 ? -5.23 -33.656 -5.156 1 97.44 167 HIS B CA 1
ATOM 5275 C C . HIS B 1 167 ? -4.367 -32.531 -4.551 1 97.44 167 HIS B C 1
ATOM 5277 O O . HIS B 1 167 ? -3.902 -32.656 -3.414 1 97.44 167 HIS B O 1
ATOM 5283 N N . ILE B 1 168 ? -4.203 -31.469 -5.215 1 96.06 168 ILE B N 1
ATOM 5284 C CA . ILE B 1 168 ? -3.35 -30.406 -4.684 1 96.06 168 ILE B CA 1
ATOM 5285 C C . ILE B 1 168 ? -4.141 -29.109 -4.57 1 96.06 168 ILE B C 1
ATOM 5287 O O . ILE B 1 168 ? -4.371 -28.609 -3.469 1 96.06 168 ILE B O 1
ATOM 5291 N N . GLU B 1 169 ? -4.715 -28.625 -5.629 1 97.12 169 GLU B N 1
ATOM 5292 C CA . GLU B 1 169 ? -5.258 -27.266 -5.668 1 97.12 169 GLU B CA 1
ATOM 5293 C C . GLU B 1 169 ? -6.59 -27.188 -4.93 1 97.12 169 GLU B C 1
ATOM 5295 O O . GLU B 1 169 ? -6.801 -26.281 -4.117 1 97.12 169 GLU B O 1
ATOM 5300 N N . VAL B 1 170 ? -7.527 -28.094 -5.234 1 98.44 170 VAL B N 1
ATOM 5301 C CA . VAL B 1 170 ? -8.836 -28.016 -4.586 1 98.44 170 VAL B CA 1
ATOM 5302 C C . VAL B 1 170 ? -8.672 -28.25 -3.084 1 98.44 170 VAL B C 1
ATOM 5304 O O . VAL B 1 170 ? -9.203 -27.484 -2.273 1 98.44 170 VAL B O 1
ATOM 5307 N N . PRO B 1 171 ? -7.895 -29.234 -2.688 1 97.56 171 PRO B N 1
ATOM 5308 C CA . PRO B 1 171 ? -7.66 -29.375 -1.248 1 97.56 171 PRO B CA 1
ATOM 5309 C C . PRO B 1 171 ? -7.004 -28.156 -0.629 1 97.56 171 PRO B C 1
ATOM 5311 O O . PRO B 1 171 ? -7.316 -27.781 0.508 1 97.56 171 PRO B O 1
ATOM 5314 N N . MET B 1 172 ? -6.129 -27.562 -1.31 1 96.56 172 MET B N 1
ATOM 5315 C CA . MET B 1 172 ? -5.5 -26.344 -0.803 1 96.56 172 MET B CA 1
ATOM 5316 C C . MET B 1 172 ? -6.523 -25.234 -0.64 1 96.56 172 MET B C 1
ATOM 5318 O O . MET B 1 172 ? -6.457 -24.453 0.317 1 96.56 172 MET B O 1
ATOM 5322 N N . LEU B 1 173 ? -7.414 -25.109 -1.573 1 97.75 173 LEU B N 1
ATOM 5323 C CA . LEU B 1 173 ? -8.484 -24.141 -1.443 1 97.75 173 LEU B CA 1
ATOM 5324 C C . LEU B 1 173 ? -9.305 -24.391 -0.178 1 97.75 173 LEU B C 1
ATOM 5326 O O . LEU B 1 173 ? -9.633 -23.438 0.546 1 97.75 173 LEU B O 1
ATOM 5330 N N . VAL B 1 174 ? -9.578 -25.641 0.075 1 98.12 174 VAL B N 1
ATOM 5331 C CA . VAL B 1 174 ? -10.297 -26.031 1.285 1 98.12 174 VAL B CA 1
ATOM 5332 C C . VAL B 1 174 ? -9.516 -25.578 2.516 1 98.12 174 VAL B C 1
ATOM 5334 O O . VAL B 1 174 ? -10.07 -24.953 3.418 1 98.12 174 VAL B O 1
ATOM 5337 N N . ARG B 1 175 ? -8.289 -25.859 2.477 1 96.81 175 ARG B N 1
ATOM 5338 C CA . ARG B 1 175 ? -7.418 -25.5 3.59 1 96.81 175 ARG B CA 1
ATOM 5339 C C . ARG B 1 175 ? -7.371 -24 3.787 1 96.81 175 ARG B C 1
ATOM 5341 O O . ARG B 1 175 ? -7.414 -23.516 4.918 1 96.81 175 ARG B O 1
ATOM 5348 N N . LEU B 1 176 ? -7.336 -23.281 2.734 1 96.19 176 LEU B N 1
ATOM 5349 C CA . LEU B 1 176 ? -7.297 -21.828 2.783 1 96.19 176 LEU B CA 1
ATOM 5350 C C . LEU B 1 176 ? -8.578 -21.266 3.396 1 96.19 176 LEU B C 1
ATOM 5352 O O . LEU B 1 176 ? -8.531 -20.391 4.254 1 96.19 176 LEU B O 1
ATOM 5356 N N . MET B 1 177 ? -9.695 -21.766 2.977 1 97.94 177 MET B N 1
ATOM 5357 C CA . MET B 1 177 ? -10.961 -21.25 3.496 1 97.94 177 MET B CA 1
ATOM 5358 C C . MET B 1 177 ? -11.086 -21.531 4.988 1 97.94 177 MET B C 1
ATOM 5360 O O . MET B 1 177 ? -11.57 -20.688 5.746 1 97.94 177 MET B O 1
ATOM 5364 N N . ARG B 1 178 ? -10.609 -22.688 5.395 1 97.69 178 ARG B N 1
ATOM 5365 C CA . ARG B 1 178 ? -10.633 -22.984 6.82 1 97.69 178 ARG B CA 1
ATOM 5366 C C . ARG B 1 178 ? -9.664 -22.094 7.59 1 97.69 178 ARG B C 1
ATOM 5368 O O . ARG B 1 178 ? -9.953 -21.672 8.711 1 97.69 178 ARG B O 1
ATOM 5375 N N . TYR B 1 179 ? -8.578 -21.859 7.012 1 96.44 179 TYR B N 1
ATOM 5376 C CA . TYR B 1 179 ? -7.594 -20.984 7.629 1 96.44 179 TYR B CA 1
ATOM 5377 C C . TYR B 1 179 ? -8.18 -19.594 7.852 1 96.44 179 TYR B C 1
ATOM 5379 O O . TYR B 1 179 ? -8.117 -19.047 8.961 1 96.44 179 TYR B O 1
ATOM 5387 N N . TYR B 1 180 ? -8.781 -19.016 6.863 1 97.12 180 TYR B N 1
ATOM 5388 C CA . TYR B 1 180 ? -9.32 -17.672 6.973 1 97.12 180 TYR B CA 1
ATOM 5389 C C . TYR B 1 180 ? -10.547 -17.641 7.875 1 97.12 180 TYR B C 1
ATOM 5391 O O . TYR B 1 180 ? -10.797 -16.656 8.562 1 97.12 180 TYR B O 1
ATOM 5399 N N . ALA B 1 181 ? -11.297 -18.703 7.832 1 97.81 181 ALA B N 1
ATOM 5400 C CA . ALA B 1 181 ? -12.383 -18.812 8.805 1 97.81 181 ALA B CA 1
ATOM 5401 C C . ALA B 1 181 ? -11.859 -18.656 10.227 1 97.81 181 ALA B C 1
ATOM 5403 O O . ALA B 1 181 ? -12.516 -18.047 11.07 1 97.81 181 ALA B O 1
ATOM 5404 N N . GLY B 1 182 ? -10.719 -19.219 10.438 1 96.31 182 GLY B N 1
ATOM 5405 C CA . GLY B 1 182 ? -10.102 -19.125 11.75 1 96.31 182 GLY B CA 1
ATOM 5406 C C . GLY B 1 182 ? -9.672 -17.719 12.117 1 96.31 182 GLY B C 1
ATOM 5407 O O . GLY B 1 182 ? -9.555 -17.391 13.297 1 96.31 182 GLY B O 1
ATOM 5408 N N . TRP B 1 183 ? -9.516 -16.859 11.203 1 95.5 183 TRP B N 1
ATOM 5409 C CA . TRP B 1 183 ? -9 -15.523 11.43 1 95.5 183 TRP B CA 1
ATOM 5410 C C . TRP B 1 183 ? -10.117 -14.555 11.805 1 95.5 183 TRP B C 1
ATOM 5412 O O . TRP B 1 183 ? -9.875 -13.508 12.398 1 95.5 183 TRP B O 1
ATOM 5422 N N . THR B 1 184 ? -11.344 -14.844 11.531 1 95.62 184 THR B N 1
ATOM 5423 C CA . THR B 1 184 ? -12.445 -13.891 11.617 1 95.62 184 THR B CA 1
ATOM 5424 C C . THR B 1 184 ? -12.516 -13.266 13.008 1 95.62 184 THR B C 1
ATOM 5426 O O . THR B 1 184 ? -12.797 -12.078 13.148 1 95.62 184 THR B O 1
ATOM 5429 N N . ASP B 1 185 ? -12.281 -14.039 14.031 1 93.31 185 ASP B N 1
ATOM 5430 C CA . ASP B 1 185 ? -12.414 -13.508 15.383 1 93.31 185 ASP B CA 1
ATOM 5431 C C . ASP B 1 185 ? -11.047 -13.328 16.031 1 93.31 185 ASP B C 1
ATOM 5433 O O . ASP B 1 185 ? -10.93 -13.305 17.266 1 93.31 185 ASP B O 1
ATOM 5437 N N . LYS B 1 186 ? -9.992 -13.312 15.305 1 94.31 186 LYS B N 1
ATOM 5438 C CA . LYS B 1 186 ? -8.641 -13.102 15.812 1 94.31 186 LYS B CA 1
ATOM 5439 C C . LYS B 1 186 ? -8.055 -11.789 15.297 1 94.31 186 LYS B C 1
ATOM 5441 O O . LYS B 1 186 ? -6.891 -11.477 15.555 1 94.31 186 LYS B O 1
ATOM 5446 N N . ILE B 1 187 ? -8.812 -11 14.562 1 92.31 187 ILE B N 1
ATOM 5447 C CA . ILE B 1 187 ? -8.391 -9.68 14.117 1 92.31 187 ILE B CA 1
ATOM 5448 C C . ILE B 1 187 ? -8.672 -8.648 15.219 1 92.31 187 ILE B C 1
ATOM 5450 O O . ILE B 1 187 ? -9.797 -8.188 15.367 1 92.31 187 ILE B O 1
ATOM 5454 N N . HIS B 1 188 ? -7.621 -8.32 15.93 1 89.88 188 HIS B N 1
ATOM 5455 C CA . HIS B 1 188 ? -7.777 -7.484 17.109 1 89.88 188 HIS B CA 1
ATOM 5456 C C . HIS B 1 188 ? -7.219 -6.082 16.891 1 89.88 188 HIS B C 1
ATOM 5458 O O . HIS B 1 188 ? -6.262 -5.91 16.125 1 89.88 188 HIS B O 1
ATOM 5464 N N . GLY B 1 189 ? -7.883 -5.125 17.547 1 87.25 189 GLY B N 1
ATOM 5465 C CA . GLY B 1 189 ? -7.289 -3.803 17.672 1 87.25 189 GLY B CA 1
ATOM 5466 C C . GLY B 1 189 ? -6.27 -3.709 18.781 1 87.25 189 GLY B C 1
ATOM 5467 O O . GLY B 1 189 ? -5.824 -4.73 19.312 1 87.25 189 GLY B O 1
ATOM 5468 N N . LEU B 1 190 ? -5.719 -2.463 18.984 1 87.88 190 LEU B N 1
ATOM 5469 C CA . LEU B 1 190 ? -4.723 -2.219 20.016 1 87.88 190 LEU B CA 1
ATOM 5470 C C . LEU B 1 190 ? -5.137 -1.053 20.906 1 87.88 190 LEU B C 1
ATOM 5472 O O . LEU B 1 190 ? -5.852 -0.152 20.469 1 87.88 190 LEU B O 1
ATOM 5476 N N . ILE B 1 191 ? -4.816 -1.197 22.141 1 85.38 191 ILE B N 1
ATOM 5477 C CA . ILE B 1 191 ? -4.758 -0.047 23.031 1 85.38 191 ILE B CA 1
ATOM 5478 C C . ILE B 1 191 ? -3.311 0.425 23.172 1 85.38 191 ILE B C 1
ATOM 5480 O O . ILE B 1 191 ? -2.424 -0.362 23.516 1 85.38 191 ILE B O 1
ATOM 5484 N N . VAL B 1 192 ? -3.117 1.649 22.875 1 84.44 192 VAL B N 1
ATOM 5485 C CA . VAL B 1 192 ? -1.751 2.16 22.875 1 84.44 192 VAL B CA 1
ATOM 5486 C C . VAL B 1 192 ? -1.595 3.234 23.953 1 84.44 192 VAL B C 1
ATOM 5488 O O . VAL B 1 192 ? -2.516 4.02 24.188 1 84.44 192 VAL B O 1
ATOM 5491 N N . PRO B 1 193 ? -0.399 3.248 24.547 1 81.69 193 PRO B N 1
ATOM 5492 C CA . PRO B 1 193 ? -0.162 4.316 25.516 1 81.69 193 PRO B CA 1
ATOM 5493 C C . PRO B 1 193 ? -0.136 5.703 24.875 1 81.69 193 PRO B C 1
ATOM 5495 O O . PRO B 1 193 ? 0.269 5.848 23.719 1 81.69 193 PRO B O 1
ATOM 5498 N N . ALA B 1 194 ? -0.608 6.555 25.656 1 81.81 194 ALA B N 1
ATOM 5499 C CA . ALA B 1 194 ? -0.559 7.949 25.234 1 81.81 194 ALA B CA 1
ATOM 5500 C C . ALA B 1 194 ? 0.445 8.742 26.078 1 81.81 194 ALA B C 1
ATOM 5502 O O . ALA B 1 194 ? 0.793 8.336 27.188 1 81.81 194 ALA B O 1
ATOM 5503 N N . ASP B 1 195 ? 0.946 9.844 25.516 1 81.88 195 ASP B N 1
ATOM 5504 C CA . ASP B 1 195 ? 1.86 10.719 26.234 1 81.88 195 ASP B CA 1
ATOM 5505 C C . ASP B 1 195 ? 1.104 11.625 27.203 1 81.88 195 ASP B C 1
ATOM 5507 O O . ASP B 1 195 ? 1.715 12.391 27.953 1 81.88 195 ASP B O 1
ATOM 5511 N N . GLY B 1 196 ? -0.17 11.57 27.297 1 83.06 196 GLY B N 1
ATOM 5512 C CA . GLY B 1 196 ? -1.029 12.367 28.156 1 83.06 196 GLY B CA 1
ATOM 5513 C C . GLY B 1 196 ? -2.289 11.641 28.578 1 83.06 196 GLY B C 1
ATOM 5514 O O . GLY B 1 196 ? -2.4 10.422 28.406 1 83.06 196 GLY B O 1
ATOM 5515 N N . PRO B 1 197 ? -3.172 12.445 29.141 1 85.69 197 PRO B N 1
ATOM 5516 C CA . PRO B 1 197 ? -4.391 11.82 29.672 1 85.69 197 PRO B CA 1
ATOM 5517 C C . PRO B 1 197 ? -5.406 11.508 28.578 1 85.69 197 PRO B C 1
ATOM 5519 O O . PRO B 1 197 ? -6.508 12.055 28.578 1 85.69 197 PRO B O 1
ATOM 5522 N N . HIS B 1 198 ? -4.984 10.531 27.766 1 88.31 198 HIS B N 1
ATOM 5523 C CA . HIS B 1 198 ? -5.828 10.109 26.656 1 88.31 198 HIS B CA 1
ATOM 5524 C C . HIS B 1 198 ? -5.879 8.586 26.562 1 88.31 198 HIS B C 1
ATOM 5526 O O . HIS B 1 198 ? -4.895 7.91 26.859 1 88.31 198 HIS B O 1
ATOM 5532 N N . HIS B 1 199 ? -7.059 8.148 26.281 1 87.38 199 HIS B N 1
ATOM 5533 C CA . HIS B 1 199 ? -7.223 6.754 25.891 1 87.38 199 HIS B CA 1
ATOM 5534 C C . HIS B 1 199 ? -7.164 6.594 24.375 1 87.38 199 HIS B C 1
ATOM 5536 O O . HIS B 1 199 ? -7.922 7.242 23.656 1 87.38 199 HIS B O 1
ATOM 5542 N N . VAL B 1 200 ? -6.207 5.805 23.969 1 87.5 200 VAL B N 1
ATOM 5543 C CA . VAL B 1 200 ? -6.008 5.652 22.531 1 87.5 200 VAL B CA 1
ATOM 5544 C C . VAL B 1 200 ? -6.273 4.203 22.125 1 87.5 200 VAL B C 1
ATOM 5546 O O . VAL B 1 200 ? -5.688 3.275 22.672 1 87.5 200 VAL B O 1
ATOM 5549 N N . GLN B 1 201 ? -7.16 4.094 21.156 1 88.06 201 GLN B N 1
ATOM 5550 C CA . GLN B 1 201 ? -7.477 2.789 20.594 1 88.06 201 GLN B CA 1
ATOM 5551 C C . GLN B 1 201 ? -7.211 2.766 19.094 1 88.06 201 GLN B C 1
ATOM 5553 O O . GLN B 1 201 ? -7.461 3.75 18.391 1 88.06 201 GLN B O 1
ATOM 5558 N N . VAL B 1 202 ? -6.68 1.597 18.641 1 89.69 202 VAL B N 1
ATOM 5559 C CA . VAL B 1 202 ? -6.535 1.318 17.219 1 89.69 202 VAL B CA 1
ATOM 5560 C C . VAL B 1 202 ? -7.543 0.249 16.797 1 89.69 202 VAL B C 1
ATOM 5562 O O . VAL B 1 202 ? -7.613 -0.82 17.406 1 89.69 202 VAL B O 1
ATOM 5565 N N . LEU B 1 203 ? -8.32 0.608 15.766 1 87.62 203 LEU B N 1
ATOM 5566 C CA . LEU B 1 203 ? -9.359 -0.299 15.312 1 87.62 203 LEU B CA 1
ATOM 5567 C C . LEU B 1 203 ? -9.07 -0.798 13.898 1 87.62 203 LEU B C 1
ATOM 5569 O O . LEU B 1 203 ? -8.562 -0.047 13.062 1 87.62 203 LEU B O 1
ATOM 5573 N N . HIS B 1 204 ? -9.352 -2.086 13.719 1 90.31 204 HIS B N 1
ATOM 5574 C CA . HIS B 1 204 ? -9.352 -2.658 12.375 1 90.31 204 HIS B CA 1
ATOM 5575 C C . HIS B 1 204 ? -10.773 -2.809 11.844 1 90.31 204 HIS B C 1
ATOM 5577 O O . HIS B 1 204 ? -11.602 -3.484 12.461 1 90.31 204 HIS B O 1
ATOM 5583 N N . GLU B 1 205 ? -11.016 -2.137 10.805 1 90.62 205 GLU B N 1
ATOM 5584 C CA . GLU B 1 205 ? -12.328 -2.174 10.172 1 90.62 205 GLU B CA 1
ATOM 5585 C C . GLU B 1 205 ? -12.227 -2.631 8.719 1 90.62 205 GLU B C 1
ATOM 5587 O O . GLU B 1 205 ? -11.164 -2.506 8.094 1 90.62 205 GLU B O 1
ATOM 5592 N N . PRO B 1 206 ? -13.359 -3.27 8.195 1 93.94 206 PRO B N 1
ATOM 5593 C CA . PRO B 1 206 ? -13.32 -3.627 6.777 1 93.94 206 PRO B CA 1
ATOM 5594 C C . PRO B 1 206 ? -13.094 -2.418 5.871 1 93.94 206 PRO B C 1
ATOM 5596 O O . PRO B 1 206 ? -13.547 -1.314 6.18 1 93.94 206 PRO B O 1
ATOM 5599 N N . ILE B 1 207 ? -12.453 -2.662 4.777 1 94.44 207 ILE B N 1
ATOM 5600 C CA . ILE B 1 207 ? -12.148 -1.614 3.811 1 94.44 207 ILE B CA 1
ATOM 5601 C C . ILE B 1 207 ? -13.422 -1.173 3.1 1 94.44 207 ILE B C 1
ATOM 5603 O O . ILE B 1 207 ? -13.617 0.016 2.836 1 94.44 207 ILE B O 1
ATOM 5607 N N . GLY B 1 208 ? -14.281 -2.111 2.717 1 96.69 208 GLY B N 1
ATOM 5608 C CA . GLY B 1 208 ? -15.516 -1.819 2.004 1 96.69 208 GLY B CA 1
ATOM 5609 C C . GLY B 1 208 ? -15.789 -2.779 0.863 1 96.69 208 GLY B C 1
ATOM 5610 O O . GLY B 1 208 ? -15.789 -3.998 1.057 1 96.69 208 GLY B O 1
ATOM 5611 N N . VAL B 1 209 ? -16 -2.201 -0.333 1 98.56 209 VAL B N 1
ATOM 5612 C CA . VAL B 1 209 ? -16.156 -2.984 -1.554 1 98.56 209 VAL B CA 1
ATOM 5613 C C . VAL B 1 209 ? -14.805 -3.188 -2.223 1 98.56 209 VAL B C 1
ATOM 5615 O O . VAL B 1 209 ? -14.148 -2.219 -2.615 1 98.56 209 VAL B O 1
ATOM 5618 N N . VAL B 1 210 ? -14.43 -4.449 -2.346 1 98.75 210 VAL B N 1
ATOM 5619 C CA . VAL B 1 210 ? -13.109 -4.715 -2.906 1 98.75 210 VAL B CA 1
ATOM 5620 C C . VAL B 1 210 ? -13.25 -5.406 -4.258 1 98.75 210 VAL B C 1
ATOM 5622 O O . VAL B 1 210 ? -14.031 -6.352 -4.402 1 98.75 210 VAL B O 1
ATOM 5625 N N . GLY B 1 211 ? -12.57 -4.855 -5.25 1 98.88 211 GLY B N 1
ATOM 5626 C CA . GLY B 1 211 ? -12.469 -5.492 -6.555 1 98.88 211 GLY B CA 1
ATOM 5627 C C . GLY B 1 211 ? -11.32 -6.484 -6.641 1 98.88 211 GLY B C 1
ATOM 5628 O O . GLY B 1 211 ? -10.203 -6.191 -6.227 1 98.88 211 GLY B O 1
ATOM 5629 N N . GLN B 1 212 ? -11.641 -7.66 -7.172 1 98.62 212 GLN B N 1
ATOM 5630 C CA . GLN B 1 212 ? -10.641 -8.711 -7.316 1 98.62 212 GLN B CA 1
ATOM 5631 C C . GLN B 1 212 ? -10.531 -9.172 -8.766 1 98.62 212 GLN B C 1
ATOM 5633 O O . GLN B 1 212 ? -11.539 -9.438 -9.422 1 98.62 212 GLN B O 1
ATOM 5638 N N . ILE B 1 213 ? -9.281 -9.195 -9.266 1 98.75 213 ILE B N 1
ATOM 5639 C CA . ILE B 1 213 ? -9.016 -9.648 -10.625 1 98.75 213 ILE B CA 1
ATOM 5640 C C . ILE B 1 213 ? -8.008 -10.805 -10.594 1 98.75 213 ILE B C 1
ATOM 5642 O O . ILE B 1 213 ? -6.871 -10.625 -10.156 1 98.75 213 ILE B O 1
ATOM 5646 N N . ILE B 1 214 ? -8.438 -11.961 -11.094 1 98.38 214 ILE B N 1
ATOM 5647 C CA . ILE B 1 214 ? -7.602 -13.141 -10.898 1 98.38 214 ILE B CA 1
ATOM 5648 C C . ILE B 1 214 ? -7.125 -13.664 -12.258 1 98.38 214 ILE B C 1
ATOM 5650 O O . ILE B 1 214 ? -7.805 -13.484 -13.273 1 98.38 214 ILE B O 1
ATOM 5654 N N . PRO B 1 215 ? -5.977 -14.344 -12.32 1 97.94 215 PRO B N 1
ATOM 5655 C CA . PRO B 1 215 ? -5.41 -14.898 -13.547 1 97.94 215 PRO B CA 1
ATOM 5656 C C . PRO B 1 215 ? -5.941 -16.297 -13.867 1 97.94 215 PRO B C 1
ATOM 5658 O O . PRO B 1 215 ? -6.762 -16.828 -13.117 1 97.94 215 PRO B O 1
ATOM 5661 N N . TRP B 1 216 ? -5.422 -16.844 -14.961 1 98.38 216 TRP B N 1
ATOM 5662 C CA . TRP B 1 216 ? -5.996 -18.078 -15.492 1 98.38 216 TRP B CA 1
ATOM 5663 C C . TRP B 1 216 ? -5.207 -19.297 -15.016 1 98.38 216 TRP B C 1
ATOM 5665 O O . TRP B 1 216 ? -5.676 -20.438 -15.125 1 98.38 216 TRP B O 1
ATOM 5675 N N . ASN B 1 217 ? -4.039 -19.109 -14.484 1 97.81 217 ASN B N 1
ATOM 5676 C CA . ASN B 1 217 ? -3.174 -20.266 -14.312 1 97.81 217 ASN B CA 1
ATOM 5677 C C . ASN B 1 217 ? -3.555 -21.078 -13.078 1 97.81 217 ASN B C 1
ATOM 5679 O O . ASN B 1 217 ? -3.412 -22.297 -13.062 1 97.81 217 ASN B O 1
ATOM 5683 N N . PHE B 1 218 ? -3.967 -20.406 -12.023 1 97.62 218 PHE B N 1
ATOM 5684 C CA . PHE B 1 218 ? -4.523 -21.047 -10.836 1 97.62 218 PHE B CA 1
ATOM 5685 C C . PHE B 1 218 ? -5.816 -20.359 -10.414 1 97.62 218 PHE B C 1
ATOM 5687 O O . PHE B 1 218 ? -5.895 -19.766 -9.328 1 97.62 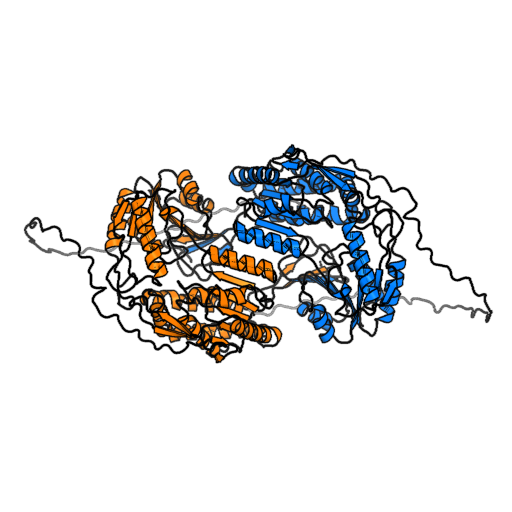218 PHE B O 1
ATOM 5694 N N . PRO B 1 219 ? -6.828 -20.562 -11.164 1 97.81 219 PRO B N 1
ATOM 5695 C CA . PRO B 1 219 ? -8.023 -19.734 -10.953 1 97.81 219 PRO B CA 1
ATOM 5696 C C . PRO B 1 219 ? -8.562 -19.828 -9.531 1 97.81 219 PRO B C 1
ATOM 5698 O O . PRO B 1 219 ? -8.789 -18.812 -8.883 1 97.81 219 PRO B O 1
ATOM 5701 N N . LEU B 1 220 ? -8.664 -20.969 -8.977 1 97.94 220 LEU B N 1
ATOM 5702 C CA . LEU B 1 220 ? -9.344 -21.109 -7.695 1 97.94 220 LEU B CA 1
ATOM 5703 C C . LEU B 1 220 ? -8.398 -20.797 -6.543 1 97.94 220 LEU B C 1
ATOM 5705 O O . LEU B 1 220 ? -8.836 -20.312 -5.496 1 97.94 220 LEU B O 1
ATOM 5709 N N . LEU B 1 221 ? -7.156 -21.109 -6.699 1 97 221 LEU B N 1
ATOM 5710 C CA . LEU B 1 221 ? -6.238 -20.688 -5.645 1 97 221 LEU B CA 1
ATOM 5711 C C . LEU B 1 221 ? -6.18 -19.172 -5.547 1 97 221 LEU B C 1
ATOM 5713 O O . LEU B 1 221 ? -6.176 -18.609 -4.445 1 97 221 LEU B O 1
ATOM 5717 N N . MET B 1 222 ? -6.141 -18.531 -6.684 1 97.31 222 MET B N 1
ATOM 5718 C CA . MET B 1 222 ? -6.164 -17.078 -6.695 1 97.31 222 MET B CA 1
ATOM 5719 C C . MET B 1 222 ? -7.484 -16.547 -6.148 1 97.31 222 MET B C 1
ATOM 5721 O O . MET B 1 222 ? -7.508 -15.555 -5.426 1 97.31 222 MET B O 1
ATOM 5725 N N . TYR B 1 223 ? -8.562 -17.25 -6.523 1 98.06 223 TYR B N 1
ATOM 5726 C CA . TYR B 1 223 ? -9.875 -16.984 -5.934 1 98.06 223 TYR B CA 1
ATOM 5727 C C . TYR B 1 223 ? -9.805 -17.062 -4.41 1 98.06 223 TYR B C 1
ATOM 5729 O O . TYR B 1 223 ? -10.219 -16.125 -3.721 1 98.06 223 TYR B O 1
ATOM 5737 N N . GLY B 1 224 ? -9.258 -18.094 -3.885 1 97.88 224 GLY B N 1
ATOM 5738 C CA . GLY B 1 224 ? -9.188 -18.312 -2.447 1 97.88 224 GLY B CA 1
ATOM 5739 C C . GLY B 1 224 ? -8.344 -17.281 -1.734 1 97.88 224 GLY B C 1
ATOM 5740 O O . GLY B 1 224 ? -8.695 -16.812 -0.651 1 97.88 224 GLY B O 1
ATOM 5741 N N . TRP B 1 225 ? -7.246 -16.906 -2.297 1 96.25 225 TRP B N 1
ATOM 5742 C CA . TRP B 1 225 ? -6.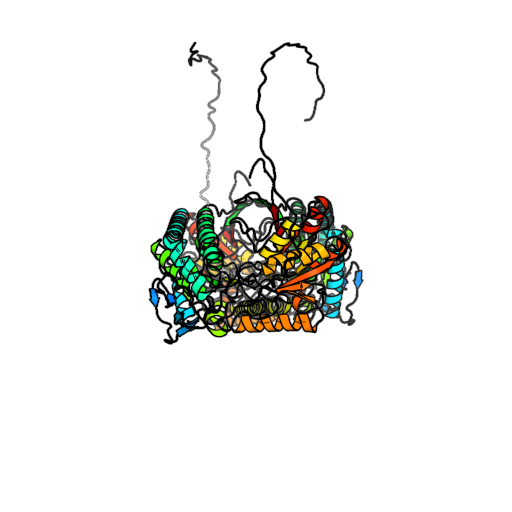293 -15.977 -1.688 1 96.25 225 TRP B CA 1
ATOM 5743 C C . TRP B 1 225 ? -6.844 -14.555 -1.667 1 96.25 225 TRP B C 1
ATOM 5745 O O . TRP B 1 225 ? -6.312 -13.688 -0.971 1 96.25 225 TRP B O 1
ATOM 5755 N N . LYS B 1 226 ? -7.848 -14.305 -2.428 1 97.56 226 LYS B N 1
ATOM 5756 C CA . LYS B 1 226 ? -8.422 -12.961 -2.453 1 97.56 226 LYS B CA 1
ATOM 5757 C C . LYS B 1 226 ? -9.781 -12.93 -1.76 1 97.56 226 LYS B C 1
ATOM 5759 O O . LYS B 1 226 ? -10.016 -12.102 -0.879 1 97.56 226 LYS B O 1
ATOM 5764 N N . VAL B 1 227 ? -10.617 -13.898 -2.025 1 98.44 227 VAL B N 1
ATOM 5765 C CA . VAL B 1 227 ? -11.977 -13.938 -1.485 1 98.44 227 VAL B CA 1
ATOM 5766 C C . VAL B 1 227 ? -11.93 -14.273 0.003 1 98.44 227 VAL B C 1
ATOM 5768 O O . VAL B 1 227 ? -12.641 -13.664 0.806 1 98.44 227 VAL B O 1
ATOM 5771 N N . GLY B 1 228 ? -11.102 -15.219 0.368 1 98.06 228 GLY B N 1
ATOM 5772 C CA . GLY B 1 228 ? -11.016 -15.664 1.749 1 98.06 228 GLY B CA 1
ATOM 5773 C C . GLY B 1 228 ? -10.75 -14.539 2.727 1 98.06 228 GLY B C 1
ATOM 5774 O O . GLY B 1 228 ? -11.586 -14.242 3.586 1 98.06 228 GLY B O 1
ATOM 5775 N N . PRO B 1 229 ? -9.594 -13.875 2.551 1 97.19 229 PRO B N 1
ATOM 5776 C CA . PRO B 1 229 ? -9.289 -12.805 3.504 1 97.19 229 PRO B CA 1
ATOM 5777 C C . PRO B 1 229 ? -10.273 -11.641 3.416 1 97.19 229 PRO B C 1
ATOM 5779 O O . PRO B 1 229 ? -10.578 -11.008 4.43 1 97.19 229 PRO B O 1
ATOM 5782 N N . ALA B 1 230 ? -10.773 -11.32 2.246 1 98.06 230 ALA B N 1
ATOM 5783 C CA . ALA B 1 230 ? -11.734 -10.227 2.107 1 98.06 230 ALA B CA 1
ATOM 5784 C C . ALA B 1 230 ? -13.008 -10.523 2.9 1 98.06 230 ALA B C 1
ATOM 5786 O O . ALA B 1 230 ? -13.492 -9.664 3.639 1 98.06 230 ALA B O 1
ATOM 5787 N N . LEU B 1 231 ? -13.469 -11.711 2.809 1 98.56 231 LEU B N 1
ATOM 5788 C CA . LEU B 1 231 ? -14.68 -12.086 3.527 1 98.56 231 LEU B CA 1
ATOM 5789 C C . LEU B 1 231 ? -14.422 -12.164 5.027 1 98.56 231 LEU B C 1
ATOM 5791 O O . LEU B 1 231 ? -15.242 -11.711 5.828 1 98.56 231 LEU B O 1
ATOM 5795 N N . ALA B 1 232 ? -13.289 -12.742 5.352 1 97.69 232 ALA B N 1
ATOM 5796 C CA . ALA B 1 232 ? -12.953 -12.867 6.766 1 97.69 232 ALA B CA 1
ATOM 5797 C C . ALA B 1 232 ? -12.938 -11.5 7.449 1 97.69 232 ALA B C 1
ATOM 5799 O O . ALA B 1 232 ? -13.312 -11.383 8.617 1 97.69 232 ALA B O 1
ATOM 5800 N N . CYS B 1 233 ? -12.594 -10.5 6.723 1 96.5 233 CYS B N 1
ATOM 5801 C CA . CYS B 1 233 ? -12.461 -9.156 7.281 1 96.5 233 CYS B CA 1
ATOM 5802 C C . CYS B 1 233 ? -13.781 -8.398 7.188 1 96.5 233 CYS B C 1
ATOM 5804 O O . CYS B 1 233 ? -13.883 -7.262 7.648 1 96.5 233 CYS B O 1
ATOM 5806 N N . GLY B 1 234 ? -14.773 -8.961 6.555 1 97.25 234 GLY B N 1
ATOM 5807 C CA . GLY B 1 234 ? -16.094 -8.359 6.539 1 97.25 234 GLY B CA 1
ATOM 5808 C C . GLY B 1 234 ? -16.359 -7.527 5.297 1 97.25 234 GLY B C 1
ATOM 5809 O O . GLY B 1 234 ? -17.328 -6.766 5.25 1 97.25 234 GLY B O 1
ATOM 5810 N N . ASN B 1 235 ? -15.539 -7.613 4.281 1 98.31 235 ASN B N 1
ATOM 5811 C CA . ASN B 1 235 ? -15.703 -6.863 3.041 1 98.31 235 ASN B CA 1
ATOM 5812 C C . ASN B 1 235 ? -16.703 -7.535 2.109 1 98.31 235 ASN B C 1
ATOM 5814 O O . ASN B 1 235 ? -17.062 -8.695 2.309 1 98.31 235 ASN B O 1
ATOM 5818 N N . THR B 1 236 ? -17.156 -6.785 1.129 1 98.75 236 THR B N 1
ATOM 5819 C CA . THR B 1 236 ? -17.891 -7.34 -0.004 1 98.75 236 THR B CA 1
ATOM 5820 C C . THR B 1 236 ? -17.047 -7.27 -1.276 1 98.75 236 THR B C 1
ATOM 5822 O O . THR B 1 236 ? -16.047 -6.566 -1.323 1 98.75 236 THR B O 1
ATOM 5825 N N . ILE B 1 237 ? -17.469 -8.094 -2.309 1 98.94 237 ILE B N 1
ATOM 5826 C CA . ILE B 1 237 ? -16.484 -8.375 -3.35 1 98.94 237 ILE B CA 1
ATOM 5827 C C . ILE B 1 237 ? -17.141 -8.305 -4.723 1 98.94 237 ILE B C 1
ATOM 5829 O O . ILE B 1 237 ? -18.266 -8.797 -4.902 1 98.94 237 ILE B O 1
ATOM 5833 N N . VAL B 1 238 ? -16.469 -7.703 -5.648 1 98.94 238 VAL B N 1
ATOM 5834 C CA . VAL B 1 238 ? -16.688 -7.906 -7.078 1 98.94 238 VAL B CA 1
ATOM 5835 C C . VAL B 1 238 ? -15.445 -8.523 -7.711 1 98.94 238 VAL B C 1
ATOM 5837 O O . VAL B 1 238 ? -14.375 -7.914 -7.715 1 98.94 238 VAL B O 1
ATOM 5840 N N . LEU B 1 239 ? -15.617 -9.719 -8.234 1 98.94 239 LEU B N 1
ATOM 5841 C CA . LEU B 1 239 ? -14.477 -10.453 -8.766 1 98.94 239 LEU B CA 1
ATOM 5842 C C . LEU B 1 239 ? -14.602 -10.641 -10.273 1 98.94 239 LEU B C 1
ATOM 5844 O O . LEU B 1 239 ? -15.656 -11.031 -10.773 1 98.94 239 LEU B O 1
ATOM 5848 N N . LYS B 1 240 ? -13.594 -10.273 -10.969 1 98.88 240 LYS B N 1
ATOM 5849 C CA . LYS B 1 240 ? -13.492 -10.562 -12.398 1 98.88 240 LYS B CA 1
ATOM 5850 C C . LYS B 1 240 ? -12.625 -11.797 -12.648 1 98.88 240 LYS B C 1
ATOM 5852 O O . LYS B 1 240 ? -11.469 -11.836 -12.234 1 98.88 240 LYS B O 1
ATOM 5857 N N . THR B 1 241 ? -13.141 -12.727 -13.352 1 98.69 241 THR B N 1
ATOM 5858 C CA . THR B 1 241 ? -12.391 -13.93 -13.703 1 98.69 241 THR B CA 1
ATOM 5859 C C . THR B 1 241 ? -11.531 -13.688 -14.938 1 98.69 241 THR B C 1
ATOM 5861 O O . THR B 1 241 ? -11.734 -12.711 -15.656 1 98.69 241 THR B O 1
ATOM 5864 N N . ALA B 1 242 ? -10.555 -14.547 -15.102 1 98.31 242 ALA B N 1
ATOM 5865 C CA . ALA B 1 242 ? -9.859 -14.562 -16.391 1 98.31 242 ALA B CA 1
ATOM 5866 C C . ALA B 1 242 ? -10.766 -15.086 -17.5 1 98.31 242 ALA B C 1
ATOM 5868 O O . ALA B 1 242 ? -11.555 -16.016 -17.281 1 98.31 242 ALA B O 1
ATOM 5869 N N . GLU B 1 243 ? -10.609 -14.578 -18.641 1 96.94 243 GLU B N 1
ATOM 5870 C CA . GLU B 1 243 ? -11.477 -14.961 -19.75 1 96.94 243 GLU B CA 1
ATOM 5871 C C . GLU B 1 243 ? -11.234 -16.406 -20.156 1 96.94 243 GLU B C 1
ATOM 5873 O O . GLU B 1 243 ? -12.141 -17.078 -20.656 1 96.94 243 GLU B O 1
ATOM 5878 N N . GLN B 1 244 ? -10.062 -16.938 -19.891 1 97.69 244 GLN B N 1
ATOM 5879 C CA . GLN B 1 244 ? -9.719 -18.281 -20.312 1 97.69 244 GLN B CA 1
ATOM 5880 C C . GLN B 1 244 ? -10.32 -19.328 -19.391 1 97.69 244 GLN B C 1
ATOM 5882 O O . GLN B 1 244 ? -10.594 -20.453 -19.797 1 97.69 244 GLN B O 1
ATOM 5887 N N . THR B 1 245 ? -10.477 -18.922 -18.109 1 98.38 245 THR B N 1
ATOM 5888 C CA . THR B 1 245 ? -10.836 -19.953 -17.125 1 98.38 245 THR B CA 1
ATOM 5889 C C . THR B 1 245 ? -11.922 -19.438 -16.188 1 98.38 245 THR B C 1
ATOM 5891 O O . THR B 1 245 ? -11.75 -19.453 -14.961 1 98.38 245 THR B O 1
ATOM 5894 N N . PRO B 1 246 ? -13.07 -19.109 -16.578 1 98.25 246 PRO B N 1
ATOM 5895 C CA . PRO B 1 246 ? -14.109 -18.531 -15.734 1 98.25 246 PRO B CA 1
ATOM 5896 C C . PRO B 1 246 ? -14.953 -19.578 -15.023 1 98.25 246 PRO B C 1
ATOM 5898 O O . PRO B 1 246 ? -15.672 -19.266 -14.07 1 98.25 246 PRO B O 1
ATOM 5901 N N . LEU B 1 247 ? -14.883 -20.844 -15.422 1 98.12 247 LEU B N 1
ATOM 5902 C CA . LEU B 1 247 ? -15.914 -21.828 -15.109 1 98.12 247 LEU B CA 1
ATOM 5903 C C . LEU B 1 247 ? -15.867 -22.219 -13.641 1 98.12 247 LEU B C 1
ATOM 5905 O O . LEU B 1 247 ? -16.906 -22.266 -12.969 1 98.12 247 LEU B O 1
ATOM 5909 N N . SER B 1 248 ? -14.695 -22.469 -13.141 1 98.19 248 SER B N 1
ATOM 5910 C CA . SER B 1 248 ? -14.586 -22.984 -11.781 1 98.19 248 SER B CA 1
ATOM 5911 C C . SER B 1 248 ? -14.977 -21.938 -10.75 1 98.19 248 SER B C 1
ATOM 5913 O O . SER B 1 248 ? -15.625 -22.266 -9.75 1 98.19 248 SER B O 1
ATOM 5915 N N . ALA B 1 249 ? -14.625 -20.688 -10.93 1 98.38 249 ALA B N 1
ATOM 5916 C CA . ALA B 1 249 ? -14.977 -19.625 -10 1 98.38 249 ALA B CA 1
ATOM 5917 C C . ALA B 1 249 ? -16.484 -19.453 -9.914 1 98.38 249 ALA B C 1
ATOM 5919 O O . ALA B 1 249 ? -17.031 -19.234 -8.828 1 98.38 249 ALA B O 1
ATOM 5920 N N . LEU B 1 250 ? -17.141 -19.516 -11.047 1 98.44 250 LEU B N 1
ATOM 5921 C CA . LEU B 1 250 ? -18.594 -19.406 -11.07 1 98.44 250 LEU B CA 1
ATOM 5922 C C . LEU B 1 250 ? -19.234 -20.547 -10.305 1 98.44 250 LEU B C 1
ATOM 5924 O O . LEU B 1 250 ? -20.141 -20.344 -9.492 1 98.44 250 LEU B O 1
ATOM 5928 N N . TYR B 1 251 ? -18.703 -21.734 -10.508 1 98.38 251 TYR B N 1
ATOM 5929 C CA . TYR B 1 251 ? -19.234 -22.922 -9.844 1 98.38 251 TYR B CA 1
ATOM 5930 C C . TYR B 1 251 ? -19.078 -22.828 -8.336 1 98.38 251 TYR B C 1
ATOM 5932 O O . TYR B 1 251 ? -20.031 -23.031 -7.594 1 98.38 251 TYR B O 1
ATOM 5940 N N . VAL B 1 252 ? -17.891 -22.453 -7.863 1 98.69 252 VAL B N 1
ATOM 5941 C CA . VAL B 1 252 ? -17.656 -22.469 -6.426 1 98.69 252 VAL B CA 1
ATOM 5942 C C . VAL B 1 252 ? -18.391 -21.297 -5.766 1 98.69 252 VAL B C 1
ATOM 5944 O O . VAL B 1 252 ? -18.734 -21.359 -4.586 1 98.69 252 VAL B O 1
ATOM 5947 N N . SER B 1 253 ? -18.641 -20.25 -6.484 1 98.69 253 SER B N 1
ATOM 5948 C CA . SER B 1 253 ? -19.391 -19.125 -5.93 1 98.69 253 SER B CA 1
ATOM 5949 C C . SER B 1 253 ? -20.844 -19.5 -5.68 1 98.69 253 SER B C 1
ATOM 5951 O O . SER B 1 253 ? -21.469 -19 -4.734 1 98.69 253 SER B O 1
ATOM 5953 N N . LYS B 1 254 ? -21.359 -20.344 -6.523 1 98.31 254 LYS B N 1
ATOM 5954 C CA . LYS B 1 254 ? -22.672 -20.922 -6.254 1 98.31 254 LYS B CA 1
ATOM 5955 C C . LYS B 1 254 ? -22.688 -21.688 -4.934 1 98.31 254 LYS B C 1
ATOM 5957 O O . LYS B 1 254 ? -23.609 -21.547 -4.133 1 98.31 254 LYS B O 1
ATOM 5962 N N . LEU B 1 255 ? -21.641 -22.469 -4.746 1 98.62 255 LEU B N 1
ATOM 5963 C CA . LEU B 1 255 ? -21.516 -23.219 -3.504 1 98.62 255 LEU B CA 1
ATOM 5964 C C . LEU B 1 255 ? -21.422 -22.281 -2.305 1 98.62 255 LEU B C 1
ATOM 5966 O O . LEU B 1 255 ? -21.906 -22.609 -1.221 1 98.62 255 LEU B O 1
ATOM 5970 N N . LEU B 1 256 ? -20.719 -21.156 -2.457 1 98.75 256 LEU B N 1
ATOM 5971 C CA . LEU B 1 256 ? -20.578 -20.203 -1.369 1 98.75 256 LEU B CA 1
ATOM 5972 C C . LEU B 1 256 ? -21.922 -19.609 -0.982 1 98.75 256 LEU B C 1
ATOM 5974 O O . LEU B 1 256 ? -22.203 -19.391 0.202 1 98.75 256 LEU B O 1
ATOM 5978 N N . HIS B 1 257 ? -22.812 -19.391 -1.895 1 98 257 HIS B N 1
ATOM 5979 C CA . HIS B 1 257 ? -24.172 -18.969 -1.592 1 98 257 HIS B CA 1
ATOM 5980 C C . HIS B 1 257 ? -24.938 -20.062 -0.857 1 98 257 HIS B C 1
ATOM 5982 O O . HIS B 1 257 ? -25.672 -19.781 0.086 1 98 257 HIS B O 1
ATOM 5988 N N . GLU B 1 258 ? -24.719 -21.25 -1.281 1 98.19 258 GLU B N 1
ATOM 5989 C CA . GLU B 1 258 ? -25.328 -22.391 -0.595 1 98.19 258 GLU B CA 1
ATOM 5990 C C . GLU B 1 258 ? -24.875 -22.469 0.856 1 98.19 258 GLU B C 1
ATOM 5992 O O . GLU B 1 258 ? -25.625 -22.891 1.732 1 98.19 258 GLU B O 1
ATOM 5997 N N . ALA B 1 259 ? -23.688 -22.047 1.04 1 98.69 259 ALA B N 1
ATOM 5998 C CA . ALA B 1 259 ? -23.109 -22.062 2.381 1 98.69 259 ALA B CA 1
ATOM 5999 C C . ALA B 1 259 ? -23.734 -21 3.27 1 98.69 259 ALA B C 1
ATOM 6001 O O . ALA B 1 259 ? -23.547 -21.016 4.488 1 98.69 259 ALA B O 1
ATOM 6002 N N . GLY B 1 260 ? -24.406 -20.016 2.674 1 98.44 260 GLY B N 1
ATOM 6003 C CA . GLY B 1 260 ? -25.125 -19.031 3.477 1 98.44 260 GLY B CA 1
ATOM 6004 C C . GLY B 1 260 ? -24.641 -17.609 3.266 1 98.44 260 GLY B C 1
ATOM 6005 O O . GLY B 1 260 ? -25 -16.719 4.027 1 98.44 260 GLY B O 1
ATOM 6006 N N . LEU B 1 261 ? -23.859 -17.375 2.287 1 98.69 261 LEU B N 1
ATOM 6007 C CA . LEU B 1 261 ? -23.406 -16.016 2.029 1 98.69 261 LEU B CA 1
ATOM 6008 C C . LEU B 1 261 ? -24.562 -15.125 1.59 1 98.69 261 LEU B C 1
ATOM 6010 O O . LEU B 1 261 ? -25.297 -15.469 0.66 1 98.69 261 LEU B O 1
ATOM 6014 N N . PRO B 1 262 ? -24.719 -13.984 2.25 1 98.56 262 PRO B N 1
ATOM 6015 C CA . PRO B 1 262 ? -25.797 -13.078 1.841 1 98.56 262 PRO B CA 1
ATOM 6016 C C . PRO B 1 262 ? -25.641 -12.578 0.406 1 98.56 262 PRO B C 1
ATOM 6018 O O . PRO B 1 262 ? -24.516 -12.5 -0.101 1 98.56 262 PRO B O 1
ATOM 6021 N N . GLU B 1 263 ? -26.781 -12.211 -0.18 1 98.5 263 GLU B N 1
ATOM 6022 C CA . GLU B 1 263 ? -26.781 -11.703 -1.548 1 98.5 263 GLU B CA 1
ATOM 6023 C C . GLU B 1 263 ? -25.953 -10.422 -1.66 1 98.5 263 GLU B C 1
ATOM 6025 O O . GLU B 1 263 ? -25.953 -9.602 -0.743 1 98.5 263 GLU B O 1
ATOM 6030 N N . GLY B 1 264 ? -25.266 -10.32 -2.734 1 98.75 264 GLY B N 1
ATOM 6031 C CA . GLY B 1 264 ? -24.531 -9.102 -3.035 1 98.75 264 GLY B CA 1
ATOM 6032 C C . GLY B 1 264 ? -23.141 -9.078 -2.424 1 98.75 264 GLY B C 1
ATOM 6033 O O . GLY B 1 264 ? -22.312 -8.25 -2.799 1 98.75 264 GLY B O 1
ATOM 6034 N N . VAL B 1 265 ? -22.812 -9.938 -1.451 1 98.88 265 VAL B N 1
ATOM 6035 C CA . VAL B 1 265 ? -21.516 -9.93 -0.77 1 98.88 265 VAL B CA 1
ATOM 6036 C C . VAL B 1 265 ? -20.422 -10.367 -1.735 1 98.88 265 VAL B C 1
ATOM 6038 O O . VAL B 1 265 ? -19.312 -9.852 -1.692 1 98.88 265 VAL B O 1
ATOM 6041 N N . LEU B 1 266 ? -20.734 -11.281 -2.562 1 98.94 266 LEU B N 1
ATOM 6042 C CA . LEU B 1 266 ? -19.844 -11.711 -3.635 1 98.94 266 LEU B CA 1
ATOM 6043 C C . LEU B 1 266 ? -20.547 -11.617 -4.988 1 98.94 266 LEU B C 1
ATOM 6045 O O . LEU B 1 266 ? -21.656 -12.125 -5.156 1 98.94 266 LEU B O 1
ATOM 6049 N N . ASN B 1 267 ? -19.922 -10.953 -5.883 1 98.94 267 ASN B N 1
ATOM 6050 C CA . ASN B 1 267 ? -20.359 -10.836 -7.273 1 98.94 267 ASN B CA 1
ATOM 6051 C C . ASN B 1 267 ? -19.234 -11.219 -8.242 1 98.94 267 ASN B C 1
ATOM 6053 O O . ASN B 1 267 ? -18.078 -10.859 -8.031 1 98.94 267 ASN B O 1
ATOM 6057 N N . ILE B 1 268 ? -19.594 -12.016 -9.242 1 98.88 268 ILE B N 1
ATOM 6058 C CA . ILE B 1 268 ? -18.625 -12.461 -10.242 1 98.88 268 ILE B CA 1
ATOM 6059 C C . ILE B 1 268 ? -19 -11.891 -11.609 1 98.88 268 ILE B C 1
ATOM 6061 O O . ILE B 1 268 ? -20.109 -12.102 -12.102 1 98.88 268 ILE B O 1
ATOM 6065 N N . VAL B 1 269 ? -18.062 -11.172 -12.164 1 98.88 269 VAL B N 1
ATOM 6066 C CA . VAL B 1 269 ? -18.234 -10.625 -13.508 1 98.88 269 VAL B CA 1
ATOM 6067 C C . VAL B 1 269 ? -17.125 -11.133 -14.422 1 98.88 269 VAL B C 1
ATOM 6069 O O . VAL B 1 269 ? -16 -10.625 -14.391 1 98.88 269 VAL B O 1
ATOM 6072 N N . SER B 1 270 ? -17.484 -12.109 -15.258 1 98.69 270 SER B N 1
ATOM 6073 C CA . SER B 1 270 ? -16.547 -12.531 -16.297 1 98.69 270 SER B CA 1
ATOM 6074 C C . SER B 1 270 ? -16.562 -11.578 -17.484 1 98.69 270 SER B C 1
ATOM 6076 O O . SER B 1 270 ? -17.609 -11.102 -17.891 1 98.69 270 SER B O 1
ATOM 6078 N N . GLY B 1 271 ? -15.43 -11.242 -17.953 1 98 271 GLY B N 1
ATOM 6079 C CA . GLY B 1 271 ? -15.266 -10.32 -19.062 1 98 271 GLY B CA 1
ATOM 6080 C C . GLY B 1 271 ? -13.82 -10.047 -19.406 1 98 271 GLY B C 1
ATOM 6081 O O . GLY B 1 271 ? -12.914 -10.695 -18.875 1 98 271 GLY B O 1
ATOM 6082 N N . PHE B 1 272 ? -13.641 -9.117 -20.359 1 98.06 272 PHE B N 1
ATOM 6083 C CA . PHE B 1 272 ? -12.305 -8.82 -20.859 1 98.06 272 PHE B CA 1
ATOM 6084 C C . PHE B 1 272 ? -11.656 -7.703 -20.047 1 98.06 272 PHE B C 1
ATOM 6086 O O . PHE B 1 272 ? -12.359 -6.887 -19.438 1 98.06 272 PHE B O 1
ATOM 6093 N N . GLY B 1 273 ? -10.297 -7.672 -20.031 1 97.06 273 GLY B N 1
ATOM 6094 C CA . GLY B 1 273 ? -9.508 -6.688 -19.312 1 97.06 273 GLY B CA 1
ATOM 6095 C C . GLY B 1 273 ? -9.867 -5.258 -19.672 1 97.06 273 GLY B C 1
ATOM 6096 O O . GLY B 1 273 ? -10.219 -4.461 -18.797 1 97.06 273 GLY B O 1
ATOM 6097 N N . PRO B 1 274 ? -9.883 -4.879 -20.906 1 96.81 274 PRO B N 1
ATOM 6098 C CA . PRO B 1 274 ? -10.094 -3.492 -21.328 1 96.81 274 PRO B CA 1
ATOM 6099 C C . PRO B 1 274 ? -11.508 -2.994 -21.047 1 96.81 274 PRO B C 1
ATOM 6101 O O . PRO B 1 274 ? -11.734 -1.785 -20.953 1 96.81 274 PRO B O 1
ATOM 6104 N N . THR B 1 275 ? -12.461 -3.932 -20.891 1 97.5 275 THR B N 1
ATOM 6105 C CA . THR B 1 275 ? -13.844 -3.51 -20.688 1 97.5 275 THR B CA 1
ATOM 6106 C C . THR B 1 275 ? -14.266 -3.746 -19.234 1 97.5 275 THR B C 1
ATOM 6108 O O . THR B 1 275 ? -14.25 -2.822 -18.422 1 97.5 275 THR B O 1
ATOM 6111 N N . ALA B 1 276 ? -14.375 -5.039 -18.812 1 98.44 276 ALA B N 1
ATOM 6112 C CA . ALA B 1 276 ? -14.797 -5.352 -17.453 1 98.44 276 ALA B CA 1
ATOM 6113 C C . ALA B 1 276 ? -13.703 -5.016 -16.453 1 98.44 276 ALA B C 1
ATOM 6115 O O . ALA B 1 276 ? -13.969 -4.41 -15.406 1 98.44 276 ALA B O 1
ATOM 6116 N N . GLY B 1 277 ? -12.508 -5.41 -16.781 1 98.56 277 GLY B N 1
ATOM 6117 C CA . GLY B 1 277 ? -11.398 -5.152 -15.883 1 98.56 277 GLY B CA 1
ATOM 6118 C C . GLY B 1 277 ? -11.148 -3.674 -15.648 1 98.56 277 GLY B C 1
ATOM 6119 O O . GLY B 1 277 ? -10.984 -3.236 -14.508 1 98.56 277 GLY B O 1
ATOM 6120 N N . ALA B 1 278 ? -11.086 -2.938 -16.672 1 98.44 278 ALA B N 1
ATOM 6121 C CA . ALA B 1 278 ? -10.844 -1.5 -16.594 1 98.44 278 ALA B CA 1
ATOM 6122 C C . ALA B 1 278 ? -11.969 -0.792 -15.852 1 98.44 278 ALA B C 1
ATOM 6124 O O . ALA B 1 278 ? -11.727 0.113 -15.047 1 98.44 278 ALA B O 1
ATOM 6125 N N . ALA B 1 279 ? -13.195 -1.215 -16.109 1 98.75 279 ALA B N 1
ATOM 6126 C CA . ALA B 1 279 ? -14.352 -0.629 -15.43 1 98.75 279 ALA B CA 1
ATOM 6127 C C . ALA B 1 279 ? -14.281 -0.862 -13.922 1 98.75 279 ALA B C 1
ATOM 6129 O O . ALA B 1 279 ? -14.57 0.041 -13.133 1 98.75 279 ALA B O 1
ATOM 6130 N N . LEU B 1 280 ? -13.891 -2.023 -13.531 1 98.81 280 LEU B N 1
ATOM 6131 C CA . LEU B 1 280 ? -13.789 -2.365 -12.117 1 98.81 280 LEU B CA 1
ATOM 6132 C C . LEU B 1 280 ? -12.68 -1.561 -11.445 1 98.81 280 LEU B C 1
ATOM 6134 O O . LEU B 1 280 ? -12.898 -0.968 -10.391 1 98.81 280 LEU B O 1
ATOM 6138 N N . ALA B 1 281 ? -11.531 -1.469 -12.102 1 98.5 281 ALA B N 1
ATOM 6139 C CA . ALA B 1 281 ? -10.352 -0.815 -11.539 1 98.5 281 ALA B CA 1
ATOM 6140 C C . ALA B 1 281 ? -10.562 0.692 -11.422 1 98.5 281 ALA B C 1
ATOM 6142 O O . ALA B 1 281 ? -9.984 1.34 -10.539 1 98.5 281 ALA B O 1
ATOM 6143 N N . SER B 1 282 ? -11.398 1.252 -12.234 1 98.19 282 SER B N 1
ATOM 6144 C CA . SER B 1 282 ? -11.586 2.699 -12.266 1 98.19 282 SER B CA 1
ATOM 6145 C C . SER B 1 282 ? -12.836 3.109 -11.492 1 98.19 282 SER B C 1
ATOM 6147 O O . SER B 1 282 ? -13.117 4.301 -11.352 1 98.19 282 SER B O 1
ATOM 6149 N N . HIS B 1 283 ? -13.555 2.172 -11.039 1 98.69 283 HIS B N 1
ATOM 6150 C CA . HIS B 1 283 ? -14.859 2.473 -10.461 1 98.69 283 HIS B CA 1
ATOM 6151 C C . HIS B 1 283 ? -14.719 3.279 -9.172 1 98.69 283 HIS B C 1
ATOM 6153 O O . HIS B 1 283 ? -14 2.873 -8.25 1 98.69 283 HIS B O 1
ATOM 6159 N N . MET B 1 284 ? -15.523 4.301 -8.992 1 97.38 284 MET B N 1
ATOM 6160 C CA . MET B 1 284 ? -15.367 5.246 -7.895 1 97.38 284 MET B CA 1
ATOM 6161 C C . MET B 1 284 ? -15.906 4.656 -6.594 1 97.38 284 MET B C 1
ATOM 6163 O O . MET B 1 284 ? -15.562 5.121 -5.504 1 97.38 284 MET B O 1
ATOM 6167 N N . ASP B 1 285 ? -16.734 3.639 -6.672 1 97.69 285 ASP B N 1
ATOM 6168 C CA . ASP B 1 285 ? -17.344 3.08 -5.469 1 97.69 285 ASP B CA 1
ATOM 6169 C C . ASP B 1 285 ? -16.672 1.771 -5.066 1 97.69 285 ASP B C 1
ATOM 6171 O O . ASP B 1 285 ? -17.203 1.011 -4.262 1 97.69 285 ASP B O 1
ATOM 6175 N N . VAL B 1 286 ? -15.586 1.447 -5.68 1 98.62 286 VAL B N 1
ATOM 6176 C CA . VAL B 1 286 ? -14.711 0.361 -5.25 1 98.62 286 VAL B CA 1
ATOM 6177 C C . VAL B 1 286 ? -13.594 0.916 -4.371 1 98.62 286 VAL B C 1
ATOM 6179 O O . VAL B 1 286 ? -12.938 1.893 -4.738 1 98.62 286 VAL B O 1
ATOM 6182 N N . ASP B 1 287 ? -13.375 0.192 -3.285 1 97.06 287 ASP B N 1
ATOM 6183 C CA . ASP B 1 287 ? -12.523 0.794 -2.264 1 97.06 287 ASP B CA 1
ATOM 6184 C C . ASP B 1 287 ? -11.109 0.231 -2.328 1 97.06 287 ASP B C 1
ATOM 6186 O O . ASP B 1 287 ? -10.188 0.793 -1.737 1 97.06 287 ASP B O 1
ATOM 6190 N N . LYS B 1 288 ? -10.906 -0.82 -3.004 1 98.19 288 LYS B N 1
ATOM 6191 C CA . LYS B 1 288 ? -9.617 -1.479 -3.152 1 98.19 288 LYS B CA 1
ATOM 6192 C C . LYS B 1 288 ? -9.609 -2.418 -4.355 1 98.19 288 LYS B C 1
ATOM 6194 O O . LYS B 1 288 ? -10.641 -2.996 -4.703 1 98.19 288 LYS B O 1
ATOM 6199 N N . ILE B 1 289 ? -8.406 -2.545 -4.965 1 98.38 289 ILE B N 1
ATOM 6200 C CA . ILE B 1 289 ? -8.242 -3.537 -6.023 1 98.38 289 ILE B CA 1
ATOM 6201 C C . ILE B 1 289 ? -7.109 -4.496 -5.66 1 98.38 289 ILE B C 1
ATOM 6203 O O . ILE B 1 289 ? -6.059 -4.074 -5.176 1 98.38 289 ILE B O 1
ATOM 6207 N N . ALA B 1 290 ? -7.359 -5.758 -5.781 1 98.06 290 ALA B N 1
ATOM 6208 C CA . ALA B 1 290 ? -6.316 -6.781 -5.762 1 98.06 290 ALA B CA 1
ATOM 6209 C C . ALA B 1 290 ? -6.199 -7.469 -7.117 1 98.06 290 ALA B C 1
ATOM 6211 O O . ALA B 1 290 ? -7.199 -7.922 -7.68 1 98.06 290 ALA B O 1
ATOM 6212 N N . PHE B 1 291 ? -4.992 -7.492 -7.625 1 97.69 291 PHE B N 1
ATOM 6213 C CA . PHE B 1 291 ? -4.766 -8.023 -8.961 1 97.69 291 PHE B CA 1
ATOM 6214 C C . PHE B 1 291 ? -3.588 -8.992 -8.969 1 97.69 291 PHE B C 1
ATOM 6216 O O . PHE B 1 291 ? -2.545 -8.711 -8.375 1 97.69 291 PHE B O 1
ATOM 6223 N N . THR B 1 292 ? -3.76 -10.078 -9.586 1 97.06 292 THR B N 1
ATOM 6224 C CA . THR B 1 292 ? -2.672 -10.977 -9.961 1 97.06 292 THR B CA 1
ATOM 6225 C C . THR B 1 292 ? -2.633 -11.172 -11.477 1 97.06 292 THR B C 1
ATOM 6227 O O . THR B 1 292 ? -3.646 -11.5 -12.086 1 97.06 292 THR B O 1
ATOM 6230 N N . GLY B 1 293 ? -1.509 -10.922 -12.078 1 95.75 293 GLY B N 1
ATOM 6231 C CA . GLY B 1 293 ? -1.353 -11.039 -13.516 1 95.75 293 GLY B CA 1
ATOM 6232 C C . GLY B 1 293 ? -0.047 -10.461 -14.023 1 95.75 293 GLY B C 1
ATOM 6233 O O . GLY B 1 293 ? 0.97 -10.5 -13.328 1 95.75 293 GLY B O 1
ATOM 6234 N N . S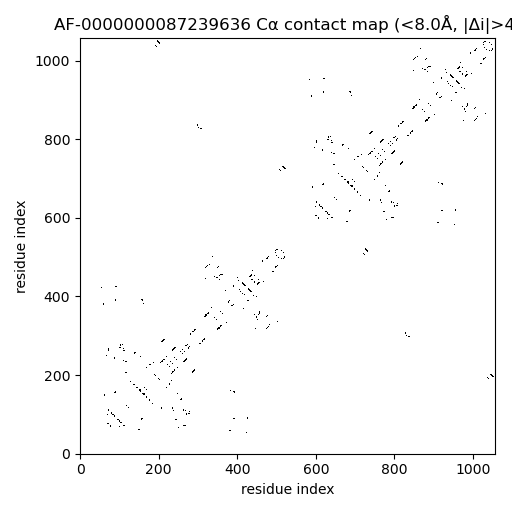ER B 1 294 ? -0.063 -9.992 -15.273 1 94.06 294 SER B N 1
ATOM 6235 C CA . SER B 1 294 ? 1.161 -9.492 -15.898 1 94.06 294 SER B CA 1
ATOM 6236 C C . SER B 1 294 ? 1.541 -8.125 -15.352 1 94.06 294 SER B C 1
ATOM 6238 O O . SER B 1 294 ? 0.68 -7.371 -14.883 1 94.06 294 SER B O 1
ATOM 6240 N N . THR B 1 295 ? 2.824 -7.816 -15.445 1 92.88 295 THR B N 1
ATOM 6241 C CA . THR B 1 295 ? 3.344 -6.527 -15 1 92.88 295 THR B CA 1
ATOM 6242 C C . THR B 1 295 ? 2.711 -5.387 -15.789 1 92.88 295 THR B C 1
ATOM 6244 O O . THR B 1 295 ? 2.32 -4.367 -15.219 1 92.88 295 THR B O 1
ATOM 6247 N N . ASP B 1 296 ? 2.562 -5.551 -17.047 1 93.94 296 ASP B N 1
ATOM 6248 C CA . ASP B 1 296 ? 1.995 -4.508 -17.891 1 93.94 296 ASP B CA 1
ATOM 6249 C C . ASP B 1 296 ? 0.564 -4.18 -17.469 1 93.94 296 ASP B C 1
ATOM 6251 O O . ASP B 1 296 ? 0.193 -3.008 -17.391 1 93.94 296 ASP B O 1
ATOM 6255 N N . THR B 1 297 ? -0.194 -5.23 -17.281 1 95.94 297 THR B N 1
ATOM 6256 C CA . THR B 1 297 ? -1.565 -5.008 -16.844 1 95.94 297 THR B CA 1
ATOM 6257 C C . THR B 1 297 ? -1.589 -4.375 -15.445 1 95.94 297 THR B C 1
ATOM 6259 O O . THR B 1 297 ? -2.428 -3.518 -15.164 1 95.94 297 THR B O 1
ATOM 6262 N N . GLY B 1 298 ? -0.678 -4.852 -14.602 1 96.5 298 GLY B N 1
ATOM 6263 C CA . GLY B 1 298 ? -0.557 -4.242 -13.281 1 96.5 298 GLY B CA 1
ATOM 6264 C C . GLY B 1 298 ? -0.315 -2.746 -13.336 1 96.5 298 GLY B C 1
ATOM 6265 O O . GLY B 1 298 ? -0.898 -1.989 -12.562 1 96.5 298 GLY B O 1
ATOM 6266 N N . LYS B 1 299 ? 0.525 -2.283 -14.195 1 95.81 299 LYS B N 1
ATOM 6267 C CA . LYS B 1 299 ? 0.8 -0.861 -14.375 1 95.81 299 LYS B CA 1
ATOM 6268 C C . LYS B 1 299 ? -0.46 -0.106 -14.789 1 95.81 299 LYS B C 1
ATOM 6270 O O . LYS B 1 299 ? -0.74 0.977 -14.266 1 95.81 299 LYS B O 1
ATOM 6275 N N . VAL B 1 300 ? -1.223 -0.681 -15.656 1 97.31 300 VAL B N 1
ATOM 6276 C CA . VAL B 1 300 ? -2.463 -0.068 -16.125 1 97.31 300 VAL B CA 1
ATOM 6277 C C . VAL B 1 300 ? -3.438 0.077 -14.961 1 97.31 300 VAL B C 1
ATOM 6279 O O . VAL B 1 300 ? -4.055 1.132 -14.781 1 97.31 300 VAL B O 1
ATOM 6282 N N . ILE B 1 301 ? -3.574 -0.967 -14.195 1 97.31 301 ILE B N 1
ATOM 6283 C CA . ILE B 1 301 ? -4.512 -0.979 -13.078 1 97.31 301 ILE B CA 1
ATOM 6284 C C . ILE B 1 301 ? -4.117 0.093 -12.07 1 97.31 301 ILE B C 1
ATOM 6286 O O . ILE B 1 301 ? -4.973 0.823 -11.562 1 97.31 301 ILE B O 1
ATOM 6290 N N . LEU B 1 302 ? -2.836 0.183 -11.75 1 96.69 302 LEU B N 1
ATOM 6291 C CA . LEU B 1 302 ? -2.371 1.201 -10.82 1 96.69 302 LEU B CA 1
ATOM 6292 C C . LEU B 1 302 ? -2.639 2.602 -11.359 1 96.69 302 LEU B C 1
ATOM 6294 O O . LEU B 1 302 ? -3.02 3.5 -10.609 1 96.69 302 LEU B O 1
ATOM 6298 N N . GLU B 1 303 ? -2.465 2.812 -12.609 1 96.94 303 GLU B N 1
ATOM 6299 C CA . GLU B 1 303 ? -2.762 4.098 -13.234 1 96.94 303 GLU B CA 1
ATOM 6300 C C . GLU B 1 303 ? -4.246 4.438 -13.117 1 96.94 303 GLU B C 1
ATOM 6302 O O . GLU B 1 303 ? -4.605 5.594 -12.875 1 96.94 303 GLU B O 1
ATOM 6307 N N . LEU B 1 304 ? -5.059 3.43 -13.359 1 97.44 304 LEU B N 1
ATOM 6308 C CA . LEU B 1 304 ? -6.496 3.648 -13.258 1 97.44 304 LEU B CA 1
ATOM 6309 C C . LEU B 1 304 ? -6.887 4.039 -11.836 1 97.44 304 LEU B C 1
ATOM 6311 O O . LEU B 1 304 ? -7.762 4.887 -11.641 1 97.44 304 LEU B O 1
ATOM 6315 N N . SER B 1 305 ? -6.281 3.396 -10.875 1 96.06 305 SER B N 1
ATOM 6316 C CA . SER B 1 305 ? -6.492 3.799 -9.492 1 96.06 305 SER B CA 1
ATOM 6317 C C . SER B 1 305 ? -6.086 5.254 -9.273 1 96.06 305 SER B C 1
ATOM 6319 O O . SER B 1 305 ? -6.832 6.023 -8.664 1 96.06 305 SER B O 1
ATOM 6321 N N . ALA B 1 306 ? -4.926 5.613 -9.758 1 95 306 ALA B N 1
ATOM 6322 C CA . ALA B 1 306 ? -4.41 6.973 -9.609 1 95 306 ALA B CA 1
ATOM 6323 C C . ALA B 1 306 ? -5.371 7.996 -10.203 1 95 306 ALA B C 1
ATOM 6325 O O . ALA B 1 306 ? -5.602 9.055 -9.617 1 95 306 ALA B O 1
ATOM 6326 N N . ARG B 1 307 ? -5.973 7.703 -11.281 1 95.69 307 ARG B N 1
ATOM 6327 C CA . ARG B 1 307 ? -6.812 8.633 -12.023 1 95.69 307 ARG B CA 1
ATOM 6328 C C . ARG B 1 307 ? -8.227 8.68 -11.445 1 95.69 307 ARG B C 1
ATOM 6330 O O . ARG B 1 307 ? -8.977 9.617 -11.711 1 95.69 307 ARG B O 1
ATOM 6337 N N . SER B 1 308 ? -8.523 7.66 -10.703 1 95.94 308 SER B N 1
ATOM 6338 C CA . SER B 1 308 ? -9.883 7.602 -10.164 1 95.94 308 SER B CA 1
ATOM 6339 C C . SER B 1 308 ? -9.922 8.047 -8.703 1 95.94 308 SER B C 1
ATOM 6341 O O . SER B 1 308 ? -9.852 9.242 -8.422 1 95.94 308 SER B O 1
ATOM 6343 N N . ASN B 1 309 ? -9.836 7.133 -7.781 1 94.88 309 ASN B N 1
ATOM 6344 C CA . ASN B 1 309 ? -10.078 7.527 -6.398 1 94.88 309 ASN B CA 1
ATOM 6345 C C . ASN B 1 309 ? -8.914 7.148 -5.488 1 94.88 309 ASN B C 1
ATOM 6347 O O . ASN B 1 309 ? -9.07 7.098 -4.266 1 94.88 309 ASN B O 1
ATOM 6351 N N . LEU B 1 310 ? -7.777 6.824 -6.027 1 94.81 310 LEU B N 1
ATOM 6352 C CA . LEU B 1 310 ? -6.551 6.543 -5.285 1 94.81 310 LEU B CA 1
ATOM 6353 C C . LEU B 1 310 ? -6.73 5.332 -4.379 1 94.81 310 LEU B C 1
ATOM 6355 O O . LEU B 1 310 ? -6.07 5.227 -3.342 1 94.81 310 LEU B O 1
ATOM 6359 N N . LYS B 1 311 ? -7.691 4.453 -4.73 1 95.12 311 LYS B N 1
ATOM 6360 C CA . LYS B 1 311 ? -7.879 3.242 -3.936 1 95.12 311 LYS B CA 1
ATOM 6361 C C . LYS B 1 311 ? -6.582 2.438 -3.848 1 95.12 311 LYS B C 1
ATOM 6363 O O . LYS B 1 311 ? -5.84 2.344 -4.824 1 95.12 311 LYS B O 1
ATOM 6368 N N . PRO B 1 312 ? -6.387 1.838 -2.654 1 95.31 312 PRO B N 1
ATOM 6369 C CA . PRO B 1 312 ? -5.219 0.958 -2.564 1 95.31 312 PRO B CA 1
ATOM 6370 C C . PRO B 1 312 ? -5.285 -0.209 -3.549 1 95.31 312 PRO B C 1
ATOM 6372 O O . PRO B 1 312 ? -6.363 -0.753 -3.797 1 95.31 312 PRO B O 1
ATOM 6375 N N . VAL B 1 313 ? -4.074 -0.529 -4.098 1 96.31 313 VAL B N 1
ATOM 6376 C CA . VAL B 1 313 ? 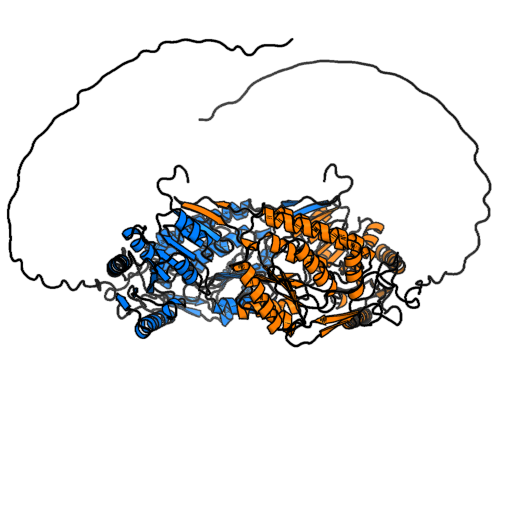-3.955 -1.618 -5.062 1 96.31 313 VAL B CA 1
ATOM 6377 C C . VAL B 1 313 ? -2.898 -2.615 -4.586 1 96.31 313 VAL B C 1
ATOM 6379 O O . VAL B 1 313 ? -1.781 -2.225 -4.238 1 96.31 313 VAL B O 1
ATOM 6382 N N . THR B 1 314 ? -3.314 -3.863 -4.48 1 95.44 314 THR B N 1
ATOM 6383 C CA . THR B 1 314 ? -2.369 -4.949 -4.262 1 95.44 314 THR B CA 1
ATOM 6384 C C . THR B 1 314 ? -2.07 -5.684 -5.566 1 95.44 314 THR B C 1
ATOM 6386 O O . THR B 1 314 ? -2.984 -6.164 -6.238 1 95.44 314 THR B O 1
ATOM 6389 N N . LEU B 1 315 ? -0.77 -5.727 -5.848 1 94.38 315 LEU B N 1
ATOM 6390 C CA . LEU B 1 315 ? -0.344 -6.293 -7.125 1 94.38 315 LEU B CA 1
ATOM 6391 C C . LEU B 1 315 ? 0.554 -7.504 -6.906 1 94.38 315 LEU B C 1
ATOM 6393 O O . LEU B 1 315 ? 1.547 -7.426 -6.18 1 94.38 315 LEU B O 1
ATOM 6397 N N . GLU B 1 316 ? 0.178 -8.594 -7.41 1 93.56 316 GLU B N 1
ATOM 6398 C CA . GLU B 1 316 ? 1.031 -9.758 -7.602 1 93.56 316 GLU B CA 1
ATOM 6399 C C . GLU B 1 316 ? 1.284 -10.023 -9.086 1 93.56 316 GLU B C 1
ATOM 6401 O O . GLU B 1 316 ? 0.369 -10.398 -9.82 1 93.56 316 GLU B O 1
ATOM 6406 N N . LEU B 1 317 ? 2.545 -9.969 -9.438 1 93.94 317 LEU B N 1
ATOM 6407 C CA . LEU B 1 317 ? 2.803 -9.867 -10.867 1 93.94 317 LEU B CA 1
ATOM 6408 C C . LEU B 1 317 ? 3.768 -10.961 -11.32 1 93.94 317 LEU B C 1
ATOM 6410 O O . LEU B 1 317 ? 3.713 -12.086 -10.828 1 93.94 317 LEU B O 1
ATOM 6414 N N . GLY B 1 318 ? 4.488 -10.742 -12.367 1 91.5 318 GLY B N 1
ATOM 6415 C CA . GLY B 1 318 ? 5.289 -11.789 -12.984 1 91.5 318 GLY B CA 1
ATOM 6416 C C . GLY B 1 318 ? 6.535 -12.133 -12.195 1 91.5 318 GLY B C 1
ATOM 6417 O O . GLY B 1 318 ? 6.816 -11.516 -11.164 1 91.5 318 GLY B O 1
ATOM 6418 N N . GLY B 1 319 ? 7.203 -13.203 -12.727 1 92.69 319 GLY B N 1
ATOM 6419 C CA . GLY B 1 319 ? 8.406 -13.664 -12.055 1 92.69 319 GLY B CA 1
ATOM 6420 C C . GLY B 1 319 ? 9.406 -14.305 -13 1 92.69 319 GLY B C 1
ATOM 6421 O O . GLY B 1 319 ? 9.047 -14.734 -14.102 1 92.69 319 GLY B O 1
ATOM 6422 N N . LYS B 1 320 ? 10.609 -14.273 -12.633 1 96.19 320 LYS B N 1
ATOM 6423 C CA . LYS B 1 320 ? 11.75 -14.969 -13.227 1 96.19 320 LYS B CA 1
ATOM 6424 C C . LYS B 1 320 ? 12.719 -15.453 -12.148 1 96.19 320 LYS B C 1
ATOM 6426 O O . LYS B 1 320 ? 13.852 -14.984 -12.055 1 96.19 320 LYS B O 1
ATOM 6431 N N . SER B 1 321 ? 12.273 -16.438 -11.438 1 97.06 321 SER B N 1
ATOM 6432 C CA . SER B 1 321 ? 12.867 -16.797 -10.156 1 97.06 321 SER B CA 1
ATOM 6433 C C . SER B 1 321 ? 14.164 -17.594 -10.359 1 97.06 321 SER B C 1
ATOM 6435 O O . SER B 1 321 ? 14.211 -18.516 -11.172 1 97.06 321 SER B O 1
ATOM 6437 N N . PRO B 1 322 ? 15.227 -17.234 -9.578 1 98.06 322 PRO B N 1
ATOM 6438 C CA . PRO B 1 322 ? 16.453 -18.047 -9.594 1 98.06 322 PRO B CA 1
ATOM 6439 C C . PRO B 1 322 ? 16.312 -19.328 -8.766 1 98.06 322 PRO B C 1
ATOM 6441 O O . PRO B 1 322 ? 15.664 -19.328 -7.715 1 98.06 322 PRO B O 1
ATOM 6444 N N . PHE B 1 323 ? 16.797 -20.391 -9.289 1 98.38 323 PHE B N 1
ATOM 6445 C CA . PHE B 1 323 ? 17 -21.688 -8.633 1 98.38 323 PHE B CA 1
ATOM 6446 C C . PHE B 1 323 ? 18.469 -22.047 -8.602 1 98.38 323 PHE B C 1
ATOM 6448 O O . PHE B 1 323 ? 19.062 -22.406 -9.625 1 98.38 323 PHE B O 1
ATOM 6455 N N . ILE B 1 324 ? 19.047 -21.922 -7.395 1 98.69 324 ILE B N 1
ATOM 6456 C CA . ILE B 1 324 ? 20.5 -22 -7.297 1 98.69 324 ILE B CA 1
ATOM 6457 C C . ILE B 1 324 ? 20.922 -23.359 -6.742 1 98.69 324 ILE B C 1
ATOM 6459 O O . ILE B 1 324 ? 20.547 -23.719 -5.621 1 98.69 324 ILE B O 1
ATOM 6463 N N . VAL B 1 325 ? 21.766 -24.094 -7.477 1 98.69 325 VAL B N 1
ATOM 6464 C CA . VAL B 1 325 ? 22.297 -25.391 -7.074 1 98.69 325 VAL B CA 1
ATOM 6465 C C . VAL B 1 325 ? 23.797 -25.266 -6.77 1 98.69 325 VAL B C 1
ATOM 6467 O O . VAL B 1 325 ? 24.609 -25.062 -7.676 1 98.69 325 VAL B O 1
ATOM 6470 N N . MET B 1 326 ? 24.141 -25.453 -5.562 1 97.75 326 MET B N 1
ATOM 6471 C CA . MET B 1 326 ? 25.531 -25.391 -5.133 1 97.75 326 MET B CA 1
ATOM 6472 C C . MET B 1 326 ? 26.219 -26.734 -5.363 1 97.75 326 MET B C 1
ATOM 6474 O O . MET B 1 326 ? 25.562 -27.75 -5.609 1 97.75 326 MET B O 1
ATOM 6478 N N . ASP B 1 327 ? 27.578 -26.75 -5.203 1 97.12 327 ASP B N 1
ATOM 6479 C CA . ASP B 1 327 ? 28.344 -27.938 -5.539 1 97.12 327 ASP B CA 1
ATOM 6480 C C . ASP B 1 327 ? 28.234 -28.984 -4.438 1 97.12 327 ASP B C 1
ATOM 6482 O O . ASP B 1 327 ? 28.609 -30.156 -4.641 1 97.12 327 ASP B O 1
ATOM 6486 N N . ASP B 1 328 ? 27.688 -28.641 -3.297 1 96.5 328 ASP B N 1
ATOM 6487 C CA . ASP B 1 328 ? 27.531 -29.609 -2.209 1 96.5 328 ASP B CA 1
ATOM 6488 C C . ASP B 1 328 ? 26.125 -30.172 -2.182 1 96.5 328 ASP B C 1
ATOM 6490 O O . ASP B 1 328 ? 25.781 -30.953 -1.293 1 96.5 328 ASP B O 1
ATOM 6494 N N . ALA B 1 329 ? 25.312 -29.812 -3.102 1 95.38 329 ALA B N 1
ATOM 6495 C CA . ALA B 1 329 ? 23.938 -30.266 -3.156 1 95.38 329 ALA B CA 1
ATOM 6496 C C . ALA B 1 329 ? 23.844 -31.719 -3.574 1 95.38 329 ALA B C 1
ATOM 6498 O O . ALA B 1 329 ? 24.75 -32.25 -4.23 1 95.38 329 ALA B O 1
ATOM 6499 N N . ASP B 1 330 ? 22.766 -32.406 -3.15 1 95.5 330 ASP B N 1
ATOM 6500 C CA . ASP B 1 330 ? 22.359 -33.656 -3.744 1 95.5 330 ASP B CA 1
ATOM 6501 C C . ASP B 1 330 ? 21.828 -33.469 -5.16 1 95.5 330 ASP B C 1
ATOM 6503 O O . ASP B 1 330 ? 20.688 -33 -5.34 1 95.5 330 ASP B O 1
ATOM 6507 N N . ILE B 1 331 ? 22.547 -33.875 -6.059 1 97.12 331 ILE B N 1
ATOM 6508 C CA . ILE B 1 331 ? 22.25 -33.531 -7.438 1 97.12 331 ILE B CA 1
ATOM 6509 C C . ILE B 1 331 ? 20.969 -34.219 -7.898 1 97.12 331 ILE B C 1
ATOM 6511 O O . ILE B 1 331 ? 20.172 -33.625 -8.625 1 97.12 331 ILE B O 1
ATOM 6515 N N . ASP B 1 332 ? 20.812 -35.5 -7.547 1 97.44 332 ASP B N 1
ATOM 6516 C CA . ASP B 1 332 ? 19.578 -36.188 -7.926 1 97.44 332 ASP B CA 1
ATOM 6517 C C . ASP B 1 332 ? 18.344 -35.469 -7.391 1 97.44 332 ASP B C 1
ATOM 6519 O O . ASP B 1 332 ? 17.375 -35.25 -8.117 1 97.44 332 ASP B O 1
ATOM 6523 N N . GLN B 1 333 ? 18.453 -35.062 -6.207 1 96.62 333 GLN B N 1
ATOM 6524 C CA . GLN B 1 333 ? 17.344 -34.344 -5.602 1 96.62 333 GLN B CA 1
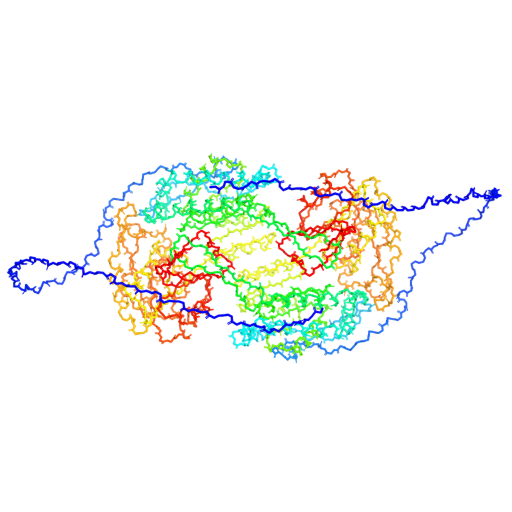ATOM 6525 C C . GLN B 1 333 ? 17.188 -32.938 -6.238 1 96.62 333 GLN B C 1
ATOM 6527 O O . GLN B 1 333 ? 16.062 -32.5 -6.469 1 96.62 333 GLN B O 1
ATOM 6532 N N . ALA B 1 334 ? 18.297 -32.312 -6.434 1 97.44 334 ALA B N 1
ATOM 6533 C CA . ALA B 1 334 ? 18.25 -30.984 -7.047 1 97.44 334 ALA B CA 1
ATOM 6534 C C . ALA B 1 334 ? 17.609 -31.031 -8.43 1 97.44 334 ALA B C 1
ATOM 6536 O O . ALA B 1 334 ? 16.828 -30.141 -8.789 1 97.44 334 ALA B O 1
ATOM 6537 N N . VAL B 1 335 ? 17.906 -32.062 -9.195 1 98.31 335 VAL B N 1
ATOM 6538 C CA . VAL B 1 335 ? 17.344 -32.25 -10.531 1 98.31 335 VAL B CA 1
ATOM 6539 C C . VAL B 1 335 ? 15.82 -32.406 -10.438 1 98.31 335 VAL B C 1
ATOM 6541 O O . VAL B 1 335 ? 15.07 -31.766 -11.164 1 98.31 335 VAL B O 1
ATOM 6544 N N . GLU B 1 336 ? 15.43 -33.281 -9.547 1 97.69 336 GLU B N 1
ATOM 6545 C CA . GLU B 1 336 ? 14 -33.531 -9.375 1 97.69 336 GLU B CA 1
ATOM 6546 C C . GLU B 1 336 ? 13.273 -32.25 -8.961 1 97.69 336 GLU B C 1
ATOM 6548 O O . GLU B 1 336 ? 12.211 -31.938 -9.484 1 97.69 336 GLU B O 1
ATOM 6553 N N . LEU B 1 337 ? 13.844 -31.578 -8.062 1 96.69 337 LEU B N 1
ATOM 6554 C CA . LEU B 1 337 ? 13.203 -30.359 -7.551 1 96.69 337 LEU B CA 1
ATOM 6555 C C . LEU B 1 337 ? 13.211 -29.266 -8.602 1 96.69 337 LEU B C 1
ATOM 6557 O O . LEU B 1 337 ? 12.242 -28.516 -8.727 1 96.69 337 LEU B O 1
ATOM 6561 N N . ALA B 1 338 ? 14.289 -29.078 -9.273 1 98.06 338 ALA B N 1
ATOM 6562 C CA . ALA B 1 338 ? 14.352 -28.094 -10.344 1 98.06 338 ALA B CA 1
ATOM 6563 C C . ALA B 1 338 ? 13.328 -28.406 -11.43 1 98.06 338 ALA B C 1
ATOM 6565 O O . ALA B 1 338 ? 12.719 -27.484 -11.992 1 98.06 338 ALA B O 1
ATOM 6566 N N . HIS B 1 339 ? 13.227 -29.703 -11.766 1 98.12 339 HIS B N 1
ATOM 6567 C CA . HIS B 1 339 ? 12.227 -30.141 -12.727 1 98.12 339 HIS B CA 1
ATOM 6568 C C . HIS B 1 339 ? 10.82 -29.75 -12.273 1 98.12 339 HIS B C 1
ATOM 6570 O O . HIS B 1 339 ? 10.055 -29.156 -13.047 1 98.12 339 HIS B O 1
ATOM 6576 N N . PHE B 1 340 ? 10.547 -30.031 -11.094 1 97.25 340 PHE B N 1
ATOM 6577 C CA . PHE B 1 340 ? 9.258 -29.672 -10.516 1 97.25 340 PHE B CA 1
ATOM 6578 C C . PHE B 1 340 ? 9.07 -28.156 -10.5 1 97.25 340 PHE B C 1
ATOM 6580 O O . PHE B 1 340 ? 8.016 -27.641 -10.875 1 97.25 340 PHE B O 1
ATOM 6587 N N . ALA B 1 341 ? 10.094 -27.438 -10.094 1 97 341 ALA B N 1
ATOM 6588 C CA . ALA B 1 341 ? 10.062 -25.984 -9.938 1 97 341 ALA B CA 1
ATOM 6589 C C . ALA B 1 341 ? 9.703 -25.297 -11.258 1 97 341 ALA B C 1
ATOM 6591 O O . ALA B 1 341 ? 9.117 -24.219 -11.258 1 97 341 ALA B O 1
ATOM 6592 N N . LEU B 1 342 ? 9.953 -25.891 -12.328 1 97.38 342 LEU B N 1
ATOM 6593 C CA . LEU B 1 342 ? 9.727 -25.25 -13.617 1 97.38 342 LEU B CA 1
ATOM 6594 C C . LEU B 1 342 ? 8.516 -25.859 -14.32 1 97.38 342 LEU B C 1
ATOM 6596 O O . LEU B 1 342 ? 7.652 -25.125 -14.812 1 97.38 342 LEU B O 1
ATOM 6600 N N . PHE B 1 343 ? 8.445 -27.156 -14.359 1 97.94 343 PHE B N 1
ATOM 6601 C CA . PHE B 1 343 ? 7.523 -27.797 -15.289 1 97.94 343 PHE B CA 1
ATOM 6602 C C . PHE B 1 343 ? 6.164 -28.016 -14.641 1 97.94 343 PHE B C 1
ATOM 6604 O O . PHE B 1 343 ? 5.191 -28.344 -15.32 1 97.94 343 PHE B O 1
ATOM 6611 N N . PHE B 1 344 ? 6.125 -27.844 -13.32 1 96.62 344 PHE B N 1
ATOM 6612 C CA . PHE B 1 344 ? 4.832 -27.859 -12.648 1 96.62 344 PHE B CA 1
ATOM 6613 C C . PHE B 1 344 ? 3.857 -26.906 -13.328 1 96.62 344 PHE B C 1
ATOM 6615 O O . PHE B 1 344 ? 4.227 -25.797 -13.703 1 96.62 344 PHE B O 1
ATOM 6622 N N . ASN B 1 345 ? 2.613 -27.422 -13.57 1 97.69 345 ASN B N 1
ATOM 6623 C CA . ASN B 1 345 ? 1.574 -26.656 -14.242 1 97.69 345 ASN B CA 1
ATOM 6624 C C . ASN B 1 345 ? 2.027 -26.188 -15.617 1 97.69 345 ASN B C 1
ATOM 6626 O O . ASN B 1 345 ? 1.706 -25.078 -16.047 1 97.69 345 ASN B O 1
ATOM 6630 N N . GLN B 1 346 ? 2.812 -27.125 -16.312 1 97.31 346 GLN B N 1
ATOM 6631 C CA . GLN B 1 346 ? 3.369 -26.922 -17.641 1 97.31 346 GLN B CA 1
ATOM 6632 C C . GLN B 1 346 ? 4.172 -25.625 -17.719 1 97.31 346 GLN B C 1
ATOM 6634 O O . GLN B 1 346 ? 4.176 -24.938 -18.734 1 97.31 346 GLN B O 1
ATOM 6639 N N . GLY B 1 347 ? 4.766 -25.188 -16.656 1 97.81 347 GLY B N 1
ATOM 6640 C CA . GLY B 1 347 ? 5.613 -24 -16.609 1 97.81 347 GLY B CA 1
ATOM 6641 C C . GLY B 1 347 ? 4.832 -22.719 -16.469 1 97.81 347 GLY B C 1
ATOM 6642 O O . GLY B 1 347 ? 5.418 -21.625 -16.438 1 97.81 347 GLY B O 1
ATOM 6643 N N . GLN B 1 348 ? 3.535 -22.766 -16.391 1 97.81 348 GLN B N 1
ATOM 6644 C CA . GLN B 1 348 ? 2.686 -21.594 -16.266 1 97.81 348 GLN B CA 1
ATOM 6645 C C . GLN B 1 348 ? 2.475 -21.219 -14.805 1 97.81 348 GLN B C 1
ATOM 6647 O O . GLN B 1 348 ? 1.337 -21.172 -14.328 1 97.81 348 GLN B O 1
ATOM 6652 N N . CYS B 1 349 ? 3.545 -20.922 -14.172 1 96.44 349 CYS B N 1
ATOM 6653 C CA . CYS B 1 349 ? 3.609 -20.547 -12.758 1 96.44 349 CYS B CA 1
ATOM 6654 C C . CYS B 1 349 ? 4.48 -19.312 -12.555 1 96.44 349 CYS B C 1
ATOM 6656 O O . CYS B 1 349 ? 5.625 -19.281 -13.016 1 96.44 349 CYS B O 1
ATOM 6658 N N . CYS B 1 350 ? 4.004 -18.391 -11.859 1 94.06 350 CYS B N 1
ATOM 6659 C CA . CYS B 1 350 ? 4.711 -17.125 -11.688 1 94.06 350 CYS B CA 1
ATOM 6660 C C . CYS B 1 350 ? 5.977 -17.312 -10.867 1 94.06 350 CYS B C 1
ATOM 6662 O O . CYS B 1 350 ? 6.973 -16.609 -11.078 1 94.06 350 CYS B O 1
ATOM 6664 N N . CYS B 1 351 ? 5.961 -18.25 -9.961 1 93.75 351 CYS B N 1
ATOM 6665 C CA . CYS B 1 351 ? 7.121 -18.469 -9.109 1 93.75 351 CYS B CA 1
ATOM 6666 C C . CYS B 1 351 ? 8.047 -19.516 -9.711 1 93.75 351 CYS B C 1
ATOM 6668 O O . CYS B 1 351 ? 9.016 -19.938 -9.07 1 93.75 351 CYS B O 1
ATOM 6670 N N . ALA B 1 352 ? 7.867 -19.938 -10.859 1 96.12 352 ALA B N 1
ATOM 6671 C CA . ALA B 1 352 ? 8.648 -21.016 -11.461 1 96.12 352 ALA B CA 1
ATOM 6672 C C . ALA B 1 352 ? 10.141 -20.734 -11.375 1 96.12 352 ALA B C 1
ATOM 6674 O O . ALA B 1 352 ? 10.57 -19.594 -11.578 1 96.12 352 ALA B O 1
ATOM 6675 N N . GLY B 1 353 ? 10.961 -21.75 -11.039 1 96.31 353 GLY B N 1
ATOM 6676 C CA . GLY B 1 353 ? 12.406 -21.641 -11.047 1 96.31 353 GLY B CA 1
ATOM 6677 C C . GLY B 1 353 ? 13 -21.656 -12.445 1 96.31 353 GLY B C 1
ATOM 6678 O O . GLY B 1 353 ? 13.805 -22.531 -12.766 1 96.31 353 GLY B O 1
ATOM 6679 N N . SER B 1 354 ? 12.727 -20.672 -13.211 1 95.88 354 SER B N 1
ATOM 6680 C CA . SER B 1 354 ? 13.008 -20.719 -14.641 1 95.88 354 SER B CA 1
ATOM 6681 C C . SER B 1 354 ? 14.445 -20.312 -14.93 1 95.88 354 SER B C 1
ATOM 6683 O O . SER B 1 354 ? 14.945 -20.531 -16.031 1 95.88 354 SER B O 1
ATOM 6685 N N . ARG B 1 355 ? 15.133 -19.641 -14.031 1 98.06 355 ARG B N 1
ATOM 6686 C CA . ARG B 1 355 ? 16.562 -19.406 -14.117 1 98.06 355 ARG B CA 1
ATOM 6687 C C . ARG B 1 355 ? 17.344 -20.328 -13.18 1 98.06 355 ARG B C 1
ATOM 6689 O O . ARG B 1 355 ? 17.578 -19.969 -12.023 1 98.06 355 ARG B O 1
ATOM 6696 N N . THR B 1 356 ? 17.797 -21.406 -13.734 1 98.75 356 THR B N 1
ATOM 6697 C CA . THR B 1 356 ? 18.5 -22.391 -12.93 1 98.75 356 THR B CA 1
ATOM 6698 C C . THR B 1 356 ? 20.016 -22.172 -12.984 1 98.75 356 THR B C 1
ATOM 6700 O O . THR B 1 356 ? 20.641 -22.438 -14.008 1 98.75 356 THR B O 1
ATOM 6703 N N . PHE B 1 357 ? 20.547 -21.688 -11.883 1 98.81 357 PHE B N 1
ATOM 6704 C CA . PHE B 1 357 ? 21.984 -21.5 -11.75 1 98.81 357 PHE B CA 1
ATOM 6705 C C . PHE B 1 357 ? 22.625 -22.734 -11.133 1 98.81 357 PHE B C 1
ATOM 6707 O O . PHE B 1 357 ? 22.281 -23.141 -10.023 1 98.81 357 PHE B O 1
ATOM 6714 N N . VAL B 1 358 ? 23.609 -23.328 -11.852 1 98.81 358 VAL B N 1
ATOM 6715 C CA . VAL B 1 358 ? 24.266 -24.531 -11.383 1 98.81 358 VAL B CA 1
ATOM 6716 C C . VAL B 1 358 ? 25.781 -24.297 -11.266 1 98.81 358 VAL B C 1
ATOM 6718 O O . VAL B 1 358 ? 26.406 -23.781 -12.188 1 98.81 358 VAL B O 1
ATOM 6721 N N . HIS B 1 359 ? 26.344 -24.641 -10.133 1 98.56 359 HIS B N 1
ATOM 6722 C CA . HIS B 1 359 ? 27.766 -24.484 -9.922 1 98.56 359 HIS B CA 1
ATOM 6723 C C . HIS B 1 359 ? 28.562 -25.281 -10.953 1 98.56 359 HIS B C 1
ATOM 6725 O O . HIS B 1 359 ? 28.219 -26.406 -11.289 1 98.56 359 HIS B O 1
ATOM 6731 N N . GLU B 1 360 ? 29.672 -24.797 -11.312 1 98.31 360 GLU B N 1
ATOM 6732 C CA . GLU B 1 360 ? 30.469 -25.344 -12.406 1 98.31 360 GLU B CA 1
ATOM 6733 C C . GLU B 1 360 ? 30.906 -26.781 -12.117 1 98.31 360 GLU B C 1
ATOM 6735 O O . GLU B 1 360 ? 30.984 -27.609 -13.023 1 98.31 360 GLU B O 1
ATOM 6740 N N . ARG B 1 361 ? 31.109 -27.109 -10.906 1 98.19 361 ARG B N 1
ATOM 6741 C CA . ARG B 1 361 ? 31.641 -28.406 -10.516 1 98.19 361 ARG B CA 1
ATOM 6742 C C . ARG B 1 361 ? 30.609 -29.5 -10.711 1 98.19 361 ARG B C 1
ATOM 6744 O O . ARG B 1 361 ? 30.969 -30.688 -10.805 1 98.19 361 ARG B O 1
ATOM 6751 N N . VAL B 1 362 ? 29.391 -29.172 -10.75 1 98.31 362 VAL B N 1
ATOM 6752 C CA . VAL B 1 362 ? 28.344 -30.188 -10.891 1 98.31 362 VAL B CA 1
ATOM 6753 C C . VAL B 1 362 ? 27.484 -29.875 -12.117 1 98.31 362 VAL B C 1
ATOM 6755 O O . VAL B 1 362 ? 26.422 -30.469 -12.305 1 98.31 362 VAL B O 1
ATOM 6758 N N . TYR B 1 363 ? 27.875 -28.984 -12.953 1 98.5 363 TYR B N 1
ATOM 6759 C CA . TYR B 1 363 ? 27.094 -28.438 -14.062 1 98.5 363 TYR B CA 1
ATOM 6760 C C . TYR B 1 363 ? 26.766 -29.531 -15.078 1 98.5 363 TYR B C 1
ATOM 6762 O O . TYR B 1 363 ? 25.594 -29.734 -15.422 1 98.5 363 TYR B O 1
ATOM 6770 N N . ASP B 1 364 ? 27.797 -30.281 -15.484 1 98.44 364 ASP B N 1
ATOM 6771 C CA . ASP B 1 364 ? 27.594 -31.281 -16.531 1 98.44 364 ASP B CA 1
ATOM 6772 C C . ASP B 1 364 ? 26.688 -32.406 -16.047 1 98.44 364 ASP B C 1
ATOM 6774 O O . ASP B 1 364 ? 25.797 -32.844 -16.781 1 98.44 364 ASP B O 1
ATOM 6778 N N . GLU B 1 365 ? 26.953 -32.844 -14.875 1 98.56 365 GLU B N 1
ATOM 6779 C CA . GLU B 1 365 ? 26.109 -33.875 -14.305 1 98.56 365 GLU B CA 1
ATOM 6780 C C . GLU B 1 365 ? 24.656 -33.438 -14.195 1 98.56 365 GLU B C 1
ATOM 6782 O O . GLU B 1 365 ? 23.75 -34.188 -14.547 1 98.56 365 GLU B O 1
ATOM 6787 N N . PHE B 1 366 ? 24.5 -32.25 -13.711 1 98.62 366 PHE B N 1
ATOM 6788 C CA . PHE B 1 366 ? 23.156 -31.703 -13.539 1 98.62 366 PHE B CA 1
ATOM 6789 C C . PHE B 1 366 ? 22.438 -31.609 -14.883 1 98.62 366 PHE B C 1
ATOM 6791 O O . PHE B 1 366 ? 21.281 -32 -15 1 98.62 366 PHE B O 1
ATOM 6798 N N . VAL B 1 367 ? 23.047 -31.109 -15.945 1 98.69 367 VAL B N 1
ATOM 6799 C CA . VAL B 1 367 ? 22.453 -30.938 -17.266 1 98.69 367 VAL B CA 1
ATOM 6800 C C . VAL B 1 367 ? 22.047 -32.281 -17.844 1 98.69 367 VAL B C 1
ATOM 6802 O O . VAL B 1 367 ? 20.953 -32.438 -18.359 1 98.69 367 VAL B O 1
ATOM 6805 N N . GLU B 1 368 ? 22.953 -33.25 -17.688 1 98.69 368 GLU B N 1
ATOM 6806 C CA . GLU B 1 368 ? 22.688 -34.562 -18.203 1 98.69 368 GLU B CA 1
ATOM 6807 C C . GLU B 1 368 ? 21.484 -35.219 -17.516 1 98.69 368 GLU B C 1
ATOM 6809 O O . GLU B 1 368 ? 20.609 -35.781 -18.172 1 98.69 368 GLU B O 1
ATOM 6814 N N . LYS B 1 369 ? 21.469 -35.156 -16.266 1 98.69 369 LYS B N 1
ATOM 6815 C CA . LYS B 1 369 ? 20.375 -35.75 -15.508 1 98.69 369 LYS B CA 1
ATOM 6816 C C . LYS B 1 369 ? 19.078 -35 -15.734 1 98.69 369 LYS B C 1
ATOM 6818 O O . LYS B 1 369 ? 18 -35.625 -15.734 1 98.69 369 LYS B O 1
ATOM 6823 N N . SER B 1 370 ? 19.156 -33.688 -15.844 1 98.62 370 SER B N 1
ATOM 6824 C CA . SER B 1 370 ? 17.969 -32.906 -16.156 1 98.62 370 SER B CA 1
ATOM 6825 C C . SER B 1 370 ? 17.375 -33.312 -17.5 1 98.62 370 SER B C 1
ATOM 6827 O O . SER B 1 370 ? 16.141 -33.406 -17.625 1 98.62 370 SER B O 1
ATOM 6829 N N . LYS B 1 371 ? 18.25 -33.5 -18.469 1 98.56 371 LYS B N 1
ATOM 6830 C CA . LYS B 1 371 ? 17.797 -33.969 -19.766 1 98.56 371 LYS B CA 1
ATOM 6831 C C . LYS B 1 371 ? 17.062 -35.281 -19.656 1 98.56 371 LYS B C 1
ATOM 6833 O O . LYS B 1 371 ? 15.961 -35.438 -20.188 1 98.56 371 LYS B O 1
ATOM 6838 N N . ALA B 1 372 ? 17.672 -36.188 -18.984 1 98.56 372 ALA B N 1
ATOM 6839 C CA . ALA B 1 372 ? 17.094 -37.5 -18.812 1 98.56 372 ALA B CA 1
ATOM 6840 C C . ALA B 1 372 ? 15.727 -37.406 -18.141 1 98.56 372 ALA B C 1
ATOM 6842 O O . ALA B 1 372 ? 14.781 -38.094 -18.531 1 98.56 372 ALA B O 1
ATOM 6843 N N . ARG B 1 373 ? 15.688 -36.594 -17.141 1 98.25 373 ARG B N 1
ATOM 6844 C CA . ARG B 1 373 ? 14.438 -36.469 -16.406 1 98.25 373 ARG B CA 1
ATOM 6845 C C . ARG B 1 373 ? 13.359 -35.812 -17.281 1 98.25 373 ARG B C 1
ATOM 6847 O O . ARG B 1 373 ? 12.195 -36.219 -17.234 1 98.25 373 ARG B O 1
ATOM 6854 N N . ALA B 1 374 ? 13.672 -34.812 -18.062 1 97.88 374 ALA B N 1
ATOM 6855 C CA . ALA B 1 374 ? 12.734 -34.125 -18.953 1 97.88 374 ALA B CA 1
ATOM 6856 C C . ALA B 1 374 ? 12.188 -35.062 -20.016 1 97.88 374 ALA B C 1
ATOM 6858 O O . ALA B 1 374 ? 11 -35 -20.359 1 97.88 374 ALA B O 1
ATOM 6859 N N . LEU B 1 375 ? 13.023 -35.969 -20.438 1 97.19 375 LEU B N 1
ATOM 6860 C CA . LEU B 1 375 ? 12.641 -36.906 -21.469 1 97.19 375 LEU B CA 1
ATOM 6861 C C . LEU B 1 375 ? 11.648 -37.938 -20.922 1 97.19 375 LEU B C 1
ATOM 6863 O O . LEU B 1 375 ? 10.859 -38.5 -21.672 1 97.19 375 LEU B O 1
ATOM 6867 N N . LYS B 1 376 ? 11.703 -38.156 -19.672 1 97 376 LYS B N 1
ATOM 6868 C CA . LYS B 1 376 ? 10.82 -39.125 -19.031 1 97 376 LYS B CA 1
ATOM 6869 C C . LYS B 1 376 ? 9.469 -38.469 -18.703 1 97 376 LYS B C 1
ATOM 6871 O O . LYS B 1 376 ? 8.508 -39.188 -18.375 1 97 376 LYS B O 1
ATOM 6876 N N . ARG B 1 377 ? 9.391 -37.188 -18.703 1 97.19 377 ARG B N 1
ATOM 6877 C CA . ARG B 1 377 ? 8.141 -36.531 -18.344 1 97.19 377 ARG B CA 1
ATOM 6878 C C . ARG B 1 377 ? 7.039 -36.875 -19.344 1 97.19 377 ARG B C 1
ATOM 6880 O O . ARG B 1 377 ? 7.238 -36.75 -20.562 1 97.19 377 ARG B O 1
ATOM 6887 N N . VAL B 1 378 ? 5.879 -37.25 -18.891 1 97.31 378 VAL B N 1
ATOM 6888 C CA . VAL B 1 378 ? 4.773 -37.688 -19.734 1 97.31 378 VAL B CA 1
ATOM 6889 C C . VAL B 1 378 ? 3.889 -36.5 -20.094 1 97.31 378 VAL B C 1
ATOM 6891 O O . VAL B 1 378 ? 3.252 -35.906 -19.203 1 97.31 378 VAL B O 1
ATOM 6894 N N . VAL B 1 379 ? 3.838 -36.125 -21.344 1 97.5 379 VAL B N 1
ATOM 6895 C CA . VAL B 1 379 ? 2.996 -35.062 -21.875 1 97.5 379 VAL B CA 1
ATOM 6896 C C . VAL B 1 379 ? 1.788 -35.656 -22.594 1 97.5 379 VAL B C 1
ATOM 6898 O O . VAL B 1 379 ? 1.936 -36.562 -23.422 1 97.5 379 VAL B O 1
ATOM 6901 N N . GLY B 1 380 ? 0.594 -35.25 -22.219 1 96.94 380 GLY B N 1
ATOM 6902 C CA . GLY B 1 380 ? -0.581 -35.781 -22.875 1 96.94 380 GLY B CA 1
ATOM 6903 C C . GLY B 1 380 ? -1.885 -35.25 -22.312 1 96.94 380 GLY B C 1
ATOM 6904 O O . GLY B 1 380 ? -1.932 -34.125 -21.797 1 96.94 380 GLY B O 1
ATOM 6905 N N . ASP B 1 381 ? -2.963 -36 -22.531 1 97.56 381 ASP B N 1
ATOM 6906 C CA . ASP B 1 381 ? -4.285 -35.656 -22.047 1 97.56 381 ASP B CA 1
ATOM 6907 C C . ASP B 1 381 ? -4.289 -35.5 -20.516 1 97.56 381 ASP B C 1
ATOM 6909 O O . ASP B 1 381 ? -4.051 -36.469 -19.797 1 97.56 381 ASP B O 1
ATOM 6913 N N . PRO B 1 382 ? -4.641 -34.344 -20.062 1 97.88 382 PRO B N 1
ATOM 6914 C CA . PRO B 1 382 ? -4.508 -34.094 -18.625 1 97.88 382 PRO B CA 1
ATOM 6915 C C . PRO B 1 382 ? -5.473 -34.938 -17.781 1 97.88 382 PRO B C 1
ATOM 6917 O O . PRO B 1 382 ? -5.316 -35.031 -16.562 1 97.88 382 PRO B O 1
ATOM 6920 N N . PHE B 1 383 ? -6.445 -35.5 -18.344 1 97.75 383 PHE B N 1
ATOM 6921 C CA . PHE B 1 383 ? -7.398 -36.312 -17.609 1 97.75 383 PHE B CA 1
ATOM 6922 C C . PHE B 1 383 ? -6.898 -37.75 -17.5 1 97.75 383 PHE B C 1
ATOM 6924 O O . PHE B 1 383 ? -7.484 -38.562 -16.781 1 97.75 383 PHE B O 1
ATOM 6931 N N . ARG B 1 384 ? -5.855 -38.062 -18.219 1 96.62 384 ARG B N 1
ATOM 6932 C CA . ARG B 1 384 ? -5.293 -39.406 -18.156 1 96.62 384 ARG B CA 1
ATOM 6933 C C . ARG B 1 384 ? -4.367 -39.562 -16.953 1 96.62 384 ARG B C 1
ATOM 6935 O O . ARG B 1 384 ? -3.553 -38.688 -16.672 1 96.62 384 ARG B O 1
ATOM 6942 N N . LYS B 1 385 ? -4.48 -40.719 -16.359 1 94.62 385 LYS B N 1
ATOM 6943 C CA . LYS B 1 385 ? -3.629 -41 -15.203 1 94.62 385 LYS B CA 1
ATOM 6944 C C . LYS B 1 385 ? -2.162 -41.094 -15.617 1 94.62 385 LYS B C 1
ATOM 6946 O O . LYS B 1 385 ? -1.834 -41.688 -16.656 1 94.62 385 LYS B O 1
ATOM 6951 N N . GLY B 1 386 ? -1.338 -40.469 -14.812 1 94.38 386 GLY B N 1
ATOM 6952 C CA . GLY B 1 386 ? 0.093 -40.562 -15.055 1 94.38 386 GLY B CA 1
ATOM 6953 C C . GLY B 1 386 ? 0.632 -39.406 -15.867 1 94.38 386 GLY B C 1
ATOM 6954 O O . GLY B 1 386 ? 1.845 -39.188 -15.914 1 94.38 386 GLY B O 1
ATOM 6955 N N . VAL B 1 387 ? -0.218 -38.719 -16.578 1 96.81 387 VAL B N 1
ATOM 6956 C CA . VAL B 1 387 ? 0.214 -37.531 -17.328 1 96.81 387 VAL B CA 1
ATOM 6957 C C . VAL B 1 387 ? 0.7 -36.469 -16.359 1 96.81 387 VAL B C 1
ATOM 6959 O O . VAL B 1 387 ? 0.027 -36.156 -15.367 1 96.81 387 VAL B O 1
ATOM 6962 N N . GLU B 1 388 ? 1.87 -35.875 -16.625 1 97.19 388 GLU B N 1
ATOM 6963 C CA . GLU B 1 388 ? 2.49 -34.875 -15.758 1 97.19 388 GLU B CA 1
ATOM 6964 C C . GLU B 1 388 ? 2.336 -33.469 -16.344 1 97.19 388 GLU B C 1
ATOM 6966 O O . GLU B 1 388 ? 2.514 -32.5 -15.633 1 97.19 388 GLU B O 1
ATOM 6971 N N . GLN B 1 389 ? 2.08 -33.469 -17.578 1 98.06 389 GLN B N 1
ATOM 6972 C CA . GLN B 1 389 ? 2.047 -32.188 -18.281 1 98.06 389 GLN B CA 1
ATOM 6973 C C . GLN B 1 389 ? 0.946 -32.156 -19.328 1 98.06 389 GLN B C 1
ATOM 6975 O O . GLN B 1 389 ? 0.875 -33.062 -20.188 1 98.06 389 GLN B O 1
ATOM 6980 N N . GLY B 1 390 ? 0.052 -31.172 -19.188 1 98.25 390 GLY B N 1
ATOM 6981 C CA . GLY B 1 390 ? -0.974 -30.953 -20.188 1 98.25 390 GLY B CA 1
ATOM 6982 C C . GLY B 1 390 ? -0.604 -29.859 -21.188 1 98.25 390 GLY B C 1
ATOM 6983 O O . GLY B 1 390 ? 0.574 -29.547 -21.359 1 98.25 390 GLY B O 1
ATOM 6984 N N . PRO B 1 391 ? -1.611 -29.406 -21.938 1 98.5 391 PRO B N 1
ATOM 6985 C CA . PRO B 1 391 ? -1.373 -28.328 -22.906 1 98.5 391 PRO B CA 1
ATOM 6986 C C . PRO B 1 391 ? -1.252 -26.969 -22.25 1 98.5 391 PRO B C 1
ATOM 6988 O O . PRO B 1 391 ? -1.642 -26.797 -21.078 1 98.5 391 PRO B O 1
ATOM 6991 N N . GLN B 1 392 ? -0.674 -26.016 -23.031 1 98.56 392 GLN B N 1
ATOM 6992 C CA . GLN B 1 392 ? -0.693 -24.625 -22.625 1 98.56 392 GLN B CA 1
ATOM 6993 C C . GLN B 1 392 ? -2.107 -24.047 -22.672 1 98.56 392 GLN B C 1
ATOM 6995 O O . GLN B 1 392 ? -3.004 -24.656 -23.266 1 98.56 392 GLN B O 1
ATOM 7000 N N . ILE B 1 393 ? -2.355 -22.844 -22.094 1 98.44 393 ILE B N 1
ATOM 7001 C CA . ILE B 1 393 ? -3.672 -22.297 -21.797 1 98.44 393 ILE B CA 1
ATOM 7002 C C . ILE B 1 393 ? -4.41 -21.984 -23.094 1 98.44 393 ILE B C 1
ATOM 7004 O O . ILE B 1 393 ? -5.621 -22.203 -23.203 1 98.44 393 ILE B O 1
ATOM 7008 N N . ASP B 1 394 ? -3.684 -21.406 -24.047 1 97.69 394 ASP B N 1
ATOM 7009 C CA . ASP B 1 394 ? -4.332 -21.031 -25.297 1 97.69 394 ASP B CA 1
ATOM 7010 C C . ASP B 1 394 ? -3.309 -20.844 -26.422 1 97.69 394 ASP B C 1
ATOM 7012 O O . ASP B 1 394 ? -2.113 -21.062 -26.219 1 97.69 394 ASP B O 1
ATOM 7016 N N . ASP B 1 395 ? -3.838 -20.438 -27.562 1 97.38 395 ASP B N 1
ATOM 7017 C CA . ASP B 1 395 ? -3.021 -20.328 -28.766 1 97.38 395 ASP B CA 1
ATOM 7018 C C . ASP B 1 395 ? -2.004 -19.188 -28.641 1 97.38 395 ASP B C 1
ATOM 7020 O O . ASP B 1 395 ? -0.855 -19.328 -29.062 1 97.38 395 ASP B O 1
ATOM 7024 N N . GLU B 1 396 ? -2.396 -18.125 -28.078 1 97.12 396 GLU B N 1
ATOM 7025 C CA . GLU B 1 396 ? -1.501 -16.984 -27.906 1 97.12 396 GLU B CA 1
ATOM 7026 C C . GLU B 1 396 ? -0.293 -17.344 -27.047 1 97.12 396 GLU B C 1
ATOM 7028 O O . GLU B 1 396 ? 0.848 -17.062 -27.422 1 97.12 396 GLU B O 1
ATOM 7033 N N . GLN B 1 397 ? -0.53 -17.922 -25.938 1 97.88 397 GLN B N 1
ATOM 7034 C CA . GLN B 1 397 ? 0.55 -18.344 -25.047 1 97.88 397 GLN B CA 1
ATOM 7035 C C . GLN B 1 397 ? 1.417 -19.422 -25.719 1 97.88 397 GLN B C 1
ATOM 7037 O O . GLN B 1 397 ? 2.643 -19.406 -25.578 1 97.88 397 GLN B O 1
ATOM 7042 N N . PHE B 1 398 ? 0.766 -20.344 -26.391 1 98.25 398 PHE B N 1
ATOM 7043 C CA . PHE B 1 398 ? 1.44 -21.406 -27.141 1 98.25 398 PHE B CA 1
ATOM 7044 C C . PHE B 1 398 ? 2.447 -20.812 -28.125 1 98.25 398 PHE B C 1
ATOM 7046 O O . PHE B 1 398 ? 3.627 -21.172 -28.094 1 98.25 398 PHE B O 1
ATOM 7053 N N . LYS B 1 399 ? 2.049 -19.906 -28.891 1 98.5 399 LYS B N 1
ATOM 7054 C CA . LYS B 1 399 ? 2.898 -19.266 -29.906 1 98.5 399 LYS B CA 1
ATOM 7055 C C . LYS B 1 399 ? 3.984 -18.422 -29.25 1 98.5 399 LYS B C 1
ATOM 7057 O O . LYS B 1 399 ? 5.117 -18.375 -29.734 1 98.5 399 LYS B O 1
ATOM 7062 N N . LYS B 1 400 ? 3.648 -17.781 -28.203 1 98.25 400 LYS B N 1
ATOM 7063 C CA . LYS B 1 400 ? 4.617 -16.984 -27.453 1 98.25 400 LYS B CA 1
ATOM 7064 C C . LYS B 1 400 ? 5.785 -17.844 -26.969 1 98.25 400 LYS B C 1
ATOM 7066 O O . LYS B 1 400 ? 6.945 -17.469 -27.141 1 98.25 400 LYS B O 1
ATOM 7071 N N . ILE B 1 401 ? 5.488 -18.953 -26.422 1 98.62 401 ILE B N 1
ATOM 7072 C CA . ILE B 1 401 ? 6.512 -19.828 -25.875 1 98.62 401 ILE B CA 1
ATOM 7073 C C . ILE B 1 401 ? 7.41 -20.344 -27 1 98.62 401 ILE B C 1
ATOM 7075 O O . ILE B 1 401 ? 8.633 -20.359 -26.859 1 98.62 401 ILE B O 1
ATOM 7079 N N . LEU B 1 402 ? 6.781 -20.703 -28.078 1 98.62 402 LEU B N 1
ATOM 7080 C CA . LEU B 1 402 ? 7.562 -21.188 -29.219 1 98.62 402 LEU B CA 1
ATOM 7081 C C . LEU B 1 402 ? 8.492 -20.109 -29.734 1 98.62 402 LEU B C 1
ATOM 7083 O O . LEU B 1 402 ? 9.609 -20.391 -30.172 1 98.62 402 LEU B O 1
ATOM 7087 N N . ARG B 1 403 ? 8.078 -18.859 -29.719 1 98.62 403 ARG B N 1
ATOM 7088 C CA . ARG B 1 403 ? 8.93 -17.75 -30.109 1 98.62 403 ARG B CA 1
ATOM 7089 C C . ARG B 1 403 ? 10.117 -17.609 -29.172 1 98.62 403 ARG B C 1
ATOM 7091 O O . ARG B 1 403 ? 11.234 -17.312 -29.594 1 98.62 403 ARG B O 1
ATOM 7098 N N . TYR B 1 404 ? 9.906 -17.797 -27.922 1 98.69 404 TYR B N 1
ATOM 7099 C CA . TYR B 1 404 ? 11.008 -17.719 -26.969 1 98.69 404 TYR B CA 1
ATOM 7100 C C . TYR B 1 404 ? 12 -18.859 -27.188 1 98.69 404 TYR B C 1
ATOM 7102 O O . TYR B 1 404 ? 13.211 -18.656 -27.078 1 98.69 404 TYR B O 1
ATOM 7110 N N . ILE B 1 405 ? 11.461 -20.031 -27.453 1 98.69 405 ILE B N 1
ATOM 7111 C CA . ILE B 1 405 ? 12.336 -21.156 -27.734 1 98.69 405 ILE B CA 1
ATOM 7112 C C . ILE B 1 405 ? 13.219 -20.844 -28.938 1 98.69 405 ILE B C 1
ATOM 7114 O O . ILE B 1 405 ? 14.438 -21.031 -28.891 1 98.69 405 ILE B O 1
ATOM 7118 N N . LYS B 1 406 ? 12.609 -20.344 -29.938 1 98.69 406 LYS B N 1
ATOM 7119 C CA . LYS B 1 406 ? 13.367 -19.938 -31.109 1 98.69 406 LYS B CA 1
ATOM 7120 C C . LYS B 1 406 ? 14.422 -18.891 -30.75 1 98.69 406 LYS B C 1
ATOM 7122 O O . LYS B 1 406 ? 15.555 -18.953 -31.234 1 98.69 406 LYS B O 1
ATOM 7127 N N . SER B 1 407 ? 14.07 -17.969 -29.953 1 98.62 407 SER B N 1
ATOM 7128 C CA . SER B 1 407 ? 14.992 -16.922 -29.531 1 98.62 407 SER B CA 1
ATOM 7129 C C . SER B 1 407 ? 16.188 -17.5 -28.781 1 98.62 407 SER B C 1
ATOM 7131 O O . SER B 1 407 ? 17.312 -17.016 -28.922 1 98.62 407 SER B O 1
ATOM 7133 N N . GLY B 1 408 ? 15.93 -18.5 -27.953 1 98.44 408 GLY B N 1
ATOM 7134 C CA . GLY B 1 408 ? 17.016 -19.172 -27.25 1 98.44 408 GLY B CA 1
ATOM 7135 C C . GLY B 1 408 ? 18.016 -19.812 -28.203 1 98.44 408 GLY B C 1
ATOM 7136 O O . GLY B 1 408 ? 19.234 -19.625 -28.031 1 98.44 408 GLY B O 1
ATOM 7137 N N . VAL B 1 409 ? 17.531 -20.438 -29.156 1 98.31 409 VAL B N 1
ATOM 7138 C CA . VAL B 1 409 ? 18.391 -21.078 -30.156 1 98.31 409 VAL B CA 1
ATOM 7139 C C . VAL B 1 409 ? 19.156 -20.016 -30.938 1 98.31 409 VAL B C 1
ATOM 7141 O O . VAL B 1 409 ? 20.375 -20.109 -31.094 1 98.31 409 VAL B O 1
ATOM 7144 N N . ASP B 1 410 ? 18.438 -18.984 -31.375 1 98.31 410 ASP B N 1
ATOM 7145 C CA . ASP B 1 410 ? 19.031 -17.922 -32.188 1 98.31 410 ASP B CA 1
ATOM 7146 C C . ASP B 1 410 ? 20.109 -17.172 -31.422 1 98.31 410 ASP B C 1
ATOM 7148 O O . ASP B 1 410 ? 21.047 -16.641 -32.031 1 98.31 410 ASP B O 1
ATOM 7152 N N . SER B 1 411 ? 19.953 -17.156 -30.172 1 98 411 SER B N 1
ATOM 7153 C CA . SER B 1 411 ? 20.875 -16.375 -29.359 1 98 411 SER B CA 1
ATOM 7154 C C . SER B 1 411 ? 22.078 -17.203 -28.922 1 98 411 SER B C 1
ATOM 7156 O O . SER B 1 411 ? 22.969 -16.703 -28.234 1 98 411 SER B O 1
ATOM 7158 N N . GLY B 1 412 ? 22.109 -18.453 -29.203 1 97.88 412 GLY B N 1
ATOM 7159 C CA . GLY B 1 412 ? 23.297 -19.25 -29.031 1 97.88 412 GLY B CA 1
ATOM 7160 C C . GLY B 1 412 ? 23.234 -20.172 -27.828 1 97.88 412 GLY B C 1
ATOM 7161 O O . GLY B 1 412 ? 24.203 -20.859 -27.5 1 97.88 412 GLY B O 1
ATOM 7162 N N . ALA B 1 413 ? 22.156 -20.234 -27.125 1 98.44 413 ALA B N 1
ATOM 7163 C CA . ALA B 1 413 ? 22 -21.234 -26.078 1 98.44 413 ALA B CA 1
ATOM 7164 C C . ALA B 1 413 ? 21.938 -22.656 -26.656 1 98.44 413 ALA B C 1
ATOM 7166 O O . ALA B 1 413 ? 21.516 -22.844 -27.797 1 98.44 413 ALA B O 1
ATOM 7167 N N . THR B 1 414 ? 22.344 -23.578 -25.906 1 98.69 414 THR B N 1
ATOM 7168 C CA . THR B 1 414 ? 22.312 -24.969 -26.359 1 98.69 414 THR B CA 1
ATOM 7169 C C . THR B 1 414 ? 20.953 -25.594 -26.031 1 98.69 414 THR B C 1
ATOM 7171 O O . THR B 1 414 ? 20.578 -25.703 -24.859 1 98.69 414 THR B O 1
ATOM 7174 N N . LEU B 1 415 ? 20.25 -25.953 -27.031 1 98.75 415 LEU B N 1
ATOM 7175 C CA . LEU B 1 415 ? 19.016 -26.703 -26.844 1 98.75 415 LEU B CA 1
ATOM 7176 C C . LEU B 1 415 ? 19.312 -28.156 -26.453 1 98.75 415 LEU B C 1
ATOM 7178 O O . LEU B 1 415 ? 19.719 -28.953 -27.312 1 98.75 415 LEU B O 1
ATOM 7182 N N . VAL B 1 416 ? 19.141 -28.531 -25.266 1 98.62 416 VAL B N 1
ATOM 7183 C CA . VAL B 1 416 ? 19.5 -29.828 -24.703 1 98.62 416 VAL B CA 1
ATOM 7184 C C . VAL B 1 416 ? 18.438 -30.859 -25.062 1 98.62 416 VAL B C 1
ATOM 7186 O O . VAL B 1 416 ? 18.766 -32 -25.422 1 98.62 416 VAL B O 1
ATOM 7189 N N . THR B 1 417 ? 17.219 -30.531 -24.922 1 98.19 417 THR B N 1
ATOM 7190 C CA . THR B 1 417 ? 16.094 -31.375 -25.281 1 98.19 417 THR B CA 1
ATOM 7191 C C . THR B 1 417 ? 14.844 -30.547 -25.531 1 98.19 417 THR B C 1
ATOM 7193 O O . THR B 1 417 ? 14.781 -29.375 -25.141 1 98.19 417 THR B O 1
ATOM 7196 N N . GLY B 1 418 ? 13.875 -31.156 -26.219 1 98.12 418 GLY B N 1
ATOM 7197 C CA . GLY B 1 418 ? 12.609 -30.484 -26.5 1 98.12 418 GLY B CA 1
ATOM 7198 C C . GLY B 1 418 ? 12.719 -29.406 -27.562 1 98.12 418 GLY B C 1
ATOM 7199 O O . GLY B 1 418 ? 13.391 -29.594 -28.562 1 98.12 418 GLY B O 1
ATOM 7200 N N . GLY B 1 419 ? 11.93 -28.344 -27.375 1 97.69 419 GLY B N 1
ATOM 7201 C CA . GLY B 1 419 ? 12.078 -27.172 -28.234 1 97.69 419 GLY B CA 1
ATOM 7202 C C . GLY B 1 419 ? 10.992 -27.078 -29.297 1 97.69 419 GLY B C 1
ATOM 7203 O O . GLY B 1 419 ? 11.047 -26.203 -30.172 1 97.69 419 GLY B O 1
ATOM 7204 N N . ASP B 1 420 ? 10.047 -27.938 -29.203 1 97.38 420 ASP B N 1
ATOM 7205 C CA . ASP B 1 420 ? 9.031 -27.922 -30.25 1 97.38 420 ASP B CA 1
ATOM 7206 C C . ASP B 1 420 ? 7.648 -28.219 -29.672 1 97.38 420 ASP B C 1
ATOM 7208 O O . ASP B 1 420 ? 7.523 -28.609 -28.516 1 97.38 420 ASP B O 1
ATOM 7212 N N . LYS B 1 421 ? 6.711 -27.938 -30.516 1 97.5 421 LYS B N 1
ATOM 7213 C CA . LYS B 1 421 ? 5.359 -28.391 -30.188 1 97.5 421 LYS B CA 1
ATOM 7214 C C . LYS B 1 421 ? 5.277 -29.906 -30.125 1 97.5 421 LYS B C 1
ATOM 7216 O O . LYS B 1 421 ? 6.141 -30.594 -30.672 1 97.5 421 LYS B O 1
ATOM 7221 N N . LEU B 1 422 ? 4.316 -30.453 -29.484 1 96.44 422 LEU B N 1
ATOM 7222 C CA . LEU B 1 422 ? 4.035 -31.875 -29.453 1 96.44 422 LEU B CA 1
ATOM 7223 C C . LEU B 1 422 ? 2.658 -32.188 -30.047 1 96.44 422 LEU B C 1
ATOM 7225 O O . LEU B 1 422 ? 1.648 -31.656 -29.562 1 96.44 422 LEU B O 1
ATOM 7229 N N . GLY B 1 423 ? 2.666 -32.969 -31.078 1 91.44 423 GLY B N 1
ATOM 7230 C CA . GLY B 1 423 ? 1.41 -33.312 -31.719 1 91.44 423 GLY B CA 1
ATOM 7231 C C . GLY B 1 423 ? 0.896 -32.25 -32.656 1 91.44 423 GLY B C 1
ATOM 7232 O O . GLY B 1 423 ? 1.539 -31.188 -32.812 1 91.44 423 GLY B O 1
ATOM 7233 N N . ASP B 1 424 ? -0.338 -32.5 -33.25 1 90.56 424 ASP B N 1
ATOM 7234 C CA . ASP B 1 424 ? -0.882 -31.578 -34.25 1 90.56 424 ASP B CA 1
ATOM 7235 C C . ASP B 1 424 ? -2.146 -30.891 -33.75 1 90.56 424 ASP B C 1
ATOM 7237 O O . ASP B 1 424 ? -2.664 -29.984 -34.375 1 90.56 424 ASP B O 1
ATOM 7241 N N . LYS B 1 425 ? -2.617 -31.391 -32.688 1 93.25 425 LYS B N 1
ATOM 7242 C CA . LYS B 1 425 ? -3.814 -30.812 -32.094 1 93.25 425 LYS B CA 1
ATOM 7243 C C . LYS B 1 425 ? -3.566 -30.422 -30.641 1 93.25 425 LYS B C 1
ATOM 7245 O O . LYS B 1 425 ? -2.922 -31.156 -29.891 1 93.25 425 LYS B O 1
ATOM 7250 N N . GLY B 1 426 ? -4.156 -29.234 -30.312 1 95.69 426 GLY B N 1
ATOM 7251 C CA . GLY B 1 426 ? -3.986 -28.75 -28.953 1 95.69 426 GLY B CA 1
ATOM 7252 C C . GLY B 1 426 ? -2.711 -27.953 -28.75 1 95.69 426 GLY B C 1
ATOM 7253 O O . GLY B 1 426 ? -1.884 -27.859 -29.656 1 95.69 426 GLY B O 1
ATOM 7254 N N . TYR B 1 427 ? -2.543 -27.406 -27.609 1 98.06 427 TYR B N 1
ATOM 7255 C CA . TYR B 1 427 ? -1.439 -26.484 -27.344 1 98.06 427 TYR B CA 1
ATOM 7256 C C . TYR B 1 427 ? -0.364 -27.156 -26.5 1 98.06 427 TYR B C 1
ATOM 7258 O O . TYR B 1 427 ? -0.02 -26.672 -25.422 1 98.06 427 TYR B O 1
ATOM 7266 N N . TYR B 1 428 ? 0.147 -28.297 -27 1 98.31 428 TYR B N 1
ATOM 7267 C CA . TYR B 1 428 ? 1.139 -29.078 -26.281 1 98.31 428 TYR B CA 1
ATOM 7268 C C . TYR B 1 428 ? 2.553 -28.688 -26.688 1 98.31 428 TYR B C 1
ATOM 7270 O O . TYR B 1 428 ? 2.842 -28.562 -27.891 1 98.31 428 TYR B O 1
ATOM 7278 N N . ILE B 1 429 ? 3.406 -28.469 -25.75 1 98.5 429 ILE B N 1
ATOM 7279 C CA . ILE B 1 429 ? 4.812 -28.172 -25.969 1 98.5 429 ILE B CA 1
ATOM 7280 C C . ILE B 1 429 ? 5.691 -29.172 -25.234 1 98.5 429 ILE B C 1
ATOM 7282 O O . ILE B 1 429 ? 5.395 -29.547 -24.094 1 98.5 429 ILE B O 1
ATOM 7286 N N . GLN B 1 430 ? 6.719 -29.578 -25.859 1 98.31 430 GLN B N 1
ATOM 7287 C CA . GLN B 1 430 ? 7.672 -30.5 -25.234 1 98.31 430 GLN B CA 1
ATOM 7288 C C . GLN B 1 430 ? 8.398 -29.828 -24.062 1 98.31 430 GLN B C 1
ATOM 7290 O O . GLN B 1 430 ? 8.727 -28.641 -24.125 1 98.31 430 GLN B O 1
ATOM 7295 N N . PRO B 1 431 ? 8.633 -30.656 -22.953 1 98.5 431 PRO B N 1
ATOM 7296 C CA . PRO B 1 431 ? 9.555 -30.109 -21.953 1 98.5 431 PRO B CA 1
ATOM 7297 C C . PRO B 1 431 ? 10.891 -29.688 -22.562 1 98.5 431 PRO B C 1
ATOM 7299 O O . PRO B 1 431 ? 11.586 -30.5 -23.172 1 98.5 431 PRO B O 1
ATOM 7302 N N . THR B 1 432 ? 11.25 -28.406 -22.375 1 98.81 432 THR B N 1
ATOM 7303 C CA . THR B 1 432 ? 12.383 -27.828 -23.094 1 98.81 432 THR B CA 1
ATOM 7304 C C . THR B 1 432 ? 13.453 -27.359 -22.109 1 98.81 432 THR B C 1
ATOM 7306 O O . THR B 1 432 ? 13.148 -26.703 -21.109 1 98.81 432 THR B O 1
ATOM 7309 N N . ILE B 1 433 ? 14.68 -27.766 -22.375 1 98.81 433 ILE B N 1
ATOM 7310 C CA . ILE B 1 433 ? 15.797 -27.375 -21.531 1 98.81 433 ILE B CA 1
ATOM 7311 C C . ILE B 1 433 ? 16.875 -26.703 -22.375 1 98.81 433 ILE B C 1
ATOM 7313 O O . ILE B 1 433 ? 17.312 -27.266 -23.391 1 98.81 433 ILE B O 1
ATOM 7317 N N . PHE B 1 434 ? 17.266 -25.5 -22.031 1 98.88 434 PHE B N 1
ATOM 7318 C CA . PHE B 1 434 ? 18.438 -24.828 -22.578 1 98.88 434 PHE B CA 1
ATOM 7319 C C . PHE B 1 434 ? 19.594 -24.859 -21.594 1 98.88 434 PHE B C 1
ATOM 7321 O O . PHE B 1 434 ? 19.406 -24.594 -20.406 1 98.88 434 PHE B O 1
ATOM 7328 N N . SER B 1 435 ? 20.734 -25.234 -22 1 98.62 435 SER B N 1
ATOM 7329 C CA . SER B 1 435 ? 21.969 -25.062 -21.234 1 98.62 435 SER B CA 1
ATOM 7330 C C . SER B 1 435 ? 22.844 -23.953 -21.828 1 98.62 435 SER B C 1
ATOM 7332 O O . SER B 1 435 ? 22.516 -23.391 -22.875 1 98.62 435 SER B O 1
ATOM 7334 N N . ASP B 1 436 ? 23.875 -23.516 -21.047 1 98.19 436 ASP B N 1
ATOM 7335 C CA . ASP B 1 436 ? 24.828 -22.5 -21.484 1 98.19 436 ASP B CA 1
ATOM 7336 C C . ASP B 1 436 ? 24.125 -21.172 -21.734 1 98.19 436 ASP B C 1
ATOM 7338 O O . ASP B 1 436 ? 24.469 -20.438 -22.656 1 98.19 436 ASP B O 1
ATOM 7342 N N . VAL B 1 437 ? 23.141 -20.953 -21.047 1 98.69 437 VAL B N 1
ATOM 7343 C CA . VAL B 1 437 ? 22.391 -19.703 -21.188 1 98.69 437 VAL B CA 1
ATOM 7344 C C . VAL B 1 437 ? 23.203 -18.547 -20.594 1 98.69 437 VAL B C 1
ATOM 7346 O O . VAL B 1 437 ? 23.828 -18.703 -19.547 1 98.69 437 VAL B O 1
ATOM 7349 N N . GLN B 1 438 ? 23.141 -17.438 -21.25 1 98.19 438 GLN B N 1
ATOM 7350 C CA . GLN B 1 438 ? 23.797 -16.219 -20.781 1 98.19 438 GLN B CA 1
ATOM 7351 C C . GLN B 1 438 ? 22.766 -15.195 -20.297 1 98.19 438 GLN B C 1
ATOM 7353 O O . GLN B 1 438 ? 21.641 -15.164 -20.781 1 98.19 438 GLN B O 1
ATOM 7358 N N . ASP B 1 439 ? 23.234 -14.305 -19.391 1 97.62 439 ASP B N 1
ATOM 7359 C CA . ASP B 1 439 ? 22.344 -13.414 -18.672 1 97.62 439 ASP B CA 1
ATOM 7360 C C . ASP B 1 439 ? 21.656 -12.438 -19.609 1 97.62 439 ASP B C 1
ATOM 7362 O O . ASP B 1 439 ? 20.531 -11.984 -19.344 1 97.62 439 ASP B O 1
ATOM 7366 N N . GLY B 1 440 ? 22.203 -12.109 -20.688 1 97.06 440 GLY B N 1
ATOM 7367 C CA . GLY B 1 440 ? 21.672 -11.094 -21.594 1 97.06 440 GLY B CA 1
ATOM 7368 C C . GLY B 1 440 ? 20.641 -11.625 -22.562 1 97.06 440 GLY B C 1
ATOM 7369 O O . GLY B 1 440 ? 19.969 -10.844 -23.25 1 97.06 440 GLY B O 1
ATOM 7370 N N . MET B 1 441 ? 20.438 -12.969 -22.656 1 98 441 MET B N 1
ATOM 7371 C CA . MET B 1 441 ? 19.484 -13.586 -23.562 1 98 441 MET B CA 1
ATOM 7372 C C . MET B 1 441 ? 18.047 -13.305 -23.141 1 98 441 MET B C 1
ATOM 7374 O O . MET B 1 441 ? 17.766 -13.195 -21.953 1 98 441 MET B O 1
ATOM 7378 N N . LYS B 1 442 ? 17.141 -13.258 -24.078 1 98 442 LYS B N 1
ATOM 7379 C CA . LYS B 1 442 ? 15.727 -13.023 -23.812 1 98 442 LYS B CA 1
ATOM 7380 C C . LYS B 1 442 ? 15.148 -14.109 -22.906 1 98 442 LYS B C 1
ATOM 7382 O O . LYS B 1 442 ? 14.344 -13.82 -22.016 1 98 442 LYS B O 1
ATOM 7387 N N . ILE B 1 443 ? 15.539 -15.367 -23.078 1 98.38 443 ILE B N 1
ATOM 7388 C CA . ILE B 1 443 ? 15.023 -16.484 -22.297 1 98.38 443 ILE B CA 1
ATOM 7389 C C . ILE B 1 443 ? 15.547 -16.422 -20.875 1 98.38 443 ILE B C 1
ATOM 7391 O O . ILE B 1 443 ? 15.07 -17.141 -19.984 1 98.38 443 ILE B O 1
ATOM 7395 N N . ALA B 1 444 ? 16.562 -15.555 -20.625 1 97.94 444 ALA B N 1
ATOM 7396 C CA . ALA B 1 444 ? 17.094 -15.32 -19.281 1 97.94 444 ALA B CA 1
ATOM 7397 C C . ALA B 1 444 ? 16.375 -14.148 -18.625 1 97.94 444 ALA B C 1
ATOM 7399 O O . ALA B 1 444 ? 16.156 -14.156 -17.406 1 97.94 444 ALA B O 1
ATOM 7400 N N . GLN B 1 445 ? 15.969 -13.188 -19.359 1 96.88 445 GLN B N 1
ATOM 7401 C CA . GLN B 1 445 ? 15.562 -11.891 -18.812 1 96.88 445 GLN B CA 1
ATOM 7402 C C . GLN B 1 445 ? 14.047 -11.805 -18.672 1 96.88 445 GLN B C 1
ATOM 7404 O O . GLN B 1 445 ? 13.539 -11.195 -17.734 1 96.88 445 GLN B O 1
ATOM 7409 N N . GLU B 1 446 ? 13.336 -12.344 -19.578 1 97 446 GLU B N 1
ATOM 7410 C CA . GLU B 1 446 ? 11.891 -12.141 -19.656 1 97 446 GLU B CA 1
ATOM 7411 C C . GLU B 1 446 ? 11.133 -13.383 -19.188 1 97 446 GLU B C 1
ATOM 7413 O O . GLU B 1 446 ? 11.625 -14.508 -19.328 1 97 446 GLU B O 1
ATOM 7418 N N . GLU B 1 447 ? 9.969 -13.195 -18.609 1 96.94 447 GLU B N 1
ATOM 7419 C CA . GLU B 1 447 ? 9.109 -14.305 -18.203 1 96.94 447 GLU B CA 1
ATOM 7420 C C . GLU B 1 447 ? 8.484 -15 -19.406 1 96.94 447 GLU B C 1
ATOM 7422 O O . GLU B 1 447 ? 7.766 -14.375 -20.188 1 96.94 447 GLU B O 1
ATOM 7427 N N . ILE B 1 448 ? 8.75 -16.266 -19.516 1 97.81 448 ILE B N 1
ATOM 7428 C CA . ILE B 1 448 ? 8.242 -17.062 -20.625 1 97.81 448 ILE B CA 1
ATOM 7429 C C . ILE B 1 448 ? 6.867 -17.625 -20.266 1 97.81 448 ILE B C 1
ATOM 7431 O O . ILE B 1 448 ? 5.945 -17.594 -21.078 1 97.81 448 ILE B O 1
ATOM 7435 N N . PHE B 1 449 ? 6.762 -18.047 -19.047 1 97.88 449 PHE B N 1
ATOM 7436 C CA . PHE B 1 449 ? 5.52 -18.609 -18.531 1 97.88 449 PHE B CA 1
ATOM 7437 C C . PHE B 1 449 ? 5.121 -19.844 -19.312 1 97.88 449 PHE B C 1
ATOM 7439 O O . PHE B 1 449 ? 3.99 -19.953 -19.797 1 97.88 449 PHE B O 1
ATOM 7446 N N . GLY B 1 450 ? 6.047 -20.797 -19.469 1 98.44 450 GLY B N 1
ATOM 7447 C CA . GLY B 1 450 ? 5.93 -22.062 -20.172 1 98.44 450 GLY B CA 1
ATOM 7448 C C . GLY B 1 450 ? 6.988 -23.062 -19.766 1 98.44 450 GLY B C 1
ATOM 7449 O O . GLY B 1 450 ? 7.824 -22.781 -18.906 1 98.44 450 GLY B O 1
ATOM 7450 N N . PRO B 1 451 ? 6.914 -24.266 -20.344 1 98.56 451 PRO B N 1
ATOM 7451 C CA . PRO B 1 451 ? 7.801 -25.359 -19.922 1 98.56 451 PRO B CA 1
ATOM 7452 C C . PRO B 1 451 ? 9.188 -25.266 -20.562 1 98.56 451 PRO B C 1
ATOM 7454 O O . PRO B 1 451 ? 9.617 -26.188 -21.25 1 98.56 451 PRO B O 1
ATOM 7457 N N . VAL B 1 452 ? 9.891 -24.172 -20.25 1 98.81 452 VAL B N 1
ATOM 7458 C CA . VAL B 1 452 ? 11.219 -23.891 -20.781 1 98.81 452 VAL B CA 1
ATOM 7459 C C . VAL B 1 452 ? 12.172 -23.562 -19.641 1 98.81 452 VAL B C 1
ATOM 7461 O O . VAL B 1 452 ? 12.078 -22.5 -19.031 1 98.81 452 VAL B O 1
ATOM 7464 N N . GLN B 1 453 ? 13.094 -24.469 -19.391 1 98.5 453 GLN B N 1
ATOM 7465 C CA . GLN B 1 453 ? 14.102 -24.281 -18.344 1 98.5 453 GLN B CA 1
ATOM 7466 C C . GLN B 1 453 ? 15.383 -23.688 -18.906 1 98.5 453 GLN B C 1
ATOM 7468 O O . GLN B 1 453 ? 15.914 -24.188 -19.906 1 98.5 453 GLN B O 1
ATOM 7473 N N . SER B 1 454 ? 15.891 -22.641 -18.328 1 98.75 454 SER B N 1
ATOM 7474 C CA . SER B 1 454 ? 17.172 -22.047 -18.672 1 98.75 454 SER B CA 1
ATOM 7475 C C . SER B 1 454 ? 18.234 -22.344 -17.625 1 98.75 454 SER B C 1
ATOM 7477 O O . SER B 1 454 ? 18.109 -21.922 -16.469 1 98.75 454 SER B O 1
ATOM 7479 N N . ILE B 1 455 ? 19.281 -23.047 -18.031 1 98.81 455 ILE B N 1
ATOM 7480 C CA . ILE B 1 455 ? 20.312 -23.438 -17.078 1 98.81 455 ILE B CA 1
ATOM 7481 C C . ILE B 1 455 ? 21.562 -22.578 -17.297 1 98.81 455 ILE B C 1
ATOM 7483 O O . ILE B 1 455 ? 22.047 -22.469 -18.422 1 98.81 455 ILE B O 1
ATOM 7487 N N . PHE B 1 456 ? 22.047 -21.969 -16.234 1 98.56 456 PHE B N 1
ATOM 7488 C CA . PHE B 1 456 ? 23.234 -21.109 -16.188 1 98.56 456 PHE B CA 1
ATOM 7489 C C . PHE B 1 456 ? 24.344 -21.781 -15.375 1 98.56 456 PHE B C 1
ATOM 7491 O O . PHE B 1 456 ? 24.078 -22.531 -14.438 1 98.56 456 PHE B O 1
ATOM 7498 N N . LYS B 1 457 ? 25.531 -21.484 -15.797 1 98.38 457 LYS B N 1
ATOM 7499 C CA . LYS B 1 457 ? 26.703 -21.922 -15.047 1 98.38 457 LYS B CA 1
ATOM 7500 C C . LYS B 1 457 ? 27.297 -20.781 -14.219 1 98.38 457 LYS B C 1
ATOM 7502 O O . LYS B 1 457 ? 27.359 -19.641 -14.688 1 98.38 457 LYS B O 1
ATOM 7507 N N . PHE B 1 458 ? 27.734 -21.078 -12.953 1 98.06 458 PHE B N 1
ATOM 7508 C CA . PHE B 1 458 ? 28.438 -20.094 -12.141 1 98.06 458 PHE B CA 1
ATOM 7509 C C . PHE B 1 458 ? 29.562 -20.75 -11.344 1 98.06 458 PHE B C 1
ATOM 7511 O O . PHE B 1 458 ? 29.656 -21.969 -11.289 1 98.06 458 PHE B O 1
ATOM 7518 N N . ASN B 1 459 ? 30.516 -19.938 -10.68 1 95.69 459 ASN B N 1
ATOM 7519 C CA . ASN B 1 459 ? 31.625 -20.547 -9.961 1 95.69 459 ASN B CA 1
ATOM 7520 C C . ASN B 1 459 ? 31.844 -19.891 -8.609 1 95.69 459 ASN B C 1
ATOM 7522 O O . ASN B 1 459 ? 32.594 -20.406 -7.781 1 95.69 459 ASN B O 1
ATOM 7526 N N . ASP B 1 460 ? 31.172 -18.766 -8.414 1 92.81 460 ASP B N 1
ATOM 7527 C CA . ASP B 1 460 ? 31.406 -17.984 -7.203 1 92.81 460 ASP B CA 1
ATOM 7528 C C . ASP B 1 460 ? 30.094 -17.562 -6.555 1 92.81 460 ASP B C 1
ATOM 7530 O O . ASP B 1 460 ? 29.141 -17.188 -7.25 1 92.81 460 ASP B O 1
ATOM 7534 N N . LEU B 1 461 ? 30.156 -17.609 -5.176 1 94.62 461 LEU B N 1
ATOM 7535 C CA . LEU B 1 461 ? 28.953 -17.266 -4.422 1 94.62 461 LEU B CA 1
ATOM 7536 C C . LEU B 1 461 ? 28.547 -15.805 -4.668 1 94.62 461 LEU B C 1
ATOM 7538 O O . LEU B 1 461 ? 27.375 -15.516 -4.91 1 94.62 461 LEU B O 1
ATOM 7542 N N . ASN B 1 462 ? 29.453 -14.891 -4.617 1 93.44 462 ASN B N 1
ATOM 7543 C CA . ASN B 1 462 ? 29.156 -13.484 -4.836 1 93.44 462 ASN B CA 1
ATOM 7544 C C . ASN B 1 462 ? 28.656 -13.227 -6.258 1 93.44 462 ASN B C 1
ATOM 7546 O O . ASN B 1 462 ? 27.766 -12.398 -6.469 1 93.44 462 ASN B O 1
ATOM 7550 N N . GLU B 1 463 ? 29.203 -13.922 -7.109 1 95.62 463 GLU B N 1
ATOM 7551 C CA . GLU B 1 463 ? 28.781 -13.797 -8.508 1 95.62 463 GLU B CA 1
ATOM 7552 C C . GLU B 1 463 ? 27.328 -14.203 -8.688 1 95.62 463 GLU B C 1
ATOM 7554 O O . GLU B 1 463 ? 26.562 -13.5 -9.344 1 95.62 463 GLU B O 1
ATOM 7559 N N . VAL B 1 464 ? 26.969 -15.406 -8.203 1 97.31 464 VAL B N 1
ATOM 7560 C CA . VAL B 1 464 ? 25.609 -15.922 -8.422 1 97.31 464 VAL B CA 1
ATOM 7561 C C . VAL B 1 464 ? 24.609 -15.031 -7.711 1 97.31 464 VAL B C 1
ATOM 7563 O O . VAL B 1 464 ? 23.484 -14.844 -8.195 1 97.31 464 VAL B O 1
ATOM 7566 N N . ILE B 1 465 ? 24.984 -14.438 -6.566 1 95.06 465 ILE B N 1
ATOM 7567 C CA . ILE B 1 465 ? 24.109 -13.5 -5.871 1 95.06 465 ILE B CA 1
ATOM 7568 C C . ILE B 1 465 ? 23.844 -12.297 -6.766 1 95.06 465 ILE B C 1
ATOM 7570 O O . ILE B 1 465 ? 22.688 -11.898 -6.941 1 95.06 465 ILE B O 1
ATOM 7574 N N . LYS B 1 466 ? 24.875 -11.734 -7.312 1 94.88 466 LYS B N 1
ATOM 7575 C CA . LYS B 1 466 ? 24.75 -10.578 -8.195 1 94.88 466 LYS B CA 1
ATOM 7576 C C . LYS B 1 466 ? 23.859 -10.906 -9.398 1 94.88 466 LYS B C 1
ATOM 7578 O O . LYS B 1 466 ? 22.953 -10.133 -9.734 1 94.88 466 LYS B O 1
ATOM 7583 N N . ARG B 1 467 ? 24.125 -12.016 -10.008 1 97.38 467 ARG B N 1
ATOM 7584 C CA . ARG B 1 467 ? 23.391 -12.422 -11.211 1 97.38 467 ARG B CA 1
ATOM 7585 C C . ARG B 1 467 ? 21.938 -12.75 -10.891 1 97.38 467 ARG B C 1
ATOM 7587 O O . ARG B 1 467 ? 21.031 -12.383 -11.641 1 97.38 467 ARG B O 1
ATOM 7594 N N . ALA B 1 468 ? 21.703 -13.422 -9.789 1 97 468 ALA B N 1
ATOM 7595 C CA . ALA B 1 468 ? 20.359 -13.758 -9.352 1 97 468 ALA B CA 1
ATOM 7596 C C . ALA B 1 468 ? 19.531 -12.508 -9.078 1 97 468 ALA B C 1
ATOM 7598 O O . ALA B 1 468 ? 18.344 -12.453 -9.383 1 97 468 ALA B O 1
ATOM 7599 N N . ASN B 1 469 ? 20.125 -11.492 -8.555 1 93.62 469 ASN B N 1
ATOM 7600 C CA . ASN B 1 469 ? 19.438 -10.258 -8.18 1 93.62 469 ASN B CA 1
ATOM 7601 C C . ASN B 1 469 ? 19.281 -9.32 -9.375 1 93.62 469 ASN B C 1
ATOM 7603 O O . ASN B 1 469 ? 18.547 -8.336 -9.305 1 93.62 469 ASN B O 1
ATOM 7607 N N . ALA B 1 470 ? 19.984 -9.617 -10.453 1 93.81 470 ALA B N 1
ATOM 7608 C CA . ALA B 1 470 ? 19.906 -8.789 -11.648 1 93.81 470 ALA B CA 1
ATOM 7609 C C . ALA B 1 470 ? 18.656 -9.125 -12.461 1 93.81 470 ALA B C 1
ATOM 7611 O O . ALA B 1 470 ? 18.75 -9.617 -13.586 1 93.81 470 ALA B O 1
ATOM 7612 N N . SER B 1 471 ? 17.5 -8.852 -11.914 1 92.31 471 SER B N 1
ATOM 7613 C CA . SER B 1 471 ? 16.188 -9.086 -12.5 1 92.31 471 SER B CA 1
ATOM 7614 C C . SER B 1 471 ? 15.188 -8.008 -12.078 1 92.31 471 SER B C 1
ATOM 7616 O O . SER B 1 471 ? 15.289 -7.461 -10.977 1 92.31 471 SER B O 1
ATOM 7618 N N . GLN B 1 472 ? 14.297 -7.656 -12.945 1 90.88 472 GLN B N 1
ATOM 7619 C CA . GLN B 1 472 ? 13.242 -6.719 -12.57 1 90.88 472 GLN B CA 1
ATOM 7620 C C . GLN B 1 472 ? 12.18 -7.402 -11.711 1 90.88 472 GLN B C 1
ATOM 7622 O O . GLN B 1 472 ? 11.32 -6.734 -11.133 1 90.88 472 GLN B O 1
ATOM 7627 N N . TYR B 1 473 ? 12.273 -8.719 -11.609 1 91.56 473 TYR B N 1
ATOM 7628 C CA . TYR B 1 473 ? 11.328 -9.508 -10.828 1 91.56 473 TYR B CA 1
ATOM 7629 C C . TYR B 1 473 ? 11.891 -9.812 -9.438 1 91.56 473 TYR B C 1
ATOM 7631 O O . TYR B 1 473 ? 13.078 -9.617 -9.188 1 91.56 473 TYR B O 1
ATOM 7639 N N . GLY B 1 474 ? 11 -10.242 -8.5 1 91.12 474 GLY B N 1
ATOM 7640 C CA . GLY B 1 474 ? 11.422 -10.547 -7.145 1 91.12 474 GLY B CA 1
ATOM 7641 C C . GLY B 1 474 ? 10.453 -11.438 -6.398 1 91.12 474 GLY B C 1
ATOM 7642 O O . GLY B 1 474 ? 10.391 -11.406 -5.168 1 91.12 474 GLY B O 1
ATOM 7643 N N . LEU B 1 475 ? 9.797 -12.32 -7.074 1 91.31 475 LEU B N 1
ATOM 7644 C CA . LEU B 1 475 ? 8.719 -13.094 -6.465 1 91.31 475 LEU B CA 1
ATOM 7645 C C . LEU B 1 475 ? 9.289 -14.219 -5.605 1 91.31 475 LEU B C 1
ATOM 7647 O O . LEU B 1 475 ? 8.891 -14.383 -4.449 1 91.31 475 LEU B O 1
ATOM 7651 N N . ALA B 1 476 ? 10.234 -14.977 -6.188 1 94.19 476 ALA B N 1
ATOM 7652 C CA . ALA B 1 476 ? 10.68 -16.172 -5.465 1 94.19 476 ALA B CA 1
ATOM 7653 C C . ALA B 1 476 ? 12.109 -16.531 -5.836 1 94.19 476 ALA B C 1
ATOM 7655 O O . ALA B 1 476 ? 12.664 -16.016 -6.809 1 94.19 476 ALA B O 1
ATOM 7656 N N . ALA B 1 477 ? 12.719 -17.391 -4.973 1 96.38 477 ALA B N 1
ATOM 7657 C CA . ALA B 1 477 ? 14.023 -17.984 -5.223 1 96.38 477 ALA B CA 1
ATOM 7658 C C . ALA B 1 477 ? 14.141 -19.359 -4.562 1 96.38 477 ALA B C 1
ATOM 7660 O O . ALA B 1 477 ? 13.453 -19.641 -3.582 1 96.38 477 ALA B O 1
ATOM 7661 N N . GLY B 1 478 ? 14.922 -20.219 -5.145 1 96.75 478 GLY B N 1
ATOM 7662 C CA . GLY B 1 478 ? 15.281 -21.516 -4.578 1 96.75 478 GLY B CA 1
ATOM 7663 C C . GLY B 1 478 ? 16.766 -21.688 -4.375 1 96.75 478 GLY B C 1
ATOM 7664 O O . GLY B 1 478 ? 17.562 -21.25 -5.215 1 96.75 478 GLY B O 1
ATOM 7665 N N . VAL B 1 479 ? 17.094 -22.234 -3.246 1 96.81 479 VAL B N 1
ATOM 7666 C CA . VAL B 1 479 ? 18.484 -22.5 -2.898 1 96.81 479 VAL B CA 1
ATOM 7667 C C . VAL B 1 479 ? 18.656 -23.969 -2.527 1 96.81 479 VAL B C 1
ATOM 7669 O O . VAL B 1 479 ? 17.922 -24.5 -1.687 1 96.81 479 VAL B O 1
ATOM 7672 N N . PHE B 1 480 ? 19.625 -24.625 -3.117 1 97.12 480 PHE B N 1
ATOM 7673 C CA . PHE B 1 480 ? 19.906 -26.031 -2.84 1 97.12 480 PHE B CA 1
ATOM 7674 C C . PHE B 1 480 ? 21.359 -26.219 -2.406 1 97.12 480 PHE B C 1
ATOM 7676 O O . PHE B 1 480 ? 22.266 -26.125 -3.225 1 97.12 480 PHE B O 1
ATOM 7683 N N . THR B 1 481 ? 21.547 -26.453 -1.219 1 96.38 481 THR B N 1
ATOM 7684 C CA . THR B 1 481 ? 22.875 -26.594 -0.608 1 96.38 481 THR B CA 1
ATOM 7685 C C . THR B 1 481 ? 22.766 -27.375 0.707 1 96.38 481 THR B C 1
ATOM 7687 O O . THR B 1 481 ? 21.719 -27.359 1.358 1 96.38 481 THR B O 1
ATOM 7690 N N . ASN B 1 482 ? 23.828 -28.047 1.025 1 94.38 482 ASN B N 1
ATOM 7691 C CA . ASN B 1 482 ? 23.938 -28.703 2.328 1 94.38 482 ASN B CA 1
ATOM 7692 C C . ASN B 1 482 ? 24.828 -27.906 3.281 1 94.38 482 ASN B C 1
ATOM 7694 O O . ASN B 1 482 ? 25.078 -28.344 4.406 1 94.38 482 ASN B O 1
ATOM 7698 N N . ASN B 1 483 ? 25.266 -26.797 2.797 1 93.69 483 ASN B N 1
ATOM 7699 C CA . ASN B 1 483 ? 26.125 -25.953 3.611 1 93.69 483 ASN B CA 1
ATOM 7700 C C . ASN B 1 483 ? 25.328 -24.875 4.344 1 93.69 483 ASN B C 1
ATOM 7702 O O . ASN B 1 483 ? 24.688 -24.047 3.711 1 93.69 483 ASN B O 1
ATOM 7706 N N . LEU B 1 484 ? 25.438 -24.922 5.609 1 90.31 484 LEU B N 1
ATOM 7707 C CA . LEU B 1 484 ? 24.672 -24 6.453 1 90.31 484 LEU B CA 1
ATOM 7708 C C . LEU B 1 484 ? 25.062 -22.562 6.172 1 90.31 484 LEU B C 1
ATOM 7710 O O . LEU B 1 484 ? 24.188 -21.688 6.074 1 90.31 484 LEU B O 1
ATOM 7714 N N . ASP B 1 485 ? 26.328 -22.234 6.105 1 91.19 485 ASP B N 1
ATOM 7715 C CA . ASP B 1 485 ? 26.797 -20.875 5.879 1 91.19 485 ASP B CA 1
ATOM 7716 C C . ASP B 1 485 ? 26.312 -20.344 4.535 1 91.19 485 ASP B C 1
ATOM 7718 O O . ASP B 1 485 ? 25.906 -19.188 4.43 1 91.19 485 ASP B O 1
ATOM 7722 N N . THR B 1 486 ? 26.359 -21.234 3.566 1 93.06 486 THR B N 1
ATOM 7723 C CA . THR B 1 486 ? 25.891 -20.859 2.238 1 93.06 486 THR B CA 1
ATOM 7724 C C . THR B 1 486 ? 24.391 -20.562 2.262 1 93.06 486 THR B C 1
ATOM 7726 O O . THR B 1 486 ? 23.953 -19.547 1.717 1 93.06 486 THR B O 1
ATOM 7729 N N . ALA B 1 487 ? 23.625 -21.438 2.883 1 92.5 487 ALA B N 1
ATOM 7730 C CA . ALA B 1 487 ? 22.188 -21.219 3.006 1 92.5 487 ALA B CA 1
ATOM 7731 C C . ALA B 1 487 ? 21.891 -19.875 3.684 1 92.5 487 ALA B C 1
ATOM 7733 O O . ALA B 1 487 ? 21.047 -19.109 3.211 1 92.5 487 ALA B O 1
ATOM 7734 N N . ASN B 1 488 ? 22.594 -19.609 4.73 1 90.75 488 ASN B N 1
ATOM 7735 C CA . ASN B 1 488 ? 22.406 -18.375 5.473 1 90.75 488 ASN B CA 1
ATOM 7736 C C . ASN B 1 488 ? 22.75 -17.156 4.625 1 90.75 488 ASN B C 1
ATOM 7738 O O . ASN B 1 488 ? 22.016 -16.172 4.613 1 90.75 488 ASN B O 1
ATOM 7742 N N . THR B 1 489 ? 23.812 -17.219 3.955 1 91.88 489 THR B N 1
ATOM 7743 C CA . THR B 1 489 ? 24.25 -16.109 3.109 1 91.88 489 THR B CA 1
ATOM 7744 C C . THR B 1 489 ? 23.234 -15.852 2.002 1 91.88 489 THR B C 1
ATOM 7746 O O . THR B 1 489 ? 22.797 -14.711 1.802 1 91.88 489 THR B O 1
ATOM 7749 N N . LEU B 1 490 ? 22.797 -16.859 1.333 1 92.5 490 LEU B N 1
ATOM 7750 C CA . LEU B 1 490 ? 21.922 -16.719 0.179 1 92.5 490 LEU B CA 1
ATOM 7751 C C . LEU B 1 490 ? 20.531 -16.25 0.607 1 92.5 490 LEU B C 1
ATOM 7753 O O . LEU B 1 490 ? 19.922 -15.398 -0.05 1 92.5 490 LEU B O 1
ATOM 7757 N N . THR B 1 491 ? 19.984 -16.75 1.67 1 91.38 491 THR B N 1
ATOM 7758 C CA . THR B 1 491 ? 18.641 -16.391 2.111 1 91.38 491 THR B CA 1
ATOM 7759 C C . THR B 1 491 ? 18.562 -14.922 2.482 1 91.38 491 THR B C 1
ATOM 7761 O O . THR B 1 491 ? 17.516 -14.297 2.348 1 91.38 491 THR B O 1
ATOM 7764 N N . ARG B 1 492 ? 19.672 -14.344 2.822 1 88.19 492 ARG B N 1
ATOM 7765 C CA . ARG B 1 492 ? 19.703 -12.938 3.203 1 88.19 492 ARG B CA 1
ATOM 7766 C C . ARG B 1 492 ? 20.062 -12.055 2.012 1 88.19 492 ARG B C 1
ATOM 7768 O O . ARG B 1 492 ? 19.656 -10.898 1.941 1 88.19 492 ARG B O 1
ATOM 7775 N N . ALA B 1 493 ? 20.797 -12.586 1.14 1 90.38 493 ALA B N 1
ATOM 7776 C CA . ALA B 1 493 ? 21.344 -11.789 0.05 1 90.38 493 ALA B CA 1
ATOM 7777 C C . ALA B 1 493 ? 20.359 -11.703 -1.118 1 90.38 493 ALA B C 1
ATOM 7779 O O . ALA B 1 493 ? 20.344 -10.711 -1.852 1 90.38 493 ALA B O 1
ATOM 7780 N N . LEU B 1 494 ? 19.562 -12.719 -1.312 1 92.94 494 LEU B N 1
ATOM 7781 C CA . LEU B 1 494 ? 18.656 -12.75 -2.455 1 92.94 494 LEU B CA 1
ATOM 7782 C C . LEU B 1 494 ? 17.484 -11.805 -2.24 1 92.94 494 LEU B C 1
ATOM 7784 O O . LEU B 1 494 ? 16.875 -11.789 -1.166 1 92.94 494 LEU B O 1
ATOM 7788 N N . ARG B 1 495 ? 17.234 -11.008 -3.252 1 90.94 495 ARG B N 1
ATOM 7789 C CA . ARG B 1 495 ? 16.125 -10.078 -3.223 1 90.94 495 ARG B CA 1
ATOM 7790 C C . ARG B 1 495 ? 14.852 -10.719 -3.777 1 90.94 495 ARG B C 1
ATOM 7792 O O . ARG B 1 495 ? 14.477 -10.469 -4.926 1 90.94 495 ARG B O 1
ATOM 7799 N N . ALA B 1 496 ? 14.211 -11.508 -3.01 1 92.81 496 ALA B N 1
ATOM 7800 C CA . ALA B 1 496 ? 12.992 -12.242 -3.363 1 92.81 496 ALA B CA 1
ATOM 7801 C C . ALA B 1 496 ? 12.016 -12.281 -2.191 1 92.81 496 ALA B C 1
ATOM 7803 O O . ALA B 1 496 ? 12.43 -12.289 -1.03 1 92.81 496 ALA B O 1
ATOM 7804 N N . GLY B 1 497 ? 10.727 -12.305 -2.572 1 91.44 497 GLY B N 1
ATOM 7805 C CA . GLY B 1 497 ? 9.695 -12.359 -1.544 1 91.44 497 GLY B CA 1
ATOM 7806 C C . GLY B 1 497 ? 9.68 -13.672 -0.785 1 91.44 497 GLY B C 1
ATOM 7807 O O . GLY B 1 497 ? 9.367 -13.703 0.406 1 91.44 497 GLY B O 1
ATOM 7808 N N . THR B 1 498 ? 9.969 -14.734 -1.451 1 93.12 498 THR B N 1
ATOM 7809 C CA . THR B 1 498 ? 10.055 -16.047 -0.831 1 93.12 498 THR B CA 1
ATOM 7810 C C . THR B 1 498 ? 11.328 -16.766 -1.267 1 93.12 498 THR B C 1
ATOM 7812 O O . THR B 1 498 ? 11.656 -16.797 -2.455 1 93.12 498 THR B O 1
ATOM 7815 N N . VAL B 1 499 ? 12.039 -17.297 -0.271 1 94.12 499 VAL B N 1
ATOM 7816 C CA . VAL B 1 499 ? 13.211 -18.125 -0.562 1 94.12 499 VAL B CA 1
ATOM 7817 C C . VAL B 1 499 ? 13.016 -19.516 0.006 1 94.12 499 VAL B C 1
ATOM 7819 O O . VAL B 1 499 ? 12.828 -19.688 1.214 1 94.12 499 VAL B O 1
ATOM 7822 N N . TRP B 1 500 ? 13.047 -20.516 -0.81 1 94.5 500 TRP B N 1
ATOM 7823 C CA . TRP B 1 500 ? 12.977 -21.922 -0.413 1 94.5 500 TRP B CA 1
ATOM 7824 C C . TRP B 1 500 ? 14.375 -22.531 -0.358 1 94.5 500 TRP B C 1
ATOM 7826 O O . TRP B 1 500 ? 15.148 -22.422 -1.31 1 94.5 500 TRP B O 1
ATOM 7836 N N . VAL B 1 501 ? 14.664 -23.156 0.733 1 94.06 501 VAL B N 1
ATOM 7837 C CA . VAL B 1 501 ? 15.945 -23.844 0.883 1 94.06 501 VAL B CA 1
ATOM 7838 C C . VAL B 1 501 ? 15.719 -25.359 0.884 1 94.06 501 VAL B C 1
ATOM 7840 O O . VAL B 1 501 ? 15.094 -25.891 1.801 1 94.06 501 VAL B O 1
ATOM 7843 N N . ASN B 1 502 ? 16.156 -26.062 -0.137 1 93.94 502 ASN B N 1
ATOM 7844 C CA . ASN B 1 502 ? 16.062 -27.516 -0.342 1 93.94 502 ASN B CA 1
ATOM 7845 C C . ASN B 1 502 ? 14.609 -27.969 -0.454 1 93.94 502 ASN B C 1
ATOM 7847 O O . ASN B 1 502 ? 14.266 -29.062 -0.022 1 93.94 502 ASN B O 1
ATOM 7851 N N . CYS B 1 503 ? 13.828 -27.141 -0.853 1 91.5 503 CYS B N 1
ATOM 7852 C CA . CYS B 1 503 ? 12.438 -27.328 -1.241 1 91.5 503 CYS B CA 1
ATOM 7853 C C . CYS B 1 503 ? 11.984 -26.219 -2.193 1 91.5 503 CYS B C 1
ATOM 7855 O O . CYS B 1 503 ? 12.75 -25.297 -2.486 1 91.5 503 CYS B O 1
ATOM 7857 N N . PHE B 1 504 ? 10.867 -26.406 -2.73 1 91.19 504 PHE B N 1
ATOM 7858 C CA . PHE B 1 504 ? 10.359 -25.406 -3.652 1 91.19 504 PHE B CA 1
ATOM 7859 C C . PHE B 1 504 ? 8.844 -25.469 -3.746 1 91.19 504 PHE B C 1
ATOM 7861 O O . PHE B 1 504 ? 8.258 -26.547 -3.684 1 91.19 504 PHE B O 1
ATOM 7868 N N . ASP B 1 505 ? 8.156 -24.328 -3.877 1 89.75 505 ASP B N 1
ATOM 7869 C CA . ASP B 1 505 ? 6.723 -24.188 -4.086 1 89.75 505 ASP B CA 1
ATOM 7870 C C . ASP B 1 505 ? 5.938 -24.703 -2.889 1 89.75 505 ASP B C 1
ATOM 7872 O O . ASP B 1 505 ? 4.949 -25.422 -3.055 1 89.75 505 ASP B O 1
ATOM 7876 N N . ILE B 1 506 ? 6.438 -24.516 -1.818 1 81.31 506 ILE B N 1
ATOM 7877 C CA . ILE B 1 506 ? 5.707 -24.828 -0.596 1 81.31 506 ILE B CA 1
ATOM 7878 C C . ILE B 1 506 ? 4.781 -23.672 -0.239 1 81.31 506 ILE B C 1
ATOM 7880 O O . ILE B 1 506 ? 5.238 -22.625 0.223 1 81.31 506 ILE B O 1
ATOM 7884 N N . PHE B 1 507 ? 3.475 -23.859 -0.511 1 77.94 507 PHE B N 1
ATOM 7885 C CA . PHE B 1 507 ? 2.496 -22.797 -0.303 1 77.94 507 PHE B CA 1
ATOM 7886 C C . PHE B 1 507 ? 1.631 -23.094 0.917 1 77.94 507 PHE B C 1
ATOM 7888 O O . PHE B 1 507 ? 0.665 -23.844 0.832 1 77.94 507 PHE B O 1
ATOM 7895 N N . ASP B 1 508 ? 2.16 -22.984 2.1 1 69.81 508 ASP B N 1
ATOM 7896 C CA . ASP B 1 508 ? 1.352 -23.203 3.295 1 69.81 508 ASP B CA 1
ATOM 7897 C C . ASP B 1 508 ? 0.408 -22.031 3.545 1 69.81 508 ASP B C 1
ATOM 7899 O O . ASP B 1 508 ? 0.679 -20.906 3.117 1 69.81 508 ASP B O 1
ATOM 7903 N N . SER B 1 509 ? -0.743 -22.406 4.062 1 60 509 SER B N 1
ATOM 7904 C CA . SER B 1 509 ? -1.812 -21.453 4.328 1 60 509 SER B CA 1
ATOM 7905 C C . SER B 1 509 ? -1.304 -20.266 5.145 1 60 509 SER B C 1
ATOM 7907 O O . SER B 1 509 ? -1.887 -19.188 5.105 1 60 509 SER B O 1
ATOM 7909 N N . LEU B 1 510 ? -0.33 -20.516 5.832 1 57 510 LEU B N 1
ATOM 7910 C CA . LEU B 1 510 ? 0.088 -19.484 6.777 1 57 510 LEU B CA 1
ATOM 7911 C C . LEU B 1 510 ? 0.991 -18.453 6.102 1 57 510 LEU B C 1
ATOM 7913 O O . LEU B 1 510 ? 1.311 -17.422 6.691 1 57 510 LEU B O 1
ATOM 7917 N N . LYS B 1 511 ? 1.295 -18.75 4.84 1 55.25 511 LYS B N 1
ATOM 7918 C CA . LYS B 1 511 ? 2.27 -17.875 4.199 1 55.25 511 LYS B CA 1
ATOM 7919 C C . LYS B 1 511 ? 1.585 -16.656 3.562 1 55.25 511 LYS B C 1
ATOM 7921 O O . LYS B 1 511 ? 0.701 -16.812 2.719 1 55.25 511 LYS B O 1
ATOM 7926 N N . ASN B 1 512 ? 1.776 -15.609 4.242 1 52.34 512 ASN B N 1
ATOM 7927 C CA . ASN B 1 512 ? 1.385 -14.352 3.619 1 52.34 512 ASN B CA 1
ATOM 7928 C C . ASN B 1 512 ? 2.344 -13.961 2.498 1 52.34 512 ASN B C 1
ATOM 7930 O O . ASN B 1 512 ? 3.494 -13.594 2.758 1 52.34 512 ASN B O 1
ATOM 7934 N N . TYR B 1 513 ? 2.203 -14.43 1.295 1 49.09 513 TYR B N 1
ATOM 7935 C CA . TYR B 1 513 ? 3.068 -14.305 0.127 1 49.09 513 TYR B CA 1
ATOM 7936 C C . TYR B 1 513 ? 3.377 -12.844 -0.17 1 49.09 513 TYR B C 1
ATOM 7938 O O . TYR B 1 513 ? 4.363 -12.531 -0.84 1 49.09 513 TYR B O 1
ATOM 7946 N N . LEU B 1 514 ? 2.686 -11.836 0.25 1 50.56 514 LEU B N 1
ATOM 7947 C CA . LEU B 1 514 ? 2.76 -10.672 -0.627 1 50.56 514 LEU B CA 1
ATOM 7948 C C . LEU B 1 514 ? 3.494 -9.523 0.055 1 50.56 514 LEU B C 1
ATOM 7950 O O . LEU B 1 514 ? 4.008 -8.625 -0.616 1 50.56 514 LEU B O 1
ATOM 7954 N N . GLN B 1 515 ? 3.879 -9.633 1.229 1 58.94 515 GLN B N 1
ATOM 7955 C CA . GLN B 1 515 ? 4.348 -8.305 1.587 1 58.94 515 GLN B CA 1
ATOM 7956 C C . GLN B 1 515 ? 5.555 -8.375 2.52 1 58.94 515 GLN B C 1
ATOM 7958 O O . GLN B 1 515 ? 6.148 -7.348 2.854 1 58.94 515 GLN B O 1
ATOM 7963 N N . VAL B 1 516 ? 5.891 -9.609 2.73 1 65.25 516 VAL B N 1
ATOM 7964 C CA . VAL B 1 516 ? 7.055 -9.781 3.598 1 65.25 516 VAL B CA 1
ATOM 7965 C C . VAL B 1 516 ? 7.855 -11 3.156 1 65.25 516 VAL B C 1
ATOM 7967 O O . VAL B 1 516 ? 7.281 -11.992 2.701 1 65.25 516 VAL B O 1
ATOM 7970 N N . LYS B 1 517 ? 9.188 -10.883 3.24 1 78.62 517 LYS B N 1
ATOM 7971 C CA . LYS B 1 517 ? 10.055 -11.977 2.828 1 78.62 517 LYS B CA 1
ATOM 7972 C C . LYS B 1 517 ? 9.836 -13.211 3.705 1 78.62 517 LYS B C 1
ATOM 7974 O O . LYS B 1 517 ? 9.734 -13.102 4.93 1 78.62 517 LYS B O 1
ATOM 7979 N N . ALA B 1 518 ? 9.68 -14.297 3.068 1 77.38 518 ALA B N 1
ATOM 7980 C CA . ALA B 1 518 ? 9.57 -15.578 3.764 1 77.38 518 ALA B CA 1
ATOM 7981 C C . ALA B 1 518 ? 10.695 -16.531 3.348 1 77.38 518 ALA B C 1
ATOM 7983 O O . ALA B 1 518 ? 11.07 -16.578 2.176 1 77.38 518 ALA B O 1
ATOM 7984 N N . VAL B 1 519 ? 11.258 -17.172 4.297 1 75.94 519 VAL B N 1
ATOM 7985 C CA . VAL B 1 519 ? 12.242 -18.219 4.051 1 75.94 519 VAL B CA 1
ATOM 7986 C C . VAL B 1 519 ? 11.688 -19.562 4.527 1 75.94 519 VAL B C 1
ATOM 7988 O O . VAL B 1 519 ? 11.297 -19.703 5.688 1 75.94 519 VAL B O 1
ATOM 7991 N N . VAL B 1 520 ? 11.617 -20.516 3.713 1 80.25 520 VAL B N 1
ATOM 7992 C CA . VAL B 1 520 ? 11.109 -21.844 4.016 1 80.25 520 VAL B CA 1
ATOM 7993 C C . VAL B 1 520 ? 12.211 -22.875 3.82 1 80.25 520 VAL B C 1
ATOM 7995 O O . VAL B 1 520 ? 12.781 -22.984 2.732 1 80.25 520 VAL B O 1
ATOM 7998 N N . THR B 1 521 ? 12.555 -23.531 4.863 1 77.31 521 THR B N 1
ATOM 7999 C CA . THR B 1 521 ? 13.617 -24.531 4.828 1 77.31 521 THR B CA 1
ATOM 8000 C C . THR B 1 521 ? 13.062 -25.922 5.109 1 77.31 521 THR B C 1
ATOM 8002 O O . THR B 1 521 ? 12.336 -26.125 6.082 1 77.31 521 THR B O 1
ATOM 8005 N N . ALA B 1 522 ? 13.383 -26.875 4.266 1 79.44 522 ALA B N 1
ATOM 8006 C CA . ALA B 1 522 ? 12.992 -28.25 4.5 1 79.44 522 ALA B CA 1
ATOM 8007 C C . ALA B 1 522 ? 13.727 -28.828 5.707 1 79.44 522 ALA B C 1
ATOM 8009 O O . ALA B 1 522 ? 14.922 -28.594 5.891 1 79.44 522 ALA B O 1
ATOM 8010 N N . LEU B 1 523 ? 12.977 -29.547 6.543 1 61.78 523 LEU B N 1
ATOM 8011 C CA . LEU B 1 523 ? 13.555 -30.172 7.727 1 61.78 523 LEU B CA 1
ATOM 8012 C C . LEU B 1 523 ? 13.609 -31.688 7.566 1 61.78 523 LEU B C 1
ATOM 8014 O O . LEU B 1 523 ? 12.68 -32.312 7.027 1 61.78 523 LEU B O 1
ATOM 8018 N N . LYS B 1 524 ? 14.688 -32.156 7.984 1 67.69 524 LYS B N 1
ATOM 8019 C CA . LYS B 1 524 ? 14.836 -33.625 8.062 1 67.69 524 LYS B CA 1
ATOM 8020 C C . LYS B 1 524 ? 14.633 -34.125 9.492 1 67.69 524 LYS B C 1
ATOM 8022 O O . LYS B 1 524 ? 15.328 -33.688 10.406 1 67.69 524 LYS B O 1
ATOM 8027 N N . ASN B 1 525 ? 13.719 -34.938 9.711 1 66.5 525 ASN B N 1
ATOM 8028 C CA . ASN B 1 525 ? 13.414 -35.594 10.992 1 66.5 525 ASN B CA 1
ATOM 8029 C C . ASN B 1 525 ? 13.328 -34.562 12.125 1 66.5 525 ASN B C 1
ATOM 8031 O O . ASN B 1 525 ? 14.023 -34.688 13.133 1 66.5 525 ASN B O 1
ATOM 8035 N N . PRO B 1 526 ? 12.398 -33.625 12.031 1 62.75 526 PRO B N 1
ATOM 8036 C CA . PRO B 1 526 ? 12.312 -32.625 13.102 1 62.75 526 PRO B CA 1
ATOM 8037 C C . PRO B 1 526 ? 11.719 -33.188 14.391 1 62.75 526 PRO B C 1
ATOM 8039 O O . PRO B 1 526 ? 10.883 -34.094 14.344 1 62.75 526 PRO B O 1
ATOM 8042 N N . ALA B 1 527 ? 12.25 -32.812 15.43 1 63.25 527 ALA B N 1
ATOM 8043 C CA . ALA B 1 527 ? 11.703 -33.25 16.719 1 63.25 527 ALA B CA 1
ATOM 8044 C C . ALA B 1 527 ? 10.258 -32.781 16.875 1 63.25 527 ALA B C 1
ATOM 8046 O O . ALA B 1 527 ? 9.445 -33.438 17.516 1 63.25 527 ALA B O 1
ATOM 8047 N N . TRP B 1 528 ? 10.016 -31.609 16.391 1 64.75 528 TRP B N 1
ATOM 8048 C CA . TRP B 1 528 ? 8.68 -31 16.406 1 64.75 528 TRP B CA 1
ATOM 8049 C C . TRP B 1 528 ? 8.422 -30.219 15.133 1 64.75 528 TRP B C 1
ATOM 8051 O O . TRP B 1 528 ? 9.367 -29.797 14.453 1 64.75 528 TRP B O 1
ATOM 8061 N N . LEU B 1 529 ? 7.156 -30.109 14.781 1 63.44 529 LEU B N 1
ATOM 8062 C CA . LEU B 1 529 ? 6.758 -29.266 13.656 1 63.44 529 LEU B CA 1
ATOM 8063 C C . LEU B 1 529 ? 6.32 -27.891 14.141 1 63.44 529 LEU B C 1
ATOM 8065 O O . LEU B 1 529 ? 5.688 -27.766 15.195 1 63.44 529 LEU B O 1
#

Nearest PDB structures (foldseek):
  4fr8-assembly1_C  TM=9.870E-01  e=2.401E-70  Homo sapiens
  3inl-assembly2_H  TM=9.849E-01  e=2.401E-70  Homo sapiens
  2onm-assembly1_D  TM=9.879E-01  e=8.585E-70  Homo sapiens
  2onp-assembly1_A  TM=9.875E-01  e=1.720E-69  Homo sapiens
  4pxl-assembly1_A  TM=9.546E-01  e=2.615E-68  Zea mays

Organism: Triticum turgidum subsp. durum (NCBI:txid4567)

Sequence (1058 aa):
MAAAATRRAASSLASRCLLARPAASPAAVPSALRRADGARGLLPGLLQRFGTAAAAEEPISPSVQVGETQLLINGKFVDAASGKTFPTVDPRTGEVIARVAEGDAEDVDRAVVAARKAFDEGPWPRMTAYERSRILLRFADLIEKHNDDIAALETWDNGKPYEQAAHIEVPMLVRLMRYYAGWTDKIHGLIVPADGPHHVQVLHEPIGVVGQIIPWNFPLLMYGWKVGPALACGNTIVLKTAEQTPLSALYVSKLLHEAGLPEGVLNIVSGFGPTAGAALASHMDVDKIAFTGSTDTGKVILELSARSNLKPVTLELGGKSPFIVMDDADIDQAVELAHFALFFNQGQCCCAGSRTFVHERVYDEFVEKSKARALKRVVGDPFRKGVEQGPQIDDEQFKKILRYIKSGVDSGATLVTGGDKLGDKGYYIQPTIFSDVQDGMKIAQEEIFGPVQSIFKFNDLNEVIKRANASQYGLAAGVFTNNLDTANTLTRALRAGTVWVNCFDIFDSLKNYLQVKAVVTALKNPAWLMAAAATRRAASSLASRCLLARPAASPAAVPSALRRADGARGLLPGLLQRFGTAAAAEEPISPSVQVGETQLLINGKFVDAASGKTFPTVDPRTGEVIARVAEGDAEDVDRAVVAARKAFDEGPWPRMTAYERSRILLRFADLIEKHNDDIAALETWDNGKPYEQAAHIEVPMLVRLMRYYAGWTDKIHGLIVPADGPHHVQVLHEPIGVVGQIIPWNFPLLMYGWKVGPALACGNTIVLKTAEQTPLSALYVSKLLHEAGLPEGVLNIVSGFGPTAGAALASHMDVDKIAFTGSTDTGKVILELSARSNLKPVTLELGGKSPFIVMDDADIDQAVELAHFALFFNQGQCCCAGSRTFVHERVYDEFVEKSKARALKRVVGDPFRKGVEQGPQIDDEQFKKILRYIKSGVDSGATLVTGGDKLGDKGYYIQPTIFSDVQDGMKIAQEEIFGPVQSIFKFNDLNEVIKRANASQYGLAAGVFTNNLDTANTLTRALRAGTVWVNCFDIFDSLKNYLQVKAVVTALKNPAWL

InterPro domains:
  IPR015590 Aldehyde dehydrogenase domain [PF00171] (77-508)
  IPR016160 Aldehyde dehydrogenase, cysteine active site [PS00070] (343-354)
  IPR016161 Aldehyde/histidinol dehydrogenase [SSF53720] (68-521)
  IPR016162 Aldehyde dehydrogenase, N-terminal [G3DSA:3.40.605.10] (73-318)
  IPR016163 Aldehyde dehydrogenase, C-terminal [G3DSA:3.40.309.10] (319-508)
  IPR029510 Aldehyde dehydrogenase, glutamic acid active site [PS00687] (315-322)

Foldseek 3Di:
DDDDDDDDDDDDDDDDYDDDDDDDDDDDDDDPDDDDDDDDDPPDDPPLPLPLPFFPDDFDDAPAAFDQQAWAAQNDGDAEPVNDWDFAAFQQFRHGRDTHHAHFLVNLVRLLVLQQCCQPPNCQQVDALLVLLQLLLQLLVLLLVCLRRLLSLLCGLAFAFSCCSRPPQSNVLSVLSNVLSVCLPVDDKDFDDDPDDDTDIGDQAQQEEEEEEEASLRQSNSVSLPVSNNSSRRYAYEYEYEQRRQRSVSVSVNSSVVSPDGTSSYIYHYHDCVTSVLSNLQPQSHQEYEYEEAPVSVVVSCVSCVVHPVHYYFYHHAAAAAAEAEPAFDLLLSLVQLLCLQCQSQRQDRRRNQEYEYEPNCQVVNLVVNLVVLSPQAEHRSHDPPHRHTFHNDDVLLVLLLVLLVQCVVVPWDWSDWNAARYDRGSRGRQTETEPDDCPGPSNADRSSGNYHYYHYDHDLVVVLVSSQPYPHAQEYEAGHPDPVSVVVNLVSHRHQEYEYSHDDDDDSVDPRGDHRYYHYDDDPDPPD/DDDDDDDDDDDDDDDDDDDDDDDDDDDDDDDDDDDDDDDDDDDDDPPLPLPLPFFPDDFDDAPAAFDQQAWAAQNDGDAEPVNDWDFAAFQQFRHGRDTHHAHFLVNLVRLLVLQQCCQPPNCQQVDALLVLLQLLLQLLVLLLVCLRRLLSLLCGLAFAFSCCSRVPQSNVLSVLSNVLSVCLPVDDKDFDDDPDDDTDIGDQAQQEEEEEEEDSLRFSNSVSVPVSNNSSRRYAYEYEYEQRRQRSVSVSVNSSVVSPDGTSSYIYHYHDCVTSVLSNLQPQSHQEYEYEEAPVSVVVSCVSCVVHPVHYYFYHHAAAAAAEAEPAFDLLLSLVQLLCLQCQSQRQDRRRNQEYEYEPNCQVVNLVVNLVVLSPAAEHRSHDPPHRHTFHNDDVLLVLLLVLLVQCVVVPWDWSDWNAARYDGGSRGRQTETEPDDCPGPSNADRSSGNYHYYHYDHDLVVVLVSRQPYPHAQEYEAGHPDPVSVVVNLVSHRHQEYEYSHDDDDDSVDPRGDHRYYHYDDDPDPPD

Secondary structure (DSSP, 8-state):
-----------------------------------------------------TTTSPPPPPS------SEEETTEEE--TT--EEEEE-TTT--EEEEEE-B-HHHHHHHHHHHHHHHHTSSGGGS-HHHHHHHHHHHHHHHHHTHHHHHHHHHHTT---HHHIIIIIHHHHHHHHHHHHHHTTT---EEE--SSSEEEEEE-----EEEEE--SSSHHHHHHHHHHHHHHTT-EEEEEPPTT--HHHHHHHHHHHHTTPPTTSEEE--B-IIIIIHHHHH-TT--EEEEES-HHHHHHHHHHHHHTT---EEEE-----EEEE-TTS-HHHHHHHHHHHHHGGGG--TT---EEEEEGGGHHHHHHHHHHHHHH--BS-TTSTT--B---S-HHHHHHHHHHHHHHHHTT-EEEE--SB-SSSSS-B--EEEES--TTSHHHHS---SSEEEEEEE--HHHHHHHHH-SS--SEEEEE-S-HHHHHHHHHHS--SEEEES------TT--TTTSEEEEEE-SS-S--/-----------------------------------------------------TTTSPPPPPS------SEEETTEEE--TT--EEEEE-TTT--EEEEEE-B-HHHHHHHHHHHHHHHHTSSGGGS-HHHHHHHHHHHHHHHHHTHHHHHHHHHHTT---HHHIIIIIHHHHHHHHHHHHHHTTT---EEE--SSSEEEEEE-----EEEEE--SSSHHHHHHHHHHHHHHTT-EEEEEPPTT--HHHHHHHHHHHHTTPPTTSEEE--B-IIIIIHHHHH-TT--EEEEES-HHHHHHHHHHHHHTT---EEEE-----EEEE-TTS-HHHHHHHHHHHHHGGGG--TT---EEEEEGGGHHHHHHHHHHHHHH--BS-TTSTT--B---S-HHHHHHHHHHHHHHHHTT-EEEE--SB-SSSSS-B--EEEES--TTSHHHHS---SSEEEEEEE--HHHHHHHHH-SS--SEEEEE-S-HHHHHHHHHHS--SEEEES------TT--TTTSEEEEEE-SS-S--

pLDDT: mean 87.09, std 24.11, range [13.84, 98.94]

Radius of gyration: 35.93 Å; Cα contacts (8 Å, |Δi|>4): 2253; chains: 2; bounding box: 65×130×106 Å